Protein AF-A0A258TJ39-F1 (afdb_monomer_lite)

Foldseek 3Di:
DQFAQALLLQFDCVQLSLQLLLCLLPVLLQAEEEEEDPPLCSVSNQVNVQQLAFWAKAFPQQLQRDHVPDPDGQCCVRGDPDIDTGRQFEFEDDQPDDPCQAAWDFPVCCCVVPVDGDTGGHRLSRQAREEYEYEAVVSHDPVSVVQVLVCQNVQKRFDDPPPDTDIDGRHYHYYYYHYPVVDDDDPVNVQRHSYYDYRYDDPDPVRVVSNVVSVVVCVVPVPVSCVVCVVVSVLSNVLSVQLNVCLVVDDDDVVVLLVQVLVCVQVVPPDCSSSVSVVSSVSSVVSSDDDPDDPPPPPPQDALLVLLLLQLLLCLQPVLLQAEEEEDDPVSLVLSVQQNQLQLDPPQDEFEDDPDDDPCQAQWDWPPVVCVVVVHTDIDHHRQLSNQSEEYEYEQLLSDDPVNQQQSLVCSVPQWRWDDPPNDTDIGGRRYHYYYYHHDPDPNSDHDPSSVLSRQFYGHCNVPDRDPDRDDHDHHLDQQDAADDADPLLLVLLVLLLVQLVQPDPVLSVSLVSQQRSVCSVVNHSYRDLVSSLSSLLGGRLARGQEHGDDPDPPDDPDDDDDDDDDDDDDDDDDPDDDDDRSSVVSNVSSVSNHDPVSVLNNLQPDDDDDPDDDDAFFQPFDKDQADAAWPDKDQDDPPDRWDWDPVQLCVLQVVCQVVVVPDPPDGDGDSRSTITTIHTDGAAAEEEEEAEQADDPCPVVLVQQLLLVLVVLVVCLVVVHWYWYWYDFAQAIDGLGQTDSDSVSVNVSSVPRDHHHAGQLLRSLQVQQVSQVVCVVVRHQYEYEYEEQLQQQAANVRDRPRVNSLVSLLVSLLVLLVSVHHYAYENADLDRDPNSVSSCVSNVHHYHDDNDDGSVSSNSSVVSSSVVSD

Secondary structure (DSSP, 8-state):
-PPPPPGGG--S-HHHHHHHHHHHH-GGG--EEEEE-TTS-HHHHHHHHHHHSPPEEEETT-TT-PPTT-S--S-GGGPPSSEEEEPPPEEEE-TT--HHHHHEEE-HHHHHHT---PEEE-HHHHHTTSEEEESSGGGS-HHHHHHHHHHHHHSEEEEEETTEEEEEE---EEEEEE-GGG-PPPHHHHHH-SEEEEEPPP--HHHHHHHHHHHHHHHH-HHHHHHHHHHHHHHHHHHHHHHHHHHTT-PPPHHHHHHHHHHHHHHT--SSHHHHHHHHHHHHHHHTT--SS-S--PPPP--HHHHHHHHHHHHHH-GGG-EEEEEE-HHHHHHHHHHHHHHT-TT--EEE--TT--HHHHHEEE-HHHHHHHTS--EEE-TTGGGTTSEEEETTGGG--HHHHHHHHHHHHHSEEEEEETTEEEEEE---EEEEEE---STT----HHHHTS-SEEEEETTPPPPSSPPP----------PPPPPHHHHHHHHHHHHHTT---THHHHHHHHHHHHHHHHTT-SS--HHHHHHHIIIIIGGG--SPPPPPP-------PPPPPPPP---------PPPPPHHHHHHHHHHHT--HHHHHHHTT------S------STT-EEESSSSEEEEEEE----TTPPB-HHHHHHHHGGGTTTTTPPTT-----GGG-EEEEEEEPPEEEEEEEEE---SS-HHHHHHHHHHHHHHHHHHHHTT-EEEEEEEETTEEEEEEEEE--HHHHHHHHHTPPP-S---HHHHHHHHHHHHHHHHHTTEEEEEEEEE-S---S-TTS---HHHHHHHHHHHHHHHHHHT--EEEEE-SSS--HHHHHHHHHHTPEEEE-TT--HHHHHHHHHHHHHH--

Radius of gyration: 36.59 Å; chains: 1; bounding box: 95×97×98 Å

Structure (mmCIF, N/CA/C/O backbone):
data_AF-A0A258TJ39-F1
#
_entry.id   AF-A0A258TJ39-F1
#
loop_
_atom_site.group_PDB
_atom_site.id
_atom_site.type_symbol
_atom_site.label_atom_id
_atom_site.label_alt_id
_atom_site.label_comp_id
_atom_site.label_asym_id
_atom_site.label_entity_id
_atom_site.label_seq_id
_atom_site.pdbx_PDB_ins_code
_atom_site.Cartn_x
_atom_site.Cartn_y
_atom_site.Cartn_z
_atom_site.occupancy
_atom_site.B_iso_or_equiv
_atom_site.auth_seq_id
_atom_site.auth_comp_id
_atom_site.auth_asym_id
_atom_site.auth_atom_id
_atom_site.pdbx_PDB_model_num
ATOM 1 N N . MET A 1 1 ? 12.808 30.462 -37.686 1.00 42.81 1 MET A N 1
ATOM 2 C CA . MET A 1 1 ? 12.099 29.622 -36.691 1.00 42.81 1 MET A CA 1
ATOM 3 C C . MET A 1 1 ? 12.309 30.273 -35.338 1.00 42.81 1 MET A C 1
ATOM 5 O O . MET A 1 1 ? 13.436 30.666 -35.082 1.00 42.81 1 MET A O 1
ATOM 9 N N . ARG A 1 2 ? 11.274 30.446 -34.505 1.00 51.75 2 ARG A N 1
ATOM 10 C CA . ARG A 1 2 ? 11.499 30.875 -33.113 1.00 51.75 2 ARG A CA 1
ATOM 11 C C . ARG A 1 2 ? 12.354 29.800 -32.440 1.00 51.75 2 ARG A C 1
ATOM 13 O O . ARG A 1 2 ? 11.966 28.634 -32.494 1.00 51.75 2 ARG A O 1
ATOM 20 N N . ALA A 1 3 ? 13.510 30.172 -31.894 1.00 66.06 3 ALA A N 1
ATOM 21 C CA . ALA A 1 3 ? 14.326 29.251 -31.114 1.00 66.06 3 ALA A CA 1
ATOM 22 C C . ALA A 1 3 ? 13.461 28.683 -29.978 1.00 66.06 3 ALA A C 1
ATOM 24 O O . ALA A 1 3 ? 12.691 29.418 -29.361 1.00 66.06 3 ALA A O 1
ATOM 25 N N . SER A 1 4 ? 13.511 27.372 -29.763 1.00 81.38 4 SER A N 1
ATOM 26 C CA . SER A 1 4 ? 12.872 26.716 -28.622 1.00 81.38 4 SER A CA 1
ATOM 27 C C . SER A 1 4 ? 13.808 26.756 -27.422 1.00 81.38 4 SER A C 1
ATOM 29 O O . SER A 1 4 ? 15.025 26.712 -27.593 1.00 81.38 4 SER A O 1
ATOM 31 N N . PHE A 1 5 ? 13.253 26.780 -26.212 1.00 86.00 5 PHE A N 1
ATOM 32 C CA . PHE A 1 5 ? 14.063 26.684 -25.002 1.00 86.00 5 PHE A CA 1
ATOM 33 C C . PHE A 1 5 ? 14.830 25.341 -24.981 1.00 86.00 5 PHE A C 1
ATOM 35 O O . PHE A 1 5 ? 14.192 24.304 -25.177 1.00 86.00 5 PHE A O 1
ATOM 42 N N . PRO A 1 6 ? 16.160 25.319 -24.764 1.00 88.38 6 PRO A N 1
ATOM 43 C CA . PRO A 1 6 ? 16.947 24.085 -24.765 1.00 88.38 6 PRO A CA 1
ATOM 44 C C . PRO A 1 6 ? 16.497 23.083 -23.694 1.00 88.38 6 PRO A C 1
ATOM 46 O O . PRO A 1 6 ? 16.390 23.417 -22.511 1.00 88.38 6 PRO A O 1
ATOM 49 N N . PHE A 1 7 ? 16.312 21.812 -24.065 1.00 89.38 7 PHE A N 1
ATOM 50 C CA . PHE A 1 7 ? 15.799 20.780 -23.140 1.00 89.38 7 PHE A CA 1
ATOM 51 C C . PHE A 1 7 ? 16.751 20.534 -21.959 1.00 89.38 7 PHE A C 1
ATOM 53 O O . PHE A 1 7 ? 16.336 20.285 -20.824 1.00 89.38 7 PHE A O 1
ATOM 60 N N . SER A 1 8 ? 18.056 20.636 -22.222 1.00 87.25 8 SER A N 1
ATOM 61 C CA . SER A 1 8 ? 19.095 20.435 -21.205 1.00 87.25 8 SER A CA 1
ATOM 62 C C . SER A 1 8 ? 19.176 21.593 -20.199 1.00 87.25 8 SER A C 1
ATOM 64 O O . SER A 1 8 ? 19.685 21.384 -19.101 1.00 87.25 8 SER A O 1
ATOM 66 N N . ALA A 1 9 ? 18.651 22.775 -20.545 1.00 86.94 9 ALA A N 1
ATOM 67 C CA . ALA A 1 9 ? 18.717 23.982 -19.721 1.00 86.94 9 ALA A CA 1
ATOM 68 C C . ALA A 1 9 ? 17.596 24.079 -18.668 1.00 86.94 9 ALA A C 1
ATOM 70 O O . ALA A 1 9 ? 17.685 24.903 -17.759 1.00 86.94 9 ALA A O 1
ATOM 71 N N . ILE A 1 10 ? 16.555 23.244 -18.755 1.00 88.25 10 ILE A N 1
ATOM 72 C CA . ILE A 1 10 ? 15.444 23.202 -17.786 1.00 88.25 10 ILE A CA 1
ATOM 73 C C . ILE A 1 10 ? 15.988 22.813 -16.394 1.00 88.25 10 ILE A C 1
ATOM 75 O O . ILE A 1 10 ? 16.911 22.007 -16.306 1.00 88.25 10 ILE A O 1
ATOM 79 N N . VAL A 1 11 ? 15.445 23.346 -15.299 1.00 83.56 11 VAL A N 1
ATOM 80 C CA . VAL A 1 11 ? 15.936 23.101 -13.922 1.00 83.56 11 VAL A CA 1
ATOM 81 C C . VAL A 1 11 ? 14.839 22.459 -13.073 1.00 83.56 11 VAL A C 1
ATOM 83 O O . VAL A 1 11 ? 13.674 22.806 -13.233 1.00 83.56 11 VAL A O 1
ATOM 86 N N . GLY A 1 12 ? 15.209 21.536 -12.175 1.00 75.25 12 GLY A N 1
ATOM 87 C CA . GLY A 1 12 ? 14.318 21.018 -11.124 1.00 75.25 12 GLY A CA 1
ATOM 88 C C . GLY A 1 12 ? 13.202 20.078 -11.597 1.00 75.25 12 GLY A C 1
ATOM 89 O O . GLY A 1 12 ? 12.223 19.895 -10.888 1.00 75.25 12 GLY A O 1
ATOM 90 N N . GLN A 1 13 ? 13.318 19.504 -12.799 1.00 83.50 13 GLN A N 1
ATOM 91 C CA . GLN A 1 13 ? 12.288 18.652 -13.422 1.00 83.50 13 GLN A CA 1
ATOM 92 C C . GLN A 1 13 ? 12.869 17.313 -13.887 1.00 83.50 13 GLN A C 1
ATOM 94 O O . GLN A 1 13 ? 12.613 16.854 -15.003 1.00 83.50 13 GLN A O 1
ATOM 99 N N . ASP A 1 14 ? 13.725 16.712 -13.066 1.00 84.88 14 ASP A N 1
ATOM 100 C CA . ASP A 1 14 ? 14.540 15.572 -13.486 1.00 84.88 14 ASP A CA 1
ATOM 101 C C . ASP A 1 14 ? 13.713 14.304 -13.721 1.00 84.88 14 ASP A C 1
ATOM 103 O O . ASP A 1 14 ? 13.962 13.601 -14.702 1.00 84.88 14 ASP A O 1
ATOM 107 N N . GLU A 1 15 ? 12.664 14.073 -12.927 1.00 86.00 15 GLU A N 1
ATOM 108 C CA . GLU A 1 15 ? 11.719 12.968 -13.141 1.00 86.00 15 GLU A CA 1
ATOM 109 C C . GLU A 1 15 ? 10.946 13.112 -14.457 1.00 86.00 15 GLU A C 1
ATOM 111 O O . GLU A 1 15 ? 10.903 12.178 -15.261 1.00 86.00 15 GLU A O 1
ATOM 116 N N . MET A 1 16 ? 10.403 14.302 -14.746 1.00 88.38 16 MET A N 1
ATOM 117 C CA . MET A 1 16 ? 9.697 14.544 -16.009 1.00 88.38 16 MET A CA 1
ATOM 118 C C . MET A 1 16 ? 10.640 14.408 -17.207 1.00 88.38 16 MET A C 1
ATOM 120 O O . MET A 1 16 ? 10.298 13.760 -18.198 1.00 88.38 16 MET A O 1
ATOM 124 N N . LYS A 1 17 ? 11.856 14.962 -17.124 1.00 89.25 17 LYS A N 1
ATOM 125 C CA . LYS A 1 17 ? 12.864 14.781 -18.175 1.00 89.25 17 LYS A CA 1
ATOM 126 C C . LYS A 1 17 ? 13.205 13.311 -18.372 1.00 89.25 17 LYS A C 1
ATOM 128 O O . LYS A 1 17 ? 13.360 12.871 -19.509 1.00 89.25 17 LYS A O 1
ATOM 133 N N . LEU A 1 18 ? 13.352 12.552 -17.289 1.00 88.69 18 LEU A N 1
ATOM 134 C CA . LEU A 1 18 ? 13.645 11.127 -17.339 1.00 88.69 18 LEU A CA 1
ATOM 135 C C . LEU A 1 18 ? 12.530 10.364 -18.056 1.00 88.69 18 LEU A C 1
ATOM 137 O O . LEU A 1 18 ? 12.835 9.635 -19.001 1.00 88.69 18 LEU A O 1
ATOM 141 N N . ALA A 1 19 ? 11.272 10.591 -17.677 1.00 90.12 19 ALA A N 1
ATOM 142 C CA . ALA A 1 19 ? 10.116 9.951 -18.297 1.00 90.12 19 ALA A CA 1
ATOM 143 C C . ALA A 1 19 ? 10.001 10.282 -19.792 1.00 90.12 19 ALA A C 1
ATOM 145 O O . ALA A 1 19 ? 9.859 9.381 -20.621 1.00 90.12 19 ALA A O 1
ATOM 146 N N . LEU A 1 20 ? 10.163 11.556 -20.161 1.00 89.12 20 LEU A N 1
ATOM 147 C CA . LEU A 1 20 ? 10.140 11.988 -21.560 1.00 89.12 20 LEU A CA 1
ATOM 148 C C . LEU A 1 20 ? 11.291 11.377 -22.378 1.00 89.12 20 LEU A C 1
ATOM 150 O O . LEU A 1 20 ? 11.093 10.968 -23.521 1.00 89.12 20 LEU A O 1
ATOM 154 N N . LEU A 1 21 ? 12.489 11.258 -21.798 1.00 89.25 21 LEU A N 1
ATOM 155 C CA . LEU A 1 21 ? 13.632 10.617 -22.455 1.00 89.25 21 LEU A CA 1
ATOM 156 C C . LEU A 1 21 ? 13.444 9.103 -22.619 1.00 89.25 21 LEU A C 1
ATOM 158 O O . LEU A 1 21 ? 13.841 8.557 -23.646 1.00 89.25 21 LEU A O 1
ATOM 162 N N . ILE A 1 22 ? 12.847 8.428 -21.634 1.00 89.06 22 ILE A N 1
ATOM 163 C CA . ILE A 1 22 ? 12.492 7.005 -21.718 1.00 89.06 22 ILE A CA 1
ATOM 164 C C . ILE A 1 22 ? 11.470 6.790 -22.845 1.00 89.06 22 ILE A C 1
ATOM 166 O O . ILE A 1 22 ? 11.700 5.962 -23.729 1.00 89.06 22 ILE A O 1
ATOM 170 N N . ALA A 1 23 ? 10.407 7.599 -22.879 1.00 87.81 23 ALA A N 1
ATOM 171 C CA . ALA A 1 23 ? 9.385 7.550 -23.925 1.00 87.81 23 ALA A CA 1
ATOM 172 C C . ALA A 1 23 ? 9.942 7.895 -25.320 1.00 87.81 23 ALA A C 1
ATOM 174 O O . ALA A 1 23 ? 9.509 7.333 -26.325 1.00 87.81 23 ALA A O 1
ATOM 175 N N . ALA A 1 24 ? 10.948 8.773 -25.400 1.00 86.44 24 ALA A N 1
ATOM 176 C CA . ALA A 1 24 ? 11.635 9.079 -26.653 1.00 86.44 24 ALA A CA 1
ATOM 177 C C . ALA A 1 24 ? 12.475 7.907 -27.183 1.00 86.44 24 ALA A C 1
ATOM 179 O O . ALA A 1 24 ? 12.675 7.826 -28.398 1.00 86.44 24 ALA A O 1
ATOM 180 N N . VAL A 1 25 ? 12.981 7.025 -26.309 1.00 86.81 25 VAL A N 1
ATOM 181 C CA . VAL A 1 25 ? 13.734 5.815 -26.684 1.00 86.81 25 VAL A CA 1
ATOM 182 C C . VAL A 1 25 ? 12.789 4.679 -27.083 1.00 86.81 25 VAL A C 1
ATOM 184 O O . VAL A 1 25 ? 12.997 4.088 -28.142 1.00 86.81 25 VAL A O 1
ATOM 187 N N . ASP A 1 26 ? 11.742 4.407 -26.296 1.00 85.56 26 ASP A N 1
ATOM 188 C CA . ASP A 1 26 ? 10.720 3.400 -26.613 1.00 85.56 26 ASP A CA 1
ATOM 189 C C . ASP A 1 26 ? 9.299 3.980 -26.526 1.00 85.56 26 ASP A C 1
ATOM 191 O O . ASP A 1 26 ? 8.703 4.086 -25.455 1.00 85.56 26 ASP A O 1
ATOM 195 N N . ALA A 1 27 ? 8.715 4.295 -27.685 1.00 80.44 27 ALA A N 1
ATOM 196 C CA . ALA A 1 27 ? 7.358 4.835 -27.775 1.00 80.44 27 ALA A CA 1
ATOM 197 C C . ALA A 1 27 ? 6.265 3.827 -27.358 1.00 80.44 27 ALA A C 1
ATOM 199 O O . ALA A 1 27 ? 5.133 4.224 -27.099 1.00 80.44 27 ALA A O 1
ATOM 200 N N . ARG A 1 28 ? 6.581 2.525 -27.252 1.00 83.06 28 ARG A N 1
ATOM 201 C CA . ARG A 1 28 ? 5.613 1.475 -26.874 1.00 83.06 28 ARG A CA 1
ATOM 202 C C . ARG A 1 28 ? 5.283 1.466 -25.383 1.00 83.06 28 ARG A C 1
ATOM 204 O O . ARG A 1 28 ? 4.512 0.619 -24.945 1.00 83.06 28 ARG A O 1
ATOM 211 N N . ILE A 1 29 ? 5.900 2.336 -24.590 1.00 86.00 29 ILE A N 1
ATOM 212 C CA . ILE A 1 29 ? 5.663 2.416 -23.146 1.00 86.00 29 ILE A CA 1
ATOM 213 C C . ILE A 1 29 ? 4.237 2.901 -22.840 1.00 86.00 29 ILE A C 1
ATOM 215 O O . ILE A 1 29 ? 3.704 2.533 -21.806 1.00 86.00 29 ILE A O 1
ATOM 219 N N . GLY A 1 30 ? 3.576 3.612 -23.764 1.00 75.31 30 GLY A N 1
ATOM 220 C CA . GLY A 1 30 ? 2.168 4.007 -23.608 1.00 75.31 30 GLY A CA 1
ATOM 221 C C . GLY A 1 30 ? 1.965 5.456 -23.163 1.00 75.31 30 GLY A C 1
ATOM 222 O O . GLY A 1 30 ? 0.946 5.779 -22.571 1.00 75.31 30 GLY A O 1
ATOM 223 N N . GLY A 1 31 ? 2.926 6.341 -23.442 1.00 85.88 31 GLY A N 1
ATOM 224 C CA . GLY A 1 31 ? 2.806 7.777 -23.168 1.00 85.88 31 GLY A CA 1
ATOM 225 C C . GLY A 1 31 ? 3.204 8.201 -21.751 1.00 85.88 31 GLY A C 1
ATOM 226 O O . GLY A 1 31 ? 3.578 7.376 -20.917 1.00 85.88 31 GLY A O 1
ATOM 227 N N . VAL A 1 32 ? 3.172 9.514 -21.510 1.00 91.12 32 VAL A N 1
ATOM 228 C CA . VAL A 1 32 ? 3.594 10.154 -20.252 1.00 91.12 32 VAL A CA 1
ATOM 229 C C . VAL A 1 32 ? 2.485 11.069 -19.733 1.00 91.12 32 VAL A C 1
ATOM 231 O O . VAL A 1 32 ? 2.059 11.981 -20.437 1.00 91.12 32 VAL A O 1
ATOM 234 N N . MET A 1 33 ? 2.036 10.842 -18.504 1.00 90.06 33 MET A N 1
ATOM 235 C CA . MET A 1 33 ? 1.115 11.696 -17.760 1.00 90.06 33 MET A CA 1
ATOM 236 C C . MET A 1 33 ? 1.905 12.612 -16.823 1.00 90.06 33 MET A C 1
ATOM 238 O O . MET A 1 33 ? 2.737 12.139 -16.049 1.00 90.06 33 MET A O 1
ATOM 242 N N . VAL A 1 34 ? 1.652 13.917 -16.890 1.00 90.12 34 VAL A N 1
ATOM 243 C CA . VAL A 1 34 ? 2.377 14.946 -16.137 1.00 90.12 34 VAL A CA 1
ATOM 244 C C . VAL A 1 34 ? 1.418 15.723 -15.231 1.00 90.12 34 VAL A C 1
ATOM 246 O O . VAL A 1 34 ? 0.685 16.609 -15.680 1.00 90.12 34 VAL A O 1
ATOM 249 N N . PHE A 1 35 ? 1.477 15.446 -13.929 1.00 85.44 35 PHE A N 1
ATOM 250 C CA . PHE A 1 35 ? 0.704 16.145 -12.899 1.00 85.44 35 PHE A CA 1
ATOM 251 C C . PHE A 1 35 ? 1.409 17.382 -12.364 1.00 85.44 35 PHE A C 1
ATOM 253 O O . PHE A 1 35 ? 2.622 17.531 -12.496 1.00 85.44 35 PHE A O 1
ATOM 260 N N . GLY A 1 36 ? 0.643 18.308 -11.787 1.00 80.75 36 GLY A N 1
ATOM 261 C CA . GLY A 1 36 ? 1.170 19.414 -10.981 1.00 80.75 36 GLY A CA 1
ATOM 262 C C . GLY A 1 36 ? 0.765 20.811 -11.440 1.00 80.75 36 GLY A C 1
ATOM 263 O O . GLY A 1 36 ? -0.027 20.959 -12.371 1.00 80.75 36 GLY A O 1
ATOM 264 N N . ASP A 1 37 ? 1.342 21.820 -10.798 1.00 76.00 37 ASP A N 1
ATOM 265 C CA . ASP A 1 37 ? 0.823 23.188 -10.809 1.00 76.00 37 ASP A CA 1
ATOM 266 C C . ASP A 1 37 ? 0.878 23.863 -12.188 1.00 76.00 37 ASP A C 1
ATOM 268 O O . ASP A 1 37 ? 1.745 23.584 -13.033 1.00 76.00 37 ASP A O 1
ATOM 272 N N . ARG A 1 38 ? -0.021 24.832 -12.392 1.00 74.12 38 ARG A N 1
ATOM 273 C CA . ARG A 1 38 ? 0.039 25.762 -13.526 1.00 74.12 38 ARG A CA 1
ATOM 274 C C . ARG A 1 38 ? 1.335 26.581 -13.450 1.00 74.12 38 ARG A C 1
ATOM 276 O O . ARG A 1 38 ? 1.753 27.008 -12.381 1.00 74.12 38 ARG A O 1
ATOM 283 N N . GLY A 1 39 ? 1.977 26.812 -14.596 1.00 72.25 39 GLY A N 1
ATOM 284 C CA . GLY A 1 39 ? 3.217 27.603 -14.667 1.00 72.25 39 GLY A CA 1
ATOM 285 C C . GLY A 1 39 ? 4.513 26.824 -14.406 1.00 72.25 39 GLY A C 1
ATOM 286 O O . GLY A 1 39 ? 5.589 27.410 -14.443 1.00 72.25 39 GLY A O 1
ATOM 287 N N . THR A 1 40 ? 4.448 25.502 -14.232 1.00 77.38 40 THR A N 1
ATOM 288 C CA . THR A 1 40 ? 5.634 24.634 -14.081 1.00 77.38 40 THR A CA 1
ATOM 289 C C . THR A 1 40 ? 6.353 24.321 -15.402 1.00 77.38 40 THR A C 1
ATOM 291 O O . THR A 1 40 ? 7.367 23.639 -15.398 1.00 77.38 40 THR A O 1
ATOM 294 N N . GLY A 1 41 ? 5.890 24.811 -16.557 1.00 79.00 41 GLY A N 1
ATOM 295 C CA . GLY A 1 41 ? 6.615 24.658 -17.832 1.00 79.00 41 GLY A CA 1
ATOM 296 C C . GLY A 1 41 ? 6.534 23.268 -18.485 1.00 79.00 41 GLY A C 1
ATOM 297 O O . GLY A 1 41 ? 7.404 22.913 -19.279 1.00 79.00 41 GLY A O 1
ATOM 298 N N . LYS A 1 42 ? 5.482 22.489 -18.196 1.00 85.69 42 LYS A N 1
ATOM 299 C CA . LYS A 1 42 ? 5.255 21.137 -18.749 1.00 85.69 42 LYS A CA 1
ATOM 300 C C . LYS A 1 42 ? 5.283 21.117 -20.284 1.00 85.69 42 LYS A C 1
ATOM 302 O O . LYS A 1 42 ? 6.030 20.349 -20.883 1.00 85.69 42 LYS A O 1
ATOM 307 N N . SER A 1 43 ? 4.517 22.003 -20.929 1.00 85.12 43 SER A N 1
ATOM 308 C CA . SER A 1 43 ? 4.460 22.111 -22.395 1.00 85.12 43 SER A CA 1
ATOM 309 C C . SER A 1 43 ? 5.801 22.554 -22.993 1.00 85.12 43 SER A C 1
ATOM 311 O O . SER A 1 43 ? 6.213 22.049 -24.039 1.00 85.12 43 SER A O 1
ATOM 313 N N . THR A 1 44 ? 6.534 23.431 -22.299 1.00 87.31 44 THR A N 1
ATOM 314 C CA . THR A 1 44 ? 7.879 23.875 -22.691 1.00 87.31 44 THR A CA 1
ATOM 315 C C . THR A 1 44 ? 8.855 22.704 -22.759 1.00 87.31 44 THR A C 1
ATOM 317 O O . THR A 1 44 ? 9.596 22.595 -23.734 1.00 87.31 44 THR A O 1
ATOM 320 N N . ALA A 1 45 ? 8.828 21.791 -21.785 1.00 87.19 45 ALA A N 1
ATOM 321 C CA . ALA A 1 45 ? 9.724 20.636 -21.762 1.00 87.19 45 ALA A CA 1
ATOM 322 C C . ALA A 1 45 ? 9.472 19.650 -22.911 1.00 87.19 45 ALA A C 1
ATOM 324 O O . ALA A 1 45 ? 10.421 19.174 -23.538 1.00 87.19 45 ALA A O 1
ATOM 325 N N . VAL A 1 46 ? 8.205 19.373 -23.231 1.00 87.19 46 VAL A N 1
ATOM 326 C CA . VAL A 1 46 ? 7.856 18.471 -24.342 1.00 87.19 46 VAL A CA 1
ATOM 327 C C . VAL A 1 46 ? 8.223 19.104 -25.687 1.00 87.19 46 VAL A C 1
ATOM 329 O O . VAL A 1 46 ? 8.820 18.442 -26.537 1.00 87.19 46 VAL A O 1
ATOM 332 N N . ARG A 1 47 ? 7.952 20.405 -25.865 1.00 87.69 47 ARG A N 1
ATOM 333 C CA . ARG A 1 47 ? 8.354 21.156 -27.068 1.00 87.69 47 ARG A CA 1
ATOM 334 C C . ARG A 1 47 ? 9.870 21.195 -27.242 1.00 87.69 47 ARG A C 1
ATOM 336 O O . ARG A 1 47 ? 10.358 20.988 -28.351 1.00 87.69 47 ARG A O 1
ATOM 343 N N . ALA A 1 48 ? 10.608 21.413 -26.155 1.00 87.88 48 ALA A N 1
ATOM 344 C CA . ALA A 1 48 ? 12.066 21.396 -26.151 1.00 87.88 48 ALA A CA 1
ATOM 345 C C . ALA A 1 48 ? 12.620 20.029 -26.581 1.00 87.88 48 ALA A C 1
ATOM 347 O O . ALA A 1 48 ? 13.555 19.958 -27.376 1.00 87.88 48 ALA A O 1
ATOM 348 N N . LEU A 1 49 ? 12.012 18.930 -26.120 1.00 87.19 49 LEU A N 1
ATOM 349 C CA . LEU A 1 49 ? 12.401 17.585 -26.543 1.00 87.19 49 LEU A CA 1
ATOM 350 C C . LEU A 1 49 ? 12.097 17.325 -28.026 1.00 87.19 49 LEU A C 1
ATOM 352 O O . LEU A 1 49 ? 12.922 16.732 -28.719 1.00 87.19 49 LEU A O 1
ATOM 356 N N . ALA A 1 50 ? 10.941 17.766 -28.527 1.00 85.81 50 ALA A N 1
ATOM 357 C CA . ALA A 1 50 ? 10.593 17.616 -29.940 1.00 85.81 50 ALA A CA 1
ATOM 358 C C . ALA A 1 50 ? 11.569 18.379 -30.853 1.00 85.81 50 ALA A C 1
ATOM 360 O O . ALA A 1 50 ? 11.992 17.846 -31.878 1.00 85.81 50 ALA A O 1
ATOM 361 N N . ALA A 1 51 ? 11.978 19.584 -30.445 1.00 85.81 51 ALA A N 1
ATOM 362 C CA . ALA A 1 51 ? 12.970 20.386 -31.157 1.00 85.81 51 ALA A CA 1
ATOM 363 C C . ALA A 1 51 ? 14.393 19.802 -31.087 1.00 85.81 51 ALA A C 1
ATOM 365 O O . ALA A 1 51 ? 15.176 19.984 -32.017 1.00 85.81 51 ALA A O 1
ATOM 366 N N . LEU A 1 52 ? 14.718 19.073 -30.012 1.00 86.25 52 LEU A N 1
ATOM 367 C CA . LEU A 1 52 ? 16.009 18.406 -29.836 1.00 86.25 52 LEU A CA 1
ATOM 368 C C . LEU A 1 52 ? 16.206 17.220 -30.796 1.00 86.25 52 LEU A C 1
ATOM 370 O O . LEU A 1 52 ? 17.341 16.879 -31.131 1.00 86.25 52 LEU A O 1
ATOM 374 N N . LEU A 1 53 ? 15.137 16.532 -31.202 1.00 84.81 53 LEU A N 1
ATOM 375 C CA . LEU A 1 53 ? 15.254 15.332 -32.032 1.00 84.81 53 LEU A CA 1
ATOM 376 C C . LEU A 1 53 ? 15.693 15.662 -33.471 1.00 84.81 53 LEU A C 1
ATOM 378 O O . LEU A 1 53 ? 15.293 16.683 -34.030 1.00 84.81 53 LEU A O 1
ATOM 382 N N . PRO A 1 54 ? 16.491 14.782 -34.113 1.00 82.44 54 PRO A N 1
ATOM 383 C CA . PRO A 1 54 ? 16.964 15.025 -35.468 1.00 82.44 54 PRO A CA 1
ATOM 384 C C . PRO A 1 54 ? 15.791 15.087 -36.462 1.00 82.44 54 PRO A C 1
ATOM 386 O O . PRO A 1 54 ? 14.833 14.318 -36.323 1.00 82.44 54 PRO A O 1
ATOM 389 N N . PRO A 1 55 ? 15.869 15.952 -37.492 1.00 84.50 55 PRO A N 1
ATOM 390 C CA . PRO A 1 55 ? 14.840 16.036 -38.517 1.00 84.50 55 PRO A CA 1
ATOM 391 C C . PRO A 1 55 ? 14.681 14.689 -39.224 1.00 84.50 55 PRO A C 1
ATOM 393 O O . PRO A 1 55 ? 15.646 13.969 -39.493 1.00 84.50 55 PRO A O 1
ATOM 396 N N . MET A 1 56 ? 13.436 14.343 -39.524 1.00 85.38 56 MET A N 1
ATOM 397 C CA . MET A 1 56 ? 13.062 13.036 -40.044 1.00 85.38 56 MET A CA 1
ATOM 398 C C . MET A 1 56 ? 12.928 13.067 -41.571 1.00 85.38 56 MET A C 1
ATOM 400 O O . MET A 1 56 ? 12.332 13.999 -42.119 1.00 85.38 56 MET A O 1
ATOM 404 N N . PRO A 1 57 ? 13.433 12.038 -42.279 1.00 84.31 57 PRO A N 1
ATOM 405 C CA . PRO A 1 57 ? 13.205 11.902 -43.707 1.00 84.31 57 PRO A CA 1
ATOM 406 C C . PRO A 1 57 ? 11.745 11.510 -43.965 1.00 84.31 57 PRO A C 1
ATOM 408 O O . PRO A 1 57 ? 11.208 10.590 -43.327 1.00 84.31 57 PRO A O 1
ATOM 411 N N . VAL A 1 58 ? 11.119 12.203 -44.913 1.00 85.94 58 VAL A N 1
ATOM 412 C CA . VAL A 1 58 ? 9.734 12.008 -45.353 1.00 85.94 58 VAL A CA 1
ATOM 413 C C . VAL A 1 58 ? 9.640 12.016 -46.878 1.00 85.94 58 VAL A C 1
ATOM 415 O O . VAL A 1 58 ? 10.483 12.594 -47.572 1.00 85.94 58 VAL A O 1
ATOM 418 N N . VAL A 1 59 ? 8.615 11.352 -47.409 1.00 83.81 59 VAL A N 1
ATOM 419 C CA . VAL A 1 59 ? 8.274 11.432 -48.837 1.00 83.81 59 VAL A CA 1
ATOM 420 C C . VAL A 1 59 ? 7.832 12.861 -49.165 1.00 83.81 59 VAL A C 1
ATOM 422 O O . VAL A 1 59 ? 6.984 13.426 -48.471 1.00 83.81 59 VAL A O 1
ATOM 425 N N . ALA A 1 60 ? 8.410 13.463 -50.207 1.00 78.38 60 ALA A N 1
ATOM 426 C CA . ALA A 1 60 ? 8.068 14.827 -50.598 1.00 78.38 60 ALA A CA 1
ATOM 427 C C . ALA A 1 60 ? 6.572 14.929 -50.961 1.00 78.38 60 ALA A C 1
ATOM 429 O O . ALA A 1 60 ? 6.078 14.161 -51.780 1.00 78.38 60 ALA A O 1
ATOM 430 N N . GLY A 1 61 ? 5.845 15.869 -50.347 1.00 74.19 61 GLY A N 1
ATOM 431 C CA . 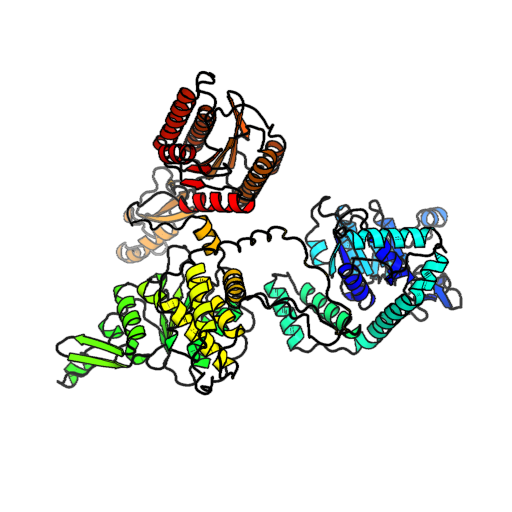GLY A 1 61 ? 4.408 16.078 -50.591 1.00 74.19 61 GLY A CA 1
ATOM 432 C C . GLY A 1 61 ? 3.451 15.170 -49.802 1.00 74.19 61 GLY A C 1
ATOM 433 O O . GLY A 1 61 ? 2.242 15.366 -49.880 1.00 74.19 61 GLY A O 1
ATOM 434 N N . CYS A 1 62 ? 3.956 14.223 -49.002 1.00 80.75 62 CYS A N 1
ATOM 435 C CA . CYS A 1 62 ? 3.113 13.333 -48.202 1.00 80.75 62 CYS A CA 1
ATOM 436 C C . CYS A 1 62 ? 2.441 14.067 -47.027 1.00 80.75 62 CYS A C 1
ATOM 438 O O . CYS A 1 62 ? 3.119 14.587 -46.142 1.00 80.75 62 CYS A O 1
ATOM 440 N N . ARG A 1 63 ? 1.105 14.003 -46.951 1.00 80.75 63 ARG A N 1
ATOM 441 C CA . ARG A 1 63 ? 0.300 14.610 -45.868 1.00 80.75 63 ARG A CA 1
ATOM 442 C C . ARG A 1 63 ? 0.425 13.904 -44.508 1.00 80.75 63 ARG A C 1
ATOM 444 O O . ARG A 1 63 ? 0.149 14.510 -43.481 1.00 80.75 63 ARG A O 1
ATOM 451 N N . TYR A 1 64 ? 0.878 12.648 -44.504 1.00 81.00 64 TYR A N 1
ATOM 452 C CA . TYR A 1 64 ? 0.975 11.776 -43.321 1.00 81.00 64 TYR A CA 1
ATOM 453 C C . TYR A 1 64 ? 2.410 11.576 -42.797 1.00 81.00 64 TYR A C 1
ATOM 455 O O . TYR A 1 64 ? 2.650 10.692 -41.981 1.00 81.00 64 TYR A O 1
ATOM 463 N N . ASN A 1 65 ? 3.399 12.334 -43.294 1.00 82.81 65 ASN A N 1
ATOM 464 C CA . ASN A 1 65 ? 4.815 12.197 -42.902 1.00 82.81 65 ASN A CA 1
ATOM 465 C C . ASN A 1 65 ? 5.408 10.769 -43.055 1.00 82.81 65 ASN A C 1
ATOM 467 O O . ASN A 1 65 ? 6.278 10.350 -42.276 1.00 82.81 65 ASN A O 1
ATOM 471 N N . CYS A 1 66 ? 4.962 10.017 -44.071 1.00 82.00 66 CYS A N 1
ATOM 472 C CA . CYS A 1 66 ? 5.414 8.648 -44.336 1.00 82.00 66 CYS A CA 1
ATOM 473 C C . CYS A 1 66 ? 6.926 8.580 -44.600 1.00 82.00 66 CYS A C 1
ATOM 475 O O . CYS A 1 66 ? 7.516 9.471 -45.224 1.00 82.00 66 CYS A O 1
ATOM 477 N N . ALA A 1 67 ? 7.561 7.505 -44.128 1.00 81.44 67 ALA A N 1
ATOM 478 C CA . ALA A 1 67 ? 8.985 7.277 -44.344 1.00 81.44 67 ALA A CA 1
ATOM 479 C C . ALA A 1 67 ? 9.271 6.881 -45.811 1.00 81.44 67 ALA A C 1
ATOM 481 O O . ALA A 1 67 ? 8.468 6.169 -46.420 1.00 81.44 67 ALA A O 1
ATOM 482 N N . PRO A 1 68 ? 10.418 7.284 -46.395 1.00 72.06 68 PRO A N 1
ATOM 483 C CA . PRO A 1 68 ? 10.807 6.834 -47.731 1.00 72.06 68 PRO A CA 1
ATOM 484 C C . PRO A 1 68 ? 10.927 5.301 -47.784 1.00 72.06 68 PRO A C 1
ATOM 486 O O . PRO A 1 68 ? 11.725 4.731 -47.044 1.00 72.06 68 PRO A O 1
ATOM 489 N N . GLY A 1 69 ? 10.148 4.643 -48.650 1.00 65.75 69 GLY A N 1
ATOM 490 C CA . GLY A 1 69 ? 10.106 3.175 -48.777 1.00 65.75 69 GLY A CA 1
ATOM 491 C C . GLY A 1 69 ? 9.002 2.472 -47.971 1.00 65.75 69 GLY A C 1
ATOM 492 O O . GLY A 1 69 ? 8.943 1.246 -47.967 1.00 65.75 69 GLY A O 1
ATOM 493 N N . GLN A 1 70 ? 8.120 3.216 -47.298 1.00 66.88 70 GLN A N 1
ATOM 494 C CA . GLN A 1 70 ? 6.940 2.661 -46.630 1.00 66.88 70 GLN A CA 1
ATOM 495 C C . GLN A 1 70 ? 5.874 2.250 -47.664 1.00 66.88 70 GLN A C 1
ATOM 497 O O . GLN A 1 70 ? 5.490 3.055 -48.508 1.00 66.88 70 GLN A O 1
ATOM 502 N N . ALA A 1 71 ? 5.405 0.998 -47.599 1.00 52.88 71 ALA A N 1
ATOM 503 C CA . ALA A 1 71 ? 4.574 0.381 -48.642 1.00 52.88 71 ALA A CA 1
ATOM 504 C C . ALA A 1 71 ? 3.104 0.847 -48.674 1.00 52.88 71 ALA A C 1
ATOM 506 O O . ALA A 1 71 ? 2.440 0.671 -49.690 1.00 52.88 71 ALA A O 1
ATOM 507 N N . VAL A 1 72 ? 2.588 1.429 -47.586 1.00 65.12 72 VAL A N 1
ATOM 508 C CA . VAL A 1 72 ? 1.164 1.776 -47.449 1.00 65.12 72 VAL A CA 1
ATOM 509 C C . VAL A 1 72 ? 1.041 3.245 -47.047 1.00 65.12 72 VAL A C 1
ATOM 511 O O . VAL A 1 72 ? 1.326 3.604 -45.904 1.00 65.12 72 VAL A O 1
ATOM 514 N N . CYS A 1 73 ? 0.649 4.093 -48.000 1.00 68.88 73 CYS A N 1
ATOM 515 C CA . CYS A 1 73 ? 0.233 5.476 -47.773 1.00 68.88 73 CYS A CA 1
ATOM 516 C C . CYS A 1 73 ? -1.202 5.628 -48.311 1.00 68.88 73 CYS A C 1
ATOM 518 O O . CYS A 1 73 ? -1.439 5.170 -49.428 1.00 68.88 73 CYS A O 1
ATOM 520 N N . PRO A 1 74 ? -2.139 6.254 -47.574 1.00 70.00 74 PRO A N 1
ATOM 521 C CA . PRO A 1 74 ? -3.524 6.426 -48.028 1.00 70.00 74 PRO A CA 1
ATOM 522 C C . PRO A 1 74 ? -3.674 7.342 -49.248 1.00 70.00 74 PRO A C 1
ATOM 524 O O . PRO A 1 74 ? -4.640 7.205 -49.985 1.00 70.00 74 PRO A O 1
ATOM 527 N N . THR A 1 75 ? -2.735 8.273 -49.455 1.00 70.50 75 THR A N 1
ATOM 528 C CA . THR A 1 75 ? -2.787 9.279 -50.537 1.00 70.50 75 THR A CA 1
ATOM 529 C C . THR A 1 75 ? -1.505 9.272 -51.379 1.00 70.50 75 THR A C 1
ATOM 531 O O . THR A 1 75 ? -0.742 10.252 -51.357 1.00 70.50 75 THR A O 1
ATOM 534 N N . PRO A 1 76 ? -1.195 8.173 -52.091 1.00 64.88 76 PRO A N 1
ATOM 535 C CA . PRO A 1 76 ? 0.018 8.073 -52.893 1.00 64.88 76 PRO A CA 1
ATOM 536 C C . PRO A 1 76 ? 0.038 9.085 -54.049 1.00 64.88 76 PRO A C 1
ATOM 538 O O . PRO A 1 76 ? 1.124 9.495 -54.455 1.00 64.88 76 PRO A O 1
ATOM 541 N N . GLU A 1 77 ? -1.119 9.572 -54.519 1.00 66.62 77 GLU A N 1
ATOM 542 C CA . GLU A 1 77 ? -1.203 10.619 -55.551 1.00 66.62 77 GLU A CA 1
ATOM 543 C C . GLU A 1 77 ? -0.577 11.964 -55.142 1.00 66.62 77 GLU A C 1
ATOM 545 O O . GLU A 1 77 ? -0.213 12.769 -55.997 1.00 66.62 77 GLU A O 1
ATOM 550 N N . THR A 1 78 ? -0.396 12.218 -53.841 1.00 69.38 78 THR A N 1
ATOM 551 C CA . THR A 1 78 ? 0.237 13.455 -53.342 1.00 69.38 78 THR A CA 1
ATOM 552 C C . THR A 1 78 ? 1.769 13.401 -53.335 1.00 69.38 78 THR A C 1
ATOM 554 O O . THR A 1 78 ? 2.428 14.410 -53.065 1.00 69.38 78 THR A O 1
ATOM 557 N N . HIS A 1 79 ? 2.358 12.237 -53.627 1.00 78.12 79 HIS A N 1
ATOM 558 C CA . HIS A 1 79 ? 3.800 12.032 -53.571 1.00 78.12 79 HIS A CA 1
ATOM 559 C C . HIS A 1 79 ? 4.518 12.679 -54.757 1.00 78.12 79 HIS A C 1
ATOM 561 O O . HIS A 1 79 ? 4.189 12.459 -55.920 1.00 78.12 79 HIS A O 1
ATOM 567 N N . ARG A 1 80 ? 5.571 13.438 -54.454 1.00 73.00 80 ARG A N 1
ATOM 568 C CA . ARG A 1 80 ? 6.517 13.966 -55.440 1.00 73.00 80 ARG A CA 1
ATOM 569 C C . ARG A 1 80 ? 7.807 13.139 -55.428 1.00 73.00 80 ARG A C 1
ATOM 571 O O . ARG A 1 80 ? 8.221 12.681 -54.360 1.00 73.00 80 ARG A O 1
ATOM 578 N N . PRO A 1 81 ? 8.477 12.963 -56.580 1.00 62.09 81 PRO A N 1
ATOM 579 C CA . PRO A 1 81 ? 9.773 12.297 -56.627 1.00 62.09 81 PRO A CA 1
ATOM 580 C C . PRO A 1 81 ? 10.812 13.100 -55.826 1.00 62.09 81 PRO A C 1
ATOM 582 O O . PRO A 1 81 ? 11.073 14.263 -56.123 1.00 62.09 81 PRO A O 1
ATOM 585 N N . GLY A 1 82 ? 11.387 12.482 -54.789 1.00 68.31 82 GLY A N 1
ATOM 586 C CA . GLY A 1 82 ? 12.400 13.091 -53.919 1.00 68.31 82 GLY A CA 1
ATOM 587 C C . GLY A 1 82 ? 12.200 12.792 -52.428 1.00 68.31 82 GLY A C 1
ATOM 588 O O . GLY A 1 82 ? 11.130 12.367 -51.991 1.00 68.31 82 GLY A O 1
ATOM 589 N N . LYS A 1 83 ? 13.252 13.011 -51.629 1.00 76.31 83 LYS A N 1
ATOM 590 C CA . LYS A 1 83 ? 13.207 12.947 -50.158 1.00 76.31 83 LYS A CA 1
ATOM 591 C C . LYS A 1 83 ? 13.182 14.369 -49.608 1.00 76.31 83 LYS A C 1
ATOM 593 O O . LYS A 1 83 ? 14.008 15.183 -50.009 1.00 76.31 83 LYS A O 1
ATOM 598 N N . ALA A 1 84 ? 12.274 14.649 -48.682 1.00 81.94 84 ALA A N 1
ATOM 599 C CA . ALA A 1 84 ? 12.271 15.884 -47.908 1.00 81.94 84 ALA A CA 1
ATOM 600 C C . ALA A 1 84 ? 12.646 15.581 -46.451 1.00 81.94 84 ALA A C 1
ATOM 602 O O . ALA A 1 84 ? 12.452 14.465 -45.966 1.00 81.94 84 ALA A O 1
ATOM 603 N N . THR A 1 85 ? 13.193 16.565 -45.746 1.00 83.38 85 THR A N 1
ATOM 604 C CA . THR A 1 85 ? 13.437 16.490 -44.301 1.00 83.38 85 THR A CA 1
ATOM 605 C C . THR A 1 85 ? 12.495 17.447 -43.596 1.00 83.38 85 THR A C 1
ATOM 607 O O . THR A 1 85 ? 12.460 18.628 -43.936 1.00 83.38 85 THR A O 1
ATOM 610 N N . THR A 1 86 ? 11.753 16.950 -42.612 1.00 84.44 86 THR A N 1
ATOM 611 C CA . THR A 1 86 ? 10.854 17.761 -41.782 1.00 84.44 86 THR A CA 1
ATOM 612 C C . THR A 1 86 ? 11.277 17.665 -40.316 1.00 84.44 86 THR A C 1
ATOM 614 O O . THR A 1 86 ? 11.771 16.607 -39.906 1.00 84.44 86 THR A O 1
ATOM 617 N N . PRO A 1 87 ? 11.120 18.725 -39.501 1.00 85.69 87 PRO A N 1
ATOM 618 C CA . PRO A 1 87 ? 11.247 18.596 -38.052 1.00 85.69 87 PRO A CA 1
ATOM 619 C C . PRO A 1 87 ? 10.248 17.567 -37.510 1.00 85.69 87 PRO A C 1
ATOM 621 O O . PRO A 1 87 ? 9.201 17.323 -38.119 1.00 85.69 87 PRO A O 1
ATOM 624 N N . VAL A 1 88 ? 10.578 16.967 -36.365 1.00 87.75 88 VAL A N 1
ATOM 625 C CA . VAL A 1 88 ? 9.669 16.051 -35.668 1.00 87.75 88 VAL A CA 1
ATOM 626 C C . VAL A 1 88 ? 8.385 16.808 -35.311 1.00 87.75 88 VAL A C 1
ATOM 628 O O . VAL A 1 88 ? 8.471 17.877 -34.701 1.00 87.75 88 VAL A O 1
ATOM 631 N N . PRO A 1 89 ? 7.198 16.309 -35.698 1.00 88.38 89 PRO A N 1
ATOM 632 C CA . PRO A 1 89 ? 5.965 17.038 -35.468 1.00 88.38 89 PRO A CA 1
ATOM 633 C C . PRO A 1 89 ? 5.629 17.076 -33.975 1.00 88.38 89 PRO A C 1
ATOM 635 O O . PRO A 1 89 ? 5.681 16.064 -33.278 1.00 88.38 89 PRO A O 1
ATOM 638 N N . PHE A 1 90 ? 5.254 18.256 -33.498 1.00 89.69 90 PHE A N 1
ATOM 639 C CA . PHE A 1 90 ? 4.674 18.470 -32.180 1.00 89.69 90 PHE A CA 1
ATOM 640 C C . PHE A 1 90 ? 3.271 19.044 -32.391 1.00 89.69 90 PHE A C 1
ATOM 642 O O . PHE A 1 90 ? 3.124 20.106 -33.003 1.00 89.69 90 PHE A O 1
ATOM 649 N N . VAL A 1 91 ? 2.248 18.306 -31.963 1.00 91.25 91 VAL A N 1
ATOM 650 C CA . VAL A 1 91 ? 0.840 18.655 -32.172 1.00 91.25 91 VAL A CA 1
ATOM 651 C C . VAL A 1 91 ? 0.164 18.827 -30.819 1.00 91.25 91 VAL A C 1
ATOM 653 O O . VAL A 1 91 ? 0.132 17.889 -30.028 1.00 91.25 91 VAL A O 1
ATOM 656 N N . ASP A 1 92 ? -0.391 20.013 -30.580 1.00 90.19 92 ASP A N 1
ATOM 657 C CA . ASP A 1 92 ? -1.240 20.287 -29.420 1.00 90.19 92 ASP A CA 1
ATOM 658 C C . ASP A 1 92 ? -2.700 19.950 -29.743 1.00 90.19 92 ASP A C 1
ATOM 660 O O . ASP A 1 92 ? -3.234 20.388 -30.770 1.00 90.19 92 ASP A O 1
ATOM 664 N N . LEU A 1 93 ? -3.348 19.200 -28.853 1.00 90.31 93 LEU A N 1
ATOM 665 C CA . LEU A 1 93 ? -4.777 18.923 -28.890 1.00 90.31 93 LEU A CA 1
ATOM 666 C C . LEU A 1 93 ? -5.524 19.942 -28.011 1.00 90.31 93 LEU A C 1
ATOM 668 O O . LEU A 1 93 ? -5.342 19.933 -26.794 1.00 90.31 93 LEU A O 1
ATOM 672 N N . PRO A 1 94 ? -6.364 20.819 -28.589 1.00 85.38 94 PRO A N 1
ATOM 673 C CA . PRO A 1 94 ? -7.176 21.736 -27.799 1.00 85.38 94 PRO A CA 1
ATOM 674 C C . PRO A 1 94 ? -8.345 21.001 -27.126 1.00 85.38 94 PRO A C 1
ATOM 676 O O . PRO A 1 94 ? -8.916 20.085 -27.712 1.00 85.38 94 PRO A O 1
ATOM 679 N N . LEU A 1 95 ? -8.752 21.467 -25.940 1.00 80.38 95 LEU A N 1
ATOM 680 C CA . LEU A 1 95 ? -9.835 20.879 -25.134 1.00 80.38 95 LEU A CA 1
ATOM 681 C C . LEU A 1 95 ? -11.172 20.733 -25.876 1.00 80.38 95 LEU A C 1
ATOM 683 O O . LEU A 1 95 ? -11.886 19.762 -25.671 1.00 80.38 95 LEU A O 1
ATOM 687 N N . GLY A 1 96 ? -11.500 21.682 -26.757 1.00 77.75 96 GLY A N 1
ATOM 688 C CA . GLY A 1 96 ? -12.723 21.669 -27.571 1.00 77.75 96 GLY A CA 1
ATOM 689 C C . GLY A 1 96 ? -12.540 21.081 -28.973 1.00 77.75 96 GLY A C 1
ATOM 690 O O . GLY A 1 96 ? -13.230 21.505 -29.900 1.00 77.75 96 GLY A O 1
ATOM 691 N N . ALA A 1 97 ? -11.550 20.210 -29.190 1.00 85.00 97 ALA A N 1
ATOM 692 C CA . ALA A 1 97 ? -11.386 19.544 -30.479 1.00 85.00 97 ALA A CA 1
ATOM 693 C C . ALA A 1 97 ? -12.551 18.576 -30.730 1.00 85.00 97 ALA A C 1
ATOM 695 O O . ALA A 1 97 ? -12.754 17.638 -29.968 1.00 85.00 97 ALA A O 1
ATOM 696 N N . THR A 1 98 ? -13.277 18.775 -31.830 1.00 86.19 98 THR A N 1
ATOM 697 C CA . THR A 1 98 ? -14.260 17.797 -32.305 1.00 86.19 98 THR A CA 1
ATOM 698 C C . THR A 1 98 ? -13.561 16.515 -32.750 1.00 86.19 98 THR A C 1
ATOM 700 O O . THR A 1 98 ? -12.428 16.563 -33.240 1.00 86.19 98 THR A O 1
ATOM 703 N N . GLU A 1 99 ? -14.243 15.374 -32.630 1.00 87.50 99 GLU A N 1
ATOM 704 C CA . GLU A 1 99 ? -13.719 14.068 -33.050 1.00 87.50 99 GLU A CA 1
ATOM 705 C C . GLU A 1 99 ? -13.195 14.100 -34.494 1.00 87.50 99 GLU A C 1
ATOM 707 O O . GLU A 1 99 ? -12.052 13.723 -34.747 1.00 87.50 99 GLU A O 1
ATOM 712 N N . ASP A 1 100 ? -13.965 14.692 -35.406 1.00 86.88 100 ASP A N 1
ATOM 713 C CA . ASP A 1 100 ? -13.626 14.902 -36.818 1.00 86.88 100 ASP A CA 1
ATOM 714 C C . ASP A 1 100 ? -12.277 15.601 -37.027 1.00 86.88 100 ASP A C 1
ATOM 716 O O . ASP A 1 100 ? -11.500 15.240 -37.909 1.00 86.88 100 ASP A O 1
ATOM 720 N N . ARG A 1 101 ? -11.939 16.576 -36.176 1.00 86.38 101 ARG A N 1
ATOM 721 C CA . ARG A 1 101 ? -10.652 17.277 -36.242 1.00 86.38 101 ARG A CA 1
ATOM 722 C C . ARG A 1 101 ? -9.503 16.409 -35.726 1.00 86.38 101 ARG A C 1
ATOM 724 O O . ARG A 1 101 ? -8.359 16.592 -36.148 1.00 86.38 101 ARG A O 1
ATOM 731 N N . VAL A 1 102 ? -9.780 15.479 -34.814 1.00 89.88 102 VAL A N 1
ATOM 732 C CA . VAL A 1 102 ? -8.792 14.561 -34.231 1.00 89.88 102 VAL A CA 1
ATOM 733 C C . VAL A 1 102 ? -8.462 13.431 -35.203 1.00 89.88 102 VAL A C 1
ATOM 735 O O . VAL A 1 102 ? -7.290 13.270 -35.562 1.00 89.88 102 VAL A O 1
ATOM 738 N N . VAL A 1 103 ? -9.476 12.692 -35.662 1.00 88.44 103 VAL A N 1
ATOM 739 C CA . VAL A 1 103 ? -9.301 11.544 -36.568 1.00 88.44 103 VAL A CA 1
ATOM 740 C C . VAL A 1 103 ? -9.156 11.926 -38.034 1.00 88.44 103 VAL A C 1
ATOM 742 O O . VAL A 1 103 ? -8.433 11.248 -38.764 1.00 88.44 103 VAL A O 1
ATOM 745 N N . GLY A 1 104 ? -9.775 13.025 -38.453 1.00 86.25 104 GLY A N 1
ATOM 746 C CA . GLY A 1 104 ? -9.975 13.375 -39.854 1.00 86.25 104 GLY A CA 1
ATOM 747 C C . GLY A 1 104 ? -11.393 13.046 -40.314 1.00 86.25 104 GLY A C 1
ATOM 748 O O . GLY A 1 104 ? -12.012 12.099 -39.829 1.00 86.25 104 GLY A O 1
ATOM 749 N N . ALA A 1 105 ? -11.894 13.833 -41.258 1.00 84.81 105 ALA A N 1
ATOM 750 C CA . ALA A 1 105 ? -13.276 13.780 -41.725 1.00 84.81 105 ALA A CA 1
ATOM 751 C C . ALA A 1 105 ? -13.357 13.797 -43.253 1.00 84.81 105 ALA A C 1
ATOM 753 O O . ALA A 1 105 ? -12.352 13.976 -43.946 1.00 84.81 105 ALA A O 1
ATOM 754 N N . LEU A 1 106 ? -14.558 13.588 -43.788 1.00 82.00 106 LEU A N 1
ATOM 755 C CA . LEU A 1 106 ? -14.834 13.806 -45.201 1.00 82.00 106 LEU A CA 1
ATOM 756 C C . LEU A 1 106 ? -14.797 15.310 -45.507 1.00 82.00 106 LEU A C 1
ATOM 758 O O . LEU A 1 106 ? -15.446 16.112 -44.838 1.00 82.00 106 LEU A O 1
ATOM 762 N N . ASP A 1 107 ? -14.078 15.686 -46.561 1.00 77.75 107 ASP A N 1
ATOM 763 C CA . ASP A 1 107 ? -14.112 17.036 -47.118 1.00 77.75 107 ASP A CA 1
ATOM 764 C C . ASP A 1 107 ? -15.479 17.259 -47.792 1.00 77.75 107 ASP A C 1
ATOM 766 O O . ASP A 1 107 ? -15.698 16.903 -48.956 1.00 77.75 107 ASP A O 1
ATOM 770 N N . LEU A 1 108 ? -16.424 17.801 -47.019 1.00 71.00 108 LEU A N 1
ATOM 771 C CA . LEU A 1 108 ? -17.795 18.087 -47.449 1.00 71.00 108 LEU A CA 1
ATOM 772 C C . LEU A 1 108 ? -17.843 19.013 -48.670 1.00 71.00 108 LEU A C 1
ATOM 774 O O . LEU A 1 108 ? -18.730 18.862 -49.507 1.00 71.00 108 LEU A O 1
ATOM 778 N N . GLU A 1 109 ? -16.899 19.945 -48.800 1.00 73.69 109 GLU A N 1
ATOM 779 C CA . GLU A 1 109 ? -16.867 20.901 -49.906 1.00 73.69 109 GLU A CA 1
ATOM 780 C C . GLU A 1 109 ? -16.560 20.184 -51.226 1.00 73.69 109 GLU A C 1
ATOM 782 O O . GLU A 1 109 ? -17.291 20.351 -52.203 1.00 73.69 109 GLU A O 1
ATOM 787 N N . LYS A 1 110 ? -15.564 19.286 -51.245 1.00 71.38 110 LYS A N 1
ATOM 788 C CA . LYS A 1 110 ? -15.279 18.454 -52.431 1.00 71.38 110 LYS A CA 1
ATOM 789 C C . LYS A 1 110 ? -16.344 17.396 -52.700 1.00 71.38 110 LYS A C 1
ATOM 791 O O . LYS A 1 110 ? -16.683 17.164 -53.864 1.00 71.38 110 LYS A O 1
ATOM 796 N N . ALA A 1 111 ? -16.905 16.799 -51.650 1.00 73.56 111 ALA A N 1
ATOM 797 C CA . ALA A 1 111 ? -17.964 15.806 -51.783 1.00 73.56 111 ALA A CA 1
ATOM 798 C C . ALA A 1 111 ? -19.243 16.406 -52.392 1.00 73.56 111 ALA A C 1
ATOM 800 O O . ALA A 1 111 ? -19.881 15.763 -53.225 1.00 73.56 111 ALA A O 1
ATOM 801 N N . LEU A 1 112 ? -19.596 17.645 -52.027 1.00 72.19 112 LEU A N 1
ATOM 802 C CA . LEU A 1 112 ? -20.778 18.346 -52.538 1.00 72.19 112 LEU A CA 1
ATOM 803 C C . LEU A 1 112 ? -20.533 19.044 -53.885 1.00 72.19 112 LEU A C 1
ATOM 805 O O . LEU A 1 112 ? -21.419 19.020 -54.737 1.00 72.19 112 LEU A O 1
ATOM 809 N N . ALA A 1 113 ? -19.360 19.652 -54.100 1.00 73.50 113 ALA A N 1
ATOM 810 C CA . ALA A 1 113 ? -19.067 20.413 -55.320 1.00 73.50 113 ALA A CA 1
ATOM 811 C C . ALA A 1 113 ? -18.637 19.537 -56.509 1.00 73.50 113 ALA A C 1
ATOM 813 O O . ALA A 1 113 ? -18.967 19.850 -57.653 1.00 73.50 113 ALA A O 1
ATOM 814 N N . HIS A 1 114 ? -17.904 18.447 -56.255 1.00 68.06 114 HIS A N 1
ATOM 815 C CA . HIS A 1 114 ? -17.308 17.605 -57.299 1.00 68.06 114 HIS A CA 1
ATOM 816 C C . HIS A 1 114 ? -17.784 16.145 -57.260 1.00 68.06 114 HIS A C 1
ATOM 818 O O . HIS A 1 114 ? -17.444 15.374 -58.153 1.00 68.06 114 HIS A O 1
ATOM 824 N N . GLY A 1 115 ? -18.575 15.747 -56.253 1.00 66.25 115 GLY A N 1
ATOM 825 C CA . GLY A 1 115 ? -19.006 14.354 -56.072 1.00 66.25 115 GLY A CA 1
ATOM 826 C C . GLY A 1 115 ? -17.869 13.405 -55.674 1.00 66.25 115 GLY A C 1
ATOM 827 O O . GLY A 1 115 ? -18.055 12.188 -55.644 1.00 66.25 115 GLY A O 1
ATOM 828 N N . GLU A 1 116 ? -16.687 13.946 -55.371 1.00 70.75 116 GLU A N 1
ATOM 829 C CA . GLU A 1 116 ? -15.490 13.191 -55.020 1.00 70.75 116 GLU A CA 1
ATOM 830 C C . GLU A 1 116 ? -15.401 13.026 -53.501 1.00 70.75 116 GLU A C 1
ATOM 832 O O . GLU A 1 116 ? -15.354 14.001 -52.750 1.00 70.75 116 GLU A O 1
ATOM 837 N N . LYS A 1 117 ? -15.351 11.777 -53.024 1.00 68.81 117 LYS A N 1
ATOM 838 C CA . LYS A 1 117 ? -15.182 11.479 -51.597 1.00 68.81 117 LYS A CA 1
ATOM 839 C C . LYS A 1 117 ? -13.714 11.642 -51.186 1.00 68.81 117 LYS A C 1
ATOM 841 O O . LYS A 1 117 ? -12.957 10.674 -51.211 1.00 68.81 117 LYS A O 1
ATOM 846 N N . ALA A 1 118 ? -13.305 12.857 -50.829 1.00 75.25 118 ALA A N 1
ATOM 847 C CA . ALA A 1 118 ? -11.946 13.153 -50.372 1.00 75.25 118 ALA A CA 1
ATOM 848 C C . ALA A 1 118 ? -11.855 13.164 -48.836 1.00 75.25 118 ALA A C 1
ATOM 850 O O . ALA A 1 118 ? -12.677 13.781 -48.168 1.00 75.25 118 ALA A O 1
ATOM 851 N N . PHE A 1 119 ? -10.842 12.504 -48.272 1.00 81.75 119 PHE A N 1
ATOM 852 C CA . PHE A 1 119 ? -10.590 12.483 -46.826 1.00 81.75 119 PHE A CA 1
ATOM 853 C C . PHE A 1 119 ? -9.627 13.608 -46.416 1.00 81.75 119 PHE A C 1
ATOM 855 O O . PHE A 1 119 ? -8.542 13.750 -46.993 1.00 81.75 119 PHE A O 1
ATOM 862 N N . GLU A 1 120 ? -9.998 14.388 -45.402 1.00 84.06 120 GLU A N 1
ATOM 863 C CA . GLU A 1 120 ? -9.150 15.410 -44.797 1.00 84.06 120 GLU A CA 1
ATOM 864 C C . GLU A 1 120 ? -8.435 14.852 -43.550 1.00 84.06 120 GLU A C 1
ATOM 866 O O . GLU A 1 120 ? -9.085 14.397 -42.607 1.00 84.06 120 GLU A O 1
ATOM 871 N N . PRO A 1 121 ? -7.089 14.859 -43.510 1.00 85.50 121 PRO A N 1
ATOM 872 C CA . PRO A 1 121 ? -6.337 14.289 -42.397 1.00 85.50 121 PRO A CA 1
ATOM 873 C C . PRO A 1 121 ? -6.469 15.119 -41.111 1.00 85.50 121 PRO A C 1
ATOM 875 O O . PRO A 1 121 ? -6.193 16.318 -41.101 1.00 85.50 121 PRO A O 1
ATOM 878 N N . GLY A 1 122 ? -6.797 14.449 -40.003 1.00 89.81 122 GLY A N 1
ATOM 879 C CA . GLY A 1 122 ? -6.905 15.067 -38.680 1.00 89.81 122 GLY A CA 1
ATOM 880 C C . GLY A 1 122 ? -5.569 15.310 -37.965 1.00 89.81 122 GLY A C 1
ATOM 881 O O . GLY A 1 122 ? -4.470 15.126 -38.504 1.00 89.81 122 GLY A O 1
ATOM 882 N N . LEU A 1 123 ? -5.653 15.704 -36.693 1.00 90.69 123 LEU A N 1
ATOM 883 C CA . LEU A 1 123 ? -4.493 15.937 -35.824 1.00 90.69 123 LEU A CA 1
ATOM 884 C C . LEU A 1 123 ? -3.627 14.678 -35.642 1.00 90.69 123 LEU A C 1
ATOM 886 O O . LEU A 1 123 ? -2.400 14.791 -35.602 1.00 90.69 123 LEU A O 1
ATOM 890 N N . LEU A 1 124 ? -4.231 13.486 -35.621 1.00 90.88 124 LEU A N 1
ATOM 891 C CA . LEU A 1 124 ? -3.512 12.211 -35.498 1.00 90.88 124 LEU A CA 1
ATOM 892 C C . LEU A 1 124 ? -2.584 11.925 -36.685 1.00 90.88 124 LEU A C 1
ATOM 894 O O . LEU A 1 124 ? -1.474 11.419 -36.506 1.00 90.88 124 LEU A O 1
ATOM 898 N N . ALA A 1 125 ? -2.997 12.295 -37.899 1.00 88.38 125 ALA A N 1
ATOM 899 C CA . ALA A 1 125 ? -2.163 12.176 -39.094 1.00 88.38 125 ALA A CA 1
ATOM 900 C C . ALA A 1 125 ? -0.940 13.100 -39.023 1.00 88.38 125 ALA A C 1
ATOM 902 O O . ALA A 1 125 ? 0.171 12.706 -39.383 1.00 88.38 125 ALA A O 1
ATOM 903 N N . ARG A 1 126 ? -1.125 14.316 -38.498 1.00 88.38 126 ARG A N 1
ATOM 904 C CA . ARG A 1 126 ? -0.045 15.297 -38.317 1.00 88.38 126 ARG A CA 1
ATOM 905 C C . ARG A 1 126 ? 0.930 14.895 -37.214 1.00 88.38 126 ARG A C 1
ATOM 907 O O . ARG A 1 126 ? 2.117 15.181 -37.339 1.00 88.38 126 ARG A O 1
ATOM 914 N N . ALA A 1 127 ? 0.445 14.227 -36.167 1.00 90.19 127 ALA A N 1
ATOM 915 C CA . ALA A 1 127 ? 1.259 13.752 -35.050 1.00 90.19 127 ALA A CA 1
ATOM 916 C C . ALA A 1 127 ? 2.121 12.525 -35.404 1.00 90.19 127 ALA A C 1
ATOM 918 O O . ALA A 1 127 ? 3.026 12.178 -34.645 1.00 90.19 127 ALA A O 1
ATOM 919 N N . HIS A 1 128 ? 1.880 11.870 -36.548 1.00 89.69 128 HIS A N 1
ATOM 920 C CA . HIS A 1 128 ? 2.608 10.669 -36.955 1.00 89.69 128 HIS A CA 1
ATOM 921 C C . HIS A 1 128 ? 4.137 10.866 -36.922 1.00 89.69 128 HIS A C 1
ATOM 923 O O . HIS A 1 128 ? 4.678 11.778 -37.550 1.00 89.69 128 HIS A O 1
ATOM 929 N N . ARG A 1 129 ? 4.833 9.964 -36.214 1.00 86.12 129 ARG A N 1
ATOM 930 C CA . ARG A 1 129 ? 6.282 9.959 -35.925 1.00 86.12 129 ARG A CA 1
ATOM 931 C C . ARG A 1 129 ? 6.771 11.127 -35.057 1.00 86.12 129 ARG A C 1
ATOM 933 O O . ARG A 1 129 ? 7.968 11.407 -35.053 1.00 86.12 129 ARG A O 1
ATOM 940 N N . GLY A 1 130 ? 5.881 11.760 -34.297 1.00 88.12 130 GLY A N 1
ATOM 941 C CA . GLY A 1 130 ? 6.221 12.825 -33.355 1.00 88.12 130 GLY A CA 1
ATOM 942 C C . GLY A 1 130 ? 5.487 12.725 -32.021 1.00 88.12 130 GLY A C 1
ATOM 943 O O . GLY A 1 130 ? 5.370 11.635 -31.457 1.00 88.12 130 GLY A O 1
ATOM 944 N N . PHE A 1 131 ? 5.042 13.869 -31.505 1.00 89.25 131 PHE A N 1
ATOM 945 C CA . PHE A 1 131 ? 4.406 14.009 -30.194 1.00 89.25 131 PHE A CA 1
ATOM 946 C C . PHE A 1 131 ? 2.989 14.564 -30.324 1.00 89.25 131 PHE A C 1
ATOM 948 O O . PHE A 1 131 ? 2.763 15.523 -31.068 1.00 89.25 131 PHE A O 1
ATOM 955 N N . LEU A 1 132 ? 2.067 13.988 -29.553 1.00 91.88 132 LEU A N 1
ATOM 956 C CA . LEU A 1 132 ? 0.726 14.522 -29.340 1.00 91.88 132 LEU A CA 1
ATOM 957 C C . LEU A 1 132 ? 0.618 14.975 -27.883 1.00 91.88 132 LEU A C 1
ATOM 959 O O . LEU A 1 132 ? 0.696 14.145 -26.976 1.00 91.88 132 LEU A O 1
ATOM 963 N N . TYR A 1 133 ? 0.474 16.280 -27.671 1.00 91.75 133 TYR A N 1
ATOM 964 C CA . TYR A 1 133 ? 0.327 16.883 -26.350 1.00 91.75 133 TYR A CA 1
ATOM 965 C C . TYR A 1 133 ? -1.134 17.237 -26.085 1.00 91.75 133 TYR A C 1
ATOM 967 O O . TYR A 1 133 ? -1.790 17.842 -26.932 1.00 91.75 133 TYR A O 1
ATOM 975 N N . ILE A 1 134 ? -1.628 16.867 -24.909 1.00 89.94 134 ILE A N 1
ATOM 976 C CA . ILE A 1 134 ? -2.975 17.189 -24.440 1.00 89.94 134 ILE A CA 1
ATOM 977 C C . ILE A 1 134 ? -2.828 18.018 -23.175 1.00 89.94 134 ILE A C 1
ATOM 979 O O . ILE A 1 134 ? -2.285 17.531 -22.177 1.00 89.94 134 ILE A O 1
ATOM 983 N N . ASP A 1 135 ? -3.304 19.258 -23.226 1.00 84.69 135 ASP A N 1
ATOM 984 C CA . ASP A 1 135 ? -3.405 20.085 -22.030 1.00 84.69 135 ASP A CA 1
ATOM 985 C C . ASP A 1 135 ? -4.716 19.793 -21.301 1.00 84.69 135 ASP A C 1
ATOM 987 O O .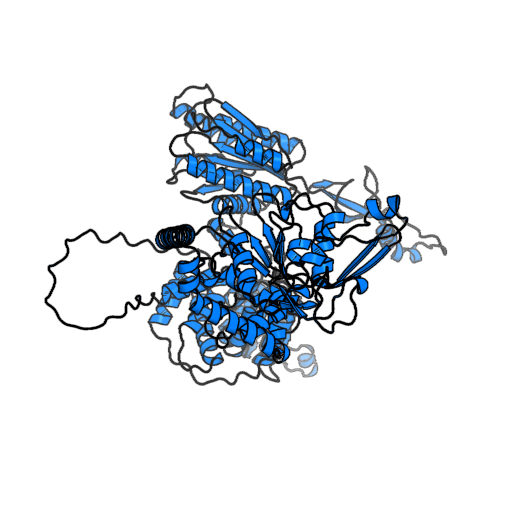 ASP A 1 135 ? -5.728 19.529 -21.947 1.00 84.69 135 ASP A O 1
ATOM 991 N N . GLU A 1 136 ? -4.677 19.811 -19.970 1.00 83.38 136 GLU A N 1
ATOM 992 C CA . GLU A 1 136 ? -5.828 19.542 -19.095 1.00 83.38 136 GLU A CA 1
ATOM 993 C C . GLU A 1 136 ? -6.648 18.294 -19.513 1.00 83.38 136 GLU A C 1
ATOM 995 O O . GLU A 1 136 ? -7.865 18.344 -19.671 1.00 83.38 136 GLU A O 1
ATOM 1000 N N . ILE A 1 137 ? -5.993 17.132 -19.654 1.00 86.19 137 ILE A N 1
ATOM 1001 C CA . ILE A 1 137 ? -6.627 15.871 -20.106 1.00 86.19 137 ILE A CA 1
ATOM 1002 C C . ILE A 1 137 ? -7.842 15.446 -19.259 1.00 86.19 137 ILE A C 1
ATOM 1004 O O . ILE A 1 137 ? -8.710 14.718 -19.734 1.00 86.19 137 ILE A O 1
ATOM 1008 N N . ASN A 1 138 ? -7.928 15.939 -18.022 1.00 82.31 138 ASN A N 1
ATOM 1009 C CA . ASN A 1 138 ? -9.051 15.745 -17.104 1.00 82.31 138 ASN A CA 1
ATOM 1010 C C . ASN A 1 138 ? -10.377 16.306 -17.654 1.00 82.31 138 ASN A C 1
ATOM 1012 O O . ASN A 1 138 ? -11.442 15.854 -17.242 1.00 82.31 138 ASN A O 1
ATOM 1016 N N . LEU A 1 139 ? -10.312 17.297 -18.549 1.00 83.12 139 LEU A N 1
ATOM 1017 C CA . LEU A 1 139 ? -11.463 18.007 -19.113 1.00 83.12 139 LEU A CA 1
ATOM 1018 C C . LEU A 1 139 ? -11.855 17.508 -20.512 1.00 83.12 139 LEU A C 1
ATOM 1020 O O . LEU A 1 139 ? -12.827 18.003 -21.082 1.00 83.12 139 LEU A O 1
ATOM 1024 N N . LEU A 1 140 ? -11.105 16.559 -21.080 1.00 85.19 140 LEU A N 1
ATOM 1025 C CA . LEU A 1 140 ? -11.362 16.035 -22.418 1.00 85.19 140 LEU A CA 1
ATOM 1026 C C . LEU A 1 140 ? -12.550 15.061 -22.414 1.00 85.19 140 LEU A C 1
ATOM 1028 O O . LEU A 1 140 ? -12.753 14.308 -21.461 1.00 85.19 140 LEU A O 1
ATOM 1032 N N . GLU A 1 141 ? -13.324 15.053 -23.500 1.00 84.31 141 GLU A N 1
ATOM 1033 C CA . GLU A 1 141 ? -14.469 14.153 -23.643 1.00 84.31 141 GLU A CA 1
ATOM 1034 C C . GLU A 1 141 ? -14.046 12.675 -23.710 1.00 84.31 141 GLU A C 1
ATOM 1036 O O . GLU A 1 141 ? -13.087 12.308 -24.393 1.00 84.31 141 GLU A O 1
ATOM 1041 N N . ASP A 1 142 ? -14.813 11.812 -23.039 1.00 80.75 142 ASP A N 1
ATOM 1042 C CA . ASP A 1 142 ? -14.507 10.386 -22.838 1.00 80.75 142 ASP A CA 1
ATOM 1043 C C . ASP A 1 142 ? -14.183 9.637 -24.129 1.00 80.75 142 ASP A C 1
ATOM 1045 O O . ASP A 1 142 ? -13.205 8.897 -24.209 1.00 80.75 142 ASP A O 1
ATOM 1049 N N . HIS A 1 143 ? -15.003 9.851 -25.156 1.00 84.69 143 HIS A N 1
ATOM 1050 C CA . HIS A 1 143 ? -14.878 9.141 -26.421 1.00 84.69 143 HIS A CA 1
ATOM 1051 C C . HIS A 1 143 ? -13.612 9.552 -27.191 1.00 84.69 143 HIS A C 1
ATOM 1053 O O . HIS A 1 143 ? -13.017 8.723 -27.876 1.00 84.69 143 HIS A O 1
ATOM 1059 N N . ILE A 1 144 ? -13.157 10.803 -27.037 1.00 87.81 144 ILE A N 1
ATOM 1060 C CA . ILE A 1 144 ? -11.897 11.280 -27.617 1.00 87.81 144 ILE A CA 1
ATOM 1061 C C . ILE A 1 144 ? -10.720 10.640 -26.883 1.00 87.81 144 ILE A C 1
ATOM 1063 O O . ILE A 1 144 ? -9.779 10.174 -27.520 1.00 87.81 144 ILE A O 1
ATOM 1067 N N . VAL A 1 145 ? -10.773 10.583 -25.551 1.00 85.38 145 VAL A N 1
ATOM 1068 C CA . VAL A 1 145 ? -9.741 9.930 -24.735 1.00 85.38 145 VAL A CA 1
ATOM 1069 C C . VAL A 1 145 ? -9.559 8.467 -25.137 1.00 85.38 145 VAL A C 1
ATOM 1071 O O . VAL A 1 145 ? -8.433 8.048 -25.413 1.00 85.38 145 VAL A O 1
ATOM 1074 N N . ASP A 1 146 ? -10.649 7.701 -25.201 1.00 84.06 146 ASP A N 1
ATOM 1075 C CA . ASP A 1 146 ? -10.602 6.278 -25.548 1.00 84.06 146 ASP A CA 1
ATOM 1076 C C . ASP A 1 146 ? -9.997 6.067 -26.942 1.00 84.06 146 ASP A C 1
ATOM 1078 O O . ASP A 1 146 ? -9.090 5.247 -27.112 1.00 84.06 146 ASP A O 1
ATOM 1082 N N . LEU A 1 147 ? -10.407 6.894 -27.910 1.00 87.50 147 LEU A N 1
ATOM 1083 C CA . LEU A 1 147 ? -9.874 6.879 -29.268 1.00 87.50 147 LEU A CA 1
ATOM 1084 C C . LEU A 1 147 ? -8.365 7.140 -29.296 1.00 87.50 147 LEU A C 1
ATOM 1086 O O . LEU A 1 147 ? -7.612 6.411 -29.942 1.00 87.50 147 LEU A O 1
ATOM 1090 N N . LEU A 1 148 ? -7.898 8.172 -28.591 1.00 88.19 148 LEU A N 1
ATOM 1091 C CA . LEU A 1 148 ? -6.480 8.532 -28.560 1.00 88.19 148 LEU A CA 1
ATOM 1092 C C . LEU A 1 148 ? -5.624 7.424 -27.949 1.00 88.19 148 LEU A C 1
ATOM 1094 O O . LEU A 1 148 ? -4.528 7.154 -28.446 1.00 88.19 148 LEU A O 1
ATOM 1098 N N . LEU A 1 149 ? -6.119 6.768 -26.898 1.00 84.06 149 LEU A N 1
ATOM 1099 C CA . LEU A 1 149 ? -5.424 5.659 -26.250 1.00 84.06 149 LEU A CA 1
ATOM 1100 C C . LEU A 1 149 ? -5.383 4.416 -27.146 1.00 84.06 149 LEU A C 1
ATOM 1102 O O . LEU A 1 149 ? -4.346 3.753 -27.216 1.00 84.06 149 LEU A O 1
ATOM 1106 N N . ASP A 1 150 ? -6.467 4.117 -27.862 1.00 85.31 150 ASP A N 1
ATOM 1107 C CA . ASP A 1 150 ? -6.523 2.999 -28.808 1.00 85.31 150 ASP A CA 1
ATOM 1108 C C . ASP A 1 150 ? -5.585 3.220 -30.006 1.00 85.31 150 ASP A C 1
ATOM 1110 O O . ASP A 1 150 ? -4.840 2.313 -30.395 1.00 85.31 150 ASP A O 1
ATOM 1114 N N . VAL A 1 151 ? -5.539 4.439 -30.554 1.00 88.25 151 VAL A N 1
ATOM 1115 C CA . VAL A 1 151 ? -4.618 4.799 -31.645 1.00 88.25 151 VAL A CA 1
ATOM 1116 C C . VAL A 1 151 ? -3.165 4.819 -31.164 1.00 88.25 151 VAL A C 1
ATOM 1118 O O . VAL A 1 151 ? -2.285 4.329 -31.870 1.00 88.25 151 VAL A O 1
ATOM 1121 N N . ALA A 1 152 ? -2.885 5.313 -29.955 1.00 84.62 152 ALA A N 1
ATOM 1122 C CA . ALA A 1 152 ? -1.535 5.291 -29.388 1.00 84.62 152 ALA A CA 1
ATOM 1123 C C . ALA A 1 152 ? -1.027 3.856 -29.144 1.00 84.62 152 ALA A C 1
ATOM 1125 O O . ALA A 1 152 ? 0.157 3.578 -29.348 1.00 84.62 152 ALA A O 1
ATOM 1126 N N . ALA A 1 153 ? -1.913 2.936 -28.746 1.00 81.06 153 ALA A N 1
ATOM 1127 C CA . ALA A 1 153 ? -1.574 1.533 -28.515 1.00 81.06 153 ALA A CA 1
ATOM 1128 C C . ALA A 1 153 ? -1.414 0.728 -29.818 1.00 81.06 153 ALA A C 1
ATOM 1130 O O . ALA A 1 153 ? -0.458 -0.038 -29.954 1.00 81.06 153 ALA A O 1
ATOM 1131 N N . SER A 1 154 ? -2.331 0.895 -30.775 1.00 84.81 154 SER A N 1
ATOM 1132 C CA . SER A 1 154 ? -2.301 0.198 -32.073 1.00 84.81 154 SER A CA 1
ATOM 1133 C C . SER A 1 154 ? -1.270 0.791 -33.041 1.00 84.81 154 SER A C 1
ATOM 1135 O O . SER A 1 154 ? -0.679 0.080 -33.857 1.00 84.81 154 SER A O 1
ATOM 1137 N N . GLY A 1 155 ? -1.015 2.097 -32.936 1.00 85.75 155 GLY A N 1
ATOM 1138 C CA . GLY A 1 155 ? -0.170 2.860 -33.847 1.00 85.75 155 GLY A CA 1
ATOM 1139 C C . GLY A 1 155 ? -0.798 3.098 -35.223 1.00 85.75 155 GLY A C 1
ATOM 1140 O O . GLY A 1 155 ? -0.076 3.486 -36.151 1.00 85.75 155 GLY A O 1
ATOM 1141 N N . GLU A 1 156 ? -2.100 2.859 -35.374 1.00 88.94 156 GLU A N 1
ATOM 1142 C CA . GLU A 1 156 ? -2.865 3.029 -36.608 1.00 88.94 156 GLU A CA 1
ATOM 1143 C C . GLU A 1 156 ? -4.193 3.728 -36.298 1.00 88.94 156 GLU A C 1
ATOM 1145 O O . GLU A 1 156 ? -4.882 3.385 -35.343 1.00 88.94 156 GLU A O 1
ATOM 1150 N N . ASN A 1 157 ? -4.539 4.737 -37.093 1.00 90.12 157 ASN A N 1
ATOM 1151 C CA . ASN A 1 157 ? -5.832 5.399 -37.023 1.00 90.12 157 ASN A CA 1
ATOM 1152 C C . ASN A 1 157 ? -6.759 4.774 -38.068 1.00 90.12 157 ASN A C 1
ATOM 1154 O O . ASN A 1 157 ? -6.429 4.762 -39.259 1.00 90.12 157 ASN A O 1
ATOM 1158 N N . VAL A 1 158 ? -7.898 4.254 -37.614 1.00 88.56 158 VAL A N 1
ATOM 1159 C CA . VAL A 1 158 ? -8.900 3.582 -38.445 1.00 88.56 158 VAL A CA 1
ATOM 1160 C C . VAL A 1 158 ? -10.171 4.418 -38.430 1.00 88.56 158 VAL A C 1
ATOM 1162 O O . VAL A 1 158 ? -10.817 4.553 -37.395 1.00 88.56 158 VAL A O 1
ATOM 1165 N N . VAL A 1 159 ? -10.533 4.968 -39.587 1.00 87.56 159 VAL A N 1
ATOM 1166 C CA . VAL A 1 159 ? -11.741 5.774 -39.767 1.00 87.56 159 VAL A CA 1
ATOM 1167 C C . VAL A 1 159 ? -12.696 5.025 -40.688 1.00 87.56 159 VAL A C 1
ATOM 1169 O O . VAL A 1 159 ? -12.476 4.937 -41.895 1.00 87.56 159 VAL A O 1
ATOM 1172 N N . GLU A 1 160 ? -13.753 4.464 -40.102 1.00 86.50 160 GLU A N 1
ATOM 1173 C CA . GLU A 1 160 ? -14.819 3.734 -40.799 1.00 86.50 160 GLU A CA 1
ATOM 1174 C C . GLU A 1 160 ? -16.147 4.489 -40.640 1.00 86.50 160 GLU A C 1
ATOM 1176 O O . GLU A 1 160 ? -17.012 4.112 -39.850 1.00 86.50 160 GLU A O 1
ATOM 1181 N N . ARG A 1 161 ? -16.283 5.622 -41.341 1.00 79.62 161 ARG A N 1
ATOM 1182 C CA . ARG A 1 161 ? -17.427 6.544 -41.220 1.00 79.62 161 ARG A CA 1
ATOM 1183 C C . ARG A 1 161 ? -17.835 7.107 -42.577 1.00 79.62 161 ARG A C 1
ATOM 1185 O O . ARG A 1 161 ? -17.026 7.173 -43.493 1.00 79.62 161 ARG A O 1
ATOM 1192 N N . GLU A 1 162 ? -19.111 7.471 -42.718 1.00 73.56 162 GLU A N 1
ATOM 1193 C CA . GLU A 1 162 ? -19.652 8.153 -43.914 1.00 73.56 162 GLU A CA 1
ATOM 1194 C C . GLU A 1 162 ? -19.416 7.396 -45.243 1.00 73.56 162 GLU A C 1
ATOM 1196 O O . GLU A 1 162 ? -19.323 7.967 -46.331 1.00 73.56 162 GLU A O 1
ATOM 1201 N N . GLY A 1 163 ? -19.327 6.063 -45.165 1.00 70.38 163 GLY A N 1
ATOM 1202 C CA . GLY A 1 163 ? -19.037 5.204 -46.315 1.00 70.38 163 GLY A CA 1
ATOM 1203 C C . GLY A 1 163 ? -17.587 5.281 -46.809 1.00 70.38 163 GLY A C 1
ATOM 1204 O O . GLY A 1 163 ? -17.322 4.864 -47.938 1.00 70.38 163 GLY A O 1
ATOM 1205 N N . LEU A 1 164 ? -16.674 5.811 -45.991 1.00 72.38 164 LEU A N 1
ATOM 1206 C CA . LEU A 1 164 ? -15.226 5.742 -46.148 1.00 72.38 164 LEU A CA 1
ATOM 1207 C C . LEU A 1 164 ? -14.638 4.739 -45.148 1.00 72.38 164 LEU A C 1
ATOM 1209 O O . LEU A 1 164 ? -15.037 4.695 -43.988 1.00 72.38 164 LEU A O 1
ATOM 1213 N N . SER A 1 165 ? -13.667 3.947 -45.604 1.00 81.94 165 SER A N 1
ATOM 1214 C CA . SER A 1 165 ? -12.811 3.116 -44.753 1.00 81.94 165 SER A CA 1
ATOM 1215 C C . SER A 1 165 ? -11.367 3.516 -45.039 1.00 81.94 165 SER A C 1
ATOM 1217 O O . SER A 1 165 ? -10.774 3.083 -46.027 1.00 81.94 165 SER A O 1
ATOM 1219 N N . VAL A 1 166 ? -10.835 4.426 -44.223 1.00 84.19 166 VAL A N 1
ATOM 1220 C CA . VAL A 1 166 ? -9.468 4.945 -44.348 1.00 84.19 166 VAL A CA 1
ATOM 1221 C C . VAL A 1 166 ? -8.662 4.469 -43.152 1.00 84.19 166 VAL A C 1
ATOM 1223 O O . VAL A 1 166 ? -9.069 4.630 -42.004 1.00 84.19 166 VAL A O 1
ATOM 1226 N N . ARG A 1 167 ? -7.495 3.888 -43.421 1.00 87.44 167 ARG A N 1
ATOM 1227 C CA . ARG A 1 167 ? -6.550 3.448 -42.393 1.00 87.44 167 ARG A CA 1
ATOM 1228 C C . ARG A 1 167 ? -5.204 4.083 -42.660 1.00 87.44 167 ARG A C 1
ATOM 1230 O O . ARG A 1 167 ? -4.714 4.031 -43.788 1.00 87.44 167 ARG A O 1
ATOM 1237 N N . HIS A 1 168 ? -4.620 4.713 -41.649 1.00 87.19 168 HIS A N 1
ATOM 1238 C CA . HIS A 1 168 ? -3.309 5.331 -41.783 1.00 87.19 168 HIS A CA 1
ATOM 1239 C C . HIS A 1 168 ? -2.470 5.162 -40.525 1.00 87.19 168 HIS A C 1
ATOM 1241 O O . HIS A 1 168 ? -2.970 5.150 -39.403 1.00 87.19 168 HIS A O 1
ATOM 1247 N N . ALA A 1 169 ? -1.154 5.085 -40.701 1.00 86.62 169 ALA A N 1
ATOM 1248 C CA . ALA A 1 169 ? -0.250 4.958 -39.573 1.00 86.62 169 ALA A CA 1
ATOM 1249 C C . ALA A 1 169 ? -0.296 6.224 -38.693 1.00 86.62 169 ALA A C 1
ATOM 1251 O O . ALA A 1 169 ? -0.300 7.350 -39.191 1.00 86.62 169 ALA A O 1
ATOM 1252 N N . ALA A 1 170 ? -0.281 6.041 -37.374 1.00 88.81 170 ALA A N 1
ATOM 1253 C CA . ALA A 1 170 ? -0.399 7.097 -36.369 1.00 88.81 170 ALA A CA 1
ATOM 1254 C C . ALA A 1 170 ? 0.423 6.729 -35.117 1.00 88.81 170 ALA A C 1
ATOM 1256 O O . ALA A 1 170 ? -0.089 6.600 -34.015 1.00 88.81 170 ALA A O 1
ATOM 1257 N N . ARG A 1 171 ? 1.735 6.517 -35.292 1.00 87.88 171 ARG A N 1
ATOM 1258 C CA . ARG A 1 171 ? 2.666 6.222 -34.194 1.00 87.88 171 ARG A CA 1
ATOM 1259 C C . ARG A 1 171 ? 3.226 7.520 -33.632 1.00 87.88 171 ARG A C 1
ATOM 1261 O O . ARG A 1 171 ? 4.042 8.150 -34.299 1.00 87.88 171 ARG A O 1
ATOM 1268 N N . PHE A 1 172 ? 2.816 7.904 -32.434 1.00 88.38 172 PHE A N 1
ATOM 1269 C CA . PHE A 1 172 ? 3.282 9.109 -31.749 1.00 88.38 172 PHE A CA 1
ATOM 1270 C C . PHE A 1 172 ? 3.476 8.838 -30.259 1.00 88.38 172 PHE A C 1
ATOM 1272 O O . PHE A 1 172 ? 2.950 7.866 -29.721 1.00 88.38 172 PHE A O 1
ATOM 1279 N N . VAL A 1 173 ? 4.245 9.694 -29.591 1.00 87.88 173 VAL A N 1
ATOM 1280 C CA . VAL A 1 173 ? 4.346 9.687 -28.129 1.00 87.88 173 VAL A CA 1
ATOM 1281 C C . VAL A 1 173 ? 3.235 10.573 -27.575 1.00 87.88 173 VAL A C 1
ATOM 1283 O O . VAL A 1 173 ? 3.207 11.775 -27.845 1.00 87.88 173 VAL A O 1
ATOM 1286 N N . LEU A 1 174 ? 2.315 9.967 -26.828 1.00 90.19 174 LEU A N 1
ATOM 1287 C CA . LEU A 1 174 ? 1.219 10.662 -26.161 1.00 90.19 174 LEU A CA 1
ATOM 1288 C C . LEU A 1 174 ? 1.721 11.304 -24.862 1.00 90.19 174 LEU A C 1
ATOM 1290 O O . LEU A 1 174 ? 2.309 10.616 -24.028 1.00 90.19 174 LEU A O 1
ATOM 1294 N N . VAL A 1 175 ? 1.488 12.603 -24.681 1.00 90.88 175 VAL A N 1
ATOM 1295 C CA . VAL A 1 175 ? 1.809 13.311 -23.437 1.00 90.88 175 VAL A CA 1
ATOM 1296 C C . VAL A 1 175 ? 0.572 14.042 -22.930 1.00 90.88 175 VAL A C 1
ATOM 1298 O O . VAL A 1 175 ? 0.081 14.955 -23.587 1.00 90.88 175 VAL A O 1
ATOM 1301 N N . GLY A 1 176 ? 0.073 13.631 -21.766 1.00 90.50 176 GLY A N 1
ATOM 1302 C CA . GLY A 1 176 ? -1.060 14.259 -21.091 1.00 90.50 176 GLY A CA 1
ATOM 1303 C C . GLY A 1 176 ? -0.585 15.141 -19.944 1.00 90.50 176 GLY A C 1
ATOM 1304 O O . GLY A 1 176 ? 0.280 14.741 -19.169 1.00 90.50 176 GLY A O 1
ATOM 1305 N N . SER A 1 177 ? -1.140 16.340 -19.832 1.00 88.31 177 SER A N 1
ATOM 1306 C CA . SER A 1 177 ? -0.961 17.237 -18.692 1.00 88.31 177 SER A CA 1
ATOM 1307 C C . SER A 1 177 ? -2.275 17.334 -17.926 1.00 88.31 177 SER A C 1
ATOM 1309 O O . SER A 1 177 ? -3.337 17.429 -18.538 1.00 88.31 177 SER A O 1
ATOM 1311 N N . GLY A 1 178 ? -2.220 17.311 -16.595 1.00 84.12 178 GLY A N 1
ATOM 1312 C CA . GLY A 1 178 ? -3.409 17.431 -15.752 1.00 84.12 178 GLY A CA 1
ATOM 1313 C C . GLY A 1 178 ? -3.127 18.133 -14.428 1.00 84.12 178 GLY A C 1
ATOM 1314 O O . GLY A 1 178 ? -2.027 18.029 -13.874 1.00 84.12 178 GLY A O 1
ATOM 1315 N N . ASN A 1 179 ? -4.137 18.836 -13.915 1.00 76.19 179 ASN A N 1
ATOM 1316 C CA . ASN A 1 179 ? -4.128 19.420 -12.577 1.00 76.19 179 ASN A CA 1
ATOM 1317 C C . ASN A 1 179 ? -4.987 18.552 -11.634 1.00 76.19 179 ASN A C 1
ATOM 1319 O O . ASN A 1 179 ? -6.189 18.429 -11.881 1.00 76.19 179 ASN A O 1
ATOM 1323 N N . PRO A 1 180 ? -4.419 17.963 -10.561 1.00 67.06 180 PRO A N 1
ATOM 1324 C CA . PRO A 1 180 ? -5.178 17.167 -9.592 1.00 67.06 180 PRO A CA 1
ATOM 1325 C C . PRO A 1 180 ? -6.357 17.914 -8.948 1.00 67.06 180 PRO A C 1
ATOM 1327 O O . PRO A 1 180 ? -7.314 17.280 -8.513 1.00 67.06 180 PRO A O 1
ATOM 1330 N N . GLU A 1 181 ? -6.310 19.250 -8.889 1.00 67.50 181 GLU A N 1
ATOM 1331 C CA . GLU A 1 181 ? -7.369 20.072 -8.285 1.00 67.50 181 GLU A CA 1
ATOM 1332 C C . GLU A 1 181 ? -8.604 20.259 -9.185 1.00 67.50 181 GLU A C 1
ATOM 1334 O O . GLU A 1 181 ? -9.683 20.588 -8.692 1.00 67.50 181 GLU A O 1
ATOM 1339 N N . GLU A 1 182 ? -8.476 20.040 -10.496 1.00 63.81 182 GLU A N 1
ATOM 1340 C CA . GLU A 1 182 ? -9.522 20.347 -11.488 1.00 63.81 182 GLU A CA 1
ATOM 1341 C C . GLU A 1 182 ? -10.444 19.157 -11.802 1.00 63.81 182 GLU A C 1
ATOM 1343 O O . GLU A 1 182 ? -11.367 19.276 -12.606 1.00 63.81 182 GLU A O 1
ATOM 1348 N N . GLY A 1 183 ? -10.235 18.017 -11.139 1.00 61.44 183 GLY A N 1
ATOM 1349 C CA . GLY A 1 183 ? -11.056 16.814 -11.273 1.00 61.44 183 GLY A CA 1
ATOM 1350 C C . GLY A 1 183 ? -10.237 15.535 -11.109 1.00 61.44 183 GLY A C 1
ATOM 1351 O O . GLY A 1 183 ? -9.048 15.501 -11.424 1.00 61.44 183 GLY A O 1
ATOM 1352 N N . GLU A 1 184 ? -10.872 14.469 -10.617 1.00 64.06 184 GLU A N 1
ATOM 1353 C CA . GLU A 1 184 ? -10.240 13.149 -10.558 1.00 64.06 184 GLU A CA 1
ATOM 1354 C C . GLU A 1 184 ? -10.145 12.542 -11.961 1.00 64.06 184 GLU A C 1
ATOM 1356 O O . GLU A 1 184 ? -11.105 12.551 -12.735 1.00 64.06 184 GLU A O 1
ATOM 1361 N N . LEU A 1 185 ? -8.978 11.985 -12.279 1.00 72.56 185 LEU A N 1
ATOM 1362 C CA . LEU A 1 185 ? -8.781 11.245 -13.515 1.00 72.56 185 LEU A CA 1
ATOM 1363 C C . LEU A 1 185 ? -9.570 9.946 -13.522 1.00 72.56 185 LEU A C 1
ATOM 1365 O O . LEU A 1 185 ? -9.688 9.239 -12.520 1.00 72.56 185 LEU A O 1
ATOM 1369 N N . ARG A 1 186 ? -10.026 9.579 -14.716 1.00 75.69 186 ARG A N 1
ATOM 1370 C CA . ARG A 1 186 ? -10.660 8.285 -14.936 1.00 75.69 186 ARG A CA 1
ATOM 1371 C C . ARG A 1 186 ? -9.658 7.147 -14.713 1.00 75.69 186 ARG A C 1
ATOM 1373 O O . ARG A 1 186 ? -8.532 7.238 -15.207 1.00 75.69 186 ARG A O 1
ATOM 1380 N N . PRO A 1 187 ? -10.062 6.037 -14.073 1.00 73.25 187 PRO A N 1
ATOM 1381 C CA . PRO A 1 187 ? -9.195 4.871 -13.895 1.00 73.25 187 PRO A CA 1
ATOM 1382 C C . PRO A 1 187 ? -8.596 4.341 -15.207 1.00 73.25 187 PRO A C 1
ATOM 1384 O O . PRO A 1 187 ? -7.453 3.903 -15.225 1.00 73.25 187 PRO A O 1
ATOM 1387 N N . GLN A 1 188 ? -9.322 4.446 -16.326 1.00 71.12 188 GLN A N 1
ATOM 1388 C CA . GLN A 1 188 ? -8.853 4.021 -17.651 1.00 71.12 188 GLN A CA 1
ATOM 1389 C C . GLN A 1 188 ? -7.665 4.850 -18.161 1.00 71.12 188 GLN A C 1
ATOM 1391 O O . GLN A 1 188 ? -6.795 4.308 -18.839 1.00 71.12 188 GLN A O 1
ATOM 1396 N N . LEU A 1 189 ? -7.620 6.148 -17.836 1.00 75.81 189 LEU A N 1
ATOM 1397 C CA . LEU A 1 189 ? -6.492 7.027 -18.158 1.00 75.81 189 LEU A CA 1
ATOM 1398 C C . LEU A 1 189 ? -5.270 6.644 -17.321 1.00 75.81 189 LEU A C 1
ATOM 1400 O O . LEU A 1 189 ? -4.176 6.506 -17.857 1.00 75.81 189 LEU A O 1
ATOM 1404 N N . LEU A 1 190 ? -5.467 6.414 -16.024 1.00 73.25 190 LEU A N 1
ATOM 1405 C CA . LEU A 1 190 ? -4.392 6.012 -15.115 1.00 73.25 190 LEU A CA 1
ATOM 1406 C C . LEU A 1 190 ? -3.798 4.646 -15.480 1.00 73.25 190 LEU A C 1
ATOM 1408 O O . LEU A 1 190 ? -2.592 4.465 -15.378 1.00 73.25 190 LEU A O 1
ATOM 1412 N N . ASP A 1 191 ? -4.629 3.713 -15.947 1.00 75.44 191 ASP A N 1
ATOM 1413 C CA . ASP A 1 191 ? -4.192 2.380 -16.365 1.00 75.44 191 ASP A CA 1
ATOM 1414 C C . ASP A 1 191 ? -3.495 2.377 -17.739 1.00 75.44 191 ASP A C 1
ATOM 1416 O O . ASP A 1 191 ? -2.550 1.626 -17.967 1.00 75.44 191 ASP A O 1
ATOM 1420 N N . ARG A 1 192 ? -3.949 3.196 -18.698 1.00 79.19 192 ARG A N 1
ATOM 1421 C CA . ARG A 1 192 ? -3.447 3.151 -20.086 1.00 79.19 192 ARG A CA 1
ATOM 1422 C C . ARG A 1 192 ? -2.208 4.012 -20.332 1.00 79.19 192 ARG A C 1
ATOM 1424 O O . ARG A 1 192 ? -1.481 3.722 -21.284 1.00 79.19 192 ARG A O 1
ATOM 1431 N N . PHE A 1 193 ? -1.958 5.031 -19.511 1.00 86.00 193 PHE A N 1
ATOM 1432 C CA . PHE A 1 193 ? -0.719 5.803 -19.580 1.00 86.00 193 PHE A CA 1
ATOM 1433 C C . PHE A 1 193 ? 0.448 5.022 -18.970 1.00 86.00 193 PHE A C 1
ATOM 1435 O O . PHE A 1 193 ? 0.366 4.516 -17.858 1.00 86.00 193 PHE A O 1
ATOM 1442 N N . GLY A 1 194 ? 1.557 4.941 -19.704 1.00 84.69 194 GLY A N 1
ATOM 1443 C CA . GLY A 1 194 ? 2.719 4.161 -19.281 1.00 84.69 194 GLY A CA 1
ATOM 1444 C C . GLY A 1 194 ? 3.484 4.767 -18.108 1.00 84.69 194 GLY A C 1
ATOM 1445 O O . GLY A 1 194 ? 3.835 4.081 -17.154 1.00 84.69 194 GLY A O 1
ATOM 1446 N N . LEU A 1 195 ? 3.785 6.060 -18.182 1.00 90.62 195 LEU A N 1
ATOM 1447 C CA . LEU A 1 195 ? 4.559 6.753 -17.153 1.00 90.62 195 LEU A CA 1
ATOM 1448 C C . LEU A 1 195 ? 3.726 7.867 -16.541 1.00 90.62 195 LEU A C 1
ATOM 1450 O O . LEU A 1 195 ? 3.075 8.613 -17.264 1.00 90.62 195 LEU A O 1
ATOM 1454 N N . SER A 1 196 ? 3.804 8.010 -15.224 1.00 89.69 196 SER A N 1
ATOM 1455 C CA . SER A 1 196 ? 3.176 9.093 -14.473 1.00 89.69 196 SER A CA 1
ATOM 1456 C C . SER A 1 196 ? 4.243 9.829 -13.677 1.00 89.69 196 SER A C 1
ATOM 1458 O O . SER A 1 196 ? 5.017 9.194 -12.964 1.00 89.69 196 SER A O 1
ATOM 1460 N N . VAL A 1 197 ? 4.294 11.153 -13.807 1.00 90.25 197 VAL A N 1
ATOM 1461 C CA . VAL A 1 197 ? 5.241 12.016 -13.091 1.00 90.25 197 VAL A CA 1
ATOM 1462 C C . 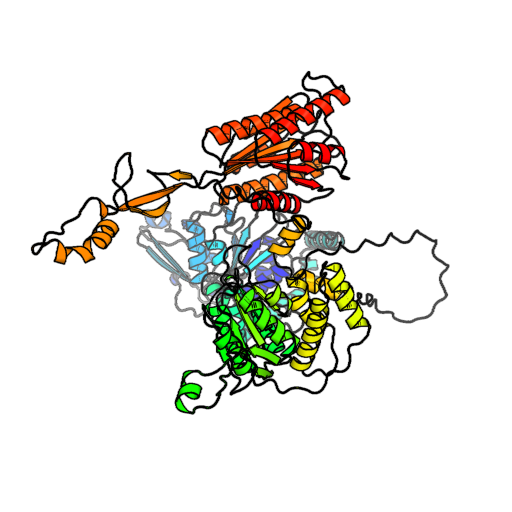VAL A 1 197 ? 4.518 13.201 -12.468 1.00 90.25 197 VAL A C 1
ATOM 1464 O O . VAL A 1 197 ? 3.596 13.762 -13.063 1.00 90.25 197 VAL A O 1
ATOM 1467 N N . GLU A 1 198 ? 4.957 13.605 -11.281 1.00 85.88 198 GLU A N 1
ATOM 1468 C CA . GLU A 1 198 ? 4.452 14.793 -10.600 1.00 85.88 198 GLU A CA 1
ATOM 1469 C C . GLU A 1 198 ? 5.486 15.919 -10.698 1.00 85.88 198 GLU A C 1
ATOM 1471 O O . GLU A 1 198 ? 6.657 15.745 -10.373 1.00 85.88 198 GLU A O 1
ATOM 1476 N N . VAL A 1 199 ? 5.064 17.090 -11.172 1.00 84.38 199 VAL A N 1
ATOM 1477 C CA . VAL A 1 199 ? 5.929 18.262 -11.330 1.00 84.38 199 VAL A CA 1
ATOM 1478 C C . VAL A 1 199 ? 5.443 19.357 -10.401 1.00 84.38 199 VAL A C 1
ATOM 1480 O O . VAL A 1 199 ? 4.435 20.009 -10.664 1.00 84.38 199 VAL A O 1
ATOM 1483 N N . ARG A 1 200 ? 6.184 19.577 -9.318 1.00 80.81 200 ARG A N 1
ATOM 1484 C CA . ARG A 1 200 ? 5.905 20.644 -8.355 1.00 80.81 200 ARG A CA 1
ATOM 1485 C C . ARG A 1 200 ? 6.761 21.866 -8.626 1.00 80.81 200 ARG A C 1
ATOM 1487 O O . ARG A 1 200 ? 7.863 21.773 -9.168 1.00 80.81 200 ARG A O 1
ATOM 1494 N N . THR A 1 201 ? 6.265 23.019 -8.200 1.00 77.50 201 THR A N 1
ATOM 1495 C CA . THR A 1 201 ? 7.066 24.241 -8.189 1.00 77.50 201 THR A CA 1
ATOM 1496 C C . THR A 1 201 ? 8.246 24.082 -7.211 1.00 77.50 201 THR A C 1
ATOM 1498 O O . THR A 1 201 ? 8.008 23.749 -6.046 1.00 77.50 201 THR A O 1
ATOM 1501 N N . PRO A 1 202 ? 9.508 24.320 -7.629 1.00 77.75 202 PRO A N 1
ATOM 1502 C CA . PRO A 1 202 ? 10.661 24.230 -6.735 1.00 77.75 202 PRO A CA 1
ATOM 1503 C C . PRO A 1 202 ? 10.508 25.142 -5.513 1.00 77.75 202 PRO A C 1
ATOM 1505 O O . PRO A 1 202 ? 10.205 26.327 -5.656 1.00 77.75 202 PRO A O 1
ATOM 1508 N N . GLN A 1 203 ? 10.729 24.590 -4.318 1.00 76.06 203 GLN A N 1
ATOM 1509 C CA . GLN A 1 203 ? 10.645 25.315 -3.040 1.00 76.06 203 GLN A CA 1
ATOM 1510 C C . GLN A 1 203 ? 11.974 26.011 -2.682 1.00 76.06 203 GLN A C 1
ATOM 1512 O O . GLN A 1 203 ? 11.979 26.971 -1.917 1.00 76.06 203 GLN A O 1
ATOM 1517 N N . ASP A 1 204 ? 13.094 25.572 -3.268 1.00 83.62 204 ASP A N 1
ATOM 1518 C CA . ASP A 1 204 ? 14.417 26.164 -3.050 1.00 83.62 204 ASP A CA 1
ATOM 1519 C C . ASP A 1 204 ? 14.573 27.499 -3.798 1.00 83.62 204 ASP A C 1
ATOM 1521 O O . ASP A 1 204 ? 14.469 27.578 -5.028 1.00 83.62 204 ASP A O 1
ATOM 1525 N N . LEU A 1 205 ? 14.883 28.558 -3.046 1.00 77.81 205 LEU A N 1
ATOM 1526 C CA . LEU A 1 205 ? 15.125 29.895 -3.576 1.00 77.81 205 LEU A CA 1
ATOM 1527 C C . LEU A 1 205 ? 16.255 29.906 -4.615 1.00 77.81 205 LEU A C 1
ATOM 1529 O O . LEU A 1 205 ? 16.127 30.595 -5.629 1.00 77.81 205 LEU A O 1
ATOM 1533 N N . LYS A 1 206 ? 17.333 29.134 -4.410 1.00 80.75 206 LYS A N 1
ATOM 1534 C CA . LYS A 1 206 ? 18.466 29.097 -5.351 1.00 80.75 206 LYS A CA 1
ATOM 1535 C C . LYS A 1 206 ? 18.023 28.562 -6.713 1.00 80.75 206 LYS A C 1
ATOM 1537 O O . LYS A 1 206 ? 18.302 29.189 -7.735 1.00 80.75 206 LYS A O 1
ATOM 1542 N N . GLN A 1 207 ? 17.266 27.464 -6.732 1.00 80.75 207 GLN A N 1
ATOM 1543 C CA . GLN A 1 207 ? 16.700 26.902 -7.961 1.00 80.75 207 GLN A CA 1
ATOM 1544 C C . GLN A 1 207 ? 15.705 27.850 -8.643 1.00 80.75 207 GLN A C 1
ATOM 1546 O O . GLN A 1 207 ? 15.743 27.993 -9.864 1.00 80.75 207 GLN A O 1
ATOM 1551 N N . ARG A 1 208 ? 14.841 28.541 -7.885 1.00 81.56 208 ARG A N 1
ATOM 1552 C CA . ARG A 1 208 ? 13.889 29.512 -8.460 1.00 81.56 208 ARG A CA 1
ATOM 1553 C C . ARG A 1 208 ? 14.597 30.697 -9.113 1.00 81.56 208 ARG A C 1
ATOM 1555 O O . ARG A 1 208 ? 14.231 31.092 -10.218 1.00 81.56 208 ARG A O 1
ATOM 1562 N N . VAL A 1 209 ? 15.625 31.239 -8.460 1.00 80.25 209 VAL A N 1
ATOM 1563 C CA . VAL A 1 209 ? 16.453 32.319 -9.018 1.00 80.25 209 VAL A CA 1
ATOM 1564 C C . VAL A 1 209 ? 17.186 31.848 -10.274 1.00 80.25 209 VAL A C 1
ATOM 1566 O O . VAL A 1 209 ? 17.255 32.587 -11.252 1.00 80.25 209 VAL A O 1
ATOM 1569 N N . GLU A 1 210 ? 17.690 30.616 -10.286 1.00 85.06 210 GLU A N 1
ATOM 1570 C CA . GLU A 1 210 ? 18.343 30.040 -11.462 1.00 85.06 210 GLU A CA 1
ATOM 1571 C C . GLU A 1 210 ? 17.378 29.878 -12.649 1.00 85.06 210 GLU A C 1
ATOM 1573 O O . GLU A 1 210 ? 17.730 30.214 -13.779 1.00 85.06 210 GLU A O 1
ATOM 1578 N N . ILE A 1 211 ? 16.138 29.438 -12.404 1.00 84.94 211 ILE A N 1
ATOM 1579 C CA . ILE A 1 211 ? 15.091 29.377 -13.437 1.00 84.94 211 ILE A CA 1
ATOM 1580 C C . ILE A 1 211 ? 14.835 30.769 -14.019 1.00 84.94 211 ILE A C 1
ATOM 1582 O O . ILE A 1 211 ? 14.814 30.918 -15.241 1.00 84.94 211 ILE A O 1
ATOM 1586 N N . LEU A 1 212 ? 14.690 31.789 -13.166 1.00 80.56 212 LEU A N 1
ATOM 1587 C CA . LEU A 1 212 ? 14.472 33.172 -13.601 1.00 80.56 212 LEU A CA 1
ATOM 1588 C C . LEU A 1 212 ? 15.636 33.689 -14.455 1.00 80.56 212 LEU A C 1
ATOM 1590 O O . LEU A 1 212 ? 15.398 34.239 -15.527 1.00 80.56 212 LEU A O 1
ATOM 1594 N N . LYS A 1 213 ? 16.884 33.451 -14.032 1.00 83.19 213 LYS A N 1
ATOM 1595 C CA . LYS A 1 213 ? 18.086 33.833 -14.792 1.00 83.19 213 LYS A CA 1
ATOM 1596 C C . LYS A 1 213 ? 18.126 33.185 -16.174 1.00 83.19 213 LYS A C 1
ATOM 1598 O O . LYS A 1 213 ? 18.420 33.861 -17.155 1.00 83.19 213 LYS A O 1
ATOM 1603 N N . ARG A 1 214 ? 17.819 31.886 -16.267 1.00 87.88 214 ARG A N 1
ATOM 1604 C CA . ARG A 1 214 ? 17.816 31.155 -17.546 1.00 87.88 214 ARG A CA 1
ATOM 1605 C C . ARG A 1 214 ? 16.680 31.590 -18.467 1.00 87.88 214 ARG A C 1
ATOM 1607 O O . ARG A 1 214 ? 16.887 31.654 -19.675 1.00 87.88 214 ARG A O 1
ATOM 1614 N N . CYS A 1 215 ? 15.505 31.901 -17.917 1.00 83.19 215 CYS A N 1
ATOM 1615 C CA . CYS A 1 215 ? 14.389 32.431 -18.702 1.00 83.19 215 CYS A CA 1
ATOM 1616 C C . CYS A 1 215 ? 14.714 33.828 -19.255 1.00 83.19 215 CYS A C 1
ATOM 1618 O O . CYS A 1 215 ? 14.578 34.035 -20.455 1.00 83.19 215 CYS A O 1
ATOM 1620 N N . ASP A 1 216 ? 15.234 34.740 -18.425 1.00 82.88 216 ASP A N 1
ATOM 1621 C CA . ASP A 1 216 ? 15.646 36.090 -18.847 1.00 82.88 216 ASP A CA 1
ATOM 1622 C C . ASP A 1 216 ? 16.782 36.050 -19.889 1.00 82.88 216 ASP A C 1
ATOM 1624 O O . ASP A 1 216 ? 16.718 36.739 -20.907 1.00 82.88 216 ASP A O 1
ATOM 1628 N N . ALA A 1 217 ? 17.786 35.183 -19.706 1.00 85.50 217 ALA A N 1
ATOM 1629 C CA . ALA A 1 217 ? 18.865 35.001 -20.681 1.00 85.50 217 ALA A CA 1
ATOM 1630 C C . ALA A 1 217 ? 18.351 34.510 -22.048 1.00 85.50 217 ALA A C 1
ATOM 1632 O O . ALA A 1 217 ? 18.792 34.994 -23.096 1.00 85.50 217 ALA A O 1
ATOM 1633 N N . PHE A 1 218 ? 17.392 33.579 -22.046 1.00 86.31 218 PHE A N 1
ATOM 1634 C CA . PHE A 1 218 ? 16.760 33.090 -23.266 1.00 86.31 218 PHE A CA 1
ATOM 1635 C C . PHE A 1 218 ? 15.875 34.150 -23.934 1.00 86.31 218 PHE A C 1
ATOM 1637 O O . PHE A 1 218 ? 15.906 34.268 -25.154 1.00 86.31 218 PHE A O 1
ATOM 1644 N N . GLU A 1 219 ? 15.114 34.937 -23.171 1.00 84.69 219 GLU A N 1
ATOM 1645 C CA . GLU A 1 219 ? 14.268 36.008 -23.716 1.00 84.69 219 GLU A CA 1
ATOM 1646 C C . GLU A 1 219 ? 15.087 37.133 -24.361 1.00 84.69 219 GLU A C 1
ATOM 1648 O O . GLU A 1 219 ? 14.704 37.642 -25.416 1.00 84.69 219 GLU A O 1
ATOM 1653 N N . ARG A 1 220 ? 16.233 37.495 -23.768 1.00 82.94 220 ARG A N 1
ATOM 1654 C CA . ARG A 1 220 ? 17.131 38.532 -24.303 1.00 82.94 220 ARG A CA 1
ATOM 1655 C C . ARG A 1 220 ? 17.845 38.091 -25.573 1.00 82.94 220 ARG A C 1
ATOM 1657 O O . ARG A 1 220 ? 17.904 38.848 -26.539 1.00 82.94 220 ARG A O 1
ATOM 1664 N N . THR A 1 221 ? 18.420 36.890 -25.562 1.00 87.00 221 THR A N 1
ATOM 1665 C CA . THR A 1 221 ? 19.246 36.375 -26.663 1.00 87.00 221 THR A CA 1
ATOM 1666 C C . THR A 1 221 ? 18.999 34.878 -26.890 1.00 87.00 221 THR A C 1
ATOM 1668 O O . THR A 1 221 ? 19.825 34.052 -26.487 1.00 87.00 221 THR A O 1
ATOM 1671 N N . PRO A 1 222 ? 17.897 34.500 -27.570 1.00 83.94 222 PRO A N 1
ATOM 1672 C CA . PRO A 1 222 ? 17.525 33.094 -27.747 1.00 83.94 222 PRO A CA 1
ATOM 1673 C C . PRO A 1 222 ? 18.574 32.262 -28.498 1.00 83.94 222 PRO A C 1
ATOM 1675 O O . PRO A 1 222 ? 18.801 31.098 -28.171 1.00 83.94 222 PRO A O 1
ATOM 1678 N N . GLU A 1 223 ? 19.221 32.851 -29.509 1.00 86.06 223 GLU A N 1
ATOM 1679 C CA . GLU A 1 223 ? 20.199 32.163 -30.365 1.00 86.06 223 GLU A CA 1
ATOM 1680 C C . GLU A 1 223 ? 21.511 31.879 -29.620 1.00 86.06 223 GLU A C 1
ATOM 1682 O O . GLU A 1 223 ? 21.982 30.742 -29.623 1.00 86.06 223 GLU A O 1
ATOM 1687 N N . ALA A 1 224 ? 22.049 32.875 -28.905 1.00 85.88 224 ALA A N 1
ATOM 1688 C CA . ALA A 1 224 ? 23.267 32.722 -28.107 1.00 85.88 224 ALA A CA 1
ATOM 1689 C C . ALA A 1 224 ? 23.074 31.723 -26.953 1.00 85.88 224 ALA A C 1
ATOM 1691 O O . ALA A 1 224 ? 23.944 30.892 -26.691 1.00 85.88 224 ALA A O 1
ATOM 1692 N N . PHE A 1 225 ? 21.901 31.746 -26.309 1.00 85.94 225 PHE A N 1
ATOM 1693 C CA . PHE A 1 225 ? 21.561 30.789 -25.257 1.00 85.94 225 PHE A CA 1
ATOM 1694 C C . PHE A 1 225 ? 21.465 29.353 -25.799 1.00 85.94 225 PHE A C 1
ATOM 1696 O O . PHE A 1 225 ? 21.968 28.412 -25.188 1.00 85.94 225 PHE A O 1
ATOM 1703 N N . ALA A 1 226 ? 20.863 29.154 -26.976 1.00 84.12 226 ALA A N 1
ATOM 1704 C CA . ALA A 1 226 ? 20.828 27.836 -27.609 1.00 84.12 226 ALA A CA 1
ATOM 1705 C C . ALA A 1 226 ? 22.238 27.326 -27.970 1.00 84.12 226 ALA A C 1
ATOM 1707 O O . ALA A 1 226 ? 22.528 26.134 -27.825 1.00 84.12 226 ALA A O 1
ATOM 1708 N N . GLU A 1 227 ? 23.137 28.218 -28.394 1.00 86.75 227 GLU A N 1
ATOM 1709 C CA . GLU A 1 227 ? 24.518 27.864 -28.721 1.00 86.75 227 GLU A CA 1
ATOM 1710 C C . GLU A 1 227 ? 25.317 27.409 -27.489 1.00 86.75 227 GLU A C 1
ATOM 1712 O O . GLU A 1 227 ? 25.997 26.376 -27.554 1.00 86.75 227 GLU A O 1
ATOM 1717 N N . GLU A 1 228 ? 25.159 28.090 -26.349 1.00 88.00 228 GLU A N 1
ATOM 1718 C CA . GLU A 1 228 ? 25.770 27.723 -25.062 1.00 88.00 228 GLU A CA 1
ATOM 1719 C C . GLU A 1 228 ? 25.411 26.281 -24.653 1.00 88.00 228 GLU A C 1
ATOM 1721 O O . GLU A 1 228 ? 26.276 25.462 -24.320 1.00 88.00 228 GLU A O 1
ATOM 1726 N N . TRP A 1 229 ? 24.129 25.922 -24.764 1.00 86.88 229 TRP A N 1
ATOM 1727 C CA . TRP A 1 229 ? 23.615 24.615 -24.343 1.00 86.88 229 TRP A CA 1
ATOM 1728 C C . TRP A 1 229 ? 23.735 23.515 -25.409 1.00 86.88 229 TRP A C 1
ATOM 1730 O O . TRP A 1 229 ? 23.541 22.329 -25.111 1.00 86.88 229 TRP A O 1
ATOM 1740 N N . SER A 1 230 ? 24.163 23.858 -26.626 1.00 85.75 230 SER A N 1
ATOM 1741 C CA . SER A 1 230 ? 24.282 22.936 -27.765 1.00 85.75 230 SER A CA 1
ATOM 1742 C C . SER A 1 230 ? 25.158 21.707 -27.478 1.00 85.75 230 SER A C 1
ATOM 1744 O O . SER A 1 230 ? 24.950 20.619 -28.026 1.00 85.75 230 SER A O 1
ATOM 1746 N N . LYS A 1 231 ? 26.191 21.839 -26.632 1.00 86.19 231 LYS A N 1
ATOM 1747 C CA . LYS A 1 231 ? 27.077 20.721 -26.261 1.00 86.19 231 LYS A CA 1
ATOM 1748 C C . LYS A 1 231 ? 26.351 19.705 -25.372 1.00 86.19 231 LYS A C 1
ATOM 1750 O O . LYS A 1 231 ? 26.499 18.497 -25.582 1.00 86.19 231 LYS A O 1
ATOM 1755 N N . ALA A 1 232 ? 25.550 20.183 -24.420 1.00 84.19 232 ALA A N 1
ATOM 1756 C CA . ALA A 1 232 ? 24.735 19.345 -23.545 1.00 84.19 232 ALA A CA 1
ATOM 1757 C C . ALA A 1 232 ? 23.608 18.654 -24.329 1.00 84.19 232 ALA A C 1
ATOM 1759 O O . ALA A 1 232 ? 23.420 17.443 -24.207 1.00 84.19 232 ALA A O 1
ATOM 1760 N N . GLU A 1 233 ? 22.945 19.382 -25.227 1.00 85.94 233 GLU A N 1
ATOM 1761 C CA . GLU A 1 233 ? 21.914 18.836 -26.112 1.00 85.94 233 GLU A CA 1
ATOM 1762 C C . GLU A 1 233 ? 22.449 17.735 -27.031 1.00 85.94 233 GLU A C 1
ATOM 1764 O O . GLU A 1 233 ? 21.880 16.642 -27.087 1.00 85.94 233 GLU A O 1
ATOM 1769 N N . ARG A 1 234 ? 23.619 17.942 -27.651 1.00 86.81 234 ARG A N 1
ATOM 1770 C CA . ARG A 1 234 ? 24.295 16.903 -28.449 1.00 86.81 234 ARG A CA 1
ATOM 1771 C C . ARG A 1 234 ? 24.613 15.648 -27.632 1.00 86.81 234 ARG A C 1
ATOM 1773 O O . ARG A 1 234 ? 24.516 14.540 -28.161 1.00 86.81 234 ARG A O 1
ATOM 1780 N N . LYS A 1 235 ? 24.975 15.784 -26.350 1.00 85.75 235 LYS A N 1
ATOM 1781 C CA . LYS A 1 235 ? 25.203 14.636 -25.451 1.00 85.75 235 LYS A CA 1
ATOM 1782 C C . LYS A 1 235 ? 23.905 13.862 -25.214 1.00 85.75 235 LYS A C 1
ATOM 1784 O O . LYS A 1 235 ? 23.913 12.635 -25.305 1.00 85.75 235 LYS A O 1
ATOM 1789 N N . THR A 1 236 ? 22.805 14.561 -24.952 1.00 84.00 236 THR A N 1
ATOM 1790 C CA . THR A 1 236 ? 21.478 13.956 -24.766 1.00 84.00 236 THR A CA 1
ATOM 1791 C C . THR A 1 236 ? 21.001 13.258 -26.041 1.00 84.00 236 THR A C 1
ATOM 1793 O O . THR A 1 236 ? 20.602 12.097 -25.986 1.00 84.00 236 THR A O 1
ATOM 1796 N N . LEU A 1 237 ? 21.155 13.893 -27.205 1.00 85.88 237 LEU A N 1
ATOM 1797 C CA . LEU A 1 237 ? 20.790 13.326 -28.506 1.00 85.88 237 LEU A CA 1
ATOM 1798 C C . LEU A 1 237 ? 21.580 12.046 -28.813 1.00 85.88 237 LEU A C 1
ATOM 1800 O O . LEU A 1 237 ? 20.990 11.030 -29.180 1.00 85.88 237 LEU A O 1
ATOM 1804 N N . ARG A 1 238 ? 22.900 12.043 -28.574 1.00 84.94 238 ARG A N 1
ATOM 1805 C CA . ARG A 1 238 ? 23.736 10.835 -28.716 1.00 84.94 238 ARG A CA 1
ATOM 1806 C C . ARG A 1 238 ? 23.262 9.692 -27.818 1.00 84.94 238 ARG A C 1
ATOM 1808 O O . ARG A 1 238 ? 23.275 8.546 -28.256 1.00 84.94 238 ARG A O 1
ATOM 1815 N N . LYS A 1 239 ? 22.827 9.987 -26.585 1.00 84.25 239 LYS A N 1
ATOM 1816 C CA . LYS A 1 239 ? 22.262 8.977 -25.675 1.00 84.25 239 LYS A CA 1
ATOM 1817 C C . LYS A 1 239 ? 20.940 8.410 -26.197 1.00 84.25 239 LYS A C 1
ATOM 1819 O O . LYS A 1 239 ? 20.764 7.200 -26.138 1.00 84.25 239 LYS A O 1
ATOM 1824 N N . ILE A 1 240 ? 20.048 9.246 -26.736 1.00 85.81 240 ILE A N 1
ATOM 1825 C CA . ILE A 1 240 ? 18.777 8.788 -27.327 1.00 85.81 240 ILE A CA 1
ATOM 1826 C C . ILE A 1 240 ? 19.041 7.915 -28.561 1.00 85.81 240 ILE A C 1
ATOM 1828 O O . ILE A 1 240 ? 18.462 6.838 -28.675 1.00 85.81 240 ILE A O 1
ATOM 1832 N N . ALA A 1 241 ? 19.931 8.345 -29.462 1.00 85.31 241 ALA A N 1
ATOM 1833 C CA . ALA A 1 241 ? 20.277 7.597 -30.672 1.00 85.31 241 ALA A CA 1
ATOM 1834 C C . ALA A 1 241 ? 20.889 6.225 -30.337 1.00 85.31 241 ALA A C 1
ATOM 1836 O O . ALA A 1 241 ? 20.366 5.198 -30.762 1.00 85.31 241 ALA A O 1
ATOM 1837 N N . LYS A 1 242 ? 21.911 6.200 -29.469 1.00 82.38 242 LYS A N 1
ATOM 1838 C CA . LYS A 1 242 ? 22.519 4.956 -28.970 1.00 82.38 242 LYS A CA 1
ATOM 1839 C C . LYS A 1 242 ? 21.492 4.068 -28.252 1.00 82.38 242 LYS A C 1
ATOM 1841 O O . LYS A 1 242 ? 21.508 2.853 -28.423 1.00 82.38 242 LYS A O 1
ATOM 1846 N N . GLY A 1 243 ? 20.591 4.695 -27.491 1.00 83.50 243 GLY A N 1
ATOM 1847 C CA . GLY A 1 243 ? 19.416 4.093 -26.863 1.00 83.50 243 GLY A CA 1
ATOM 1848 C C . GLY A 1 243 ? 18.569 3.288 -27.845 1.00 83.50 243 GLY A C 1
ATOM 1849 O O . GLY A 1 243 ? 18.337 2.099 -27.646 1.00 83.50 243 GLY A O 1
ATOM 1850 N N . LYS A 1 244 ? 18.137 3.930 -28.933 1.00 83.69 244 LYS A N 1
ATOM 1851 C CA . LYS A 1 244 ? 17.284 3.313 -29.959 1.00 83.69 244 LYS A CA 1
ATOM 1852 C C . LYS A 1 244 ? 17.968 2.150 -30.675 1.00 83.69 244 LYS A C 1
ATOM 1854 O O . LYS A 1 244 ? 17.339 1.109 -30.855 1.00 83.69 244 LYS A O 1
ATOM 1859 N N . ASP A 1 245 ? 19.245 2.299 -31.026 1.00 84.38 245 ASP A N 1
ATOM 1860 C CA . ASP A 1 245 ? 19.992 1.279 -31.776 1.00 84.38 245 ASP A CA 1
ATOM 1861 C C . ASP A 1 245 ? 20.214 -0.007 -30.965 1.00 84.38 245 ASP A C 1
ATOM 1863 O O . ASP A 1 245 ? 20.147 -1.122 -31.490 1.00 84.38 245 ASP A O 1
ATOM 1867 N N . LEU A 1 246 ? 20.475 0.136 -29.665 1.00 83.44 246 LEU A N 1
ATOM 1868 C CA . LEU A 1 246 ? 20.770 -0.983 -28.773 1.00 83.44 246 LEU A CA 1
ATOM 1869 C C . LEU A 1 246 ? 19.509 -1.603 -28.146 1.00 83.44 246 LEU A C 1
ATOM 1871 O O . LEU A 1 246 ? 19.563 -2.759 -27.729 1.00 83.44 246 LEU A O 1
ATOM 1875 N N . LEU A 1 247 ? 18.369 -0.898 -28.111 1.00 83.62 247 LEU A N 1
ATOM 1876 C CA . LEU A 1 247 ? 17.130 -1.371 -27.475 1.00 83.62 247 LEU A CA 1
ATOM 1877 C C . LEU A 1 247 ? 16.687 -2.750 -27.988 1.00 83.62 247 LEU A C 1
ATOM 1879 O O . LEU A 1 247 ? 16.275 -3.601 -27.195 1.00 83.62 247 LEU A O 1
ATOM 1883 N N . ALA A 1 248 ? 16.805 -2.991 -29.298 1.00 79.94 248 ALA A N 1
ATOM 1884 C CA . ALA A 1 248 ? 16.443 -4.263 -29.928 1.00 79.94 248 ALA A CA 1
ATOM 1885 C C . ALA A 1 248 ? 17.350 -5.434 -29.507 1.00 79.94 248 ALA A C 1
ATOM 1887 O O . ALA A 1 248 ? 16.929 -6.584 -29.583 1.00 79.94 248 ALA A O 1
ATOM 1888 N N . ARG A 1 249 ? 18.574 -5.146 -29.048 1.00 80.81 249 ARG A N 1
ATOM 1889 C CA . ARG A 1 249 ? 19.582 -6.144 -28.661 1.00 80.81 249 ARG A CA 1
ATOM 1890 C C . ARG A 1 249 ? 19.556 -6.485 -27.170 1.00 80.81 249 ARG A C 1
ATOM 1892 O O . ARG A 1 249 ? 20.191 -7.451 -26.768 1.00 80.81 249 ARG A O 1
ATOM 1899 N N . VAL A 1 250 ? 18.853 -5.701 -26.350 1.00 82.38 250 VAL A N 1
ATOM 1900 C CA . VAL A 1 250 ? 18.785 -5.924 -24.900 1.00 82.38 250 VAL A CA 1
ATOM 1901 C C . VAL A 1 250 ? 17.745 -6.984 -24.564 1.00 82.38 250 VAL A C 1
ATOM 1903 O O . VAL A 1 250 ? 16.543 -6.771 -24.742 1.00 82.38 250 VAL A O 1
ATOM 1906 N N . THR A 1 251 ? 18.228 -8.102 -24.031 1.00 80.31 251 THR A N 1
ATOM 1907 C CA . THR A 1 251 ? 17.436 -9.161 -23.403 1.00 80.31 251 THR A CA 1
ATOM 1908 C C . THR A 1 251 ? 17.313 -8.900 -21.907 1.00 80.31 251 THR A C 1
ATOM 1910 O O . THR A 1 251 ? 18.303 -8.584 -21.249 1.00 80.31 251 THR A O 1
ATOM 1913 N N . VAL A 1 252 ? 16.102 -9.030 -21.368 1.00 79.94 252 VAL A N 1
ATOM 1914 C CA . VAL A 1 252 ? 15.849 -8.907 -19.927 1.00 79.94 252 VAL A CA 1
ATOM 1915 C C . VAL A 1 252 ? 15.912 -10.309 -19.326 1.00 79.94 252 VAL A C 1
ATOM 1917 O O . VAL A 1 252 ? 15.168 -11.163 -19.800 1.00 79.94 252 VAL A O 1
ATOM 1920 N N . PRO A 1 253 ? 16.786 -10.573 -18.339 1.00 82.19 253 PRO A N 1
ATOM 1921 C CA . PRO A 1 253 ? 16.849 -11.877 -17.687 1.00 82.19 253 PRO A CA 1
ATOM 1922 C C . PRO A 1 253 ? 15.532 -12.237 -16.994 1.00 82.19 253 PRO A C 1
ATOM 1924 O O . PRO A 1 253 ? 14.874 -11.361 -16.428 1.00 82.19 253 PRO A O 1
ATOM 1927 N N . ASP A 1 254 ? 15.206 -13.528 -16.942 1.00 79.19 254 ASP A N 1
ATOM 1928 C CA . ASP A 1 254 ? 13.974 -14.025 -16.313 1.00 79.19 254 ASP A CA 1
ATOM 1929 C C . ASP A 1 254 ? 13.862 -13.626 -14.837 1.00 79.19 254 ASP A C 1
ATOM 1931 O O . ASP A 1 254 ? 12.770 -13.331 -14.361 1.00 79.19 254 ASP A O 1
ATOM 1935 N N . ALA A 1 255 ? 14.985 -13.508 -14.121 1.00 76.62 255 ALA A N 1
ATOM 1936 C CA . ALA A 1 255 ? 15.006 -13.000 -12.747 1.00 76.62 255 ALA A CA 1
ATOM 1937 C C . ALA A 1 255 ? 14.465 -11.560 -12.640 1.00 76.62 255 ALA A C 1
ATOM 1939 O O . ALA A 1 255 ? 13.722 -11.238 -11.716 1.00 76.62 255 ALA A O 1
ATOM 1940 N N . VAL A 1 256 ? 14.782 -10.696 -13.612 1.00 78.25 256 VAL A N 1
ATOM 1941 C CA . VAL A 1 256 ? 14.299 -9.306 -13.650 1.00 78.25 256 VAL A CA 1
ATOM 1942 C C . VAL A 1 256 ? 12.823 -9.257 -14.047 1.00 78.25 256 VAL A C 1
ATOM 1944 O O . VAL A 1 256 ? 12.075 -8.458 -13.493 1.00 78.25 256 VAL A O 1
ATOM 1947 N N . LEU A 1 257 ? 12.380 -10.129 -14.960 1.00 81.19 257 LEU A N 1
ATOM 1948 C CA . LEU A 1 257 ? 10.961 -10.259 -15.321 1.00 81.19 257 LEU A CA 1
ATOM 1949 C C . LEU A 1 257 ? 10.121 -10.779 -14.150 1.00 81.19 257 LEU A C 1
ATOM 1951 O O . LEU A 1 257 ? 9.033 -10.264 -13.893 1.00 81.19 257 LEU A O 1
ATOM 1955 N N . THR A 1 258 ? 10.656 -11.753 -13.413 1.00 81.62 258 THR A N 1
ATOM 1956 C CA . THR A 1 258 ? 10.048 -12.290 -12.190 1.00 81.62 258 THR A CA 1
ATOM 1957 C C . THR A 1 258 ? 9.909 -11.174 -11.165 1.00 81.62 258 THR A C 1
ATOM 1959 O O . THR A 1 258 ? 8.810 -10.921 -10.684 1.00 81.62 258 THR A O 1
ATOM 1962 N N . ARG A 1 259 ? 10.980 -10.404 -10.935 1.00 79.44 259 ARG A N 1
ATOM 1963 C CA . ARG A 1 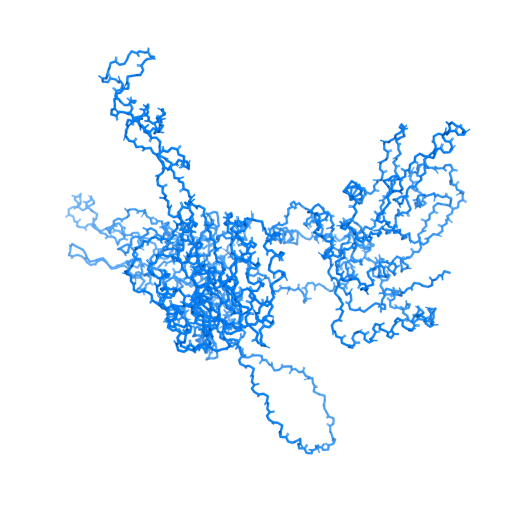259 ? 10.957 -9.289 -9.987 1.00 79.44 259 ARG A CA 1
ATOM 1964 C C . ARG A 1 259 ? 10.007 -8.163 -10.385 1.00 79.44 259 ARG A C 1
ATOM 1966 O O . ARG A 1 259 ? 9.318 -7.611 -9.534 1.00 79.44 259 ARG A O 1
ATOM 1973 N N . ALA A 1 260 ? 9.951 -7.827 -11.672 1.00 79.06 260 ALA A N 1
ATOM 1974 C CA . ALA A 1 260 ? 9.009 -6.847 -12.202 1.00 79.06 260 ALA A CA 1
ATOM 1975 C C . ALA A 1 260 ? 7.551 -7.294 -11.994 1.00 79.06 260 ALA A C 1
ATOM 1977 O O . ALA A 1 260 ? 6.707 -6.475 -11.631 1.00 79.06 260 ALA A O 1
ATOM 1978 N N . SER A 1 261 ? 7.275 -8.588 -12.174 1.00 85.44 261 SER A N 1
ATOM 1979 C CA . SER A 1 261 ? 5.945 -9.174 -11.966 1.00 85.44 261 SER A CA 1
ATOM 1980 C C . SER A 1 261 ? 5.566 -9.220 -10.485 1.00 85.44 261 SER A C 1
ATOM 1982 O O . SER A 1 261 ? 4.460 -8.830 -10.124 1.00 85.44 261 SER A O 1
ATOM 1984 N N . GLU A 1 262 ? 6.495 -9.616 -9.611 1.00 82.69 262 GLU A N 1
ATOM 1985 C CA . GLU A 1 262 ? 6.318 -9.562 -8.153 1.00 82.69 262 GLU A CA 1
ATOM 1986 C C . GLU A 1 262 ? 5.991 -8.143 -7.679 1.00 82.69 262 GLU A C 1
ATOM 1988 O O . GLU A 1 262 ? 5.058 -7.958 -6.901 1.00 82.69 262 GLU A O 1
ATOM 1993 N N . LEU A 1 263 ? 6.711 -7.137 -8.186 1.00 82.75 263 LEU A N 1
ATOM 1994 C CA . LEU A 1 263 ? 6.477 -5.734 -7.846 1.00 82.75 263 LEU A CA 1
ATOM 1995 C C . LEU A 1 263 ? 5.075 -5.273 -8.274 1.00 82.75 263 LEU A C 1
ATOM 1997 O O . LEU A 1 263 ? 4.359 -4.669 -7.478 1.00 82.75 263 LEU A O 1
ATOM 2001 N N . CYS A 1 264 ? 4.667 -5.567 -9.514 1.00 83.06 264 CYS A N 1
ATOM 2002 C CA . CYS A 1 264 ? 3.347 -5.171 -10.016 1.00 83.06 264 CYS A CA 1
ATOM 2003 C C . CYS A 1 264 ? 2.220 -5.849 -9.226 1.00 83.06 264 CYS A C 1
ATOM 2005 O O . CYS A 1 264 ? 1.231 -5.201 -8.884 1.00 83.06 264 CYS A O 1
ATOM 2007 N N . MET A 1 265 ? 2.406 -7.117 -8.853 1.00 80.12 265 MET A N 1
ATOM 2008 C CA . MET A 1 265 ? 1.466 -7.833 -7.997 1.00 80.12 265 MET A CA 1
ATOM 2009 C C . MET A 1 265 ? 1.395 -7.253 -6.580 1.00 80.12 265 MET A C 1
ATOM 2011 O O . MET A 1 265 ? 0.298 -7.080 -6.058 1.00 80.12 265 MET A O 1
ATOM 2015 N N . ALA A 1 266 ? 2.535 -6.917 -5.969 1.00 77.44 266 ALA A N 1
ATOM 2016 C CA . ALA A 1 266 ? 2.586 -6.357 -4.618 1.00 77.44 266 ALA A CA 1
ATOM 2017 C C . ALA A 1 266 ? 1.897 -4.986 -4.518 1.00 77.44 266 ALA A C 1
ATOM 2019 O O . ALA A 1 266 ? 1.248 -4.684 -3.519 1.00 77.44 266 ALA A O 1
ATOM 2020 N N . VAL A 1 267 ? 2.001 -4.166 -5.568 1.00 78.31 267 VAL A N 1
ATOM 2021 C CA . VAL A 1 267 ? 1.344 -2.849 -5.647 1.00 78.31 267 VAL A CA 1
ATOM 2022 C C . VAL A 1 267 ? -0.152 -2.970 -5.986 1.00 78.31 267 VAL A C 1
ATOM 2024 O O . VAL A 1 267 ? -0.893 -1.996 -5.864 1.00 78.31 267 VAL A O 1
ATOM 2027 N N . GLY A 1 268 ? -0.627 -4.163 -6.363 1.00 79.44 268 GLY A N 1
ATOM 2028 C CA . GLY A 1 268 ? -2.014 -4.386 -6.770 1.00 79.44 268 GLY A CA 1
ATOM 2029 C C . GLY A 1 268 ? -2.339 -3.762 -8.128 1.00 79.44 268 GLY A C 1
ATOM 2030 O O . GLY A 1 268 ? -3.458 -3.298 -8.330 1.00 79.44 268 GLY A O 1
ATOM 2031 N N . ALA A 1 269 ? -1.361 -3.708 -9.039 1.00 76.38 269 ALA A N 1
ATOM 2032 C CA . ALA A 1 269 ? -1.599 -3.269 -10.407 1.00 76.38 269 ALA A CA 1
ATOM 2033 C C . ALA A 1 269 ? -2.476 -4.300 -11.138 1.00 76.38 269 ALA A C 1
ATOM 2035 O O . ALA A 1 269 ? -2.189 -5.499 -11.127 1.00 76.38 269 ALA A O 1
ATOM 2036 N N . ASP A 1 270 ? -3.553 -3.833 -11.767 1.00 71.19 270 ASP A N 1
ATOM 2037 C CA . ASP A 1 270 ? -4.482 -4.693 -12.494 1.00 71.19 270 ASP A CA 1
ATOM 2038 C C . ASP A 1 270 ? -3.935 -5.056 -13.890 1.00 71.19 270 ASP A C 1
ATOM 2040 O O . ASP A 1 270 ? -3.585 -4.198 -14.700 1.00 71.19 270 ASP A O 1
ATOM 2044 N N . GLY A 1 271 ? -3.917 -6.353 -14.211 1.00 79.62 271 GLY A N 1
ATOM 2045 C CA . GLY A 1 271 ? -3.511 -6.862 -15.529 1.00 79.62 271 GLY A CA 1
ATOM 2046 C C . GLY A 1 271 ? -1.997 -6.836 -15.794 1.00 79.62 271 GLY A C 1
ATOM 2047 O O . GLY A 1 271 ? -1.212 -6.518 -14.919 1.00 79.62 271 GLY A O 1
ATOM 2048 N N . LEU A 1 272 ? -1.591 -7.196 -17.025 1.00 84.38 272 LEU A N 1
ATOM 2049 C CA . LEU A 1 272 ? -0.173 -7.345 -17.423 1.00 84.38 272 LEU A CA 1
ATOM 2050 C C . LEU A 1 272 ? 0.493 -6.049 -17.928 1.00 84.38 272 LEU A C 1
ATOM 2052 O O . LEU A 1 272 ? 1.613 -6.054 -18.456 1.00 84.38 272 LEU A O 1
ATOM 2056 N N . ARG A 1 273 ? -0.243 -4.932 -17.905 1.00 83.81 273 ARG A N 1
ATOM 2057 C CA . ARG A 1 273 ? 0.225 -3.677 -18.501 1.00 83.81 273 ARG A CA 1
ATOM 2058 C C . ARG A 1 273 ? 1.332 -3.060 -17.655 1.00 83.81 273 ARG A C 1
ATOM 2060 O O . ARG A 1 273 ? 2.322 -2.611 -18.230 1.00 83.81 273 ARG A O 1
ATOM 2067 N N . GLY A 1 274 ? 1.203 -3.104 -16.328 1.00 86.06 274 GLY A N 1
ATOM 2068 C CA . GLY A 1 274 ? 2.228 -2.633 -15.397 1.00 86.06 274 GLY A CA 1
ATOM 2069 C C . GLY A 1 274 ? 3.573 -3.322 -15.629 1.00 86.06 274 GLY A C 1
ATOM 2070 O O . GLY A 1 274 ? 4.587 -2.647 -15.807 1.00 86.06 274 GLY A O 1
ATOM 2071 N N . GLU A 1 275 ? 3.580 -4.651 -15.755 1.00 89.62 275 GLU A N 1
ATOM 2072 C CA . GLU A 1 275 ? 4.793 -5.447 -15.966 1.00 89.62 275 GLU A CA 1
ATOM 2073 C C . GLU A 1 275 ? 5.460 -5.114 -17.302 1.00 89.62 275 GLU A C 1
ATOM 2075 O O . GLU A 1 275 ? 6.677 -4.916 -17.373 1.00 89.62 275 GLU A O 1
ATOM 2080 N N . LEU A 1 276 ? 4.671 -5.023 -18.378 1.00 87.88 276 LEU A N 1
ATOM 2081 C CA . LEU A 1 276 ? 5.186 -4.694 -19.708 1.00 87.88 276 LEU A CA 1
ATOM 2082 C C . LEU A 1 276 ? 5.775 -3.284 -19.753 1.00 87.88 276 LEU A C 1
ATOM 2084 O O . LEU A 1 276 ? 6.838 -3.079 -20.348 1.00 87.88 276 LEU A O 1
ATOM 2088 N N . THR A 1 277 ? 5.101 -2.324 -19.129 1.00 89.50 277 THR A N 1
ATOM 2089 C CA . THR A 1 277 ? 5.543 -0.933 -19.031 1.00 89.50 277 THR A CA 1
ATOM 2090 C C . THR A 1 277 ? 6.817 -0.823 -18.200 1.00 89.50 277 THR A C 1
ATOM 2092 O O . THR A 1 277 ? 7.774 -0.179 -18.641 1.00 89.50 277 THR A O 1
ATOM 2095 N N . LEU A 1 278 ? 6.888 -1.510 -17.059 1.00 90.00 278 LEU A N 1
ATOM 2096 C CA . LEU A 1 278 ? 8.062 -1.546 -16.189 1.00 90.00 278 LEU A CA 1
ATOM 2097 C C . LEU A 1 278 ? 9.266 -2.170 -16.902 1.00 90.00 278 LEU A C 1
ATOM 2099 O O . LEU A 1 278 ? 10.342 -1.572 -16.946 1.00 90.00 278 LEU A O 1
ATOM 2103 N N . MET A 1 279 ? 9.076 -3.321 -17.554 1.00 89.00 279 MET A N 1
ATOM 2104 C CA . MET A 1 279 ? 10.115 -3.985 -18.344 1.00 89.00 279 MET A CA 1
ATOM 2105 C C . MET A 1 279 ? 10.627 -3.083 -19.478 1.00 89.00 279 MET A C 1
ATOM 2107 O O . MET A 1 279 ? 11.837 -2.948 -19.672 1.00 89.00 279 MET A O 1
ATOM 2111 N N . ARG A 1 280 ? 9.728 -2.465 -20.257 1.00 88.75 280 ARG A N 1
ATOM 2112 C CA . ARG A 1 280 ? 10.109 -1.577 -21.372 1.00 88.75 280 ARG A CA 1
ATOM 2113 C C . ARG A 1 280 ? 10.856 -0.344 -20.870 1.00 88.75 280 ARG A C 1
ATOM 2115 O O . ARG A 1 280 ? 11.881 0.016 -21.448 1.00 88.75 280 ARG A O 1
ATOM 2122 N N . SER A 1 281 ? 10.396 0.244 -19.770 1.00 90.12 281 SER A N 1
ATOM 2123 C CA . SER A 1 281 ? 11.032 1.402 -19.138 1.00 90.12 281 SER A CA 1
ATOM 2124 C C . SER A 1 281 ? 12.424 1.063 -18.612 1.00 90.12 281 SER A C 1
ATOM 2126 O O . SER A 1 281 ? 13.376 1.786 -18.901 1.00 90.12 281 SER A O 1
ATOM 2128 N N . ALA A 1 282 ? 12.581 -0.081 -17.939 1.00 88.06 282 ALA A N 1
ATOM 2129 C CA . ALA A 1 282 ? 13.871 -0.566 -17.454 1.00 88.06 282 ALA A CA 1
ATOM 2130 C C . ALA A 1 282 ? 14.863 -0.815 -18.602 1.00 88.06 282 ALA A C 1
ATOM 2132 O O . ALA A 1 282 ? 16.019 -0.397 -18.527 1.00 88.06 282 ALA A O 1
ATOM 2133 N N . ARG A 1 283 ? 14.412 -1.422 -19.710 1.00 87.19 283 ARG A N 1
ATOM 2134 C CA . ARG A 1 283 ? 15.239 -1.599 -20.917 1.00 87.19 283 ARG A CA 1
ATOM 2135 C C . ARG A 1 283 ? 15.677 -0.262 -21.500 1.00 87.19 283 ARG A C 1
ATOM 2137 O O . ARG A 1 283 ? 16.861 -0.075 -21.767 1.00 87.19 283 ARG A O 1
ATOM 2144 N N . ALA A 1 284 ? 14.741 0.663 -21.698 1.00 86.44 284 ALA A N 1
ATOM 2145 C CA . ALA A 1 284 ? 15.033 1.983 -22.249 1.00 86.44 284 ALA A CA 1
ATOM 2146 C C . ALA A 1 284 ? 16.014 2.769 -21.360 1.00 86.44 284 ALA A C 1
ATOM 2148 O O . ALA A 1 284 ? 16.927 3.423 -21.870 1.00 86.44 284 ALA A O 1
ATOM 2149 N N . LEU A 1 285 ? 15.872 2.651 -20.037 1.00 85.19 285 LEU A N 1
ATOM 2150 C CA . LEU A 1 285 ? 16.767 3.257 -19.058 1.00 85.19 285 LEU A CA 1
ATOM 2151 C C . LEU A 1 285 ? 18.178 2.654 -19.104 1.00 85.19 285 LEU A C 1
ATOM 2153 O O . LEU A 1 285 ? 19.157 3.395 -19.186 1.00 85.19 285 LEU A O 1
ATOM 2157 N N . PHE A 1 286 ? 18.283 1.323 -19.114 1.00 81.94 286 PHE A N 1
ATOM 2158 C CA . PHE A 1 286 ? 19.557 0.603 -19.171 1.00 81.94 286 PHE A CA 1
ATOM 2159 C C . PHE A 1 286 ? 20.374 1.001 -20.405 1.00 81.94 286 PHE A C 1
ATOM 2161 O O . PHE A 1 286 ? 21.543 1.378 -20.312 1.00 81.94 286 PHE A O 1
ATOM 2168 N N . VAL A 1 287 ? 19.735 1.007 -21.577 1.00 80.25 287 VAL A N 1
ATOM 2169 C CA . VAL A 1 287 ? 20.418 1.286 -22.846 1.00 80.25 287 VAL A CA 1
ATOM 2170 C C . VAL A 1 287 ? 20.926 2.736 -22.929 1.00 80.25 287 VAL A C 1
ATOM 2172 O O . VAL A 1 287 ? 21.919 3.028 -23.601 1.00 80.25 287 VAL A O 1
ATOM 2175 N N . ARG A 1 288 ? 20.289 3.663 -22.206 1.00 71.31 288 ARG A N 1
ATOM 2176 C CA . ARG A 1 288 ? 20.695 5.074 -22.128 1.00 71.31 288 ARG A CA 1
ATOM 2177 C C . ARG A 1 288 ? 22.032 5.277 -21.388 1.00 71.31 288 ARG A C 1
ATOM 2179 O O . ARG A 1 288 ? 22.634 6.349 -21.522 1.00 71.31 288 ARG A O 1
ATOM 2186 N N . GLY A 1 289 ? 22.532 4.268 -20.669 1.00 60.44 289 GLY A N 1
ATOM 2187 C CA . GLY A 1 289 ? 23.850 4.287 -20.031 1.00 60.44 289 GLY A CA 1
ATOM 2188 C C . GLY A 1 289 ? 23.854 4.889 -18.628 1.00 60.44 289 GLY A C 1
ATOM 2189 O O . GLY A 1 289 ? 24.699 5.734 -18.333 1.00 60.44 289 GLY A O 1
ATOM 2190 N N . MET A 1 290 ? 22.913 4.472 -17.781 1.00 47.56 290 MET A N 1
ATOM 2191 C CA . MET A 1 290 ? 23.146 4.468 -16.334 1.00 47.56 290 MET A CA 1
ATOM 2192 C C . MET A 1 290 ? 23.840 3.153 -15.977 1.00 47.56 290 MET A C 1
ATOM 2194 O O . MET A 1 290 ? 23.456 2.096 -16.481 1.00 47.56 290 MET A O 1
ATOM 2198 N N . SER A 1 291 ? 24.911 3.251 -15.187 1.00 33.72 291 SER A N 1
ATOM 2199 C CA . SER A 1 291 ? 25.653 2.113 -14.651 1.00 33.72 291 SER A CA 1
ATOM 2200 C C . SER A 1 291 ? 24.704 1.129 -13.972 1.00 33.72 291 SER A C 1
ATOM 2202 O O . SER A 1 291 ? 23.667 1.518 -13.438 1.00 33.72 291 SER A O 1
ATOM 2204 N N . ALA A 1 292 ? 25.061 -0.150 -14.063 1.00 31.08 292 ALA A N 1
ATOM 2205 C CA . ALA A 1 292 ? 24.380 -1.268 -13.436 1.00 31.08 292 ALA A CA 1
ATOM 2206 C C . ALA A 1 292 ? 23.883 -0.934 -12.023 1.00 31.08 292 ALA A C 1
ATOM 2208 O O . ALA A 1 292 ? 24.651 -0.374 -11.255 1.00 31.08 292 ALA A O 1
ATOM 2209 N N . ALA A 1 293 ? 22.631 -1.309 -11.737 1.00 34.25 293 ALA A N 1
ATOM 2210 C CA . ALA A 1 293 ? 22.088 -1.740 -10.444 1.00 34.25 293 ALA A CA 1
ATOM 2211 C C . ALA A 1 293 ? 22.998 -1.560 -9.204 1.00 34.25 293 ALA A C 1
ATOM 2213 O O . ALA A 1 293 ? 23.358 -2.527 -8.540 1.00 34.25 293 ALA A O 1
ATOM 2214 N N . GLY A 1 294 ? 23.337 -0.314 -8.901 1.00 29.72 294 GLY A N 1
ATOM 2215 C CA . GLY A 1 294 ? 24.116 0.138 -7.760 1.00 29.72 294 GLY A CA 1
ATOM 2216 C C . GLY A 1 294 ? 23.688 1.580 -7.525 1.00 29.72 294 GLY A C 1
ATOM 2217 O O . GLY A 1 294 ? 23.682 2.372 -8.464 1.00 29.72 294 GLY A O 1
ATOM 2218 N N . ASP A 1 295 ? 23.217 1.865 -6.318 1.00 28.94 295 ASP A N 1
ATOM 2219 C CA . ASP A 1 295 ? 22.679 3.153 -5.844 1.00 28.94 295 ASP A CA 1
ATOM 2220 C C . ASP A 1 295 ? 21.245 3.527 -6.244 1.00 28.94 295 ASP A C 1
ATOM 2222 O O . ASP A 1 295 ? 20.823 4.667 -6.094 1.00 28.94 295 ASP A O 1
ATOM 2226 N N . LEU A 1 296 ? 20.444 2.540 -6.642 1.00 31.67 296 LEU A N 1
ATOM 2227 C CA . LEU A 1 296 ? 18.991 2.542 -6.429 1.00 31.67 296 LEU A CA 1
ATOM 2228 C C . LEU A 1 296 ? 18.540 1.098 -6.183 1.00 31.67 296 LEU A C 1
ATOM 2230 O O . LEU A 1 296 ? 17.733 0.530 -6.917 1.00 31.67 296 LEU A O 1
ATOM 2234 N N . ALA A 1 297 ? 19.085 0.484 -5.134 1.00 27.28 297 ALA A N 1
ATOM 2235 C CA . ALA A 1 297 ? 18.221 -0.335 -4.303 1.00 27.28 297 ALA A CA 1
ATOM 2236 C C . ALA A 1 297 ? 17.436 0.675 -3.455 1.00 27.28 297 ALA A C 1
ATOM 2238 O O . ALA A 1 297 ? 17.992 1.185 -2.482 1.00 27.28 297 ALA A O 1
ATOM 2239 N N . PRO A 1 298 ? 16.186 1.044 -3.805 1.00 27.66 298 PRO A N 1
ATOM 2240 C CA . PRO A 1 298 ? 15.311 1.526 -2.749 1.00 27.66 298 PRO A CA 1
ATOM 2241 C C . PRO A 1 298 ? 15.351 0.455 -1.647 1.00 27.66 298 PRO A C 1
ATOM 2243 O O . PRO A 1 298 ? 15.416 -0.734 -1.997 1.00 27.66 298 PRO A O 1
ATOM 2246 N N . PRO A 1 299 ? 15.354 0.818 -0.350 1.00 29.34 299 PRO A N 1
ATOM 2247 C CA . PRO A 1 299 ? 15.134 -0.175 0.689 1.00 29.34 299 PRO A CA 1
ATOM 2248 C C . PRO A 1 299 ? 13.895 -0.946 0.253 1.00 29.34 299 PRO A C 1
ATOM 2250 O O . PRO A 1 299 ? 12.847 -0.343 0.010 1.00 29.34 299 PRO A O 1
ATOM 2253 N N . MET A 1 300 ? 14.058 -2.247 -0.000 1.00 30.91 300 MET A N 1
ATOM 2254 C CA . MET A 1 300 ? 12.927 -3.108 -0.308 1.00 30.91 300 MET A CA 1
ATOM 2255 C C . MET A 1 300 ? 11.899 -2.817 0.780 1.00 30.91 300 MET A C 1
ATOM 2257 O O . MET A 1 300 ? 12.246 -3.005 1.949 1.00 30.91 300 MET A O 1
ATOM 2261 N N . PRO A 1 301 ? 10.696 -2.302 0.460 1.00 36.47 301 PRO A N 1
ATOM 2262 C CA . PRO A 1 301 ? 9.681 -2.187 1.483 1.00 36.47 301 PRO A CA 1
ATOM 2263 C C . PRO A 1 301 ? 9.503 -3.600 2.023 1.00 36.47 301 PRO A C 1
ATOM 2265 O O . PRO A 1 301 ? 9.253 -4.533 1.259 1.00 36.47 301 PRO A O 1
ATOM 2268 N N . ALA A 1 302 ? 9.784 -3.744 3.315 1.00 52.19 302 ALA A N 1
ATOM 2269 C CA . ALA A 1 302 ? 9.661 -4.966 4.078 1.00 52.19 302 ALA A CA 1
ATOM 2270 C C . ALA A 1 302 ? 8.306 -5.614 3.783 1.00 52.19 302 ALA A C 1
ATOM 2272 O O . ALA A 1 302 ? 7.278 -5.188 4.308 1.00 52.19 302 ALA A O 1
ATOM 2273 N N . ASP A 1 303 ? 8.292 -6.604 2.895 1.00 65.31 303 ASP A N 1
ATOM 2274 C CA . ASP A 1 303 ? 7.095 -7.385 2.649 1.00 65.31 303 ASP A CA 1
ATOM 2275 C C . ASP A 1 303 ? 6.975 -8.385 3.800 1.00 65.31 303 ASP A C 1
ATOM 2277 O O . ASP A 1 303 ? 7.928 -9.116 4.094 1.00 65.31 303 ASP A O 1
ATOM 2281 N N . VAL A 1 304 ? 5.806 -8.425 4.443 1.00 71.25 304 VAL A N 1
ATOM 2282 C CA . VAL A 1 304 ? 5.467 -9.323 5.564 1.00 71.25 304 VAL A CA 1
ATOM 2283 C C . VAL A 1 304 ? 5.840 -10.774 5.239 1.00 71.25 304 VAL A C 1
ATOM 2285 O O . VAL A 1 304 ? 6.217 -11.553 6.113 1.00 71.25 304 VAL A O 1
ATOM 2288 N N . TRP A 1 305 ? 5.797 -11.128 3.957 1.00 74.88 305 TRP A N 1
ATOM 2289 C CA . TRP A 1 305 ? 6.239 -12.410 3.430 1.00 74.88 305 TRP A CA 1
ATOM 2290 C C . TRP A 1 305 ? 7.734 -12.684 3.523 1.00 74.88 305 TRP A C 1
ATOM 2292 O O . TRP A 1 305 ? 8.139 -13.767 3.956 1.00 74.88 305 TRP A O 1
ATOM 2302 N N . SER A 1 306 ? 8.554 -11.717 3.118 1.00 75.25 306 SER A N 1
ATOM 2303 C CA . SER A 1 306 ? 10.009 -11.821 3.234 1.00 75.25 306 SER A CA 1
ATOM 2304 C C . SER A 1 306 ? 10.432 -11.961 4.697 1.00 75.25 306 SER A C 1
ATOM 2306 O O . SER A 1 306 ? 11.309 -12.764 5.014 1.00 75.25 306 SER A O 1
ATOM 2308 N N . ASP A 1 307 ? 9.708 -11.290 5.590 1.00 82.19 307 ASP A N 1
ATOM 2309 C CA . ASP A 1 307 ? 9.912 -11.345 7.034 1.00 82.19 307 ASP A CA 1
ATOM 2310 C C . ASP A 1 307 ? 9.508 -12.683 7.632 1.00 82.19 307 ASP A C 1
ATOM 2312 O O . ASP A 1 307 ? 10.230 -13.225 8.466 1.00 82.19 307 ASP A O 1
ATOM 2316 N N . ALA A 1 308 ? 8.401 -13.261 7.168 1.00 85.00 308 ALA A N 1
ATOM 2317 C CA . ALA A 1 308 ? 7.956 -14.576 7.606 1.00 85.00 308 ALA A CA 1
ATOM 2318 C C . ALA A 1 308 ? 8.937 -15.688 7.213 1.00 85.00 308 ALA A C 1
ATOM 2320 O O . ALA A 1 308 ? 9.247 -16.565 8.022 1.00 85.00 308 ALA A O 1
ATOM 2321 N N . LEU A 1 309 ? 9.449 -15.647 5.979 1.00 83.94 309 LEU A N 1
ATOM 2322 C CA . LEU A 1 309 ? 10.438 -16.612 5.493 1.00 83.94 309 LEU A CA 1
ATOM 2323 C C . LEU A 1 309 ? 11.791 -16.426 6.181 1.00 83.94 309 LEU A C 1
ATOM 2325 O O . LEU A 1 309 ? 12.444 -17.412 6.522 1.00 83.94 309 LEU A O 1
ATOM 2329 N N . LEU A 1 310 ? 12.201 -15.179 6.422 1.00 85.19 310 LEU A N 1
ATOM 2330 C CA . LEU A 1 310 ? 13.407 -14.883 7.184 1.00 85.19 310 LEU A CA 1
ATOM 2331 C C . LEU A 1 310 ? 13.274 -15.381 8.627 1.00 85.19 310 LEU A C 1
ATOM 2333 O O . LEU A 1 310 ? 14.138 -16.116 9.089 1.00 85.19 310 LEU A O 1
ATOM 2337 N N . ALA A 1 311 ? 12.164 -15.093 9.306 1.00 89.69 311 ALA A N 1
ATOM 2338 C CA . ALA A 1 311 ? 11.880 -15.593 10.649 1.00 89.69 311 ALA A CA 1
ATOM 2339 C C . ALA A 1 311 ? 11.916 -17.132 10.722 1.00 89.69 311 ALA A C 1
ATOM 2341 O O . ALA A 1 311 ? 12.506 -17.693 11.646 1.00 89.69 311 ALA A O 1
ATOM 2342 N N . ALA A 1 312 ? 11.358 -17.825 9.722 1.00 88.00 312 ALA A N 1
ATOM 2343 C CA . ALA A 1 312 ? 11.444 -19.282 9.624 1.00 88.00 312 ALA A CA 1
ATOM 2344 C C . ALA A 1 312 ? 12.897 -19.775 9.484 1.00 88.00 312 ALA A C 1
ATOM 2346 O O . ALA A 1 312 ? 13.287 -20.722 10.165 1.00 88.00 312 ALA A O 1
ATOM 2347 N N . ARG A 1 313 ? 13.726 -19.110 8.666 1.00 84.44 313 ARG A N 1
ATOM 2348 C CA . ARG A 1 313 ? 15.165 -19.425 8.538 1.00 84.44 313 ARG A CA 1
ATOM 2349 C C . ARG A 1 313 ? 15.906 -19.234 9.856 1.00 84.44 313 ARG A C 1
ATOM 2351 O O . ARG A 1 313 ? 16.685 -20.098 10.243 1.00 84.44 313 ARG A O 1
ATOM 2358 N N . LEU A 1 314 ? 15.636 -18.137 10.563 1.00 88.06 314 LEU A N 1
ATOM 2359 C CA . LEU A 1 314 ? 16.261 -17.858 11.856 1.00 88.06 314 LEU A CA 1
ATOM 2360 C C . LEU A 1 314 ? 15.885 -18.927 12.894 1.00 88.06 314 LEU A C 1
ATOM 2362 O O . LEU A 1 314 ? 16.768 -19.422 13.589 1.00 88.06 314 LEU A O 1
ATOM 2366 N N . CYS A 1 315 ? 14.617 -19.352 12.949 1.00 88.44 315 CYS A N 1
ATOM 2367 C CA . CYS A 1 315 ? 14.179 -20.453 13.817 1.00 88.44 315 CYS A CA 1
ATOM 2368 C C . CYS A 1 315 ? 14.816 -21.806 13.475 1.00 88.44 315 CYS A C 1
ATOM 2370 O O . CYS A 1 315 ? 15.040 -22.604 14.381 1.00 88.44 315 CYS A O 1
ATOM 2372 N N . ALA A 1 316 ? 15.091 -22.080 12.196 1.00 85.19 316 ALA A N 1
ATOM 2373 C CA . ALA A 1 316 ? 15.799 -23.295 11.797 1.00 85.19 316 ALA A CA 1
ATOM 2374 C C . ALA A 1 316 ? 17.268 -23.288 12.265 1.00 85.19 316 ALA A C 1
ATOM 2376 O O . ALA A 1 316 ? 17.802 -24.337 12.612 1.00 85.19 316 ALA A O 1
ATOM 2377 N N . ILE A 1 317 ? 17.904 -22.111 12.304 1.00 83.94 317 ILE A N 1
ATOM 2378 C CA . ILE A 1 317 ? 19.291 -21.928 12.764 1.00 83.94 317 ILE A CA 1
ATOM 2379 C C . ILE A 1 317 ? 19.396 -21.999 14.290 1.00 83.94 317 ILE A C 1
ATOM 2381 O O . ILE A 1 317 ? 20.291 -22.657 14.817 1.00 83.94 317 ILE A O 1
ATOM 2385 N N . ASP A 1 318 ? 18.498 -21.314 15.001 1.00 85.94 318 ASP A N 1
ATOM 2386 C CA . ASP A 1 318 ? 18.452 -21.296 16.463 1.00 85.94 318 ASP A CA 1
ATOM 2387 C C . ASP A 1 318 ? 17.062 -21.733 16.962 1.00 85.94 318 ASP A C 1
ATOM 2389 O O . ASP A 1 318 ? 16.160 -20.899 17.117 1.00 85.94 318 ASP A O 1
ATOM 2393 N N . PRO A 1 319 ? 16.879 -23.031 17.286 1.00 82.31 319 PRO A N 1
ATOM 2394 C CA . PRO A 1 319 ? 15.648 -23.537 17.895 1.00 82.31 319 PRO A CA 1
ATOM 2395 C C . PRO A 1 319 ? 15.294 -22.840 19.217 1.00 82.31 319 PRO A C 1
ATOM 2397 O O . PRO A 1 319 ? 14.135 -22.815 19.627 1.00 82.31 319 PRO A O 1
ATOM 2400 N N . GLY A 1 320 ? 16.275 -22.212 19.871 1.00 84.50 320 GLY A N 1
ATOM 2401 C CA . GLY A 1 320 ? 16.088 -21.395 21.060 1.00 84.50 320 GLY A CA 1
ATOM 2402 C C . GLY A 1 320 ? 15.265 -20.119 20.834 1.00 84.50 320 GLY A C 1
ATOM 2403 O O . GLY A 1 320 ? 14.905 -19.452 21.807 1.00 84.50 320 GLY A O 1
ATOM 2404 N N . LEU A 1 321 ? 14.933 -19.768 19.591 1.00 89.81 321 LEU A N 1
ATOM 2405 C CA . LEU A 1 321 ? 13.943 -18.734 19.270 1.00 89.81 321 LEU A CA 1
ATOM 2406 C C . LEU A 1 321 ? 12.497 -19.189 19.550 1.00 89.81 321 LEU A C 1
ATOM 2408 O O . LEU A 1 321 ? 11.572 -18.380 19.489 1.00 89.81 321 LEU A O 1
ATOM 2412 N N . GLY A 1 322 ? 12.281 -20.471 19.861 1.00 88.12 322 GLY A N 1
ATOM 2413 C CA . GLY A 1 322 ? 11.002 -21.042 20.293 1.00 88.12 322 GLY A CA 1
ATOM 2414 C C . GLY A 1 322 ? 9.974 -21.215 19.173 1.00 88.12 322 GLY A C 1
ATOM 2415 O O . GLY A 1 322 ? 9.301 -22.242 19.120 1.00 88.12 322 GLY A O 1
ATOM 2416 N N . GLY A 1 323 ? 9.875 -20.260 18.242 1.00 93.06 323 GLY A N 1
ATOM 2417 C CA . GLY A 1 323 ? 9.087 -20.392 17.019 1.00 93.06 323 GLY A CA 1
ATOM 2418 C C . GLY A 1 323 ? 8.283 -19.159 16.619 1.00 93.06 323 GLY A C 1
ATOM 2419 O O . GLY A 1 323 ? 8.666 -18.022 16.911 1.00 93.06 323 GLY A O 1
ATOM 2420 N N . LEU A 1 324 ? 7.173 -19.394 15.912 1.00 94.31 324 LEU A N 1
ATOM 2421 C CA . LEU A 1 324 ? 6.396 -18.359 15.226 1.00 94.31 324 LEU A CA 1
ATOM 2422 C C . LEU A 1 324 ? 4.901 -18.442 15.549 1.00 94.31 324 LEU A C 1
ATOM 2424 O O . LEU A 1 324 ? 4.316 -19.525 15.585 1.00 94.31 324 LEU A O 1
ATOM 2428 N N . VAL A 1 325 ? 4.270 -17.279 15.696 1.00 93.06 325 VAL A N 1
ATOM 2429 C CA . VAL A 1 325 ? 2.813 -17.119 15.607 1.00 93.06 325 VAL A CA 1
ATOM 2430 C C . VAL A 1 325 ? 2.478 -16.592 14.218 1.00 93.06 325 VAL A C 1
ATOM 2432 O O . VAL A 1 325 ? 2.959 -15.522 13.843 1.00 93.06 325 VAL A O 1
ATOM 2435 N N . LEU A 1 326 ? 1.660 -17.332 13.469 1.00 90.81 326 LEU A N 1
ATOM 2436 C CA . LEU A 1 326 ? 1.228 -16.979 12.118 1.00 90.81 326 LEU A CA 1
ATOM 2437 C C . LEU A 1 326 ? -0.284 -16.746 12.107 1.00 90.81 326 LEU A C 1
ATOM 2439 O O . LEU A 1 326 ? -1.051 -17.697 12.271 1.00 90.81 326 LEU A O 1
ATOM 2443 N N . ARG A 1 327 ? -0.705 -15.501 11.881 1.00 86.75 327 ARG A N 1
ATOM 2444 C CA . ARG A 1 327 ? -2.115 -15.103 11.765 1.00 86.75 327 ARG A CA 1
ATOM 2445 C C . ARG A 1 327 ? -2.478 -14.809 10.307 1.00 86.75 327 ARG A C 1
ATOM 2447 O O . ARG A 1 327 ? -1.661 -14.249 9.592 1.00 86.75 327 ARG A O 1
ATOM 2454 N N . GLY A 1 328 ? -3.675 -15.162 9.830 1.00 79.31 328 GLY A N 1
ATOM 2455 C CA . GLY A 1 328 ? -4.136 -14.814 8.460 1.00 79.31 328 GLY A CA 1
ATOM 2456 C C . GLY A 1 328 ? -3.936 -15.894 7.369 1.00 79.31 328 GLY A C 1
ATOM 2457 O O . GLY A 1 328 ? -3.924 -17.070 7.685 1.00 79.31 328 GLY A O 1
ATOM 2458 N N . GLY A 1 329 ? -3.869 -15.550 6.076 1.00 64.88 329 GLY A N 1
ATOM 2459 C CA . GLY A 1 329 ? -4.077 -16.469 4.927 1.00 64.88 329 GLY A CA 1
ATOM 2460 C C . GLY A 1 329 ? -3.489 -17.900 5.008 1.00 64.88 329 GLY A C 1
ATOM 2461 O O . GLY A 1 329 ? -2.301 -18.080 5.237 1.00 64.88 329 GLY A O 1
ATOM 2462 N N . GLY A 1 330 ? -4.311 -18.936 4.775 1.00 69.88 330 GLY A N 1
ATOM 2463 C CA . GLY A 1 330 ? -3.934 -20.355 4.951 1.00 69.88 330 GLY A CA 1
ATOM 2464 C C . GLY A 1 330 ? -2.778 -20.842 4.066 1.00 69.88 330 GLY A C 1
ATOM 2465 O O . GLY A 1 330 ? -1.808 -21.384 4.587 1.00 69.88 330 GLY A O 1
ATOM 2466 N N . GLU A 1 331 ? -2.822 -20.555 2.758 1.00 72.94 331 GLU A N 1
ATOM 2467 C CA . GLU A 1 331 ? -1.718 -20.865 1.827 1.00 72.94 331 GLU A CA 1
ATOM 2468 C C . GLU A 1 331 ? -0.412 -20.187 2.254 1.00 72.94 331 GLU A C 1
ATOM 2470 O O . GLU A 1 331 ? 0.677 -20.720 2.035 1.00 72.94 331 GLU A O 1
ATOM 2475 N N . ALA A 1 332 ? -0.528 -19.027 2.916 1.00 71.62 332 ALA A N 1
ATOM 2476 C CA . ALA A 1 332 ? 0.626 -18.290 3.380 1.00 71.62 332 ALA A CA 1
ATOM 2477 C C . ALA A 1 332 ? 1.382 -19.038 4.479 1.00 71.62 332 ALA A C 1
ATOM 2479 O O . ALA A 1 332 ? 2.601 -19.218 4.441 1.00 71.62 332 ALA A O 1
ATOM 2480 N N . ARG A 1 333 ? 0.616 -19.521 5.458 1.00 82.50 333 ARG A N 1
ATOM 2481 C CA . ARG A 1 333 ? 1.152 -20.255 6.600 1.00 82.50 333 ARG A CA 1
ATOM 2482 C C . ARG A 1 333 ? 1.764 -21.577 6.175 1.00 82.50 333 ARG A C 1
ATOM 2484 O O . ARG A 1 333 ? 2.837 -21.920 6.661 1.00 82.50 333 ARG A O 1
ATOM 2491 N N . ASP A 1 334 ? 1.106 -22.288 5.264 1.00 81.75 334 ASP A N 1
ATOM 2492 C CA . ASP A 1 334 ? 1.572 -23.592 4.794 1.00 81.75 334 ASP A CA 1
ATOM 2493 C C . ASP A 1 334 ? 2.941 -23.483 4.109 1.00 81.75 334 ASP A C 1
ATOM 2495 O O . ASP A 1 334 ? 3.807 -24.329 4.330 1.00 81.75 334 ASP A O 1
ATOM 2499 N N . ALA A 1 335 ? 3.192 -22.404 3.365 1.00 77.94 335 ALA A N 1
ATOM 2500 C CA . ALA A 1 335 ? 4.493 -22.156 2.756 1.00 77.94 335 ALA A CA 1
ATOM 2501 C C . ALA A 1 335 ? 5.592 -21.810 3.767 1.00 77.94 335 ALA A C 1
ATOM 2503 O O . ALA A 1 335 ? 6.715 -22.294 3.642 1.00 77.94 335 ALA A O 1
ATOM 2504 N N . VAL A 1 336 ? 5.284 -21.011 4.793 1.00 84.75 336 VAL A N 1
ATOM 2505 C CA . VAL A 1 336 ? 6.241 -20.702 5.871 1.00 84.75 336 VAL A CA 1
ATOM 2506 C C . VAL A 1 336 ? 6.568 -21.955 6.682 1.00 84.75 336 VAL A C 1
ATOM 2508 O O . VAL A 1 336 ? 7.729 -22.198 7.005 1.00 84.75 336 VAL A O 1
ATOM 2511 N N . VAL A 1 337 ? 5.563 -22.790 6.959 1.00 87.19 337 VAL A N 1
ATOM 2512 C CA . VAL A 1 337 ? 5.751 -24.103 7.587 1.00 87.19 337 VAL A CA 1
ATOM 2513 C C . VAL A 1 337 ? 6.626 -24.992 6.705 1.00 87.19 337 VAL A C 1
ATOM 2515 O O . VAL A 1 337 ? 7.585 -25.571 7.205 1.00 87.19 337 VAL A O 1
ATOM 2518 N N . ALA A 1 338 ? 6.351 -25.072 5.401 1.00 82.81 338 ALA A N 1
ATOM 2519 C CA . ALA A 1 338 ? 7.153 -25.859 4.465 1.00 82.81 338 ALA A CA 1
ATOM 2520 C C . ALA A 1 338 ? 8.611 -25.375 4.399 1.00 82.81 338 ALA A C 1
ATOM 2522 O O . ALA A 1 338 ? 9.530 -26.194 4.393 1.00 82.81 338 ALA A O 1
ATOM 2523 N N . ALA A 1 339 ? 8.832 -24.058 4.413 1.00 79.44 339 ALA A N 1
ATOM 2524 C CA . ALA A 1 339 ? 10.159 -23.458 4.458 1.00 79.44 339 ALA A CA 1
ATOM 2525 C C . ALA A 1 339 ? 10.903 -23.838 5.752 1.00 79.44 339 ALA A C 1
ATOM 2527 O O . ALA A 1 339 ? 12.039 -24.308 5.697 1.00 79.44 339 ALA A O 1
ATOM 2528 N N . LEU A 1 340 ? 10.250 -23.715 6.911 1.00 84.62 340 LEU A N 1
ATOM 2529 C CA . LEU A 1 340 ? 10.834 -24.106 8.196 1.00 84.62 340 LEU A CA 1
ATOM 2530 C C . LEU A 1 340 ? 11.194 -25.600 8.228 1.00 84.62 340 LEU A C 1
ATOM 2532 O O . LEU A 1 340 ? 12.288 -25.957 8.656 1.00 84.62 340 LEU A O 1
ATOM 2536 N N . VAL A 1 341 ? 10.307 -26.467 7.730 1.00 84.00 341 VAL A N 1
ATOM 2537 C CA . VAL A 1 341 ? 10.561 -27.915 7.639 1.00 84.00 341 VAL A CA 1
ATOM 2538 C C . VAL A 1 341 ? 11.758 -28.214 6.735 1.00 84.00 341 VAL A C 1
ATOM 2540 O O . VAL A 1 341 ? 12.586 -29.045 7.098 1.00 84.00 341 VAL A O 1
ATOM 2543 N N . ALA A 1 342 ? 11.893 -27.525 5.597 1.00 78.69 342 ALA A N 1
ATOM 2544 C CA . ALA A 1 342 ? 13.056 -27.676 4.721 1.00 78.69 342 ALA A CA 1
ATOM 2545 C C . ALA A 1 342 ? 14.366 -27.262 5.420 1.00 78.69 342 ALA A C 1
ATOM 2547 O O . ALA A 1 342 ? 15.376 -27.951 5.287 1.00 78.69 342 ALA A O 1
ATOM 2548 N N . GLY A 1 343 ? 14.330 -26.185 6.214 1.00 75.69 343 GLY A N 1
ATOM 2549 C CA . GLY A 1 343 ? 15.488 -25.684 6.958 1.00 75.69 343 GLY A CA 1
ATOM 2550 C C . GLY A 1 343 ? 15.947 -26.579 8.117 1.00 75.69 343 GLY A C 1
ATOM 2551 O O . GLY A 1 343 ? 17.135 -26.590 8.420 1.00 75.69 343 GLY A O 1
ATOM 2552 N N . LEU A 1 344 ? 15.042 -27.350 8.738 1.00 76.19 344 LEU A N 1
ATOM 2553 C CA . LEU A 1 344 ? 15.354 -28.265 9.853 1.00 76.19 344 LEU A CA 1
ATOM 2554 C C . LEU A 1 344 ? 16.053 -29.573 9.413 1.00 76.19 344 LEU A C 1
ATOM 2556 O O . LEU A 1 344 ? 16.512 -30.335 10.262 1.00 76.19 344 LEU A O 1
ATOM 2560 N N . GLY A 1 345 ? 16.161 -29.831 8.104 1.00 69.44 345 GLY A N 1
ATOM 2561 C CA . GLY A 1 345 ? 16.857 -30.991 7.536 1.00 69.44 345 GLY A CA 1
ATOM 2562 C C . GLY A 1 345 ? 15.961 -32.206 7.242 1.00 69.44 345 GLY A C 1
ATOM 2563 O O . GLY A 1 345 ? 14.857 -32.359 7.768 1.00 69.44 345 GLY A O 1
ATOM 2564 N N . GLN A 1 346 ? 16.434 -33.100 6.360 1.00 65.38 346 GLN A N 1
ATOM 2565 C CA . GLN A 1 346 ? 15.692 -34.309 5.977 1.00 65.38 346 GLN A CA 1
ATOM 2566 C C . GLN A 1 346 ? 15.598 -35.289 7.159 1.00 65.38 346 GLN A C 1
ATOM 2568 O O . GLN A 1 346 ? 16.604 -35.846 7.587 1.00 65.38 346 GLN A O 1
ATOM 2573 N N . GLY A 1 347 ? 14.379 -35.520 7.661 1.00 70.00 347 GLY A N 1
ATOM 2574 C CA . GLY A 1 347 ? 14.097 -36.478 8.740 1.00 70.00 347 GLY A CA 1
ATOM 2575 C C . GLY A 1 347 ? 13.696 -35.862 10.086 1.00 70.00 347 GLY A C 1
ATOM 2576 O O . GLY A 1 347 ? 13.378 -36.617 11.003 1.00 70.00 347 GLY A O 1
ATOM 2577 N N . ALA A 1 348 ? 13.657 -34.529 10.210 1.00 83.12 348 ALA A N 1
ATOM 2578 C CA . ALA A 1 348 ? 13.168 -33.863 11.418 1.00 83.12 348 ALA A CA 1
ATOM 2579 C C . ALA A 1 348 ? 11.682 -34.210 11.689 1.00 83.12 348 ALA A C 1
ATOM 2581 O O . ALA A 1 348 ? 10.854 -34.135 10.771 1.00 83.12 348 ALA A O 1
ATOM 2582 N N . PRO A 1 349 ? 11.301 -34.596 12.923 1.00 88.56 349 PRO A N 1
ATOM 2583 C CA . PRO A 1 349 ? 9.931 -34.996 13.222 1.00 88.56 349 PRO A CA 1
ATOM 2584 C C . PRO A 1 349 ? 8.977 -33.797 13.181 1.00 88.56 349 PRO A C 1
ATOM 2586 O O . PRO A 1 349 ? 9.110 -32.845 13.945 1.00 88.56 349 PRO A O 1
ATOM 2589 N N . VAL A 1 350 ? 7.963 -33.859 12.315 1.00 91.38 350 VAL A N 1
ATOM 2590 C CA . VAL A 1 350 ? 6.887 -32.857 12.254 1.00 91.38 350 VAL A CA 1
ATOM 2591 C C . VAL A 1 350 ? 5.634 -33.433 12.906 1.00 91.38 350 VAL A C 1
ATOM 2593 O O . VAL A 1 350 ? 5.047 -34.398 12.411 1.00 91.38 350 VAL A O 1
ATOM 2596 N N . LYS A 1 351 ? 5.208 -32.850 14.029 1.00 93.31 351 LYS A N 1
ATOM 2597 C CA . LYS A 1 351 ? 4.031 -33.283 14.792 1.00 93.31 351 LYS A CA 1
ATOM 2598 C C . LYS A 1 351 ? 2.977 -32.189 14.792 1.00 93.31 351 LYS A C 1
ATOM 2600 O O . LYS A 1 351 ? 3.261 -31.036 15.092 1.00 93.31 351 LYS A O 1
ATOM 2605 N N . ARG A 1 352 ? 1.735 -32.548 14.465 1.00 92.31 352 ARG A N 1
ATOM 2606 C CA . ARG A 1 352 ? 0.590 -31.629 14.497 1.00 92.31 352 ARG A CA 1
ATOM 2607 C C . ARG A 1 352 ? -0.290 -31.956 15.694 1.00 92.31 352 ARG A C 1
ATOM 2609 O O . ARG A 1 352 ? -0.677 -33.111 15.869 1.00 92.31 352 ARG A O 1
ATOM 2616 N N . LEU A 1 353 ? -0.592 -30.950 16.507 1.00 91.94 353 LEU A N 1
ATOM 2617 C CA . LEU A 1 353 ? -1.378 -31.115 17.722 1.00 91.94 353 LEU A CA 1
ATOM 2618 C C . LEU A 1 353 ? -2.853 -31.415 17.374 1.00 91.94 353 LEU A C 1
ATOM 2620 O O . LEU A 1 353 ? -3.469 -30.641 16.636 1.00 91.94 353 LEU A O 1
ATOM 2624 N N . PRO A 1 354 ? -3.444 -32.513 17.878 1.00 84.94 354 PRO A N 1
ATOM 2625 C CA . PRO A 1 354 ? -4.876 -32.777 17.754 1.00 84.94 354 PRO A CA 1
ATOM 2626 C C . PRO A 1 354 ? -5.716 -31.745 18.522 1.00 84.94 354 PRO A C 1
ATOM 2628 O O . PRO A 1 354 ? -5.354 -31.347 19.624 1.00 84.94 354 PRO A O 1
ATOM 2631 N N . ALA A 1 355 ? -6.882 -31.372 17.983 1.00 76.25 355 ALA A N 1
ATOM 2632 C CA . ALA A 1 355 ? -7.764 -30.357 18.580 1.00 76.25 355 ALA A CA 1
ATOM 2633 C C . ALA A 1 355 ? -8.315 -30.726 19.976 1.00 76.25 355 ALA A C 1
ATOM 2635 O O . ALA A 1 355 ? -8.658 -29.844 20.760 1.00 76.25 355 ALA A O 1
ATOM 2636 N N . HIS A 1 356 ? -8.403 -32.022 20.289 1.00 79.25 356 HIS A N 1
ATOM 2637 C CA . HIS A 1 356 ? -8.886 -32.552 21.569 1.00 79.25 356 HIS A CA 1
ATOM 2638 C C . HIS A 1 356 ? -7.889 -33.565 22.139 1.00 79.25 356 HIS A C 1
ATOM 2640 O O . HIS A 1 356 ? -8.229 -34.726 22.353 1.00 79.25 356 HIS A O 1
ATOM 2646 N N . ILE A 1 357 ? -6.632 -33.147 22.296 1.00 83.81 357 ILE A N 1
ATOM 2647 C CA . ILE A 1 357 ? -5.605 -33.983 22.918 1.00 83.81 357 ILE A CA 1
ATOM 2648 C C . ILE A 1 357 ? -5.814 -34.028 24.437 1.00 83.81 357 ILE A C 1
ATOM 2650 O O . ILE A 1 357 ? -6.005 -32.992 25.072 1.00 83.81 357 ILE A O 1
ATOM 2654 N N . ASP A 1 358 ? -5.798 -35.229 25.006 1.00 81.31 358 ASP A N 1
ATOM 2655 C CA . ASP A 1 358 ? -5.713 -35.419 26.450 1.00 81.31 358 ASP A CA 1
ATOM 2656 C C . ASP A 1 358 ? -4.254 -35.341 26.925 1.00 81.31 358 ASP A C 1
ATOM 2658 O O . ASP A 1 358 ? -3.297 -35.446 26.152 1.00 81.31 358 ASP A O 1
ATOM 2662 N N . ASP A 1 359 ? -4.071 -35.149 28.225 1.00 81.31 359 ASP A N 1
ATOM 2663 C CA . ASP A 1 359 ? -2.739 -35.005 28.798 1.00 81.31 359 ASP A CA 1
ATOM 2664 C C . ASP A 1 359 ? -1.868 -36.264 28.639 1.00 81.31 359 ASP A C 1
ATOM 2666 O O . ASP A 1 359 ? -0.646 -36.154 28.558 1.00 81.31 359 ASP A O 1
ATOM 2670 N N . GLU A 1 360 ? -2.474 -37.456 28.603 1.00 77.19 360 GLU A N 1
ATOM 2671 C CA . GLU A 1 360 ? -1.754 -38.728 28.466 1.00 77.19 360 GLU A CA 1
ATOM 2672 C C . GLU A 1 360 ? -1.111 -38.836 27.080 1.00 77.19 360 GLU A C 1
ATOM 2674 O O . GLU A 1 360 ? 0.052 -39.219 26.941 1.00 77.19 360 GLU A O 1
ATOM 2679 N N . ARG A 1 361 ? -1.824 -38.407 26.036 1.00 84.19 361 ARG A N 1
ATOM 2680 C CA . ARG A 1 361 ? -1.286 -38.338 24.682 1.00 84.19 361 ARG A CA 1
ATOM 2681 C C . ARG A 1 361 ? -0.328 -37.162 24.501 1.00 84.19 361 ARG A C 1
ATOM 2683 O O . ARG A 1 361 ? 0.603 -37.279 23.704 1.00 84.19 361 ARG A O 1
ATOM 2690 N N . LEU A 1 362 ? -0.533 -36.048 25.203 1.00 85.75 362 LEU A N 1
ATOM 2691 C CA . LEU A 1 362 ? 0.323 -34.860 25.118 1.00 85.75 362 LEU A CA 1
ATOM 2692 C C . LEU A 1 362 ? 1.699 -35.099 25.754 1.00 85.75 362 LEU A C 1
ATOM 2694 O O . LEU A 1 362 ? 2.723 -34.917 25.093 1.00 85.75 362 LEU A O 1
ATOM 2698 N N . LEU A 1 363 ? 1.705 -35.521 27.018 1.00 83.94 363 LEU A N 1
ATOM 2699 C CA . LEU A 1 363 ? 2.901 -35.673 27.851 1.00 83.94 363 LEU A CA 1
ATOM 2700 C C . LEU A 1 363 ? 3.526 -37.065 27.733 1.00 83.94 363 LEU A C 1
ATOM 2702 O O . LEU A 1 363 ? 4.737 -37.213 27.877 1.00 83.94 363 LEU A O 1
ATOM 2706 N N . GLY A 1 364 ? 2.709 -38.071 27.428 1.00 78.44 364 GLY A N 1
ATOM 2707 C CA . GLY A 1 364 ? 3.067 -39.476 27.559 1.00 78.44 364 GLY A CA 1
ATOM 2708 C C . GLY A 1 364 ? 2.454 -40.076 28.821 1.00 78.44 364 GLY A C 1
ATOM 2709 O O . GLY A 1 364 ? 2.056 -39.368 29.749 1.00 78.44 364 GLY A O 1
ATOM 2710 N N . GLY A 1 365 ? 2.357 -41.398 28.839 1.00 77.25 365 GLY A N 1
ATOM 2711 C CA . GLY A 1 365 ? 1.648 -42.129 29.884 1.00 77.25 365 GLY A CA 1
ATOM 2712 C C . GLY A 1 365 ? 1.880 -43.628 29.795 1.00 77.25 365 GLY A C 1
ATOM 2713 O O . GLY A 1 365 ? 2.844 -44.076 29.174 1.00 77.25 365 GLY A O 1
ATOM 2714 N N . LEU A 1 366 ? 1.010 -44.406 30.429 1.00 71.69 366 LEU A N 1
ATOM 2715 C CA . LEU A 1 366 ? 1.097 -45.859 30.463 1.00 71.69 366 LEU A CA 1
ATOM 2716 C C . LEU A 1 366 ? 0.242 -46.452 29.337 1.00 71.69 366 LEU A C 1
ATOM 2718 O O . LEU A 1 366 ? -0.962 -46.243 29.274 1.00 71.69 366 LEU A O 1
ATOM 2722 N N . ASP A 1 367 ? 0.852 -47.216 28.433 1.00 74.94 367 ASP A N 1
ATOM 2723 C CA . ASP A 1 367 ? 0.112 -47.931 27.397 1.00 74.94 367 ASP A CA 1
ATOM 2724 C C . ASP A 1 367 ? -0.662 -49.080 28.046 1.00 74.94 367 ASP A C 1
ATOM 2726 O O . ASP A 1 367 ? -0.122 -50.163 28.282 1.00 74.94 367 ASP A O 1
ATOM 2730 N N . LEU A 1 368 ? -1.933 -48.841 28.370 1.00 70.25 368 LEU A N 1
ATOM 2731 C CA . LEU A 1 368 ? -2.797 -49.824 29.023 1.00 70.25 368 LEU A CA 1
ATOM 2732 C C . LEU A 1 368 ? -2.927 -51.115 28.202 1.00 70.25 368 LEU A C 1
ATOM 2734 O O . LEU A 1 368 ? -2.957 -52.199 28.777 1.00 70.25 368 LEU A O 1
ATOM 2738 N N . GLY A 1 369 ? -2.954 -51.037 26.868 1.00 75.38 369 GLY A N 1
ATOM 2739 C CA . GLY A 1 369 ? -3.078 -52.215 26.005 1.00 75.38 369 GLY A CA 1
ATOM 2740 C C . GLY A 1 369 ? -1.820 -53.083 26.029 1.00 75.38 369 GLY A C 1
ATOM 2741 O O . GLY A 1 369 ? -1.891 -54.302 26.225 1.00 75.38 369 GLY A O 1
ATOM 2742 N N . ALA A 1 370 ? -0.653 -52.457 25.887 1.00 73.00 370 ALA A N 1
ATOM 2743 C CA . ALA A 1 370 ? 0.631 -53.145 25.984 1.00 73.00 370 ALA A CA 1
ATOM 2744 C C . ALA A 1 370 ? 0.913 -53.629 27.418 1.00 73.00 370 ALA A C 1
ATOM 2746 O O . ALA A 1 370 ? 1.443 -54.721 27.619 1.00 73.00 370 ALA A O 1
ATOM 2747 N N . THR A 1 371 ? 0.493 -52.870 28.428 1.00 76.75 371 THR A N 1
ATOM 2748 C CA . THR A 1 371 ? 0.673 -53.230 29.839 1.00 76.75 371 THR A CA 1
ATOM 2749 C C . THR A 1 371 ? -0.184 -54.428 30.236 1.00 76.75 371 THR A C 1
ATOM 2751 O O . THR A 1 371 ? 0.321 -55.374 30.838 1.00 76.75 371 THR A O 1
ATOM 2754 N N . LEU A 1 372 ? -1.465 -54.439 29.852 1.00 75.50 372 LEU A N 1
ATOM 2755 C CA . LEU A 1 372 ? -2.379 -55.549 30.145 1.00 75.50 372 LEU A CA 1
ATOM 2756 C C . LEU A 1 372 ? -1.995 -56.837 29.404 1.00 75.50 372 LEU A C 1
ATOM 2758 O O . LEU A 1 372 ? -2.185 -57.925 29.941 1.00 75.50 372 LEU A O 1
ATOM 2762 N N . SER A 1 373 ? -1.436 -56.729 28.195 1.00 77.38 373 SER A N 1
ATOM 2763 C CA . SER A 1 373 ? -1.004 -57.894 27.408 1.00 77.38 373 SER A CA 1
ATOM 2764 C C . SER A 1 373 ? 0.339 -58.477 27.857 1.00 77.38 373 SER A C 1
ATOM 2766 O O . SER A 1 373 ? 0.541 -59.685 27.750 1.00 77.38 373 SER A O 1
ATOM 2768 N N . THR A 1 374 ? 1.249 -57.652 28.382 1.00 77.75 374 THR A N 1
ATOM 2769 C CA . THR A 1 374 ? 2.587 -58.093 28.824 1.00 77.75 374 THR A CA 1
ATOM 2770 C C . THR A 1 374 ? 2.693 -58.338 30.332 1.00 77.75 374 THR A C 1
ATOM 2772 O O . THR A 1 374 ? 3.663 -58.947 30.786 1.00 77.75 374 THR A O 1
ATOM 2775 N N . GLY A 1 375 ? 1.721 -57.864 31.120 1.00 72.81 375 GLY A N 1
ATOM 2776 C CA . GLY A 1 375 ? 1.730 -57.930 32.584 1.00 72.81 375 GLY A CA 1
ATOM 2777 C C . GLY A 1 375 ? 2.783 -57.032 33.245 1.00 72.81 375 GLY A C 1
ATOM 2778 O O . GLY A 1 375 ? 3.072 -57.194 34.430 1.00 72.81 375 GLY A O 1
ATOM 2779 N N . ARG A 1 376 ? 3.392 -56.108 32.491 1.00 71.44 376 ARG A N 1
ATOM 2780 C CA . ARG A 1 376 ? 4.412 -55.156 32.956 1.00 71.44 376 ARG A CA 1
ATOM 2781 C C . ARG A 1 376 ? 4.045 -53.761 32.478 1.00 71.44 376 ARG A C 1
ATOM 2783 O O . ARG A 1 376 ? 3.555 -53.625 31.369 1.00 71.44 376 ARG A O 1
ATOM 2790 N N . ALA A 1 377 ? 4.305 -52.734 33.283 1.00 72.50 377 ALA A N 1
ATOM 2791 C CA . ALA A 1 377 ? 4.053 -51.354 32.879 1.00 72.50 377 ALA A CA 1
ATOM 2792 C C . ALA A 1 377 ? 4.879 -50.984 31.634 1.00 72.50 377 ALA A C 1
ATOM 2794 O O . ALA A 1 377 ? 6.110 -50.969 31.684 1.00 72.50 377 ALA A O 1
ATOM 2795 N N . VAL A 1 378 ? 4.195 -50.701 30.526 1.00 74.06 378 VAL A N 1
ATOM 2796 C CA . VAL A 1 378 ? 4.782 -50.236 29.264 1.00 74.06 378 VAL A CA 1
ATOM 2797 C C . VAL A 1 378 ? 4.429 -48.765 29.102 1.00 74.06 378 VAL A C 1
ATOM 2799 O O . VAL A 1 378 ? 3.254 -48.411 29.120 1.00 74.06 378 VAL A O 1
ATOM 2802 N N . SER A 1 379 ? 5.427 -47.897 28.951 1.00 73.44 379 SER A N 1
ATOM 2803 C CA . SER A 1 379 ? 5.205 -46.466 28.742 1.00 73.44 379 SER A CA 1
ATOM 2804 C C . SER A 1 379 ? 5.029 -46.124 27.261 1.00 73.44 379 SER A C 1
ATOM 2806 O O . SER A 1 379 ? 5.643 -46.723 26.376 1.00 73.44 379 SER A O 1
ATOM 2808 N N . ARG A 1 380 ? 4.194 -45.119 26.996 1.00 81.62 380 ARG A N 1
ATOM 2809 C CA . ARG A 1 380 ? 3.970 -44.511 25.687 1.00 81.62 380 ARG A CA 1
ATOM 2810 C C . ARG A 1 380 ? 4.532 -43.096 25.675 1.00 81.62 380 ARG A C 1
ATOM 2812 O O . ARG A 1 380 ? 4.243 -42.294 26.561 1.00 81.62 380 ARG A O 1
ATOM 2819 N N . THR A 1 381 ? 5.280 -42.768 24.628 1.00 83.88 381 THR A N 1
ATOM 2820 C CA . THR A 1 381 ? 5.795 -41.415 24.401 1.00 83.88 381 THR A CA 1
ATOM 2821 C C . THR A 1 381 ? 4.671 -40.446 24.032 1.00 83.88 381 THR A C 1
ATOM 2823 O O . THR A 1 381 ? 3.819 -40.748 23.189 1.00 83.88 381 THR A O 1
ATOM 2826 N N . GLY A 1 382 ? 4.676 -39.271 24.662 1.00 86.88 382 GLY A N 1
ATOM 2827 C CA . GLY A 1 382 ? 3.759 -38.179 24.345 1.00 86.88 382 GLY A CA 1
ATOM 2828 C C . GLY A 1 382 ? 4.131 -37.443 23.063 1.00 86.88 382 GLY A C 1
ATOM 2829 O O . GLY A 1 382 ? 5.272 -37.500 22.606 1.00 86.88 382 GLY A O 1
ATOM 2830 N N . VAL A 1 383 ? 3.176 -36.701 22.503 1.00 90.50 383 VAL A N 1
ATOM 2831 C CA . VAL A 1 383 ? 3.365 -35.908 21.274 1.00 90.50 383 VAL A CA 1
ATOM 2832 C C . VAL A 1 383 ? 4.501 -34.887 21.408 1.00 90.50 383 VAL A C 1
ATOM 2834 O O . VAL A 1 383 ? 5.203 -34.652 20.428 1.00 90.50 383 VAL A O 1
ATOM 2837 N N . LEU A 1 384 ? 4.712 -34.313 22.598 1.00 91.12 384 LEU A N 1
ATOM 2838 C CA . LEU A 1 384 ? 5.793 -33.347 22.830 1.00 91.12 384 LEU A CA 1
ATOM 2839 C C . LEU A 1 384 ? 7.186 -33.993 22.755 1.00 91.12 384 LEU A C 1
ATOM 2841 O O . LEU A 1 384 ? 8.086 -33.429 22.142 1.00 91.12 384 LEU A O 1
ATOM 2845 N N . ALA A 1 385 ? 7.349 -35.193 23.316 1.00 89.44 385 ALA A N 1
ATOM 2846 C CA . ALA A 1 385 ? 8.596 -35.955 23.224 1.00 89.44 385 ALA A CA 1
ATOM 2847 C C . ALA A 1 385 ? 8.819 -36.512 21.807 1.00 89.44 385 ALA A C 1
ATOM 2849 O O . ALA A 1 385 ? 9.935 -36.523 21.301 1.00 89.44 385 ALA A O 1
ATOM 2850 N N . GLU A 1 386 ? 7.744 -36.923 21.123 1.00 89.88 386 GLU A N 1
ATOM 2851 C CA . GLU A 1 386 ? 7.801 -37.349 19.718 1.00 89.88 386 GLU A CA 1
ATOM 2852 C C . GLU A 1 386 ? 8.215 -36.219 18.750 1.00 89.88 386 GLU A C 1
ATOM 2854 O O . GLU A 1 386 ? 8.524 -36.509 17.593 1.00 89.88 386 GLU A O 1
ATOM 2859 N N . ALA A 1 387 ? 8.163 -34.955 19.182 1.00 90.75 387 ALA A N 1
ATOM 2860 C CA . ALA A 1 387 ? 8.554 -33.788 18.394 1.00 90.75 387 ALA A CA 1
ATOM 2861 C C . ALA A 1 387 ? 10.016 -33.351 18.623 1.00 90.75 387 ALA A C 1
ATOM 2863 O O . ALA A 1 387 ? 10.451 -32.411 17.961 1.00 90.75 387 ALA A O 1
ATOM 2864 N N . ASP A 1 388 ? 10.772 -33.994 19.528 1.00 90.44 388 ASP A N 1
ATOM 2865 C CA . ASP A 1 388 ? 12.169 -33.628 19.822 1.00 90.44 388 ASP A CA 1
ATOM 2866 C C . ASP A 1 388 ? 13.037 -33.588 18.555 1.00 90.44 388 ASP A C 1
ATOM 2868 O O . ASP A 1 388 ? 13.014 -34.499 17.729 1.00 90.44 388 ASP A O 1
ATOM 2872 N N . GLY A 1 389 ? 13.803 -32.510 18.399 1.00 84.44 389 GLY A N 1
ATOM 2873 C CA . GLY A 1 389 ? 14.632 -32.240 17.227 1.00 84.44 389 GLY A CA 1
ATOM 2874 C C . GLY A 1 389 ? 13.862 -31.764 15.992 1.00 84.44 389 GLY A C 1
ATOM 2875 O O . GLY A 1 389 ? 14.440 -31.734 14.909 1.00 84.44 389 GLY A O 1
ATOM 2876 N N . GLY A 1 390 ? 12.576 -31.416 16.116 1.00 89.25 390 GLY A N 1
ATOM 2877 C CA . GLY A 1 390 ? 11.737 -31.055 14.975 1.00 89.25 390 GLY A CA 1
ATOM 2878 C C . GLY A 1 390 ? 10.740 -29.925 15.232 1.00 89.25 390 GLY A C 1
ATOM 2879 O O . GLY A 1 390 ? 11.054 -28.912 15.860 1.00 89.25 390 GLY A O 1
ATOM 2880 N N . LEU A 1 391 ? 9.537 -30.075 14.674 1.00 92.25 391 LEU A N 1
ATOM 2881 C CA . LEU A 1 391 ? 8.515 -29.032 14.588 1.00 92.25 391 LEU A CA 1
ATOM 2882 C C . LEU A 1 391 ? 7.192 -29.494 15.205 1.00 92.25 391 LEU A C 1
ATOM 2884 O O . LEU A 1 391 ? 6.619 -30.501 14.783 1.00 92.25 391 LEU A O 1
ATOM 2888 N N . LEU A 1 392 ? 6.653 -28.699 16.131 1.00 94.75 392 LEU A N 1
ATOM 2889 C CA . LEU A 1 392 ? 5.303 -28.845 16.668 1.00 94.75 392 LEU A CA 1
ATOM 2890 C C . LEU A 1 392 ? 4.363 -27.793 16.054 1.00 94.75 392 LEU A C 1
ATOM 2892 O O . LEU A 1 392 ? 4.495 -26.594 16.294 1.00 94.75 392 LEU A O 1
ATOM 2896 N N . ILE A 1 393 ? 3.374 -28.239 15.284 1.00 94.38 393 ILE A N 1
ATOM 2897 C CA . ILE A 1 393 ? 2.350 -27.379 14.678 1.00 94.38 393 ILE A CA 1
ATOM 2898 C C . ILE A 1 393 ? 1.114 -27.366 15.576 1.00 94.38 393 ILE A C 1
ATOM 2900 O O . ILE A 1 393 ? 0.492 -28.408 15.797 1.00 94.38 393 ILE A O 1
ATOM 2904 N N . VAL A 1 394 ? 0.718 -26.180 16.033 1.00 93.88 394 VAL A N 1
ATOM 2905 C CA . VAL A 1 394 ? -0.487 -25.957 16.839 1.00 93.88 394 VAL A CA 1
ATOM 2906 C C . VAL A 1 394 ? -1.553 -25.296 15.953 1.00 93.88 394 VAL A C 1
ATOM 2908 O O . VAL A 1 394 ? -1.486 -24.086 15.727 1.00 93.88 394 VAL A O 1
ATOM 2911 N N . PRO A 1 395 ? -2.510 -26.061 15.391 1.00 90.88 395 PRO A N 1
ATOM 2912 C CA . PRO A 1 395 ? -3.602 -25.500 14.601 1.00 90.88 395 PRO A CA 1
ATOM 2913 C C . PRO A 1 395 ? -4.620 -24.785 15.497 1.00 90.88 395 PRO A C 1
ATOM 2915 O O . PRO A 1 395 ? -4.849 -25.229 16.620 1.00 90.88 395 PRO A O 1
ATOM 2918 N N . MET A 1 396 ? -5.273 -23.739 14.977 1.00 87.75 396 MET A N 1
ATOM 2919 C CA . MET A 1 396 ? -6.301 -22.970 15.697 1.00 87.75 396 MET A CA 1
ATOM 2920 C C . MET A 1 396 ? -5.836 -22.555 17.100 1.00 87.75 396 MET A C 1
ATOM 2922 O O . MET A 1 396 ? -6.504 -22.806 18.109 1.00 87.75 396 MET A O 1
ATOM 2926 N N . ALA A 1 397 ? -4.625 -22.003 17.176 1.00 89.19 397 ALA A N 1
ATOM 2927 C CA . ALA A 1 397 ? -3.942 -21.714 18.426 1.00 89.19 397 ALA A CA 1
ATOM 2928 C C . ALA A 1 397 ? -4.723 -20.720 19.305 1.00 89.19 397 ALA A C 1
ATOM 2930 O O . ALA A 1 397 ? -4.595 -20.770 20.526 1.00 89.19 397 ALA A O 1
ATOM 2931 N N . GLU A 1 398 ? -5.586 -19.882 18.720 1.00 88.25 398 GLU A N 1
ATOM 2932 C CA . GLU A 1 398 ? -6.519 -18.990 19.421 1.00 88.25 398 GLU A CA 1
ATOM 2933 C C . GLU A 1 398 ? -7.591 -19.720 20.242 1.00 88.25 398 GLU A C 1
ATOM 2935 O O . GLU A 1 398 ? -8.194 -19.138 21.140 1.00 88.25 398 GLU A O 1
ATOM 2940 N N . ARG A 1 399 ? -7.816 -21.010 19.966 1.00 86.31 399 ARG A N 1
ATOM 2941 C CA . ARG A 1 399 ? -8.751 -21.875 20.704 1.00 86.31 399 ARG A CA 1
ATOM 2942 C C . ARG A 1 399 ? -8.054 -22.842 21.654 1.00 86.31 399 ARG A C 1
ATOM 2944 O O . ARG A 1 399 ? -8.723 -23.679 22.261 1.00 86.31 399 ARG A O 1
ATOM 2951 N N . LEU A 1 400 ? -6.729 -22.767 21.768 1.00 88.12 400 LEU A N 1
ATOM 2952 C CA . LEU A 1 400 ? -5.962 -23.661 22.623 1.00 88.12 400 LEU A CA 1
ATOM 2953 C C . LEU A 1 400 ? -6.287 -23.393 24.099 1.00 88.12 400 LEU A C 1
ATOM 2955 O O . LEU A 1 400 ? -6.173 -22.266 24.576 1.00 88.12 400 LEU A O 1
ATOM 2959 N N . ALA A 1 401 ? -6.662 -24.438 24.836 1.00 86.06 401 ALA A N 1
ATOM 2960 C CA . ALA A 1 401 ? -6.900 -24.330 26.271 1.00 86.06 401 ALA A CA 1
ATOM 2961 C C . ALA A 1 401 ? -5.592 -24.048 27.032 1.00 86.06 401 ALA A C 1
ATOM 2963 O O . ALA A 1 401 ? -4.544 -24.611 26.707 1.00 86.06 401 ALA A O 1
ATOM 2964 N N . GLU A 1 402 ? -5.656 -23.238 28.095 1.00 84.00 402 GLU A N 1
ATOM 2965 C CA . GLU A 1 402 ? -4.482 -22.927 28.929 1.00 84.00 402 GLU A CA 1
ATOM 2966 C C . GLU A 1 402 ? -3.828 -24.183 29.527 1.00 84.00 402 GLU A C 1
ATOM 2968 O O . GLU A 1 402 ? -2.604 -24.250 29.620 1.00 84.00 402 GLU A O 1
ATOM 2973 N N . SER A 1 403 ? -4.625 -25.209 29.848 1.00 83.25 403 SER A N 1
ATOM 2974 C CA . SER A 1 403 ? -4.141 -26.496 30.364 1.00 83.25 403 SER A CA 1
ATOM 2975 C C . SER A 1 403 ? -3.242 -27.252 29.381 1.00 83.25 403 SER A C 1
ATOM 2977 O O . SER A 1 403 ? -2.363 -27.987 29.814 1.00 83.25 403 SER A O 1
ATOM 2979 N N . VAL A 1 404 ? -3.424 -27.050 28.071 1.00 89.19 404 VAL A N 1
ATOM 2980 C CA . VAL A 1 404 ? -2.592 -27.649 27.010 1.00 89.19 404 VAL A CA 1
ATOM 2981 C C . VAL A 1 404 ? -1.429 -26.724 26.642 1.00 89.19 404 VAL A C 1
ATOM 2983 O O . VAL A 1 404 ? -0.324 -27.187 26.361 1.00 89.19 404 VAL A O 1
ATOM 2986 N N . ALA A 1 405 ? -1.647 -25.407 26.679 1.00 89.81 405 ALA A N 1
ATOM 2987 C CA . ALA A 1 405 ? -0.614 -24.415 26.395 1.00 89.81 405 ALA A CA 1
ATOM 2988 C C . ALA A 1 405 ? 0.514 -24.416 27.441 1.00 89.81 405 ALA A C 1
ATOM 2990 O O . ALA A 1 405 ? 1.679 -24.251 27.079 1.00 89.81 405 ALA A O 1
ATOM 2991 N N . ALA A 1 406 ? 0.187 -24.612 28.723 1.00 87.88 406 ALA A N 1
ATOM 2992 C CA . ALA A 1 406 ? 1.157 -24.566 29.816 1.00 87.88 406 ALA A CA 1
ATOM 2993 C C . ALA A 1 406 ? 2.253 -25.652 29.715 1.00 87.88 406 ALA A C 1
ATOM 2995 O O . ALA A 1 406 ? 3.427 -25.295 29.816 1.00 87.88 406 ALA A O 1
ATOM 2996 N N . PRO A 1 407 ? 1.947 -26.934 29.434 1.00 88.50 407 PRO A N 1
ATOM 2997 C CA . PRO A 1 407 ? 2.976 -27.941 29.179 1.00 88.50 407 PRO A CA 1
ATOM 2998 C C . PRO A 1 407 ? 3.870 -27.669 27.969 1.00 88.50 407 PRO A C 1
ATOM 3000 O O . PRO A 1 407 ? 5.072 -27.909 28.035 1.00 88.50 407 PRO A O 1
ATOM 3003 N N . ILE A 1 408 ? 3.308 -27.145 26.873 1.00 92.44 408 ILE A N 1
ATOM 3004 C CA . ILE A 1 408 ? 4.087 -26.768 25.681 1.00 92.44 408 ILE A CA 1
ATOM 3005 C C . ILE A 1 408 ? 5.062 -25.642 26.042 1.00 92.44 408 ILE A C 1
ATOM 3007 O O . ILE A 1 408 ? 6.243 -25.698 25.711 1.00 92.44 408 ILE A O 1
ATOM 3011 N N . ALA A 1 409 ? 4.569 -24.637 26.764 1.00 90.31 409 ALA A N 1
ATOM 3012 C CA . ALA A 1 409 ? 5.363 -23.525 27.263 1.00 90.31 409 ALA A CA 1
ATOM 3013 C C . ALA A 1 409 ? 6.484 -23.984 28.215 1.00 90.31 409 ALA A C 1
ATOM 3015 O O . ALA A 1 409 ? 7.605 -23.492 28.116 1.00 90.31 409 ALA A O 1
ATOM 3016 N N . ALA A 1 410 ? 6.203 -24.941 29.103 1.00 89.06 410 ALA A N 1
ATOM 3017 C CA . ALA A 1 410 ? 7.205 -25.522 29.991 1.00 89.06 410 ALA A CA 1
ATOM 3018 C C . ALA A 1 410 ? 8.289 -26.274 29.206 1.00 89.06 410 ALA A C 1
ATOM 3020 O O . ALA A 1 410 ? 9.468 -26.025 29.432 1.00 89.06 410 ALA A O 1
ATOM 3021 N N . ALA A 1 411 ? 7.900 -27.110 28.236 1.00 90.50 411 ALA A N 1
ATOM 3022 C CA . ALA A 1 411 ? 8.839 -27.839 27.383 1.00 90.50 411 ALA A CA 1
ATOM 3023 C C . ALA A 1 411 ? 9.751 -26.901 26.569 1.00 90.50 411 ALA A C 1
ATOM 3025 O O . ALA A 1 411 ? 10.935 -27.184 26.423 1.00 90.50 411 ALA A O 1
ATOM 3026 N N . LEU A 1 412 ? 9.240 -25.754 26.100 1.00 90.00 412 LEU A N 1
ATOM 3027 C CA . LEU A 1 412 ? 10.050 -24.728 25.428 1.00 90.00 412 LEU A CA 1
ATOM 3028 C C . LEU A 1 412 ? 11.093 -24.071 26.349 1.00 90.00 412 LEU A C 1
ATOM 3030 O O . LEU A 1 412 ? 12.143 -23.646 25.872 1.00 90.00 412 LEU A O 1
ATOM 3034 N N . ASP A 1 413 ? 10.812 -23.968 27.650 1.00 87.44 413 ASP A N 1
ATOM 3035 C CA . ASP A 1 413 ? 11.736 -23.375 28.622 1.00 87.44 413 ASP A CA 1
ATOM 3036 C C . ASP A 1 413 ? 12.808 -24.371 29.086 1.00 87.44 413 ASP A C 1
ATOM 3038 O O . ASP A 1 413 ? 13.966 -23.995 29.267 1.00 87.44 413 ASP A O 1
ATOM 3042 N N . THR A 1 414 ? 12.424 -25.631 29.305 1.00 87.44 414 THR A N 1
ATOM 3043 C CA . THR A 1 414 ? 13.295 -26.667 29.882 1.00 87.44 414 THR A CA 1
ATOM 3044 C C . THR A 1 414 ? 13.995 -27.523 28.830 1.00 87.44 414 THR A C 1
ATOM 3046 O O . THR A 1 414 ? 15.035 -28.108 29.121 1.00 87.44 414 THR A O 1
ATOM 3049 N N . GLY A 1 415 ? 13.432 -27.628 27.622 1.00 87.12 415 GLY A N 1
ATOM 3050 C CA . GLY A 1 415 ? 13.852 -28.582 26.593 1.00 87.12 415 GLY A CA 1
ATOM 3051 C C . GLY A 1 415 ? 13.494 -30.038 26.911 1.00 87.12 415 GLY A C 1
ATOM 3052 O O . GLY A 1 415 ? 13.950 -30.941 26.210 1.00 87.12 415 GLY A O 1
ATOM 3053 N N . GLU A 1 416 ? 12.698 -30.282 27.954 1.00 88.94 416 GLU A N 1
ATOM 3054 C CA . GLU A 1 416 ? 12.315 -31.615 28.425 1.00 88.94 416 GLU A CA 1
ATOM 3055 C C . GLU A 1 416 ? 10.861 -31.630 28.901 1.00 88.94 416 GLU A C 1
ATOM 3057 O O . GLU A 1 416 ? 10.366 -30.677 29.506 1.00 88.94 416 GLU A O 1
ATOM 3062 N N . VAL A 1 417 ? 10.183 -32.753 28.685 1.00 87.25 417 VAL A N 1
ATOM 3063 C CA . VAL A 1 417 ? 8.855 -33.024 29.233 1.00 87.25 417 VAL A CA 1
ATOM 3064 C C . VAL A 1 417 ? 9.008 -33.954 30.423 1.00 87.25 417 VAL A C 1
ATOM 3066 O O . VAL A 1 417 ? 9.601 -35.030 30.315 1.00 87.25 417 VAL A O 1
ATOM 3069 N N . ILE A 1 418 ? 8.455 -33.528 31.556 1.00 81.50 418 ILE A N 1
ATOM 3070 C CA . ILE A 1 418 ? 8.404 -34.311 32.787 1.00 81.50 418 ILE A CA 1
ATOM 3071 C C . ILE A 1 418 ? 6.950 -34.720 33.014 1.00 81.50 418 ILE A C 1
ATOM 3073 O O . ILE A 1 418 ? 6.088 -33.870 33.237 1.00 81.50 418 ILE A O 1
ATOM 3077 N N . ALA A 1 419 ? 6.675 -36.020 32.947 1.00 74.75 419 ALA A N 1
ATOM 3078 C CA . ALA A 1 419 ? 5.377 -36.594 33.272 1.00 74.75 419 ALA A CA 1
ATOM 3079 C C . ALA A 1 419 ? 5.484 -37.367 34.593 1.00 74.75 419 ALA A C 1
ATOM 3081 O O . ALA A 1 419 ? 6.141 -38.404 34.659 1.00 74.75 419 ALA A O 1
ATOM 3082 N N . GLU A 1 420 ? 4.845 -36.856 35.646 1.00 72.12 420 GLU A N 1
ATOM 3083 C CA . GLU A 1 420 ? 4.752 -37.512 36.957 1.00 72.12 420 GLU A CA 1
ATOM 3084 C C . GLU A 1 420 ? 3.336 -38.050 37.152 1.00 72.12 420 GLU A C 1
ATOM 3086 O O . GLU A 1 420 ? 2.423 -37.312 37.529 1.00 72.12 420 GLU A O 1
ATOM 3091 N N . ARG A 1 421 ? 3.120 -39.327 36.816 1.00 63.31 421 ARG A N 1
ATOM 3092 C CA . ARG A 1 421 ? 1.794 -39.966 36.852 1.00 63.31 421 ARG A CA 1
ATOM 3093 C C . ARG A 1 421 ? 1.902 -41.432 37.251 1.00 63.31 421 ARG A C 1
ATOM 3095 O O . ARG A 1 421 ? 2.876 -42.097 36.919 1.00 63.31 421 ARG A O 1
ATOM 3102 N N . GLU A 1 422 ? 0.901 -41.919 37.986 1.00 59.44 422 GLU A N 1
ATOM 3103 C CA . GLU A 1 422 ? 0.759 -43.340 38.358 1.00 59.44 422 GLU A CA 1
ATOM 3104 C C . GLU A 1 422 ? 1.993 -43.945 39.066 1.00 59.44 422 GLU A C 1
ATOM 3106 O O . GLU A 1 422 ? 2.298 -45.126 38.929 1.00 59.44 422 GLU A O 1
ATOM 3111 N N . GLY A 1 423 ? 2.719 -43.128 39.842 1.00 61.34 423 GLY A N 1
ATOM 3112 C CA . GLY A 1 423 ? 3.931 -43.548 40.560 1.00 61.34 423 GLY A CA 1
ATOM 3113 C C . GLY A 1 423 ? 5.201 -43.609 39.701 1.00 61.34 423 GLY A C 1
ATOM 3114 O O . GLY A 1 423 ? 6.222 -44.101 40.177 1.00 61.34 423 GLY A O 1
ATOM 3115 N N . MET A 1 424 ? 5.160 -43.106 38.463 1.00 62.34 424 MET A N 1
ATOM 3116 C CA . MET A 1 424 ? 6.297 -43.039 37.543 1.00 62.34 424 MET A CA 1
ATOM 3117 C C . MET A 1 424 ? 6.643 -41.588 37.203 1.00 62.34 424 MET A C 1
ATOM 3119 O O . MET A 1 424 ? 5.758 -40.769 36.957 1.00 62.34 424 MET A O 1
ATOM 3123 N N . THR A 1 425 ? 7.941 -41.288 37.143 1.00 74.00 425 THR A N 1
ATOM 3124 C CA . THR A 1 425 ? 8.469 -40.019 36.626 1.00 74.00 425 THR A CA 1
ATOM 3125 C C . THR A 1 425 ? 9.155 -40.295 35.296 1.00 74.00 425 THR A C 1
ATOM 3127 O O . THR A 1 425 ? 10.263 -40.831 35.261 1.00 74.00 425 THR A O 1
ATOM 3130 N N . LEU A 1 426 ? 8.497 -39.942 34.194 1.00 74.19 426 LEU A N 1
ATOM 3131 C CA . LEU A 1 426 ? 9.073 -40.024 32.857 1.00 74.19 426 LEU A CA 1
ATOM 3132 C C . LEU A 1 426 ? 9.689 -38.669 32.506 1.00 74.19 426 LEU A C 1
ATOM 3134 O O . LEU A 1 426 ? 8.995 -37.654 32.507 1.00 74.19 426 LEU A O 1
ATOM 3138 N N . ARG A 1 427 ? 10.987 -38.654 32.199 1.00 84.75 427 ARG A N 1
ATOM 3139 C CA . ARG A 1 427 ? 11.666 -37.489 31.623 1.00 84.75 427 ARG A CA 1
ATOM 3140 C C . ARG A 1 427 ? 12.033 -37.809 30.190 1.00 84.75 427 ARG A C 1
ATOM 3142 O O . ARG A 1 427 ? 12.639 -38.847 29.925 1.00 84.75 427 ARG A O 1
ATOM 3149 N N . SER A 1 428 ? 11.628 -36.959 29.263 1.00 86.88 428 SER A N 1
ATOM 3150 C CA . SER A 1 428 ? 11.928 -37.133 27.845 1.00 86.88 428 SER A CA 1
ATOM 3151 C C . SER A 1 428 ? 12.394 -35.812 27.244 1.00 86.88 428 SER A C 1
ATOM 3153 O O . SER A 1 428 ? 11.809 -34.777 27.570 1.00 86.88 428 SER A O 1
ATOM 3155 N N . PRO A 1 429 ? 13.421 -35.822 26.377 1.00 88.25 429 PRO A N 1
ATOM 3156 C CA . PRO A 1 429 ? 13.829 -34.622 25.660 1.00 88.25 429 PRO A CA 1
ATOM 3157 C C . PRO A 1 429 ? 12.686 -34.151 24.756 1.00 88.25 429 PRO A C 1
ATOM 3159 O O . PRO A 1 429 ? 11.918 -34.959 24.233 1.00 88.25 429 PRO A O 1
ATOM 3162 N N . ALA A 1 430 ? 12.538 -32.837 24.643 1.00 88.62 430 ALA A N 1
ATOM 3163 C CA . ALA A 1 430 ? 11.419 -32.186 23.976 1.00 88.62 430 ALA A CA 1
ATOM 3164 C C . ALA A 1 430 ? 11.844 -30.820 23.409 1.00 88.62 430 ALA A C 1
ATOM 3166 O O . ALA A 1 430 ? 11.240 -29.786 23.690 1.00 88.62 430 ALA A O 1
ATOM 3167 N N . ARG A 1 431 ? 12.929 -30.806 22.631 1.00 89.38 431 ARG A N 1
ATOM 3168 C CA . ARG A 1 431 ? 13.485 -29.610 21.987 1.00 89.38 431 ARG A CA 1
ATOM 3169 C C . ARG A 1 431 ? 12.891 -29.474 20.596 1.00 89.38 431 ARG A C 1
ATOM 3171 O O . ARG A 1 431 ? 13.348 -30.118 19.658 1.00 89.38 431 ARG A O 1
ATOM 3178 N N . PHE A 1 432 ? 11.875 -28.644 20.455 1.00 91.56 432 PHE A N 1
ATOM 3179 C CA . PHE A 1 432 ? 11.204 -28.426 19.179 1.00 91.56 432 PHE A CA 1
ATOM 3180 C C . PHE A 1 432 ? 10.924 -26.948 18.956 1.00 91.56 432 PHE A C 1
ATOM 3182 O O . PHE A 1 432 ? 10.826 -26.164 19.900 1.00 91.56 432 PHE A O 1
ATOM 3189 N N . VAL A 1 433 ? 10.747 -26.580 17.693 1.00 92.12 433 VAL A N 1
ATOM 3190 C CA . VAL A 1 433 ? 10.208 -25.273 17.311 1.00 92.12 433 VAL A CA 1
ATOM 3191 C C . VAL A 1 433 ? 8.686 -25.374 17.260 1.00 92.12 433 VAL A C 1
ATOM 3193 O O . VAL A 1 433 ? 8.147 -26.392 16.828 1.00 92.12 433 VAL A O 1
ATOM 3196 N N . VAL A 1 434 ? 7.971 -24.335 17.687 1.00 95.12 434 VAL A N 1
ATOM 3197 C CA . VAL A 1 434 ? 6.505 -24.280 17.615 1.00 95.12 434 VAL A CA 1
ATOM 3198 C C . VAL A 1 434 ? 6.049 -23.339 16.506 1.00 95.12 434 VAL A C 1
ATOM 3200 O O . VAL A 1 434 ? 6.470 -22.187 16.436 1.00 95.12 434 VAL A O 1
ATOM 3203 N N . VAL A 1 435 ? 5.111 -23.792 15.678 1.00 94.94 435 VAL A N 1
ATOM 3204 C CA . VAL A 1 435 ? 4.337 -22.905 14.800 1.00 94.94 435 VAL A CA 1
ATOM 3205 C C . VAL A 1 435 ? 2.891 -22.880 15.276 1.00 94.94 435 VAL A C 1
ATOM 3207 O O . VAL A 1 435 ? 2.156 -23.859 15.138 1.00 94.94 435 VAL A O 1
ATOM 3210 N N . ALA A 1 436 ? 2.494 -21.746 15.850 1.00 93.75 436 ALA A N 1
ATOM 3211 C CA . ALA A 1 436 ? 1.133 -21.478 16.289 1.00 93.75 436 ALA A CA 1
ATOM 3212 C C . ALA A 1 436 ? 0.346 -20.817 15.150 1.00 93.75 436 ALA A C 1
ATOM 3214 O O . ALA A 1 436 ? 0.641 -19.690 14.753 1.00 93.75 436 ALA A O 1
ATOM 3215 N N . LEU A 1 437 ? -0.643 -21.530 14.616 1.00 92.06 437 LEU A N 1
ATOM 3216 C CA . LEU A 1 437 ? -1.507 -21.057 13.538 1.00 92.06 437 LEU A CA 1
ATOM 3217 C C . LEU A 1 437 ? -2.735 -20.378 14.156 1.00 92.06 437 LEU A C 1
ATOM 3219 O O . LEU A 1 437 ? -3.574 -21.065 14.730 1.00 92.06 437 LEU A O 1
ATOM 3223 N N . ASP A 1 438 ? -2.821 -19.056 14.048 1.00 88.44 438 ASP A N 1
ATOM 3224 C CA . ASP A 1 438 ? -3.884 -18.221 14.619 1.00 88.44 438 ASP A CA 1
ATOM 3225 C C . ASP A 1 438 ? -4.937 -17.870 13.555 1.00 88.44 438 ASP A C 1
ATOM 3227 O O . ASP A 1 438 ? -4.709 -17.024 12.690 1.00 88.44 438 ASP A O 1
ATOM 3231 N N . ASP A 1 439 ? -6.098 -18.525 13.614 1.00 81.00 439 ASP A N 1
ATOM 3232 C CA . ASP A 1 439 ? -7.241 -18.269 12.726 1.00 81.00 439 ASP A CA 1
ATOM 3233 C C . ASP A 1 439 ? -8.205 -17.198 13.264 1.00 81.00 439 ASP A C 1
ATOM 3235 O O . ASP A 1 439 ? -9.277 -16.985 12.687 1.00 81.00 439 ASP A O 1
ATOM 3239 N N . GLY A 1 440 ? -7.834 -16.507 14.347 1.00 73.12 440 GLY A N 1
ATOM 3240 C CA . GLY A 1 440 ? -8.646 -15.483 14.988 1.00 73.12 440 GLY A CA 1
ATOM 3241 C C . GLY A 1 440 ? -8.956 -14.325 14.045 1.00 73.12 440 GLY A C 1
ATOM 3242 O O . GLY A 1 440 ? -8.057 -13.653 13.527 1.00 73.12 440 GLY A O 1
ATOM 3243 N N . VAL A 1 441 ? -10.245 -14.042 13.853 1.00 61.31 441 VAL A N 1
ATOM 3244 C CA . VAL A 1 441 ? -10.717 -12.936 12.999 1.00 61.31 441 VAL A CA 1
ATOM 3245 C C . VAL A 1 441 ? -10.940 -11.677 13.834 1.00 61.31 441 VAL A C 1
ATOM 3247 O O . VAL A 1 441 ? -10.764 -10.564 13.335 1.00 61.31 441 VAL A O 1
ATOM 3250 N N . GLU A 1 442 ? -11.306 -11.831 15.110 1.00 59.25 442 GLU A N 1
ATOM 3251 C CA . GLU A 1 442 ? -11.472 -10.702 16.030 1.00 59.25 442 GLU A CA 1
ATOM 3252 C C . GLU A 1 442 ? -10.164 -10.388 16.798 1.00 59.25 442 GLU A C 1
ATOM 3254 O O . GLU A 1 442 ? -9.346 -11.277 17.035 1.00 59.25 442 GLU A O 1
ATOM 3259 N N . PRO A 1 443 ? -9.888 -9.122 17.175 1.00 55.78 443 PRO A N 1
ATOM 3260 C CA . PRO A 1 443 ? -8.629 -8.743 17.831 1.00 55.78 443 PRO A CA 1
ATOM 3261 C C . PRO A 1 443 ? -8.373 -9.413 19.190 1.00 55.78 443 PRO A C 1
ATOM 3263 O O . PRO A 1 443 ? -7.225 -9.426 19.636 1.00 55.78 443 PRO A O 1
ATOM 3266 N N . ASP A 1 444 ? -9.430 -9.901 19.836 1.00 58.91 444 ASP A N 1
ATOM 3267 C CA . ASP A 1 444 ? -9.484 -10.596 21.124 1.00 58.91 444 ASP A CA 1
ATOM 3268 C C . ASP A 1 444 ? -9.380 -12.125 21.005 1.00 58.91 444 ASP A C 1
ATOM 3270 O O . ASP A 1 444 ? -9.007 -12.782 21.975 1.00 58.91 444 ASP A O 1
ATOM 3274 N N . GLU A 1 445 ? -9.619 -12.689 19.819 1.00 72.50 445 GLU A N 1
ATOM 3275 C CA . GLU A 1 445 ? -9.283 -14.078 19.504 1.00 72.50 445 GLU A CA 1
ATOM 3276 C C . GLU A 1 445 ? -7.772 -14.155 19.256 1.00 72.50 445 GLU A C 1
ATOM 3278 O O . GLU A 1 445 ? -7.294 -13.842 18.166 1.00 72.50 445 GLU A O 1
ATOM 3283 N N . ARG A 1 446 ? -7.005 -14.490 20.300 1.00 80.19 446 ARG A N 1
ATOM 3284 C CA . ARG A 1 446 ? -5.547 -14.654 20.229 1.00 80.19 446 ARG A CA 1
ATOM 3285 C C . ARG A 1 446 ? -5.110 -15.933 20.937 1.00 80.19 446 ARG A C 1
ATOM 3287 O O . ARG A 1 446 ? -5.754 -16.334 21.907 1.00 80.19 446 ARG A O 1
ATOM 3294 N N . PRO A 1 447 ? -3.987 -16.543 20.524 1.00 87.44 447 PRO A N 1
ATOM 3295 C CA . PRO A 1 447 ? -3.428 -17.680 21.236 1.00 87.44 447 PRO A CA 1
ATOM 3296 C C . PRO A 1 447 ? -3.041 -17.324 22.680 1.00 87.44 447 PRO A C 1
ATOM 3298 O O . PRO A 1 447 ? -2.694 -16.167 22.952 1.00 87.44 447 PRO A O 1
ATOM 3301 N N . PRO A 1 448 ? -3.039 -18.303 23.605 1.00 89.19 448 PRO A N 1
ATOM 3302 C CA . PRO A 1 448 ? -2.695 -18.075 25.004 1.00 89.19 448 PRO A CA 1
ATOM 3303 C C . PRO A 1 448 ? -1.372 -17.323 25.184 1.00 89.19 448 PRO A C 1
ATOM 3305 O O . PRO A 1 448 ? -0.347 -17.668 24.585 1.00 89.19 448 PRO A O 1
ATOM 3308 N N . VAL A 1 449 ? -1.371 -16.315 26.061 1.00 85.44 449 VAL A N 1
ATOM 3309 C CA . VAL A 1 449 ? -0.191 -15.472 26.338 1.00 85.44 449 VAL A CA 1
ATOM 3310 C C . VAL A 1 449 ? 0.998 -16.317 26.805 1.00 85.44 449 VAL A C 1
ATOM 3312 O O . VAL A 1 449 ? 2.120 -16.100 26.354 1.00 85.44 449 VAL A O 1
ATOM 3315 N N . ALA A 1 450 ? 0.737 -17.353 27.611 1.00 84.88 450 ALA A N 1
ATOM 3316 C CA . ALA A 1 450 ? 1.752 -18.293 28.085 1.00 84.88 450 ALA A CA 1
ATOM 3317 C C . ALA A 1 450 ? 2.561 -18.939 26.945 1.00 84.88 450 ALA A C 1
ATOM 3319 O O . ALA A 1 450 ? 3.765 -19.152 27.094 1.00 84.88 450 ALA A O 1
ATOM 3320 N N . LEU A 1 451 ? 1.928 -19.212 25.799 1.00 89.62 451 LEU A N 1
ATOM 3321 C CA . LEU A 1 451 ? 2.607 -19.736 24.618 1.00 89.62 451 LEU A CA 1
ATOM 3322 C C . LEU A 1 451 ? 3.265 -18.606 23.813 1.00 89.62 451 LEU A C 1
ATOM 3324 O O . LEU A 1 451 ? 4.445 -18.686 23.490 1.00 89.62 451 LEU A O 1
ATOM 3328 N N . THR A 1 452 ? 2.535 -17.525 23.523 1.00 88.44 452 THR A N 1
ATOM 3329 C CA . THR A 1 452 ? 3.013 -16.448 22.627 1.00 88.44 452 THR A CA 1
ATOM 3330 C C . THR A 1 452 ? 4.154 -15.593 23.189 1.00 88.44 452 THR A C 1
ATOM 3332 O O . THR A 1 452 ? 4.811 -14.883 22.423 1.00 88.44 452 THR A O 1
ATOM 3335 N N . GLU A 1 453 ? 4.415 -15.627 24.497 1.00 86.69 453 GLU A N 1
ATOM 3336 C CA . GLU A 1 453 ? 5.612 -15.019 25.102 1.00 86.69 453 GLU A CA 1
ATOM 3337 C C . GLU A 1 453 ? 6.893 -15.833 24.886 1.00 86.69 453 GLU A C 1
ATOM 3339 O O . GLU A 1 453 ? 7.986 -15.295 25.054 1.00 86.69 453 GLU A O 1
ATOM 3344 N N . ARG A 1 454 ? 6.777 -17.112 24.512 1.00 90.31 454 ARG A N 1
ATOM 3345 C CA . ARG A 1 454 ? 7.907 -18.034 24.301 1.00 90.31 454 ARG A CA 1
ATOM 3346 C C . ARG A 1 454 ? 8.272 -18.228 22.832 1.00 90.31 454 ARG A C 1
ATOM 3348 O O . ARG A 1 454 ? 9.227 -18.932 22.535 1.00 90.31 454 ARG A O 1
ATOM 3355 N N . LEU A 1 455 ? 7.530 -17.599 21.927 1.00 93.38 455 LEU A N 1
ATOM 3356 C CA . LEU A 1 455 ? 7.771 -17.630 20.486 1.00 93.38 455 LEU A CA 1
ATOM 3357 C C . LEU A 1 455 ? 8.377 -16.297 20.072 1.00 93.38 455 LEU A C 1
ATOM 3359 O O . LEU A 1 455 ? 7.777 -15.267 20.373 1.00 93.38 455 LEU A O 1
ATOM 3363 N N . ALA A 1 456 ? 9.536 -16.292 19.410 1.00 91.50 456 ALA A N 1
ATOM 3364 C CA . ALA A 1 456 ? 10.253 -15.074 19.035 1.00 91.50 456 ALA A CA 1
ATOM 3365 C C . ALA A 1 456 ? 9.534 -14.248 17.963 1.00 91.50 456 ALA A C 1
ATOM 3367 O O . ALA A 1 456 ? 9.574 -13.020 18.027 1.00 91.50 456 ALA A O 1
ATOM 3368 N N . PHE A 1 457 ? 8.803 -14.864 17.036 1.00 93.94 457 PHE A N 1
ATOM 3369 C CA . PHE A 1 457 ? 8.249 -14.144 15.885 1.00 93.94 457 PHE A CA 1
ATOM 3370 C C . PHE A 1 457 ? 6.720 -14.093 15.889 1.00 93.94 457 PHE A C 1
ATOM 3372 O O . PHE A 1 457 ? 6.046 -15.055 16.262 1.00 93.94 457 PHE A O 1
ATOM 3379 N N . ARG A 1 458 ? 6.171 -12.949 15.466 1.00 90.12 458 ARG A N 1
ATOM 3380 C CA . ARG A 1 458 ? 4.730 -12.719 15.301 1.00 90.12 458 ARG A CA 1
ATOM 3381 C C . ARG A 1 458 ? 4.494 -12.121 13.925 1.00 90.12 458 ARG A C 1
ATOM 3383 O O . ARG A 1 458 ? 4.937 -11.006 13.668 1.00 90.12 458 ARG A O 1
ATOM 3390 N N . VAL A 1 459 ? 3.813 -12.867 13.066 1.00 87.56 459 VAL A N 1
ATOM 3391 C CA . VAL A 1 459 ? 3.555 -12.480 11.679 1.00 87.56 459 VAL A CA 1
ATOM 3392 C C . VAL A 1 459 ? 2.052 -12.462 11.442 1.00 87.56 459 VAL A C 1
ATOM 3394 O O . VAL A 1 459 ? 1.357 -13.434 11.743 1.00 87.56 459 VAL A O 1
ATOM 3397 N N . ASP A 1 460 ? 1.558 -11.351 10.902 1.00 83.06 460 ASP A N 1
ATOM 3398 C CA . ASP A 1 460 ? 0.147 -11.157 10.581 1.00 83.06 460 ASP A CA 1
ATOM 3399 C C . ASP A 1 460 ? -0.037 -10.951 9.072 1.00 83.06 460 ASP A C 1
ATOM 3401 O O . ASP A 1 460 ? 0.338 -9.919 8.520 1.00 83.06 460 ASP A O 1
ATOM 3405 N N . PHE A 1 461 ? -0.621 -11.949 8.410 1.00 77.25 461 PHE A N 1
ATOM 3406 C CA . PHE A 1 461 ? -0.912 -11.963 6.979 1.00 77.25 461 PHE A CA 1
ATOM 3407 C C . PHE A 1 461 ? -2.289 -11.373 6.627 1.00 77.25 461 PHE A C 1
ATOM 3409 O O . PHE A 1 461 ? -2.728 -11.547 5.493 1.00 77.25 461 PHE A O 1
ATOM 3416 N N . ALA A 1 462 ? -3.016 -10.730 7.554 1.00 64.62 462 ALA A N 1
ATOM 3417 C CA . ALA A 1 462 ? -4.393 -10.269 7.314 1.00 64.62 462 ALA A CA 1
ATOM 3418 C C . ALA A 1 462 ? -4.561 -9.382 6.060 1.00 64.62 462 ALA A C 1
ATOM 3420 O O . ALA A 1 462 ? -5.580 -9.489 5.379 1.00 64.62 462 ALA A O 1
ATOM 3421 N N . ASP A 1 463 ? -3.550 -8.572 5.734 1.00 54.72 463 ASP A N 1
ATOM 3422 C CA . ASP A 1 463 ? -3.528 -7.689 4.558 1.00 54.72 463 ASP A CA 1
ATOM 3423 C C . ASP A 1 463 ? -2.552 -8.171 3.457 1.00 54.72 463 ASP A C 1
ATOM 3425 O O . ASP A 1 463 ? -2.374 -7.485 2.450 1.00 54.72 463 ASP A O 1
ATOM 3429 N N . ALA A 1 464 ? -1.894 -9.325 3.633 1.00 59.62 464 ALA A N 1
ATOM 3430 C CA . ALA A 1 464 ? -0.826 -9.793 2.748 1.00 59.62 464 ALA A CA 1
ATOM 3431 C C . ALA A 1 464 ? -1.352 -10.780 1.694 1.00 59.62 464 ALA A C 1
ATOM 3433 O O . ALA A 1 464 ? -1.942 -11.811 2.025 1.00 59.62 464 ALA A O 1
ATOM 3434 N N . GLN A 1 465 ? -1.103 -10.503 0.410 1.00 56.50 465 GLN A N 1
ATOM 3435 C CA . GLN A 1 465 ? -1.377 -11.474 -0.652 1.00 56.50 465 GLN A CA 1
ATOM 3436 C C . GLN A 1 465 ? -0.274 -12.543 -0.675 1.00 56.50 465 GLN A C 1
ATOM 3438 O O . GLN A 1 465 ? 0.903 -12.186 -0.648 1.00 56.50 465 GLN A O 1
ATOM 3443 N N . PRO A 1 466 ? -0.604 -13.848 -0.712 1.00 54.56 466 PRO A N 1
ATOM 3444 C CA . PRO A 1 466 ? 0.402 -14.892 -0.879 1.00 54.56 466 PRO A CA 1
ATOM 3445 C C . PRO A 1 466 ? 1.129 -14.735 -2.228 1.00 54.56 466 PRO A C 1
ATOM 3447 O O . PRO A 1 466 ? 0.461 -14.539 -3.250 1.00 54.56 466 PRO A O 1
ATOM 3450 N N . PRO A 1 467 ? 2.474 -14.811 -2.281 1.00 54.34 467 PRO A N 1
ATOM 3451 C CA . PRO A 1 467 ? 3.203 -14.763 -3.537 1.00 54.34 467 PRO A CA 1
ATOM 3452 C C . PRO A 1 467 ? 2.847 -16.000 -4.370 1.00 54.34 467 PRO A C 1
ATOM 3454 O O . PRO A 1 467 ? 2.763 -17.112 -3.854 1.00 54.34 467 PRO A O 1
ATOM 3457 N N . LYS A 1 468 ? 2.661 -15.819 -5.684 1.00 46.16 468 LYS A N 1
ATOM 3458 C CA . LYS A 1 468 ? 2.332 -16.921 -6.615 1.00 46.16 468 LYS A CA 1
ATOM 3459 C C . LYS A 1 468 ? 3.449 -17.965 -6.739 1.00 46.16 468 LYS A C 1
ATOM 3461 O O . LYS A 1 468 ? 3.197 -19.065 -7.222 1.00 46.16 468 LYS A O 1
ATOM 3466 N N . MET A 1 469 ? 4.668 -17.623 -6.332 1.00 40.91 469 MET A N 1
ATOM 3467 C CA . MET A 1 469 ? 5.810 -18.525 -6.288 1.00 40.91 469 MET A CA 1
ATOM 3468 C C . MET A 1 469 ? 6.535 -18.304 -4.964 1.00 40.91 469 MET A C 1
ATOM 3470 O O . MET A 1 469 ? 6.936 -17.184 -4.651 1.00 40.91 469 MET A O 1
ATOM 3474 N N . PHE A 1 470 ? 6.678 -19.362 -4.170 1.00 49.78 470 PHE A N 1
ATOM 3475 C CA . PHE A 1 470 ? 7.448 -19.281 -2.937 1.00 49.78 470 PHE A CA 1
ATOM 3476 C C . PHE A 1 470 ? 8.937 -19.246 -3.298 1.00 49.78 470 PHE A C 1
ATOM 3478 O O . PHE A 1 470 ? 9.379 -20.109 -4.065 1.00 49.78 470 PHE A O 1
ATOM 3485 N N . PRO A 1 471 ? 9.713 -18.266 -2.794 1.00 44.00 471 PRO A N 1
ATOM 3486 C CA . PRO A 1 471 ? 11.163 -18.269 -2.934 1.00 44.00 471 PRO A CA 1
ATOM 3487 C C . PRO A 1 471 ? 11.691 -19.637 -2.506 1.00 44.00 471 PRO A C 1
ATOM 3489 O O . PRO A 1 471 ? 11.227 -20.175 -1.502 1.00 44.00 471 PRO A O 1
ATOM 3492 N N . GLY A 1 472 ? 12.590 -20.197 -3.317 1.00 43.22 472 GLY A N 1
ATOM 3493 C CA . GLY A 1 472 ? 12.975 -21.607 -3.301 1.00 43.22 472 GLY A CA 1
ATOM 3494 C C . GLY A 1 472 ? 13.271 -22.207 -1.925 1.00 43.22 472 GLY A C 1
ATOM 3495 O O . GLY A 1 472 ? 13.566 -21.509 -0.951 1.00 43.22 472 GLY A O 1
ATOM 3496 N N . THR A 1 473 ? 13.194 -23.539 -1.884 1.00 44.22 473 THR A N 1
ATOM 3497 C CA . THR A 1 473 ? 13.582 -24.379 -0.746 1.00 44.22 473 THR A CA 1
ATOM 3498 C C . THR A 1 473 ? 14.838 -23.841 -0.076 1.00 44.22 473 THR A C 1
ATOM 3500 O O . THR A 1 473 ? 15.842 -23.588 -0.735 1.00 44.22 473 THR A O 1
ATOM 3503 N N . ILE A 1 474 ? 14.754 -23.649 1.239 1.00 48.72 474 ILE A N 1
ATOM 3504 C CA . ILE A 1 474 ? 15.914 -23.334 2.065 1.00 48.72 474 ILE A CA 1
ATOM 3505 C C . ILE A 1 474 ? 16.840 -24.545 1.973 1.00 48.72 474 ILE A C 1
ATOM 3507 O O . ILE A 1 474 ? 16.463 -25.632 2.412 1.00 48.72 474 ILE A O 1
ATOM 3511 N N . ASP A 1 475 ? 18.011 -24.372 1.360 1.00 47.88 475 ASP A N 1
ATOM 3512 C CA . ASP A 1 475 ? 19.074 -25.368 1.446 1.00 47.88 475 ASP A CA 1
ATOM 3513 C C . ASP A 1 475 ? 19.422 -25.581 2.922 1.00 47.88 475 ASP A C 1
ATOM 3515 O O . ASP A 1 475 ? 19.352 -24.644 3.720 1.00 47.88 475 ASP A O 1
ATOM 3519 N N . HIS A 1 476 ? 19.770 -26.818 3.288 1.00 51.50 476 HIS A N 1
ATOM 3520 C CA . HIS A 1 476 ? 20.135 -27.178 4.657 1.00 51.50 476 HIS A CA 1
ATOM 3521 C C . HIS A 1 476 ? 21.117 -26.146 5.222 1.00 51.50 476 HIS A C 1
ATOM 3523 O O . HIS A 1 476 ? 22.257 -26.051 4.757 1.00 51.50 476 HIS A O 1
ATOM 3529 N N . VAL A 1 477 ? 20.692 -25.384 6.233 1.00 53.56 477 VAL A N 1
ATOM 3530 C CA . VAL A 1 477 ? 21.562 -24.375 6.828 1.00 53.56 477 VAL A CA 1
ATOM 3531 C C . VAL A 1 477 ? 22.623 -25.113 7.630 1.00 53.56 477 VAL A C 1
ATOM 3533 O O . VAL A 1 477 ? 22.354 -25.695 8.678 1.00 53.56 477 VAL A O 1
ATOM 3536 N N . VAL A 1 478 ? 23.836 -25.177 7.087 1.00 50.31 478 VAL A N 1
ATOM 3537 C CA . VAL A 1 478 ? 24.976 -25.740 7.806 1.00 50.31 478 VAL A CA 1
ATOM 3538 C C . VAL A 1 478 ? 25.273 -24.785 8.962 1.00 50.31 478 VAL A C 1
ATOM 3540 O O . VAL A 1 478 ? 25.418 -23.590 8.703 1.00 50.31 478 VAL A O 1
ATOM 3543 N N . PRO A 1 479 ? 25.361 -25.253 10.219 1.00 51.97 479 PRO A N 1
ATOM 3544 C CA . PRO A 1 479 ? 25.742 -24.387 11.325 1.00 51.97 479 PRO A CA 1
ATOM 3545 C C . PRO A 1 479 ? 27.131 -23.806 11.035 1.00 51.97 479 PRO A C 1
ATOM 3547 O O . PRO A 1 479 ? 28.143 -24.503 11.110 1.00 51.97 479 PRO A O 1
ATOM 3550 N N . HIS A 1 480 ? 27.181 -22.535 10.635 1.00 49.09 480 HIS A N 1
ATOM 3551 C CA . HIS A 1 480 ? 28.433 -21.799 10.540 1.00 49.09 480 HIS A CA 1
ATOM 3552 C C . HIS A 1 480 ? 28.934 -21.497 11.957 1.00 49.09 480 HIS A C 1
ATOM 3554 O O . HIS A 1 480 ? 28.146 -21.447 12.902 1.00 49.09 480 HIS A O 1
ATOM 3560 N N . GLY A 1 481 ? 30.262 -21.424 12.109 1.00 54.44 481 GLY A N 1
ATOM 3561 C CA . GLY A 1 481 ? 30.962 -21.458 13.396 1.00 54.44 481 GLY A CA 1
ATOM 3562 C C . GLY A 1 481 ? 30.445 -20.470 14.448 1.00 54.44 481 GLY A C 1
ATOM 3563 O O . GLY A 1 481 ? 29.701 -19.538 14.158 1.00 54.44 481 GLY A O 1
ATOM 3564 N N . ALA A 1 482 ? 30.853 -20.682 15.701 1.00 61.03 482 ALA A N 1
ATOM 3565 C CA . ALA A 1 482 ? 30.395 -19.879 16.830 1.00 61.03 482 ALA A CA 1
ATOM 3566 C C . ALA A 1 482 ? 30.583 -18.370 16.573 1.00 61.03 482 ALA A C 1
ATOM 3568 O O . ALA A 1 482 ? 31.710 -17.890 16.476 1.00 61.03 482 ALA A O 1
ATOM 3569 N N . VAL A 1 483 ? 29.473 -17.626 16.494 1.00 73.56 483 VAL A N 1
ATOM 3570 C CA . VAL A 1 483 ? 29.497 -16.154 16.478 1.00 73.56 483 VAL A CA 1
ATOM 3571 C C . VAL A 1 483 ? 30.082 -15.670 17.802 1.00 73.56 483 VAL A C 1
ATOM 3573 O O . VAL A 1 483 ? 29.689 -16.190 18.859 1.00 73.56 483 VAL A O 1
ATOM 3576 N N . ALA A 1 484 ? 30.999 -14.704 17.720 1.00 76.38 484 ALA A N 1
ATOM 3577 C CA . ALA A 1 484 ? 31.625 -14.038 18.856 1.00 76.38 484 ALA A CA 1
ATOM 3578 C C . ALA A 1 484 ? 30.573 -13.460 19.829 1.00 76.38 484 ALA A C 1
ATOM 3580 O O . ALA A 1 484 ? 29.442 -13.182 19.414 1.00 76.38 484 ALA A O 1
ATOM 3581 N N . PRO A 1 485 ? 30.907 -13.293 21.123 1.00 75.62 485 PRO A N 1
ATOM 3582 C CA . PRO A 1 485 ? 30.024 -12.593 22.050 1.00 75.62 485 PRO A CA 1
ATOM 3583 C C . PRO A 1 485 ? 29.686 -11.188 21.514 1.00 75.62 485 PRO A C 1
ATOM 3585 O O . PRO A 1 485 ? 30.550 -10.559 20.898 1.00 75.62 485 PRO A O 1
ATOM 3588 N N . PRO A 1 486 ? 28.441 -10.713 21.704 1.00 82.25 486 PRO A N 1
ATOM 3589 C CA . PRO A 1 486 ? 28.031 -9.386 21.255 1.00 82.25 486 PRO A CA 1
ATOM 3590 C C . PRO A 1 486 ? 28.872 -8.310 21.943 1.00 82.25 486 PRO A C 1
ATOM 3592 O O . PRO A 1 486 ? 29.216 -8.454 23.116 1.00 82.25 486 PRO A O 1
ATOM 3595 N N . ALA A 1 487 ? 29.180 -7.244 21.213 1.00 81.62 487 ALA A N 1
ATOM 3596 C CA . ALA A 1 487 ? 29.802 -6.060 21.783 1.00 81.62 487 ALA A CA 1
ATOM 3597 C C . ALA A 1 487 ? 28.795 -5.277 22.655 1.00 81.62 487 ALA A C 1
ATOM 3599 O O . ALA A 1 487 ? 27.575 -5.425 22.512 1.00 81.62 487 ALA A O 1
ATOM 3600 N N . ASP A 1 488 ? 29.312 -4.493 23.607 1.00 81.62 488 ASP A N 1
ATOM 3601 C CA . ASP A 1 488 ? 28.496 -3.802 24.617 1.00 81.62 488 ASP A CA 1
ATOM 3602 C C . ASP A 1 488 ? 27.557 -2.750 24.002 1.00 81.62 488 ASP A C 1
ATOM 3604 O O . ASP A 1 488 ? 26.456 -2.533 24.505 1.00 81.62 488 ASP A O 1
ATOM 3608 N N . ASP A 1 489 ? 27.950 -2.152 22.878 1.00 79.75 489 ASP A N 1
ATOM 3609 C CA . ASP A 1 489 ? 27.155 -1.223 22.068 1.00 79.75 489 ASP A CA 1
ATOM 3610 C C . ASP A 1 489 ? 25.906 -1.887 21.461 1.00 79.75 489 ASP A C 1
ATOM 3612 O O . ASP A 1 489 ? 24.811 -1.333 21.525 1.00 79.75 489 ASP A O 1
ATOM 3616 N N . ILE A 1 490 ? 26.029 -3.116 20.954 1.00 80.94 490 ILE A N 1
ATOM 3617 C CA . ILE A 1 490 ? 24.908 -3.904 20.424 1.00 80.94 490 ILE A CA 1
ATOM 3618 C C . ILE A 1 490 ? 23.929 -4.266 21.544 1.00 80.94 490 ILE A C 1
ATOM 3620 O O . ILE A 1 490 ? 22.708 -4.193 21.368 1.00 80.94 490 ILE A O 1
ATOM 3624 N N . LEU A 1 491 ? 24.453 -4.662 22.709 1.00 83.38 491 LEU A N 1
ATOM 3625 C CA . LEU A 1 491 ? 23.632 -4.954 23.884 1.00 83.38 491 LEU A CA 1
ATOM 3626 C C . LEU A 1 491 ? 22.887 -3.703 24.363 1.00 83.38 491 LEU A C 1
ATOM 3628 O O . LEU A 1 491 ? 21.688 -3.786 24.650 1.00 83.38 491 LEU A O 1
ATOM 3632 N N . ALA A 1 492 ? 23.574 -2.559 24.402 1.00 80.50 492 ALA A N 1
ATOM 3633 C CA . ALA A 1 492 ? 22.987 -1.272 24.746 1.00 80.50 492 ALA A CA 1
ATOM 3634 C C . ALA A 1 492 ? 21.883 -0.885 23.754 1.00 80.50 492 ALA A C 1
ATOM 3636 O O . ALA A 1 492 ? 20.760 -0.633 24.182 1.00 80.50 492 ALA A O 1
ATOM 3637 N N . ALA A 1 493 ? 22.136 -0.958 22.447 1.00 77.06 493 ALA A N 1
ATOM 3638 C CA . ALA A 1 493 ? 21.158 -0.596 21.425 1.00 77.06 493 ALA A CA 1
ATOM 3639 C C . ALA A 1 493 ? 19.883 -1.452 21.479 1.00 77.06 493 ALA A C 1
ATOM 3641 O O . ALA A 1 493 ? 18.771 -0.921 21.407 1.00 77.06 493 ALA A O 1
ATOM 3642 N N . ILE A 1 494 ? 20.007 -2.772 21.670 1.00 82.44 494 ILE A N 1
ATOM 3643 C CA . ILE A 1 494 ? 18.843 -3.658 21.841 1.00 82.44 494 ILE A CA 1
ATOM 3644 C C . ILE A 1 494 ? 18.074 -3.295 23.118 1.00 82.44 494 ILE A C 1
ATOM 3646 O O . ILE A 1 494 ? 16.840 -3.252 23.099 1.00 82.44 494 ILE A O 1
ATOM 3650 N N . ALA A 1 495 ? 18.773 -3.033 24.226 1.00 83.00 495 ALA A N 1
ATOM 3651 C CA . ALA A 1 495 ? 18.149 -2.676 25.496 1.00 83.00 495 ALA A CA 1
ATOM 3652 C C . ALA A 1 495 ? 17.422 -1.323 25.422 1.00 83.00 495 ALA A C 1
ATOM 3654 O O . ALA A 1 495 ? 16.252 -1.242 25.802 1.00 83.00 495 ALA A O 1
ATOM 3655 N N . VAL A 1 496 ? 18.073 -0.294 24.874 1.00 80.25 496 VAL A N 1
ATOM 3656 C CA . VAL A 1 496 ? 17.514 1.051 24.672 1.00 80.25 496 VAL A CA 1
ATOM 3657 C C . VAL A 1 496 ? 16.294 0.984 23.760 1.00 80.25 496 VAL A C 1
ATOM 3659 O O . VAL A 1 496 ? 15.224 1.452 24.145 1.00 80.25 496 VAL A O 1
ATOM 3662 N N . THR A 1 497 ? 16.390 0.293 22.621 1.00 75.31 497 THR A N 1
ATOM 3663 C CA . THR A 1 497 ? 15.257 0.112 21.697 1.00 75.31 497 THR A CA 1
ATOM 3664 C C . THR A 1 497 ? 14.087 -0.616 22.368 1.00 75.31 497 THR A C 1
ATOM 3666 O O . THR A 1 497 ? 12.928 -0.229 22.219 1.00 75.31 497 THR A O 1
ATOM 3669 N N . THR A 1 498 ? 14.365 -1.656 23.161 1.00 79.94 498 THR A N 1
ATOM 3670 C CA . THR A 1 498 ? 13.339 -2.408 23.908 1.00 79.94 498 THR A CA 1
ATOM 3671 C C . THR A 1 498 ? 12.599 -1.510 24.907 1.00 79.94 498 THR A C 1
ATOM 3673 O O . THR A 1 498 ? 11.366 -1.549 24.982 1.00 79.94 498 THR A O 1
ATOM 3676 N N . LEU A 1 499 ? 13.339 -0.679 25.649 1.00 77.75 499 LEU A N 1
ATOM 3677 C CA . LEU A 1 499 ? 12.784 0.277 26.610 1.00 77.75 499 LEU A CA 1
ATOM 3678 C C . LEU A 1 499 ? 11.978 1.379 25.913 1.00 77.75 499 LEU A C 1
ATOM 3680 O O . LEU A 1 499 ? 10.861 1.682 26.336 1.00 77.75 499 LEU A O 1
ATOM 3684 N N . ALA A 1 500 ? 12.508 1.926 24.819 1.00 70.50 500 ALA A N 1
ATOM 3685 C CA . ALA A 1 500 ? 11.878 2.973 24.022 1.00 70.50 500 ALA A CA 1
ATOM 3686 C C . ALA A 1 500 ? 10.522 2.524 23.443 1.00 70.50 500 ALA A C 1
ATOM 3688 O O . ALA A 1 500 ? 9.554 3.286 23.435 1.00 70.50 500 ALA A O 1
ATOM 3689 N N . LEU A 1 501 ? 10.414 1.252 23.048 1.00 72.50 501 LEU A N 1
ATOM 3690 C CA . LEU A 1 501 ? 9.175 0.635 22.564 1.00 72.50 501 LEU A CA 1
ATOM 3691 C C . LEU A 1 501 ? 8.221 0.184 23.689 1.00 72.50 501 LEU A C 1
ATOM 3693 O O . LEU A 1 501 ? 7.138 -0.335 23.406 1.00 72.50 501 LEU A O 1
ATOM 3697 N N . GLY A 1 502 ? 8.585 0.365 24.964 1.00 74.25 502 GLY A N 1
ATOM 3698 C CA . GLY A 1 502 ? 7.757 0.010 26.121 1.00 74.25 502 GLY A CA 1
ATOM 3699 C C . GLY A 1 502 ? 7.577 -1.497 26.330 1.00 74.25 502 GLY A C 1
ATOM 3700 O O . GLY A 1 502 ? 6.504 -1.941 26.739 1.00 74.25 502 GLY A O 1
ATOM 3701 N N . ILE A 1 503 ? 8.573 -2.312 25.989 1.00 79.88 503 ILE A N 1
ATOM 3702 C CA . ILE A 1 503 ? 8.473 -3.769 26.106 1.00 79.88 503 ILE A CA 1
ATOM 3703 C C . ILE A 1 503 ? 8.935 -4.202 27.504 1.00 79.88 503 ILE A C 1
ATOM 3705 O O . ILE A 1 503 ? 10.126 -4.247 27.789 1.00 79.88 503 ILE A O 1
ATOM 3709 N N . ASP A 1 504 ? 7.987 -4.581 28.364 1.00 72.19 504 ASP A N 1
ATOM 3710 C CA . ASP A 1 504 ? 8.271 -4.947 29.764 1.00 72.19 504 ASP A CA 1
ATOM 3711 C C . ASP A 1 504 ? 8.846 -6.377 29.937 1.00 72.19 504 ASP A C 1
ATOM 3713 O O . ASP A 1 504 ? 9.258 -6.767 31.030 1.00 72.19 504 ASP A O 1
ATOM 3717 N N . SER A 1 505 ? 8.853 -7.201 28.880 1.00 78.19 505 SER A N 1
ATOM 3718 C CA . SER A 1 505 ? 9.296 -8.603 28.949 1.00 78.19 505 SER A CA 1
ATOM 3719 C C . SER A 1 505 ? 10.798 -8.747 28.711 1.00 78.19 505 SER A C 1
ATOM 3721 O O . SER A 1 505 ? 11.282 -8.491 27.609 1.00 78.19 505 SER A O 1
ATOM 3723 N N . GLY A 1 506 ? 11.523 -9.298 29.691 1.00 78.06 506 GLY A N 1
ATOM 3724 C CA . GLY A 1 506 ? 12.954 -9.611 29.562 1.00 78.06 506 GLY A CA 1
ATOM 3725 C C . GLY A 1 506 ? 13.289 -10.682 28.510 1.00 78.06 506 GLY A C 1
ATOM 3726 O O . GLY A 1 506 ? 14.445 -10.819 28.124 1.00 78.06 506 GLY A O 1
ATOM 3727 N N . ARG A 1 507 ? 12.296 -11.422 27.995 1.00 84.19 507 ARG A N 1
ATOM 3728 C CA . ARG A 1 507 ? 12.501 -12.404 26.912 1.00 84.19 507 ARG A CA 1
ATOM 3729 C C . ARG A 1 507 ? 12.674 -11.746 25.545 1.00 84.19 507 ARG A C 1
ATOM 3731 O O . ARG A 1 507 ? 13.395 -12.277 24.708 1.00 84.19 507 ARG A O 1
ATOM 3738 N N . ALA A 1 508 ? 12.031 -10.602 25.313 1.00 86.38 508 ALA A N 1
ATOM 3739 C CA . ALA A 1 508 ? 12.091 -9.899 24.034 1.00 86.38 508 ALA A CA 1
ATOM 3740 C C . ALA A 1 508 ? 13.521 -9.486 23.618 1.00 86.38 508 ALA A C 1
ATOM 3742 O O . ALA A 1 508 ? 13.902 -9.829 22.498 1.00 86.38 508 ALA A O 1
ATOM 3743 N N . PRO A 1 509 ? 14.348 -8.854 24.478 1.00 87.75 509 PRO A N 1
ATOM 3744 C CA . PRO A 1 509 ? 15.731 -8.528 24.121 1.00 87.75 509 PRO A CA 1
ATOM 3745 C C . PRO A 1 509 ? 16.605 -9.781 23.942 1.00 87.75 509 PRO A C 1
ATOM 3747 O O . PRO A 1 509 ? 17.473 -9.801 23.073 1.00 87.75 509 PRO A O 1
ATOM 3750 N N . ILE A 1 510 ? 16.338 -10.867 24.681 1.00 87.88 510 ILE A N 1
ATOM 3751 C CA . ILE A 1 510 ? 17.034 -12.155 24.500 1.00 87.88 510 ILE A CA 1
ATOM 3752 C C . ILE A 1 510 ? 16.712 -12.755 23.124 1.00 87.88 510 ILE A C 1
ATOM 3754 O O . ILE A 1 510 ? 17.613 -13.224 22.429 1.00 87.88 510 ILE A O 1
ATOM 3758 N N . PHE A 1 511 ? 15.444 -12.723 22.704 1.00 92.56 511 PHE A N 1
ATOM 3759 C CA . PHE A 1 511 ? 15.049 -13.165 21.367 1.00 92.56 511 PHE A CA 1
ATOM 3760 C C . PHE A 1 511 ? 15.619 -12.274 20.268 1.00 92.56 511 PHE A C 1
ATOM 3762 O O . PHE A 1 511 ? 16.036 -12.803 19.243 1.00 92.56 511 PHE A O 1
ATOM 3769 N N . ALA A 1 512 ? 15.684 -10.957 20.476 1.00 89.88 512 ALA A N 1
ATOM 3770 C CA . ALA A 1 512 ? 16.309 -10.044 19.525 1.00 89.88 512 ALA A CA 1
ATOM 3771 C C . ALA A 1 512 ? 17.800 -10.375 19.355 1.00 89.88 512 ALA A C 1
ATOM 3773 O O . ALA A 1 512 ? 18.267 -10.553 18.235 1.00 89.88 512 ALA A O 1
ATOM 3774 N N . LEU A 1 513 ? 18.531 -10.589 20.453 1.00 89.19 513 LEU A N 1
ATOM 3775 C CA . LEU A 1 513 ? 19.938 -10.981 20.392 1.00 89.19 513 LEU A CA 1
ATOM 3776 C C . LEU A 1 513 ? 20.141 -12.340 19.699 1.00 89.19 513 LEU A C 1
ATOM 3778 O O . LEU A 1 513 ? 21.032 -12.485 18.862 1.00 89.19 513 LEU A O 1
ATOM 3782 N N . ARG A 1 514 ? 19.301 -13.337 20.010 1.00 90.19 514 ARG A N 1
ATOM 3783 C CA . ARG A 1 514 ? 19.322 -14.645 19.330 1.00 90.19 514 ARG A CA 1
ATOM 3784 C C . ARG A 1 514 ? 19.025 -14.522 17.837 1.00 90.19 514 ARG A C 1
ATOM 3786 O O . ARG A 1 514 ? 19.716 -15.138 17.032 1.00 90.19 514 ARG A O 1
ATOM 3793 N N . ALA A 1 515 ? 18.055 -13.691 17.460 1.00 91.00 515 ALA A N 1
ATOM 3794 C CA . ALA A 1 515 ? 17.702 -13.442 16.066 1.00 91.00 515 ALA A CA 1
ATOM 3795 C C . ALA A 1 515 ? 18.834 -12.727 15.314 1.00 91.00 515 ALA A C 1
ATOM 3797 O O . ALA A 1 515 ? 19.154 -13.127 14.198 1.00 91.00 515 ALA A O 1
ATOM 3798 N N . ALA A 1 516 ? 19.490 -11.742 15.937 1.00 88.75 516 ALA A N 1
ATOM 3799 C CA . ALA A 1 516 ? 20.654 -11.060 15.370 1.00 88.75 516 ALA A CA 1
ATOM 3800 C C . ALA A 1 516 ? 21.822 -12.038 15.170 1.00 88.75 516 ALA A C 1
ATOM 3802 O O . ALA A 1 516 ? 22.435 -12.083 14.106 1.00 88.75 516 ALA A O 1
ATOM 3803 N N . ARG A 1 517 ? 22.076 -12.912 16.152 1.00 86.38 517 ARG A N 1
ATOM 3804 C CA . ARG A 1 517 ? 23.089 -13.969 16.041 1.00 86.38 517 ARG A CA 1
ATOM 3805 C C . ARG A 1 517 ? 22.770 -14.958 14.919 1.00 86.38 517 ARG A C 1
ATOM 3807 O O . ARG A 1 517 ? 23.649 -15.282 14.127 1.00 86.38 517 ARG A O 1
ATOM 3814 N N . ALA A 1 518 ? 21.527 -15.429 14.839 1.00 86.38 518 ALA A N 1
ATOM 3815 C CA . ALA A 1 518 ? 21.081 -16.326 13.777 1.00 86.38 518 ALA A CA 1
ATOM 3816 C C . ALA A 1 518 ? 21.148 -15.649 12.396 1.00 86.38 518 ALA A C 1
ATOM 3818 O O . ALA A 1 518 ? 21.492 -16.304 11.415 1.00 86.38 518 ALA A O 1
ATOM 3819 N N . SER A 1 519 ? 20.892 -14.339 12.320 1.00 87.81 519 SER A N 1
ATOM 3820 C CA . SER A 1 519 ? 21.047 -13.543 11.098 1.00 87.81 519 SER A CA 1
ATOM 3821 C C . SER A 1 519 ? 22.515 -13.442 10.682 1.00 87.81 519 SER A C 1
ATOM 3823 O O . SER A 1 519 ? 22.828 -13.666 9.514 1.00 87.81 519 SER A O 1
ATOM 3825 N N . ALA A 1 520 ? 23.432 -13.216 11.626 1.00 83.25 520 ALA A N 1
ATOM 3826 C CA . ALA A 1 520 ? 24.864 -13.214 11.341 1.00 83.25 520 ALA A CA 1
ATOM 3827 C C . ALA A 1 520 ? 25.318 -14.570 10.769 1.00 83.25 520 ALA A C 1
ATOM 3829 O O . ALA A 1 520 ? 25.974 -14.607 9.728 1.00 83.25 520 ALA A O 1
ATOM 3830 N N . VAL A 1 521 ? 24.880 -15.682 11.379 1.00 82.56 521 VAL A N 1
ATOM 3831 C CA . VAL A 1 521 ? 25.137 -17.051 10.885 1.00 82.56 521 VAL A CA 1
ATOM 3832 C C . VAL A 1 521 ? 24.568 -17.257 9.481 1.00 82.56 521 VAL A C 1
ATOM 3834 O O . VAL A 1 521 ? 25.273 -17.773 8.616 1.00 82.56 521 VAL A O 1
ATOM 3837 N N . LEU A 1 522 ? 23.325 -16.828 9.235 1.00 81.25 522 LEU A N 1
ATOM 3838 C CA . LEU A 1 522 ? 22.663 -16.946 7.931 1.00 81.25 522 LEU A CA 1
ATOM 3839 C C . LEU A 1 522 ? 23.447 -16.237 6.816 1.00 81.25 522 LEU A C 1
ATOM 3841 O O . LEU A 1 522 ? 23.486 -16.725 5.690 1.00 81.25 522 LEU A O 1
ATOM 3845 N N . HIS A 1 523 ? 24.089 -15.111 7.133 1.00 78.12 523 HIS A N 1
ATOM 3846 C CA . HIS A 1 523 ? 24.915 -14.342 6.200 1.00 78.12 523 HIS A CA 1
ATOM 3847 C C . HIS A 1 523 ? 26.400 -14.753 6.213 1.00 78.12 523 HIS A C 1
ATOM 3849 O O . HIS A 1 523 ? 27.228 -14.077 5.604 1.00 78.12 523 HIS A O 1
ATOM 3855 N N . GLY A 1 524 ? 26.761 -15.842 6.903 1.00 75.69 524 GLY A N 1
ATOM 3856 C CA . GLY A 1 524 ? 28.137 -16.345 6.971 1.00 75.69 524 GLY A CA 1
ATOM 3857 C C . GLY A 1 524 ? 29.103 -15.457 7.765 1.00 75.69 524 GLY A C 1
ATOM 3858 O O . GLY A 1 524 ? 30.314 -15.546 7.570 1.00 75.69 524 GLY A O 1
ATOM 3859 N N . ARG A 1 525 ? 28.591 -14.592 8.649 1.00 77.25 525 ARG A N 1
ATOM 3860 C CA . ARG A 1 525 ? 29.381 -13.688 9.498 1.00 77.25 525 ARG A CA 1
ATOM 3861 C C . ARG A 1 525 ? 29.697 -14.324 10.854 1.00 77.25 525 ARG A C 1
ATOM 3863 O O . ARG A 1 525 ? 28.879 -15.035 11.432 1.00 77.25 525 ARG A O 1
ATOM 3870 N N . SER A 1 526 ? 30.879 -14.022 11.396 1.00 77.69 526 SER A N 1
ATOM 3871 C CA . SER A 1 526 ? 31.330 -14.472 12.727 1.00 77.69 526 SER A CA 1
ATOM 3872 C C . SER A 1 526 ? 31.126 -13.434 13.840 1.00 77.69 526 SER A C 1
ATOM 3874 O O . SER A 1 526 ? 31.432 -13.716 14.999 1.00 77.69 526 SER A O 1
ATOM 3876 N N . VAL A 1 527 ? 30.621 -12.243 13.502 1.00 79.94 527 VAL A N 1
ATOM 3877 C CA . VAL A 1 527 ? 30.329 -11.121 14.411 1.00 79.94 527 VAL A CA 1
ATOM 3878 C C . VAL A 1 527 ? 28.969 -10.534 14.026 1.00 79.94 527 VAL A C 1
ATOM 3880 O O . VAL A 1 527 ? 28.619 -10.540 12.845 1.00 79.94 527 VAL A O 1
ATOM 3883 N N . ILE A 1 528 ? 28.204 -10.063 15.013 1.00 82.12 528 ILE A N 1
ATOM 3884 C CA . ILE A 1 528 ? 26.906 -9.405 14.802 1.00 82.12 528 ILE A CA 1
ATOM 3885 C C . ILE A 1 528 ? 27.162 -7.994 14.260 1.00 82.12 528 ILE A C 1
ATOM 3887 O O . ILE A 1 528 ? 27.880 -7.228 14.896 1.00 82.12 528 ILE A O 1
ATOM 3891 N N . GLY A 1 529 ? 26.607 -7.671 13.090 1.00 81.31 529 GLY A N 1
ATOM 3892 C CA . GLY A 1 529 ? 26.679 -6.327 12.507 1.00 81.31 529 GLY A CA 1
ATOM 3893 C C . GLY A 1 529 ? 25.403 -5.514 12.729 1.00 81.31 529 GLY A C 1
ATOM 3894 O O . GLY A 1 529 ? 24.388 -6.050 13.173 1.00 81.31 529 GLY A O 1
ATOM 3895 N N . GLU A 1 530 ? 25.429 -4.236 12.351 1.00 76.94 530 GLU A N 1
ATOM 3896 C CA . GLU A 1 530 ? 24.287 -3.317 12.492 1.00 76.94 530 GLU A CA 1
ATOM 3897 C C . GLU A 1 530 ? 23.034 -3.851 11.780 1.00 76.94 530 GLU A C 1
ATOM 3899 O O . GLU A 1 530 ? 21.968 -3.940 12.385 1.00 76.94 530 GLU A O 1
ATOM 3904 N N . ASP A 1 531 ? 23.176 -4.346 10.545 1.00 77.56 531 ASP A N 1
ATOM 3905 C CA . ASP A 1 531 ? 22.074 -4.942 9.773 1.00 77.56 531 ASP A CA 1
ATOM 3906 C C . ASP A 1 531 ? 21.380 -6.108 10.501 1.00 77.56 531 ASP A C 1
ATOM 3908 O O . ASP A 1 531 ? 20.168 -6.295 10.380 1.00 77.56 531 ASP A O 1
ATOM 3912 N N . ASP A 1 532 ? 22.131 -6.909 11.267 1.00 84.06 532 ASP A N 1
ATOM 3913 C CA . ASP A 1 532 ? 21.567 -8.037 12.016 1.00 84.06 532 ASP A CA 1
ATOM 3914 C C . ASP A 1 532 ? 20.717 -7.546 13.193 1.00 84.06 532 ASP A C 1
ATOM 3916 O O . ASP A 1 532 ? 19.662 -8.118 13.486 1.00 84.06 532 ASP A O 1
ATOM 3920 N N . VAL A 1 533 ? 21.158 -6.467 13.847 1.00 82.31 533 VAL A N 1
ATOM 3921 C CA . VAL A 1 533 ? 20.422 -5.804 14.930 1.00 82.31 533 VAL A CA 1
ATOM 3922 C C . VAL A 1 533 ? 19.158 -5.148 14.380 1.00 82.31 533 VAL A C 1
ATOM 3924 O O . VAL A 1 533 ? 18.089 -5.298 14.972 1.00 82.31 533 VAL A O 1
ATOM 3927 N N . MET A 1 534 ? 19.242 -4.520 13.205 1.00 78.62 534 MET A N 1
ATOM 3928 C CA . MET A 1 534 ? 18.099 -3.950 12.489 1.00 78.62 534 MET A CA 1
ATOM 3929 C C . MET A 1 534 ? 17.051 -5.018 12.168 1.00 78.62 534 MET A C 1
ATOM 3931 O O . MET A 1 534 ? 15.871 -4.851 12.478 1.00 78.62 534 MET A O 1
ATOM 3935 N N . ILE A 1 535 ? 17.468 -6.157 11.602 1.00 83.12 535 ILE A N 1
ATOM 3936 C CA . ILE A 1 535 ? 16.581 -7.297 11.321 1.00 83.12 535 ILE A CA 1
ATOM 3937 C C . ILE A 1 535 ? 15.935 -7.814 12.612 1.00 83.12 535 ILE A C 1
ATOM 3939 O O . ILE A 1 535 ? 14.724 -8.047 12.649 1.00 83.12 535 ILE A O 1
ATOM 3943 N N . ALA A 1 536 ? 16.714 -7.971 13.682 1.00 86.81 536 ALA A N 1
ATOM 3944 C CA . ALA A 1 536 ? 16.212 -8.444 14.965 1.00 86.81 536 ALA A CA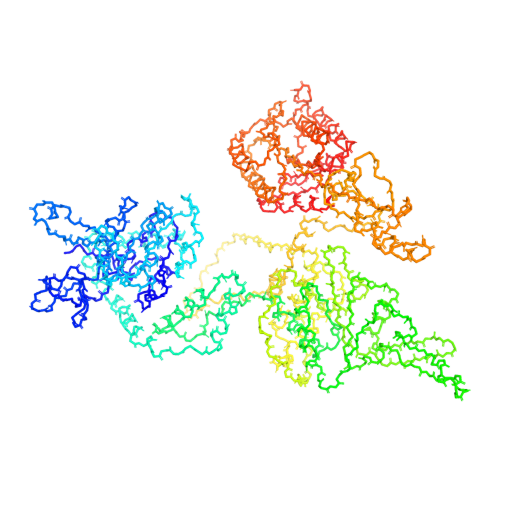 1
ATOM 3945 C C . ALA A 1 536 ? 15.200 -7.481 15.601 1.00 86.81 536 ALA A C 1
ATOM 3947 O O . ALA A 1 536 ? 14.133 -7.913 16.045 1.00 86.81 536 ALA A O 1
ATOM 3948 N N . ALA A 1 537 ? 15.491 -6.180 15.610 1.00 83.25 537 ALA A N 1
ATOM 3949 C CA . ALA A 1 537 ? 14.587 -5.157 16.119 1.00 83.25 537 ALA A CA 1
ATOM 3950 C C . ALA A 1 537 ? 13.276 -5.141 15.321 1.00 83.25 537 ALA A C 1
ATOM 3952 O O . ALA A 1 537 ? 12.187 -5.138 15.898 1.00 83.25 537 ALA A O 1
ATOM 3953 N N . ARG A 1 538 ? 13.376 -5.258 13.996 1.00 82.56 538 ARG A N 1
ATOM 3954 C CA . ARG A 1 538 ? 12.248 -5.276 13.063 1.00 82.56 538 ARG A CA 1
ATOM 3955 C C . ARG A 1 538 ? 11.327 -6.488 13.223 1.00 82.56 538 ARG A C 1
ATOM 3957 O O . ARG A 1 538 ? 10.109 -6.324 13.191 1.00 82.56 538 ARG A O 1
ATOM 3964 N N . LEU A 1 539 ? 11.891 -7.688 13.399 1.00 88.00 539 LEU A N 1
ATOM 3965 C CA . LEU A 1 539 ? 11.140 -8.953 13.468 1.00 88.00 539 LEU A CA 1
ATOM 3966 C C . LEU A 1 539 ? 10.693 -9.335 14.887 1.00 8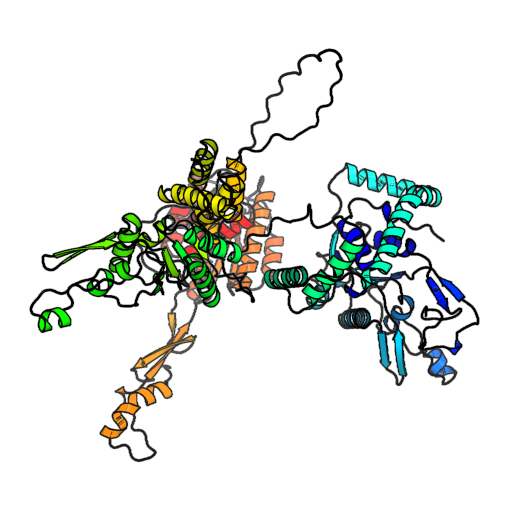8.00 539 LEU A C 1
ATOM 3968 O O . LEU A 1 539 ? 9.689 -10.032 15.056 1.00 88.00 539 LEU A O 1
ATOM 3972 N N . VAL A 1 540 ? 11.441 -8.918 15.914 1.00 89.56 540 VAL A N 1
ATOM 3973 C CA . VAL A 1 540 ? 11.197 -9.313 17.310 1.00 89.56 540 VAL A CA 1
ATOM 3974 C C . VAL A 1 540 ? 10.620 -8.162 18.131 1.00 89.56 540 VAL A C 1
ATOM 3976 O O . VAL A 1 540 ? 9.610 -8.359 18.814 1.00 89.56 540 VAL A O 1
ATOM 3979 N N . LEU A 1 541 ? 11.227 -6.974 18.093 1.00 86.12 541 LEU A N 1
ATOM 3980 C CA . LEU A 1 541 ? 10.832 -5.863 18.967 1.00 86.12 541 LEU A CA 1
ATOM 3981 C C . LEU A 1 541 ? 9.629 -5.091 18.407 1.00 86.12 541 LEU A C 1
ATOM 3983 O O . LEU A 1 541 ? 8.661 -4.878 19.135 1.00 86.12 541 LEU A O 1
ATOM 3987 N N . GLY A 1 542 ? 9.626 -4.765 17.112 1.00 82.00 542 GLY A N 1
ATOM 3988 C CA . GLY A 1 542 ? 8.540 -4.034 16.442 1.00 82.00 542 GLY A CA 1
ATOM 3989 C C . GLY A 1 542 ? 7.142 -4.631 16.689 1.00 82.00 542 GLY A C 1
ATOM 3990 O O . GLY A 1 542 ? 6.271 -3.937 17.216 1.00 82.00 542 GLY A O 1
ATOM 3991 N N . PRO A 1 543 ? 6.913 -5.939 16.446 1.00 81.62 543 PRO A N 1
ATOM 3992 C CA . PRO A 1 543 ? 5.619 -6.584 16.709 1.00 81.62 543 PRO A CA 1
ATOM 3993 C C . PRO A 1 543 ? 5.213 -6.660 18.193 1.00 81.62 543 PRO A C 1
ATOM 3995 O O . PRO A 1 543 ? 4.094 -7.076 18.509 1.00 81.62 543 PRO A O 1
ATOM 3998 N N . ARG A 1 544 ? 6.122 -6.330 19.120 1.00 82.38 544 ARG A N 1
ATOM 3999 C CA . ARG A 1 544 ? 5.904 -6.336 20.578 1.00 82.38 544 ARG A CA 1
ATOM 4000 C C . ARG A 1 544 ? 5.806 -4.943 21.185 1.00 82.38 544 ARG A C 1
ATOM 4002 O O . ARG A 1 544 ? 5.505 -4.853 22.373 1.00 82.38 544 ARG A O 1
ATOM 4009 N N . ALA A 1 545 ? 6.050 -3.896 20.404 1.00 77.38 545 ALA A N 1
ATOM 4010 C CA . ALA A 1 545 ? 6.020 -2.529 20.885 1.00 77.38 545 ALA A CA 1
ATOM 4011 C C . ALA A 1 545 ? 4.665 -2.191 21.521 1.00 77.38 545 ALA A C 1
ATOM 4013 O O . ALA A 1 545 ? 3.601 -2.505 20.984 1.00 77.38 545 ALA A O 1
ATOM 4014 N N . THR A 1 546 ? 4.709 -1.543 22.681 1.00 70.69 546 THR A N 1
ATOM 4015 C CA . THR A 1 546 ? 3.525 -1.063 23.407 1.00 70.69 546 THR A CA 1
ATOM 4016 C C . THR A 1 546 ? 3.490 0.461 23.517 1.00 70.69 546 THR A C 1
ATOM 4018 O O . THR A 1 546 ? 2.491 1.013 23.981 1.00 70.69 546 THR A O 1
ATOM 4021 N N . ARG A 1 547 ? 4.569 1.141 23.102 1.00 64.06 547 ARG A N 1
ATOM 4022 C CA . ARG A 1 547 ? 4.741 2.598 23.096 1.00 64.06 547 ARG A CA 1
ATOM 4023 C C . ARG A 1 547 ? 5.501 3.032 21.846 1.00 64.06 547 ARG A C 1
ATOM 4025 O O . ARG A 1 547 ? 6.276 2.263 21.285 1.00 64.06 547 ARG A O 1
ATOM 4032 N N . LEU A 1 548 ? 5.243 4.263 21.418 1.00 52.72 548 LEU A N 1
ATOM 4033 C CA . LEU A 1 548 ? 6.071 4.953 20.441 1.00 52.72 548 LEU A CA 1
ATOM 4034 C C . LEU A 1 548 ? 7.124 5.737 21.228 1.00 52.72 548 LEU A C 1
ATOM 4036 O O . LEU A 1 548 ? 6.747 6.388 22.210 1.00 52.72 548 LEU A O 1
ATOM 4040 N N . PRO A 1 549 ? 8.398 5.700 20.820 1.00 50.31 549 PRO A N 1
ATOM 4041 C CA . PRO A 1 549 ? 9.401 6.588 21.368 1.00 50.31 549 PRO A CA 1
ATOM 4042 C C . PRO A 1 549 ? 8.988 8.042 21.101 1.00 50.31 549 PRO A C 1
ATOM 4044 O O . PRO A 1 549 ? 8.379 8.333 20.062 1.00 50.31 549 PRO A O 1
ATOM 4047 N N . PRO A 1 550 ? 9.272 8.962 22.034 1.00 43.97 550 PRO A N 1
ATOM 4048 C CA . PRO A 1 550 ? 9.140 10.382 21.751 1.00 43.97 550 PRO A CA 1
ATOM 4049 C C . PRO A 1 550 ? 10.048 10.739 20.560 1.00 43.97 550 PRO A C 1
ATOM 4051 O O . PRO A 1 550 ? 11.133 10.168 20.446 1.00 43.97 550 PRO A O 1
ATOM 4054 N N . PRO A 1 551 ? 9.627 11.644 19.654 1.00 39.31 551 PRO A N 1
ATOM 4055 C CA . PRO A 1 551 ? 10.541 12.165 18.643 1.00 39.31 551 PRO A CA 1
ATOM 4056 C C . PRO A 1 551 ? 11.756 12.781 19.351 1.00 39.31 551 PRO A C 1
ATOM 4058 O O . PRO A 1 551 ? 11.558 13.365 20.424 1.00 39.31 551 PRO A O 1
ATOM 4061 N N . PRO A 1 552 ? 12.974 12.650 18.792 1.00 37.09 552 PRO A N 1
ATOM 4062 C CA . PRO A 1 552 ? 14.175 13.184 19.420 1.00 37.09 552 PRO A CA 1
ATOM 4063 C C . PRO A 1 552 ? 13.944 14.656 19.770 1.00 37.09 552 PRO A C 1
ATOM 4065 O O . PRO A 1 552 ? 13.466 15.441 18.943 1.00 37.09 552 PRO A O 1
ATOM 4068 N N . GLU A 1 553 ? 14.185 15.001 21.037 1.00 33.53 553 GLU A N 1
ATOM 4069 C CA . GLU A 1 553 ? 14.127 16.384 21.491 1.00 33.53 553 GLU A CA 1
ATOM 4070 C C . GLU A 1 553 ? 15.143 17.160 20.656 1.00 33.53 553 GLU A C 1
ATOM 4072 O O . GLU A 1 553 ? 16.324 16.827 20.648 1.00 33.53 553 GLU A O 1
ATOM 4077 N N . ALA A 1 554 ? 14.677 18.161 19.903 1.00 32.81 554 ALA A N 1
ATOM 4078 C CA . ALA A 1 554 ? 15.580 19.103 19.264 1.00 32.81 554 ALA A CA 1
ATOM 4079 C C . ALA A 1 554 ? 16.453 19.692 20.372 1.00 32.81 554 ALA A C 1
ATOM 4081 O O . ALA A 1 554 ? 15.924 20.369 21.261 1.00 32.81 554 ALA A O 1
ATOM 4082 N N . GLU A 1 555 ? 17.748 19.381 20.344 1.00 29.09 555 GLU A N 1
ATOM 4083 C CA . GLU A 1 555 ? 18.705 19.942 21.284 1.00 29.09 555 GLU A CA 1
ATOM 4084 C C . GLU A 1 555 ? 18.493 21.461 21.343 1.00 29.09 555 GLU A C 1
ATOM 4086 O O . GLU A 1 555 ? 18.315 22.104 20.296 1.00 29.09 555 GLU A O 1
ATOM 4091 N N . PRO A 1 556 ? 18.429 22.061 22.545 1.00 31.17 556 PRO A N 1
ATOM 4092 C CA . PRO A 1 556 ? 18.369 23.505 22.648 1.00 31.17 556 PRO A CA 1
ATOM 4093 C C . PRO A 1 556 ? 19.591 24.062 21.920 1.00 31.17 556 PRO A C 1
ATOM 4095 O O . PRO A 1 556 ? 20.721 23.686 22.223 1.00 31.17 556 PRO A O 1
ATOM 4098 N N . ALA A 1 557 ? 19.338 24.921 20.928 1.00 30.81 557 ALA A N 1
ATOM 4099 C CA . ALA A 1 557 ? 20.381 25.598 20.170 1.00 30.81 557 ALA A CA 1
ATOM 4100 C C . ALA A 1 557 ? 21.456 26.116 21.142 1.00 30.81 557 ALA A C 1
ATOM 4102 O O . ALA A 1 557 ? 21.077 26.765 22.125 1.00 30.81 557 ALA A O 1
ATOM 4103 N N . PRO A 1 558 ? 22.755 25.845 20.903 1.00 34.12 558 PRO A N 1
ATOM 4104 C CA . PRO A 1 558 ? 23.806 26.360 21.763 1.00 34.12 558 PRO A CA 1
ATOM 4105 C C . PRO A 1 558 ? 23.645 27.873 21.875 1.00 34.12 558 PRO A C 1
ATOM 4107 O O . PRO A 1 558 ? 23.523 28.573 20.863 1.00 34.12 558 PRO A O 1
ATOM 4110 N N . GLU A 1 559 ? 23.581 28.371 23.108 1.00 37.06 559 GLU A N 1
ATOM 4111 C CA . GLU A 1 559 ? 23.600 29.801 23.369 1.00 37.06 559 GLU A CA 1
ATOM 4112 C C . GLU A 1 559 ? 24.847 30.390 22.701 1.00 37.06 559 GLU A C 1
ATOM 4114 O O . GLU A 1 559 ? 25.954 29.879 22.850 1.00 37.06 559 GLU A O 1
ATOM 4119 N N . THR A 1 560 ? 24.643 31.441 21.911 1.00 40.12 560 THR A N 1
ATOM 4120 C CA . THR A 1 560 ? 25.683 32.221 21.235 1.00 40.12 560 THR A CA 1
ATOM 4121 C C . THR A 1 560 ? 26.745 32.704 22.228 1.00 40.12 560 THR A C 1
ATOM 4123 O O . THR A 1 560 ? 26.630 33.798 22.780 1.00 40.12 560 THR A O 1
ATOM 4126 N N . GLU A 1 561 ? 27.805 31.922 22.418 1.00 38.19 561 GLU A N 1
ATOM 4127 C CA . GLU A 1 561 ? 29.106 32.438 22.828 1.00 38.19 561 GLU A CA 1
ATOM 4128 C C . GLU A 1 561 ? 29.843 32.976 21.599 1.00 38.19 561 GLU A C 1
ATOM 4130 O O . GLU A 1 561 ? 29.801 32.415 20.502 1.00 38.19 561 GLU A O 1
ATOM 4135 N N . ALA A 1 562 ? 30.461 34.142 21.779 1.00 39.44 562 ALA A N 1
ATOM 4136 C CA . ALA A 1 562 ? 31.166 34.865 20.734 1.00 39.44 562 ALA A CA 1
ATOM 4137 C C . ALA A 1 562 ? 32.289 34.008 20.115 1.00 39.44 562 ALA A C 1
ATOM 4139 O O . ALA A 1 562 ? 32.982 33.295 20.843 1.00 39.44 562 ALA A O 1
ATOM 4140 N N . PRO A 1 563 ? 32.517 34.098 18.792 1.00 39.09 563 PRO A N 1
ATOM 4141 C CA . PRO A 1 563 ? 33.545 33.302 18.137 1.00 39.09 563 PRO A CA 1
ATOM 4142 C C . PRO A 1 563 ? 34.946 33.682 18.657 1.00 39.09 563 PRO A C 1
ATOM 4144 O O . PRO A 1 563 ? 35.243 34.878 18.780 1.00 39.09 563 PRO A O 1
ATOM 4147 N N . PRO A 1 564 ? 35.828 32.704 18.940 1.00 50.06 564 PRO A N 1
ATOM 4148 C CA . PRO A 1 564 ? 37.233 32.979 19.218 1.00 50.06 564 PRO A CA 1
ATOM 4149 C C . PRO A 1 564 ? 37.939 33.510 17.953 1.00 50.06 564 PRO A C 1
ATOM 4151 O O . PRO A 1 564 ? 37.462 33.295 16.835 1.00 50.06 564 PRO A O 1
ATOM 4154 N N . PRO A 1 565 ? 39.065 34.234 18.099 1.00 46.41 565 PRO A N 1
ATOM 4155 C CA . PRO A 1 565 ? 39.782 34.802 16.962 1.00 46.41 565 PRO A CA 1
ATOM 4156 C C . PRO A 1 565 ? 40.394 33.700 16.076 1.00 46.41 565 PRO A C 1
ATOM 4158 O O . PRO A 1 565 ? 40.720 32.622 16.577 1.00 46.41 565 PRO A O 1
ATOM 4161 N N . PRO A 1 566 ? 40.572 33.961 14.767 1.00 44.44 566 PRO A N 1
ATOM 4162 C CA . PRO A 1 566 ? 41.048 32.954 13.827 1.00 44.44 566 PRO A CA 1
ATOM 4163 C C . PRO A 1 566 ? 42.524 32.592 14.086 1.00 44.44 566 PRO A C 1
ATOM 4165 O O . PRO A 1 566 ? 43.326 33.489 14.370 1.00 44.44 566 PRO A O 1
ATOM 4168 N N . PRO A 1 567 ? 42.914 31.308 13.966 1.00 46.69 567 PRO A N 1
ATOM 4169 C CA . PRO A 1 567 ? 44.317 30.920 13.876 1.00 46.69 567 PRO A CA 1
ATOM 4170 C C . PRO A 1 567 ? 44.889 31.260 12.483 1.00 46.69 567 PRO A C 1
ATOM 4172 O O . PRO A 1 567 ? 44.125 31.406 11.526 1.00 46.69 567 PRO A O 1
ATOM 4175 N N . PRO A 1 568 ? 46.220 31.423 12.355 1.00 46.06 568 PRO A N 1
ATOM 4176 C CA . PRO A 1 568 ? 46.851 31.807 11.100 1.00 46.06 568 PRO A CA 1
ATOM 4177 C C . PRO A 1 568 ? 47.006 30.619 10.140 1.00 46.06 568 PRO A C 1
ATOM 4179 O O . PRO A 1 568 ? 47.042 29.462 10.555 1.00 46.06 568 PRO A O 1
ATOM 4182 N N . ASP A 1 569 ? 47.116 30.973 8.861 1.00 44.44 569 ASP A N 1
ATOM 4183 C CA . ASP A 1 569 ? 47.121 30.133 7.662 1.00 44.44 569 ASP A CA 1
ATOM 4184 C C . ASP A 1 569 ? 47.894 28.806 7.755 1.00 44.44 569 ASP A C 1
ATOM 4186 O O . ASP A 1 569 ? 49.080 28.761 8.094 1.00 44.44 569 ASP A O 1
ATOM 4190 N N . GLY A 1 570 ? 47.232 27.735 7.311 1.00 32.66 570 GLY A N 1
ATOM 4191 C CA . GLY A 1 570 ? 47.839 26.449 6.988 1.00 32.66 570 GLY A CA 1
ATOM 4192 C C . GLY A 1 570 ? 46.864 25.566 6.212 1.00 32.66 570 GLY A C 1
ATOM 4193 O O . GLY A 1 570 ? 45.823 25.186 6.736 1.00 32.66 570 GLY A O 1
ATOM 4194 N N . ASP A 1 571 ? 47.206 25.260 4.958 1.00 38.62 571 ASP A N 1
ATOM 4195 C CA . ASP A 1 571 ? 46.524 24.296 4.089 1.00 38.62 571 ASP A CA 1
ATOM 4196 C C . ASP A 1 571 ? 46.240 22.969 4.811 1.00 38.62 571 ASP A C 1
ATOM 4198 O O . ASP A 1 571 ? 47.167 22.306 5.276 1.00 38.62 571 ASP A O 1
ATOM 4202 N N . THR A 1 572 ? 44.983 22.523 4.820 1.00 30.83 572 THR A N 1
ATOM 4203 C CA . THR A 1 572 ? 44.618 21.111 4.608 1.00 30.83 572 THR A CA 1
ATOM 4204 C C . THR A 1 572 ? 43.121 20.973 4.335 1.00 30.83 572 THR A C 1
ATOM 4206 O O . THR A 1 572 ? 42.275 21.630 4.928 1.00 30.83 572 THR A O 1
ATOM 4209 N N . SER A 1 573 ? 42.812 20.129 3.359 1.00 38.50 573 SER A N 1
ATOM 4210 C CA . SER A 1 573 ? 41.476 19.748 2.917 1.00 38.50 573 SER A CA 1
ATOM 4211 C C . SER A 1 573 ? 40.728 18.942 3.982 1.00 38.50 573 SER A C 1
ATOM 4213 O O . SER A 1 573 ? 41.158 17.830 4.291 1.00 38.50 573 SER A O 1
ATOM 4215 N N . GLU A 1 574 ? 39.573 19.426 4.435 1.00 28.67 574 GLU A N 1
ATOM 4216 C CA . GLU A 1 574 ? 38.610 18.626 5.197 1.00 28.67 574 GLU A CA 1
ATOM 4217 C C . GLU A 1 574 ? 37.315 18.458 4.396 1.00 28.67 574 GLU A C 1
ATOM 4219 O O . GLU A 1 574 ? 36.659 19.412 3.977 1.00 28.67 574 GLU A O 1
ATOM 4224 N N . GLN A 1 575 ? 37.008 17.193 4.116 1.00 30.95 575 GLN A N 1
ATOM 4225 C CA . GLN A 1 575 ? 35.716 16.729 3.639 1.00 30.95 575 GLN A CA 1
ATOM 4226 C C . GLN A 1 575 ? 34.733 16.834 4.808 1.00 30.95 575 GLN A C 1
ATOM 4228 O O . GLN A 1 575 ? 34.973 16.239 5.853 1.00 30.95 575 GLN A O 1
ATOM 4233 N N . GLU A 1 576 ? 33.618 17.541 4.625 1.00 28.06 576 GLU A N 1
ATOM 4234 C CA . GLU A 1 576 ? 32.465 17.454 5.526 1.00 28.06 576 GLU A CA 1
ATOM 4235 C C . GLU A 1 576 ? 31.855 16.044 5.422 1.00 28.06 576 GLU A C 1
ATOM 4237 O O . GLU A 1 576 ? 30.960 15.778 4.617 1.00 28.06 576 GLU A O 1
ATOM 4242 N N . SER A 1 577 ? 32.377 15.105 6.207 1.00 28.05 577 SER A N 1
ATOM 4243 C CA . SER A 1 577 ? 31.671 13.886 6.588 1.00 28.05 577 SER A CA 1
ATOM 4244 C C . SER A 1 577 ? 30.744 14.235 7.748 1.00 28.05 577 SER A C 1
ATOM 4246 O O . SER A 1 577 ? 31.226 14.561 8.831 1.00 28.05 577 SER A O 1
ATOM 4248 N N . GLY A 1 578 ? 29.430 14.189 7.520 1.00 32.00 578 GLY A N 1
ATOM 4249 C CA . GLY A 1 578 ? 28.452 14.259 8.606 1.00 32.00 578 GLY A CA 1
ATOM 4250 C C . GLY A 1 578 ? 28.741 13.172 9.641 1.00 32.00 578 GLY A C 1
ATOM 4251 O O . GLY A 1 578 ? 29.080 12.045 9.270 1.00 32.00 578 GLY A O 1
ATOM 4252 N N . GLU A 1 579 ? 28.663 13.525 10.921 1.00 30.33 579 GLU A N 1
ATOM 4253 C CA . GLU A 1 579 ? 28.877 12.586 12.021 1.00 30.33 579 GLU A CA 1
ATOM 4254 C C . GLU A 1 579 ? 27.939 11.366 11.883 1.00 30.33 579 GLU A C 1
ATOM 4256 O O . GLU A 1 579 ? 26.761 11.537 11.544 1.00 30.33 579 GLU A O 1
ATOM 4261 N N . PRO A 1 580 ? 28.428 10.129 12.106 1.00 41.03 580 PRO A N 1
ATOM 4262 C CA . PRO A 1 580 ? 27.582 8.941 12.100 1.00 41.03 580 PRO A CA 1
ATOM 4263 C C . PRO A 1 580 ? 26.523 9.046 13.203 1.00 41.03 580 PRO A C 1
ATOM 4265 O O . PRO A 1 580 ? 26.855 9.322 14.355 1.00 41.03 580 PRO A O 1
ATOM 4268 N N . GLN A 1 581 ? 25.255 8.805 12.862 1.00 51.28 581 GLN A N 1
ATOM 4269 C CA . GLN A 1 581 ? 24.176 8.729 13.850 1.00 51.28 581 GLN A CA 1
ATOM 4270 C C . GLN A 1 581 ? 24.442 7.594 14.862 1.00 51.28 581 GLN A C 1
ATOM 4272 O O . GLN A 1 581 ? 24.974 6.550 14.466 1.00 51.28 581 GLN A O 1
ATOM 4277 N N . PRO A 1 582 ? 24.059 7.747 16.145 1.00 68.31 582 PRO A N 1
ATOM 4278 C CA . PRO A 1 582 ? 24.147 6.675 17.132 1.00 68.31 582 PRO A CA 1
ATOM 4279 C C . PRO A 1 582 ? 23.390 5.423 16.671 1.00 68.31 582 PRO A C 1
ATOM 4281 O O . PRO A 1 582 ? 22.253 5.499 16.205 1.00 68.31 582 PRO A O 1
ATOM 4284 N N . LEU A 1 583 ? 23.999 4.246 16.842 1.00 61.31 583 LEU A N 1
ATOM 4285 C CA . LEU A 1 583 ? 23.431 2.962 16.408 1.00 61.31 583 LEU A CA 1
ATOM 4286 C C . LEU A 1 583 ? 22.041 2.691 17.015 1.00 61.31 583 LEU A C 1
ATOM 4288 O O . LEU A 1 583 ? 21.196 2.061 16.383 1.00 61.31 583 LEU A O 1
ATOM 4292 N N . GLU A 1 584 ? 21.773 3.196 18.219 1.00 60.22 584 GLU A N 1
ATOM 4293 C CA . GLU A 1 584 ? 20.465 3.096 18.873 1.00 60.22 584 GLU A CA 1
ATOM 4294 C C . GLU A 1 584 ? 19.341 3.835 18.131 1.00 60.22 584 GLU A C 1
ATOM 4296 O O . GLU A 1 584 ? 18.238 3.295 18.041 1.00 60.22 584 GLU A O 1
ATOM 4301 N N . ASP A 1 585 ? 19.619 4.992 17.525 1.00 57.25 585 ASP A N 1
ATOM 4302 C CA . ASP A 1 585 ? 18.628 5.767 16.768 1.00 57.25 585 ASP A CA 1
ATOM 4303 C C . ASP A 1 585 ? 18.267 5.065 15.457 1.00 57.25 585 ASP A C 1
ATOM 4305 O O . ASP A 1 585 ? 17.092 4.923 15.114 1.00 57.25 585 ASP A O 1
ATOM 4309 N N . VAL A 1 586 ? 19.273 4.522 14.768 1.00 63.56 586 VAL A N 1
ATOM 4310 C CA . VAL A 1 586 ? 19.099 3.765 13.520 1.00 63.56 586 VAL A CA 1
ATOM 4311 C C . VAL A 1 586 ? 18.281 2.487 13.770 1.00 63.56 586 VAL A C 1
ATOM 4313 O O . VAL A 1 586 ? 17.337 2.179 13.035 1.00 63.56 586 VAL A O 1
ATOM 4316 N N . VAL A 1 587 ? 18.580 1.767 14.858 1.00 47.97 587 VAL A N 1
ATOM 4317 C CA . VAL A 1 587 ? 17.846 0.557 15.278 1.00 47.97 587 VAL A CA 1
ATOM 4318 C C . VAL A 1 587 ? 16.411 0.872 15.685 1.00 47.97 587 VAL A C 1
ATOM 4320 O O . VAL A 1 587 ? 15.485 0.123 15.338 1.00 47.97 587 VAL A O 1
ATOM 4323 N N . LEU A 1 588 ? 16.204 1.993 16.372 1.00 48.75 588 LEU A N 1
ATOM 4324 C CA . LEU A 1 588 ? 14.880 2.470 16.724 1.00 48.75 588 LEU A CA 1
ATOM 4325 C C . LEU A 1 588 ? 14.065 2.794 15.467 1.00 48.75 588 LEU A C 1
ATOM 4327 O O . LEU A 1 588 ? 12.940 2.311 15.344 1.00 48.75 588 LEU A O 1
ATOM 4331 N N . GLU A 1 589 ? 14.632 3.510 14.494 1.00 54.56 589 GLU A N 1
ATOM 4332 C CA . GLU A 1 589 ? 13.973 3.825 13.220 1.00 54.56 589 GLU A CA 1
ATOM 4333 C C . GLU A 1 589 ? 13.535 2.571 12.444 1.00 54.56 589 GLU A C 1
ATOM 4335 O O . GLU A 1 589 ? 12.393 2.501 11.973 1.00 54.56 589 GLU A O 1
ATOM 4340 N N . ALA A 1 590 ? 14.372 1.529 12.372 1.00 47.97 590 ALA A N 1
ATOM 4341 C CA . ALA A 1 590 ? 13.975 0.252 11.766 1.00 47.97 590 ALA A CA 1
ATOM 4342 C C . ALA A 1 590 ? 12.821 -0.434 12.497 1.00 47.97 590 ALA A C 1
ATOM 4344 O O . ALA A 1 590 ? 11.933 -1.012 11.857 1.00 47.97 590 ALA A O 1
ATOM 4345 N N . ALA A 1 591 ? 12.826 -0.401 13.830 1.00 48.19 591 ALA A N 1
ATOM 4346 C CA . ALA A 1 591 ? 11.741 -0.973 14.613 1.00 48.19 591 ALA A CA 1
ATOM 4347 C C . ALA A 1 591 ? 10.429 -0.205 14.386 1.00 48.19 591 ALA A C 1
ATOM 4349 O O . ALA A 1 591 ? 9.370 -0.827 14.256 1.00 48.19 591 ALA A O 1
ATOM 4350 N N . LEU A 1 592 ? 10.504 1.126 14.269 1.00 51.94 592 LEU A N 1
ATOM 4351 C CA . LEU A 1 592 ? 9.365 1.994 13.961 1.00 51.94 592 LEU A CA 1
ATOM 4352 C C . LEU A 1 592 ? 8.785 1.739 12.571 1.00 51.94 592 LEU A C 1
ATOM 4354 O O . LEU A 1 592 ? 7.561 1.713 12.420 1.00 51.94 592 LEU A O 1
ATOM 4358 N N . ALA A 1 593 ? 9.637 1.487 11.576 1.00 54.25 593 ALA A N 1
ATOM 4359 C CA . ALA A 1 593 ? 9.216 1.197 10.207 1.00 54.25 593 ALA A CA 1
ATOM 4360 C C . ALA A 1 593 ? 8.383 -0.098 10.077 1.00 54.25 593 ALA A C 1
ATOM 4362 O O . ALA A 1 593 ? 7.615 -0.239 9.127 1.00 54.25 593 ALA A O 1
ATOM 4363 N N . SER A 1 594 ? 8.500 -1.024 11.036 1.00 53.72 594 SER A N 1
ATOM 4364 C CA . SER A 1 594 ? 7.816 -2.331 11.052 1.00 53.72 594 SER A CA 1
ATOM 4365 C C . SER A 1 594 ? 6.658 -2.411 12.052 1.00 53.72 594 SER A C 1
ATOM 4367 O O . SER A 1 594 ? 6.070 -3.473 12.271 1.00 53.72 594 SER A O 1
ATOM 4369 N N . LEU A 1 595 ? 6.290 -1.289 12.679 1.00 48.06 595 LEU A N 1
ATOM 4370 C CA . LEU A 1 595 ? 5.177 -1.275 13.619 1.00 48.06 595 LEU A CA 1
ATOM 4371 C C . LEU A 1 595 ? 3.868 -1.674 12.922 1.00 48.06 595 LEU A C 1
ATOM 4373 O O . LEU A 1 595 ? 3.446 -1.027 11.957 1.00 48.06 595 LEU A O 1
ATOM 4377 N N . PRO A 1 596 ? 3.149 -2.687 13.435 1.00 44.78 596 PRO A N 1
ATOM 4378 C CA . PRO A 1 596 ? 1.844 -3.018 12.899 1.00 44.78 596 PRO A CA 1
ATOM 4379 C C . PRO A 1 596 ? 0.874 -1.836 13.043 1.00 44.78 596 PRO A C 1
ATOM 4381 O O . PRO A 1 596 ? 0.802 -1.200 14.099 1.00 44.78 596 PRO A O 1
ATOM 4384 N N . LYS A 1 597 ? 0.036 -1.583 12.025 1.00 44.44 597 LYS A N 1
ATOM 4385 C CA . LYS A 1 597 ? -0.966 -0.487 12.018 1.00 44.44 597 LYS A CA 1
ATOM 4386 C C . LYS A 1 597 ? -1.866 -0.470 13.266 1.00 44.44 597 LYS A C 1
ATOM 4388 O O . LYS A 1 597 ? -2.366 0.578 13.669 1.00 44.44 597 LYS A O 1
ATOM 4393 N N . HIS A 1 598 ? -2.073 -1.630 13.889 1.00 40.19 598 HIS A N 1
ATOM 4394 C CA . HIS A 1 598 ? -2.873 -1.792 15.100 1.00 40.19 598 HIS A CA 1
ATOM 4395 C C . HIS A 1 598 ? -2.154 -1.359 16.390 1.00 40.19 598 HIS A C 1
ATOM 4397 O O . HIS A 1 598 ? -2.835 -0.990 17.341 1.00 40.19 598 HIS A O 1
ATOM 4403 N N . VAL A 1 599 ? -0.817 -1.356 16.435 1.00 37.16 599 VAL A N 1
ATOM 4404 C CA . VAL A 1 599 ? -0.018 -0.893 17.586 1.00 37.16 599 VAL A CA 1
ATOM 4405 C C . VAL A 1 599 ? -0.011 0.633 17.643 1.00 37.16 599 VAL A C 1
ATOM 4407 O O . VAL A 1 599 ? -0.305 1.200 18.691 1.00 37.16 599 VAL A O 1
ATOM 4410 N N . LEU A 1 600 ? 0.156 1.305 16.497 1.00 33.47 600 LEU A N 1
ATOM 4411 C CA . LEU A 1 600 ? -0.067 2.755 16.375 1.00 33.47 600 LEU A CA 1
ATOM 4412 C C . LEU A 1 600 ? -1.480 3.146 16.847 1.00 33.47 600 LEU A C 1
ATOM 4414 O O . LEU A 1 600 ? -1.651 4.132 17.561 1.00 33.47 600 LEU A O 1
ATOM 4418 N N . ALA A 1 601 ? -2.488 2.326 16.527 1.00 40.06 601 ALA A N 1
ATOM 4419 C CA . ALA A 1 601 ? -3.862 2.516 16.992 1.00 40.06 601 ALA A CA 1
ATOM 4420 C C . ALA A 1 601 ? -4.061 2.214 18.496 1.00 40.06 601 ALA A C 1
ATOM 4422 O O . ALA A 1 601 ? -4.876 2.873 19.139 1.00 40.06 601 ALA A O 1
ATOM 4423 N N . GLN A 1 602 ? -3.330 1.250 19.074 1.00 37.97 602 GLN A N 1
ATOM 4424 C CA . GLN A 1 602 ? -3.367 0.904 20.506 1.00 37.97 602 GLN A CA 1
ATOM 4425 C C . GLN A 1 602 ? -2.610 1.913 21.385 1.00 37.97 602 GLN A C 1
ATOM 4427 O O . GLN A 1 602 ? -3.033 2.192 22.506 1.00 37.97 602 GLN A O 1
ATOM 4432 N N . ILE A 1 603 ? -1.541 2.514 20.862 1.00 33.66 603 ILE A N 1
ATOM 4433 C CA . ILE A 1 603 ? -0.762 3.572 21.518 1.00 33.66 603 ILE A CA 1
ATOM 4434 C C . ILE A 1 603 ? -1.526 4.896 21.461 1.00 33.66 603 ILE A C 1
ATOM 4436 O O . ILE A 1 603 ? -1.679 5.556 22.488 1.00 33.66 603 ILE A O 1
ATOM 4440 N N . ALA A 1 604 ? -2.134 5.219 20.312 1.00 35.62 604 ALA A N 1
ATOM 4441 C CA . ALA A 1 604 ? -3.092 6.322 20.195 1.00 35.62 604 ALA A CA 1
ATOM 4442 C C . ALA A 1 604 ? -4.339 6.125 21.085 1.00 35.62 604 ALA A C 1
ATOM 4444 O O . ALA A 1 604 ? -5.028 7.087 21.421 1.00 35.62 604 ALA A O 1
ATOM 4445 N N . ALA A 1 605 ? -4.623 4.884 21.497 1.00 39.16 605 ALA A N 1
ATOM 4446 C CA . ALA A 1 605 ? -5.687 4.537 22.431 1.00 39.16 605 ALA A CA 1
ATOM 4447 C C . ALA A 1 605 ? -5.286 4.658 23.922 1.00 39.16 605 ALA A C 1
ATOM 4449 O O . ALA A 1 605 ? -6.161 4.540 24.780 1.00 39.16 605 ALA A O 1
ATOM 4450 N N . GLY A 1 606 ? -4.032 4.959 24.266 1.00 35.94 606 GLY A N 1
ATOM 4451 C CA . GLY A 1 606 ? -3.606 5.130 25.658 1.00 35.94 606 GLY A CA 1
ATOM 4452 C C . GLY A 1 606 ? -3.518 3.800 26.413 1.00 35.94 606 GLY A C 1
ATOM 4453 O O . GLY A 1 606 ? -4.513 3.250 26.889 1.00 35.94 606 GLY A O 1
ATOM 4454 N N . GLY A 1 607 ? -2.294 3.292 26.546 1.00 33.00 607 GLY A N 1
ATOM 4455 C CA . GLY A 1 607 ? -1.978 2.094 27.316 1.00 33.00 607 GLY A CA 1
ATOM 4456 C C . GLY A 1 607 ? -2.182 2.306 28.816 1.00 33.00 607 GLY A C 1
ATOM 4457 O O . GLY A 1 607 ? -1.306 2.810 29.510 1.00 33.00 607 GLY A O 1
ATOM 4458 N N . GLY A 1 608 ? -3.332 1.868 29.322 1.00 30.31 608 GLY A N 1
ATOM 4459 C CA . GLY A 1 608 ? -3.574 1.630 30.740 1.00 30.31 608 GLY A CA 1
ATOM 4460 C C . GLY A 1 608 ? -4.238 0.268 30.917 1.00 30.31 608 GLY A C 1
ATOM 4461 O O . GLY A 1 608 ? -5.326 0.036 30.388 1.00 30.31 608 GLY A O 1
ATOM 4462 N N . ARG A 1 609 ? -3.580 -0.639 31.652 1.00 29.34 609 ARG A N 1
ATOM 4463 C CA . ARG A 1 609 ? -4.133 -1.927 32.107 1.00 29.34 609 ARG A CA 1
ATOM 4464 C C . ARG A 1 609 ? -5.565 -1.735 32.631 1.00 29.34 609 ARG A C 1
ATOM 4466 O O . ARG A 1 609 ? -5.769 -1.010 33.602 1.00 29.34 609 ARG A O 1
ATOM 4473 N N . ARG A 1 610 ? -6.548 -2.421 32.036 1.00 32.69 610 ARG A N 1
ATOM 4474 C CA . ARG A 1 610 ? -7.884 -2.597 32.626 1.00 32.69 610 ARG A CA 1
ATOM 4475 C C . ARG A 1 610 ? -7.971 -3.953 33.318 1.00 32.69 610 ARG A C 1
ATOM 4477 O O . ARG A 1 610 ? -7.699 -4.982 32.707 1.00 32.69 610 ARG A O 1
ATOM 4484 N N . SER A 1 611 ? -8.394 -3.927 34.580 1.00 26.77 611 SER A N 1
ATOM 4485 C CA . SER A 1 611 ? -8.877 -5.092 35.319 1.00 26.77 611 SER A CA 1
ATOM 4486 C C . SER A 1 611 ? -10.090 -5.724 34.616 1.00 26.77 611 SER A C 1
ATOM 4488 O O . SER A 1 611 ? -10.920 -4.998 34.056 1.00 26.77 611 SER A O 1
ATOM 4490 N N . PRO A 1 612 ? -10.239 -7.057 34.652 1.00 32.62 612 PRO A N 1
ATOM 4491 C CA . PRO A 1 612 ? -11.288 -7.763 33.932 1.00 32.62 612 PRO A CA 1
ATOM 4492 C C . PRO A 1 612 ? -12.587 -7.742 34.742 1.00 32.62 612 PRO A C 1
ATOM 4494 O O . PRO A 1 612 ? -12.862 -8.673 35.488 1.00 32.62 612 PRO A O 1
ATOM 4497 N N . GLN A 1 613 ? -13.387 -6.678 34.634 1.00 31.23 613 GLN A N 1
ATOM 4498 C CA . GLN A 1 613 ? -14.764 -6.672 35.149 1.00 31.23 613 GLN A CA 1
ATOM 4499 C C . GLN A 1 613 ? -15.583 -5.511 34.561 1.00 31.23 613 GLN A C 1
ATOM 4501 O O . GLN A 1 613 ? -15.813 -4.497 35.206 1.00 31.23 613 GLN A O 1
ATOM 4506 N N . ALA A 1 614 ? -16.027 -5.654 33.311 1.00 30.11 614 ALA A N 1
ATOM 4507 C CA . ALA A 1 614 ? -17.249 -5.018 32.805 1.00 30.11 614 ALA A CA 1
ATOM 4508 C C . ALA A 1 614 ? -17.586 -5.624 31.438 1.00 30.11 614 ALA A C 1
ATOM 4510 O O . ALA A 1 614 ? -17.111 -5.182 30.396 1.00 30.11 614 ALA A O 1
ATOM 4511 N N . ALA A 1 615 ? -18.384 -6.685 31.454 1.00 32.59 615 ALA A N 1
ATOM 4512 C CA . ALA A 1 615 ? -18.964 -7.250 30.252 1.00 32.59 615 ALA A CA 1
ATOM 4513 C C . ALA A 1 615 ? -20.075 -6.335 29.706 1.00 32.59 615 ALA A C 1
ATOM 4515 O O . ALA A 1 615 ? -20.990 -5.968 30.441 1.00 32.59 615 ALA A O 1
ATOM 4516 N N . GLY A 1 616 ? -20.057 -6.095 28.393 1.00 36.72 616 GLY A N 1
ATOM 4517 C CA . GLY A 1 616 ? -21.276 -5.940 27.602 1.00 36.72 616 GLY A CA 1
ATOM 4518 C C . GLY A 1 616 ? -21.558 -4.561 27.002 1.00 36.72 616 GLY A C 1
ATOM 4519 O O . GLY A 1 616 ? -21.539 -3.547 27.682 1.00 36.72 616 GLY A O 1
ATOM 4520 N N . GLN A 1 617 ? -21.993 -4.614 25.737 1.00 38.34 617 GLN A N 1
ATOM 4521 C CA . GLN A 1 617 ? -22.632 -3.561 24.931 1.00 38.34 617 GLN A CA 1
ATOM 4522 C C . GLN A 1 617 ? -21.702 -2.569 24.228 1.00 38.34 617 GLN A C 1
ATOM 4524 O O . GLN A 1 617 ? -21.681 -1.394 24.565 1.00 38.34 617 GLN A O 1
ATOM 4529 N N . GLY A 1 618 ? -21.050 -3.038 23.157 1.00 36.16 618 GLY A N 1
ATOM 4530 C CA . GLY A 1 618 ? -20.397 -2.149 22.199 1.00 36.16 618 GLY A CA 1
ATOM 4531 C C . GLY A 1 618 ? -20.888 -2.275 20.753 1.00 36.16 618 GLY A C 1
ATOM 4532 O O . GLY A 1 618 ? -21.433 -1.326 20.195 1.00 36.16 618 GLY A O 1
ATOM 4533 N N . LYS A 1 619 ? -20.811 -3.454 20.117 1.00 34.03 619 LYS A N 1
ATOM 4534 C CA . LYS A 1 619 ? -21.144 -3.599 18.684 1.00 34.03 619 LYS A CA 1
ATOM 4535 C C . LYS A 1 619 ? -22.632 -3.399 18.446 1.00 34.03 619 LYS A C 1
ATOM 4537 O O . LYS A 1 619 ? -23.408 -4.320 18.693 1.00 34.03 619 LYS A O 1
ATOM 4542 N N . GLY A 1 620 ? -23.005 -2.225 17.916 1.00 42.12 620 GLY A N 1
ATOM 4543 C CA . GLY A 1 620 ? -24.297 -1.890 17.304 1.00 42.12 620 GLY A CA 1
ATOM 4544 C C . GLY A 1 620 ? -25.410 -2.869 17.655 1.00 42.12 620 GLY A C 1
ATOM 4545 O O . GLY A 1 620 ? -25.596 -3.839 16.919 1.00 42.12 620 GLY A O 1
ATOM 4546 N N . ALA A 1 621 ? -26.073 -2.632 18.793 1.00 40.16 621 ALA A N 1
ATOM 4547 C CA . ALA A 1 621 ? -26.922 -3.602 19.476 1.00 40.16 621 ALA A CA 1
ATOM 4548 C C . ALA A 1 621 ? -27.706 -4.477 18.487 1.00 40.16 621 ALA A C 1
ATOM 4550 O O . ALA A 1 621 ? -28.639 -4.029 17.815 1.00 40.16 621 ALA A O 1
ATOM 4551 N N . LYS A 1 622 ? -27.276 -5.736 18.373 1.00 45.41 622 LYS A N 1
ATOM 4552 C CA . LYS A 1 622 ? -27.895 -6.749 17.521 1.00 45.41 622 LYS A CA 1
ATOM 4553 C C . LYS A 1 622 ? -29.264 -7.080 18.093 1.00 45.41 622 LYS A C 1
ATOM 4555 O O . LYS A 1 622 ? -29.412 -7.963 18.938 1.00 45.41 622 LYS A O 1
ATOM 4560 N N . GLN A 1 623 ? -30.283 -6.351 17.655 1.00 48.78 623 GLN A N 1
ATOM 4561 C CA . GLN A 1 623 ? -31.641 -6.636 18.078 1.00 48.78 623 GLN A CA 1
ATOM 4562 C C . GLN A 1 623 ? -32.199 -7.766 17.212 1.00 48.78 623 GLN A C 1
ATOM 4564 O O . GLN A 1 623 ? -32.249 -7.700 15.980 1.00 48.78 623 GLN A O 1
ATOM 4569 N N . ARG A 1 624 ? -32.602 -8.847 17.879 1.00 50.69 624 ARG A N 1
ATOM 4570 C CA . ARG A 1 624 ? -33.248 -10.001 17.251 1.00 50.69 624 ARG A CA 1
ATOM 4571 C C . ARG A 1 624 ? -34.595 -9.543 16.697 1.00 50.69 624 ARG A C 1
ATOM 4573 O O . ARG A 1 624 ? -35.469 -9.159 17.468 1.00 50.69 624 ARG A O 1
ATOM 4580 N N . SER A 1 625 ? -34.761 -9.586 15.377 1.00 52.41 625 SER A N 1
ATOM 4581 C CA . SER A 1 625 ? -36.027 -9.249 14.729 1.00 52.41 625 SER A CA 1
ATOM 4582 C C . SER A 1 625 ? -36.747 -10.531 14.299 1.00 52.41 625 SER A C 1
ATOM 4584 O O . SER A 1 625 ? -36.132 -11.414 13.695 1.00 52.41 625 SER A O 1
ATOM 4586 N N . PRO A 1 626 ? -38.054 -10.664 14.576 1.00 49.22 626 PRO A N 1
ATOM 4587 C CA . PRO A 1 626 ? -38.834 -11.805 14.107 1.00 49.22 626 PRO A CA 1
ATOM 4588 C C . PRO A 1 626 ? -39.120 -11.759 12.594 1.00 49.22 626 PRO A C 1
ATOM 4590 O O . PRO A 1 626 ? -39.420 -12.795 12.007 1.00 49.22 626 PRO A O 1
ATOM 4593 N N . THR A 1 627 ? -39.018 -10.593 11.943 1.00 53.41 627 THR A N 1
ATOM 4594 C CA . THR A 1 627 ? -39.612 -10.373 10.610 1.00 53.41 627 THR A CA 1
ATOM 4595 C C . THR A 1 627 ? -38.652 -9.868 9.526 1.00 53.41 627 THR A C 1
ATOM 4597 O O . THR A 1 627 ? -38.959 -10.056 8.347 1.00 53.41 627 THR A O 1
ATOM 4600 N N . ARG A 1 628 ? -37.504 -9.243 9.854 1.00 51.41 628 ARG A N 1
ATOM 4601 C CA . ARG A 1 628 ? -36.552 -8.686 8.858 1.00 51.41 628 ARG A CA 1
ATOM 4602 C C . ARG A 1 628 ? -35.090 -8.720 9.327 1.00 51.41 628 ARG A C 1
ATOM 4604 O O . ARG A 1 628 ? -34.818 -8.397 10.477 1.00 51.41 628 ARG A O 1
ATOM 4611 N N . GLY A 1 629 ? -34.144 -9.022 8.426 1.00 60.66 629 GLY A N 1
ATOM 4612 C CA . GLY A 1 629 ? -32.697 -9.001 8.712 1.00 60.66 629 GLY A CA 1
ATOM 4613 C C . GLY A 1 629 ? -31.889 -10.105 8.012 1.00 60.66 629 GLY A C 1
ATOM 4614 O O . GLY A 1 629 ? -32.421 -10.797 7.146 1.00 60.66 629 GLY A O 1
ATOM 4615 N N . ARG A 1 630 ? -30.614 -10.287 8.386 1.00 49.59 630 ARG A N 1
ATOM 4616 C CA . ARG A 1 630 ? -29.769 -11.413 7.928 1.00 49.59 630 ARG A CA 1
ATOM 4617 C C . ARG A 1 630 ? -30.215 -12.702 8.636 1.00 49.59 630 ARG A C 1
ATOM 4619 O O . ARG A 1 630 ? -30.432 -12.643 9.845 1.00 49.59 630 ARG A O 1
ATOM 4626 N N . PRO A 1 631 ? -30.377 -13.850 7.952 1.00 55.31 631 PRO A N 1
ATOM 4627 C CA . PRO A 1 631 ? -30.743 -15.102 8.613 1.00 55.31 631 PRO A CA 1
ATOM 4628 C C . PRO A 1 631 ? -29.625 -15.547 9.568 1.00 55.31 631 PRO A C 1
ATOM 4630 O O . PRO A 1 631 ? -28.493 -15.717 9.129 1.00 55.31 631 PRO A O 1
ATOM 4633 N N . VAL A 1 632 ? -29.931 -15.720 10.858 1.00 56.38 632 VAL A N 1
ATOM 4634 C CA . VAL A 1 632 ? -28.943 -16.104 11.904 1.00 56.38 632 VAL A CA 1
ATOM 4635 C C . VAL A 1 632 ? -29.024 -17.588 12.247 1.00 56.38 632 VAL A C 1
ATOM 4637 O O . VAL A 1 632 ? -28.122 -18.154 12.850 1.00 56.38 632 VAL A O 1
ATOM 4640 N N . GLY A 1 633 ? -30.128 -18.233 11.883 1.00 62.00 633 GLY A N 1
ATOM 4641 C CA . GLY A 1 633 ? -30.352 -19.639 12.166 1.00 62.00 633 GLY A CA 1
ATOM 4642 C C . GLY A 1 633 ? -31.828 -19.969 12.289 1.00 62.00 633 GLY A C 1
ATOM 4643 O O . GLY A 1 633 ? -32.714 -19.140 12.040 1.00 62.00 633 GLY A O 1
ATOM 4644 N N . VAL A 1 634 ? -32.079 -21.211 12.682 1.00 69.44 634 VAL A N 1
ATOM 4645 C CA . VAL A 1 634 ? -33.401 -21.823 12.664 1.00 69.44 634 VAL A CA 1
ATOM 4646 C C . VAL A 1 634 ? -33.685 -22.447 14.029 1.00 69.44 634 VAL A C 1
ATOM 4648 O O . VAL A 1 634 ? -32.806 -23.062 14.624 1.00 69.44 634 VAL A O 1
ATOM 4651 N N . ARG A 1 635 ? -34.897 -22.258 14.563 1.00 78.69 635 ARG A N 1
ATOM 4652 C CA . ARG A 1 635 ? -35.312 -22.788 15.877 1.00 78.69 635 ARG A CA 1
ATOM 4653 C C . ARG A 1 635 ? -36.612 -23.579 15.746 1.00 78.69 635 ARG A C 1
ATOM 4655 O O . ARG A 1 635 ? -37.438 -23.239 14.904 1.00 78.69 635 ARG A O 1
ATOM 4662 N N . ALA A 1 636 ? -36.815 -24.589 16.592 1.00 77.88 636 ALA A N 1
ATOM 4663 C CA . ALA A 1 636 ? -38.124 -25.217 16.769 1.00 77.88 636 ALA A CA 1
ATOM 4664 C C . ALA A 1 636 ? -39.176 -24.177 17.197 1.00 77.88 636 ALA A C 1
ATOM 4666 O O . ALA A 1 636 ? -38.943 -23.411 18.138 1.00 77.88 636 ALA A O 1
ATOM 4667 N N . GLY A 1 637 ? -40.303 -24.111 16.491 1.00 81.31 637 GLY A N 1
ATOM 4668 C CA . GLY A 1 637 ? -41.356 -23.150 16.807 1.00 81.31 637 GLY A CA 1
ATOM 4669 C C . GLY A 1 637 ? -42.464 -23.076 15.763 1.00 81.31 637 GLY A C 1
ATOM 4670 O O . GLY A 1 637 ? -42.303 -23.500 14.621 1.00 81.31 637 GLY A O 1
ATOM 4671 N N . ILE A 1 638 ? -43.594 -22.504 16.173 1.00 80.56 638 ILE A N 1
ATOM 4672 C CA . ILE A 1 638 ? -44.797 -22.360 15.348 1.00 80.56 638 ILE A CA 1
ATOM 4673 C C . ILE A 1 638 ? -44.755 -20.987 14.650 1.00 80.56 638 ILE A C 1
ATOM 4675 O O . ILE A 1 638 ? -44.461 -19.988 15.313 1.00 80.56 638 ILE A O 1
ATOM 4679 N N . PRO A 1 639 ? -45.057 -20.889 13.341 1.00 74.88 639 PRO A N 1
ATOM 4680 C CA . PRO A 1 639 ? -45.050 -19.628 12.596 1.00 74.88 639 PRO A CA 1
ATOM 4681 C C . PRO A 1 639 ? -46.266 -18.746 12.950 1.00 74.88 639 PRO A C 1
ATOM 4683 O O . PRO A 1 639 ? -47.190 -18.581 12.158 1.00 74.88 639 PRO A O 1
ATOM 4686 N N . ARG A 1 640 ? -46.290 -18.179 14.163 1.00 71.44 640 ARG A N 1
ATOM 4687 C CA . ARG A 1 640 ? -47.265 -17.160 14.600 1.00 71.44 640 ARG A CA 1
ATOM 4688 C C . ARG A 1 640 ? -46.569 -15.803 14.773 1.00 71.44 640 ARG A C 1
ATOM 4690 O O . ARG A 1 640 ? -45.382 -15.752 15.076 1.00 71.44 640 ARG A O 1
ATOM 4697 N N . GLY A 1 641 ? -47.289 -14.697 14.559 1.00 60.75 641 GLY A N 1
ATOM 4698 C CA . GLY A 1 641 ? -46.765 -13.339 14.796 1.00 60.75 641 GLY A CA 1
ATOM 4699 C C . GLY A 1 641 ? -45.709 -12.842 13.793 1.00 60.75 641 GLY A C 1
ATOM 4700 O O . GLY A 1 641 ? -44.808 -12.099 14.170 1.00 60.75 641 GLY A O 1
ATOM 4701 N N . GLY A 1 642 ? -45.780 -13.259 12.522 1.00 62.44 642 GLY A N 1
ATOM 4702 C CA . GLY A 1 642 ? -44.872 -12.795 11.456 1.00 62.44 642 GLY A CA 1
ATOM 4703 C C . GLY A 1 642 ? -43.570 -13.598 11.295 1.00 62.44 642 GLY A C 1
ATOM 4704 O O . GLY A 1 642 ? -42.785 -13.315 10.389 1.00 62.44 642 GLY A O 1
ATOM 4705 N N . LEU A 1 643 ? -43.355 -14.625 12.123 1.00 70.44 643 LEU A N 1
ATOM 4706 C CA . LEU A 1 643 ? -42.238 -15.569 12.014 1.00 70.44 643 LEU A CA 1
ATOM 4707 C C . LEU A 1 643 ? -42.420 -16.498 10.800 1.00 70.44 643 LEU A C 1
ATOM 4709 O O . LEU A 1 643 ? -43.460 -17.138 10.651 1.00 70.44 643 LEU A O 1
ATOM 4713 N N . ARG A 1 644 ? -41.404 -16.596 9.931 1.00 74.19 644 ARG A N 1
ATOM 4714 C CA . ARG A 1 644 ? -41.457 -17.406 8.697 1.00 74.19 644 ARG A CA 1
ATOM 4715 C C . ARG A 1 644 ? -40.968 -18.839 8.928 1.00 74.19 644 ARG A C 1
ATOM 4717 O O . ARG A 1 644 ? -39.908 -19.040 9.520 1.00 74.19 644 ARG A O 1
ATOM 4724 N N . LEU A 1 645 ? -41.701 -19.823 8.405 1.00 82.94 645 LEU A N 1
ATOM 4725 C CA . LEU A 1 645 ? -41.317 -21.239 8.423 1.00 82.94 645 LEU A CA 1
ATOM 4726 C C . LEU A 1 645 ? -40.105 -21.499 7.504 1.00 82.94 645 LEU A C 1
ATOM 4728 O O . LEU A 1 645 ? -40.057 -21.008 6.376 1.00 82.94 645 LEU A O 1
ATOM 4732 N N . SER A 1 646 ? -39.136 -22.293 7.965 1.00 82.38 646 SER A N 1
ATOM 4733 C CA . SER A 1 646 ? -38.059 -22.851 7.142 1.00 82.38 646 SER A CA 1
ATOM 4734 C C . SER A 1 646 ? -38.459 -24.238 6.652 1.00 82.38 646 SER A C 1
ATOM 4736 O O . SER A 1 646 ? -38.371 -25.217 7.395 1.00 82.38 646 SER A O 1
ATOM 4738 N N . LEU A 1 647 ? -38.913 -24.316 5.400 1.00 79.19 647 LEU A N 1
ATOM 4739 C CA . LEU A 1 647 ? -39.412 -25.553 4.794 1.00 79.19 647 LEU A CA 1
ATOM 4740 C C . LEU A 1 647 ? -38.360 -26.678 4.828 1.00 79.19 647 LEU A C 1
ATOM 4742 O O . LEU A 1 647 ? -38.647 -27.775 5.289 1.00 79.19 647 LEU A O 1
ATOM 4746 N N . ILE A 1 648 ? -37.127 -26.384 4.405 1.00 74.94 648 ILE A N 1
ATOM 4747 C CA . ILE A 1 648 ? -36.045 -27.376 4.283 1.00 74.94 648 ILE A CA 1
ATOM 4748 C C . ILE A 1 648 ? -35.659 -27.953 5.651 1.00 74.94 648 ILE A C 1
ATOM 4750 O O . ILE A 1 648 ? -35.564 -29.167 5.798 1.00 74.94 648 ILE A O 1
ATOM 4754 N N . ASP A 1 649 ? -35.484 -27.108 6.668 1.00 77.06 649 ASP A N 1
ATOM 4755 C CA . ASP A 1 649 ? -35.092 -27.564 8.010 1.00 77.06 649 ASP A CA 1
ATOM 4756 C C . ASP A 1 649 ? -36.228 -28.295 8.730 1.00 77.06 649 ASP A C 1
ATOM 4758 O O . ASP A 1 649 ? -35.976 -29.221 9.498 1.00 77.06 649 ASP A O 1
ATOM 4762 N N . THR A 1 650 ? -37.478 -27.909 8.453 1.00 81.00 650 THR A N 1
ATOM 4763 C CA . THR A 1 650 ? -38.671 -28.621 8.933 1.00 81.00 650 THR A CA 1
ATOM 4764 C C . THR A 1 650 ? -38.727 -30.029 8.338 1.00 81.00 650 THR A C 1
ATOM 4766 O O . THR A 1 650 ? -38.920 -31.006 9.057 1.00 81.00 650 THR A O 1
ATOM 4769 N N . LEU A 1 651 ? -38.480 -30.159 7.030 1.00 79.44 651 LEU A N 1
ATOM 4770 C CA . LEU A 1 651 ? -38.429 -31.456 6.355 1.00 79.44 651 LEU A CA 1
ATOM 4771 C C . LEU A 1 651 ? -37.237 -32.300 6.825 1.00 79.44 651 LEU A C 1
ATOM 4773 O O . LEU A 1 651 ? -37.398 -33.495 7.053 1.00 79.44 651 LEU A O 1
ATOM 4777 N N . ARG A 1 652 ? -36.066 -31.689 7.048 1.00 72.38 652 ARG A N 1
ATOM 4778 C CA . ARG A 1 652 ? -34.878 -32.365 7.597 1.00 72.38 652 ARG A CA 1
ATOM 4779 C C . ARG A 1 652 ? -35.117 -32.881 9.018 1.00 72.38 652 ARG A C 1
ATOM 4781 O O . ARG A 1 652 ? -34.676 -33.980 9.333 1.00 72.38 652 ARG A O 1
ATOM 4788 N N . ALA A 1 653 ? -35.840 -32.129 9.850 1.00 74.25 653 ALA A N 1
ATOM 4789 C CA . ALA A 1 653 ? -36.244 -32.570 11.184 1.00 74.25 653 ALA A CA 1
ATOM 4790 C C . ALA A 1 653 ? -37.276 -33.712 11.137 1.00 74.25 653 ALA A C 1
ATOM 4792 O O . ALA A 1 653 ? -37.206 -34.627 11.954 1.00 74.25 653 ALA A O 1
ATOM 4793 N N . ALA A 1 654 ? -38.192 -33.691 10.162 1.00 80.31 654 ALA A N 1
ATOM 4794 C CA . ALA A 1 654 ? -39.213 -34.721 9.987 1.00 80.31 654 ALA A CA 1
ATOM 4795 C C . ALA A 1 654 ? -38.683 -36.012 9.326 1.00 80.31 654 ALA A C 1
ATOM 4797 O O . ALA A 1 654 ? -39.256 -37.082 9.544 1.00 80.31 654 ALA A O 1
ATOM 4798 N N . ALA A 1 655 ? -37.616 -35.935 8.520 1.00 74.50 655 ALA A N 1
ATOM 4799 C CA . ALA A 1 655 ? -37.121 -37.028 7.675 1.00 74.50 655 ALA A CA 1
ATOM 4800 C C . ALA A 1 655 ? -36.789 -38.340 8.426 1.00 74.50 655 ALA A C 1
ATOM 4802 O O . ALA A 1 655 ? -37.238 -39.394 7.965 1.00 74.50 655 ALA A O 1
ATOM 4803 N N . PRO A 1 656 ? -36.104 -38.331 9.590 1.00 75.62 656 PRO A N 1
ATOM 4804 C CA . PRO A 1 656 ? -35.790 -39.563 10.323 1.00 75.62 656 PRO A CA 1
ATOM 4805 C C . PRO A 1 656 ? -37.034 -40.319 10.813 1.00 75.62 656 PRO A C 1
ATOM 4807 O O . PRO A 1 656 ? -37.018 -41.540 10.950 1.00 75.62 656 PRO A O 1
ATOM 4810 N N . TRP A 1 657 ? -38.140 -39.607 11.037 1.00 78.06 657 TRP A N 1
ATOM 4811 C CA . TRP A 1 657 ? -39.357 -40.156 11.635 1.00 78.06 657 TRP A CA 1
ATOM 4812 C C . TRP A 1 657 ? -40.351 -40.718 10.613 1.00 78.06 657 TRP A C 1
ATOM 4814 O O . TRP A 1 657 ? -41.365 -41.293 11.006 1.00 78.06 657 TRP A O 1
ATOM 4824 N N . GLN A 1 658 ? -40.093 -40.574 9.309 1.00 81.62 658 GLN A N 1
ATOM 4825 C CA . GLN A 1 658 ? -41.061 -40.934 8.262 1.00 81.62 658 GLN A CA 1
ATOM 4826 C C . GLN A 1 658 ? -41.401 -42.429 8.238 1.00 81.62 658 GLN A C 1
ATOM 4828 O O . GLN A 1 658 ? -42.562 -42.785 8.043 1.00 81.62 658 GLN A O 1
ATOM 4833 N N . ARG A 1 659 ? -40.415 -43.300 8.504 1.00 71.88 659 ARG A N 1
ATOM 4834 C CA . ARG A 1 659 ? -40.617 -44.759 8.572 1.00 71.88 659 ARG A CA 1
ATOM 4835 C C . ARG A 1 659 ? -41.538 -45.157 9.724 1.00 71.88 659 ARG A C 1
ATOM 4837 O O . ARG A 1 659 ? -42.453 -45.944 9.533 1.00 71.88 659 ARG A O 1
ATOM 4844 N N . VAL A 1 660 ? -41.326 -44.563 10.898 1.00 78.38 660 VAL A N 1
ATOM 4845 C CA . VAL A 1 660 ? -42.123 -44.836 12.107 1.00 78.38 660 VAL A CA 1
ATOM 4846 C C . VAL A 1 660 ? -43.536 -44.256 11.986 1.00 78.38 660 VAL A C 1
ATOM 4848 O O . VAL A 1 660 ? -44.484 -44.792 12.547 1.00 78.38 660 VAL A O 1
ATOM 4851 N N . ARG A 1 661 ? -43.700 -43.172 11.221 1.00 81.75 661 ARG A N 1
ATOM 4852 C CA . ARG A 1 661 ? -44.989 -42.497 11.005 1.00 81.75 661 ARG A CA 1
ATOM 4853 C C . ARG A 1 661 ? -45.830 -43.113 9.875 1.00 81.75 661 ARG A C 1
ATOM 4855 O O . ARG A 1 661 ? -46.914 -42.612 9.596 1.00 81.75 661 ARG A O 1
ATOM 4862 N N . GLY A 1 662 ? -45.357 -44.185 9.231 1.00 72.25 662 GLY A N 1
ATOM 4863 C CA . GLY A 1 662 ? -46.110 -44.894 8.190 1.00 72.25 662 GLY A CA 1
ATOM 4864 C C . GLY A 1 662 ? -46.370 -44.050 6.938 1.00 72.25 662 GLY A C 1
ATOM 4865 O O . GLY A 1 662 ? -47.443 -44.138 6.343 1.00 72.25 662 GLY A O 1
ATOM 4866 N N . ALA A 1 663 ? -45.425 -43.185 6.560 1.00 63.34 663 ALA A N 1
ATOM 4867 C CA . ALA A 1 663 ? -45.562 -42.336 5.380 1.00 63.34 663 ALA A CA 1
ATOM 4868 C C . ALA A 1 663 ? -45.690 -43.182 4.093 1.00 63.34 663 ALA A C 1
ATOM 4870 O O . ALA A 1 663 ? -44.818 -43.995 3.786 1.00 63.34 663 ALA A O 1
ATOM 4871 N N . GLN A 1 664 ? -46.772 -42.980 3.334 1.00 63.72 664 GLN A N 1
ATOM 4872 C CA . GLN A 1 664 ? -46.958 -43.579 2.008 1.00 63.72 664 GLN A CA 1
ATOM 4873 C C . GLN A 1 664 ? -46.027 -42.916 0.981 1.00 63.72 664 GLN A C 1
ATOM 4875 O O . GLN A 1 664 ? -45.678 -41.738 1.115 1.00 63.72 664 GLN A O 1
ATOM 4880 N N . ALA A 1 665 ? -45.647 -43.659 -0.062 1.00 59.81 665 ALA A N 1
ATOM 4881 C CA . ALA A 1 665 ? -44.798 -43.155 -1.138 1.00 59.81 665 ALA A CA 1
ATOM 4882 C C . ALA A 1 665 ? -45.346 -41.822 -1.693 1.00 59.81 665 ALA A C 1
ATOM 4884 O O . ALA A 1 665 ? -46.470 -41.753 -2.184 1.00 59.81 665 ALA A O 1
ATOM 4885 N N . GLY A 1 666 ? -44.555 -40.751 -1.565 1.00 62.59 666 GLY A N 1
ATOM 4886 C CA . GLY A 1 666 ? -44.883 -39.412 -2.066 1.00 62.59 666 GLY A CA 1
ATOM 4887 C C . GLY A 1 666 ? -45.515 -38.431 -1.066 1.00 62.59 666 GLY A C 1
ATOM 4888 O O . GLY A 1 666 ? -45.689 -37.268 -1.424 1.00 62.59 666 GLY A O 1
ATOM 4889 N N . ARG A 1 667 ? -45.827 -38.821 0.184 1.00 73.50 667 ARG A N 1
ATOM 4890 C CA . ARG A 1 667 ? -46.381 -37.897 1.203 1.00 73.50 667 ARG A CA 1
ATOM 4891 C C . ARG A 1 667 ? -45.585 -37.913 2.511 1.00 73.50 667 ARG A C 1
ATOM 4893 O O . ARG A 1 667 ? -45.653 -38.869 3.274 1.00 73.50 667 ARG A O 1
ATOM 4900 N N . VAL A 1 668 ? -44.877 -36.816 2.791 1.00 75.81 668 VAL A N 1
ATOM 4901 C CA . VAL A 1 668 ? -44.117 -36.608 4.038 1.00 75.81 668 VAL A CA 1
ATOM 4902 C C . VAL A 1 668 ? -45.059 -36.162 5.160 1.00 75.81 668 VAL A C 1
ATOM 4904 O O . VAL A 1 668 ? -45.745 -35.149 5.030 1.00 75.81 668 VAL A O 1
ATOM 4907 N N . GLN A 1 669 ? -45.073 -36.886 6.280 1.00 83.69 669 GLN A N 1
ATOM 4908 C CA . GLN A 1 669 ? -45.841 -36.519 7.471 1.00 83.69 669 GLN A CA 1
ATOM 4909 C C . GLN A 1 669 ? -45.025 -35.609 8.402 1.00 83.69 669 GLN A C 1
ATOM 4911 O O . GLN A 1 669 ? -44.059 -36.051 9.035 1.00 83.69 669 GLN A O 1
ATOM 4916 N N . VAL A 1 670 ? -45.448 -34.349 8.520 1.00 83.62 670 VAL A N 1
ATOM 4917 C CA . VAL A 1 670 ? -44.834 -33.320 9.377 1.00 83.62 670 VAL A CA 1
ATOM 4918 C C . VAL A 1 670 ? -45.733 -33.055 10.591 1.00 83.62 670 VAL A C 1
ATOM 4920 O O . VAL A 1 670 ? -46.926 -32.800 10.432 1.00 83.62 670 VAL A O 1
ATOM 4923 N N . ARG A 1 671 ? -45.173 -33.110 11.804 1.00 86.88 671 ARG A N 1
ATOM 4924 C CA . ARG A 1 671 ? -45.837 -32.769 13.077 1.00 86.88 671 ARG A CA 1
ATOM 4925 C C . ARG A 1 671 ? -45.390 -31.389 13.579 1.00 86.88 671 ARG A C 1
ATOM 4927 O O . ARG A 1 671 ? -44.404 -30.832 13.102 1.00 86.88 671 ARG A O 1
ATOM 4934 N N . LEU A 1 672 ? -46.105 -30.843 14.569 1.00 84.81 672 LEU A N 1
ATOM 4935 C CA . LEU A 1 672 ? -45.811 -29.537 15.188 1.00 84.81 672 LEU A CA 1
ATOM 4936 C C . LEU A 1 672 ? -44.370 -29.434 15.721 1.00 84.81 672 LEU A C 1
ATOM 4938 O O . LEU A 1 672 ? -43.733 -28.397 15.544 1.00 84.81 672 LEU A O 1
ATOM 4942 N N . ASP A 1 673 ? -43.834 -30.517 16.287 1.00 84.38 673 ASP A N 1
ATOM 4943 C CA . ASP A 1 673 ? -42.472 -30.560 16.843 1.00 84.38 673 ASP A CA 1
ATOM 4944 C C . ASP A 1 673 ? -41.374 -30.505 15.772 1.00 84.38 673 ASP A C 1
ATOM 4946 O O . ASP A 1 673 ? -40.226 -30.143 16.054 1.00 84.38 673 ASP A O 1
ATOM 4950 N N . ASP A 1 674 ? -41.717 -30.816 14.520 1.00 83.62 674 ASP A N 1
ATOM 4951 C CA . ASP A 1 674 ? -40.791 -30.725 13.395 1.00 83.62 674 ASP A CA 1
ATOM 4952 C C . ASP A 1 674 ? -40.711 -29.297 12.847 1.00 83.62 674 ASP A C 1
ATOM 4954 O O . ASP A 1 674 ? -39.770 -28.984 12.123 1.00 83.62 674 ASP A O 1
ATOM 4958 N N . LEU A 1 675 ? -41.660 -28.410 13.184 1.00 87.75 675 LEU A N 1
ATOM 4959 C CA . LEU A 1 675 ? -41.707 -27.060 12.627 1.00 87.75 675 LEU A CA 1
ATOM 4960 C C . LEU A 1 675 ? -40.481 -26.251 13.042 1.00 87.75 675 LEU A C 1
ATOM 4962 O O . LEU A 1 675 ? -40.079 -26.192 14.210 1.00 87.75 675 LEU A O 1
ATOM 4966 N N . ARG A 1 676 ? -39.869 -25.616 12.048 1.00 83.88 676 ARG A N 1
ATOM 4967 C CA . ARG A 1 676 ? -38.654 -24.828 12.196 1.00 83.88 676 ARG A CA 1
ATOM 4968 C C . ARG A 1 676 ? -38.891 -23.411 11.681 1.00 83.88 676 ARG A C 1
ATOM 4970 O O . ARG A 1 676 ? -39.278 -23.235 10.533 1.00 83.88 676 ARG A O 1
ATOM 4977 N N . ILE A 1 677 ? -38.652 -22.391 12.502 1.00 86.62 677 ILE A N 1
ATOM 4978 C CA . ILE A 1 677 ? -38.825 -20.969 12.152 1.00 86.62 677 ILE A CA 1
ATOM 4979 C C . ILE A 1 677 ? -37.481 -20.280 11.905 1.00 86.62 677 ILE A C 1
ATOM 4981 O O . ILE A 1 677 ? -36.507 -20.510 12.627 1.00 86.62 677 ILE A O 1
ATOM 4985 N N . ARG A 1 678 ? -37.431 -19.412 10.888 1.00 72.19 678 ARG A N 1
ATOM 4986 C CA . ARG A 1 678 ? -36.250 -18.610 10.533 1.00 72.19 678 ARG A CA 1
ATOM 4987 C C . ARG A 1 678 ? -36.127 -17.399 11.453 1.00 72.19 678 ARG A C 1
ATOM 4989 O O . ARG A 1 678 ? -37.110 -16.699 11.691 1.00 72.19 678 ARG A O 1
ATOM 4996 N N . ARG A 1 679 ? -34.914 -17.130 11.942 1.00 66.81 679 ARG A N 1
ATOM 4997 C CA . ARG A 1 679 ? -34.592 -15.945 12.753 1.00 66.81 679 ARG A CA 1
ATOM 4998 C C . ARG A 1 679 ? -33.776 -14.946 11.946 1.00 66.81 679 ARG A C 1
ATOM 5000 O O . ARG A 1 679 ? -32.874 -15.350 11.214 1.00 66.81 679 ARG A O 1
ATOM 5007 N N . PHE A 1 680 ? -34.050 -13.659 12.144 1.00 61.09 680 PHE A N 1
ATOM 5008 C CA . PHE A 1 680 ? -33.356 -12.573 11.463 1.00 61.09 680 PHE A CA 1
ATOM 5009 C C . PHE A 1 680 ? -32.617 -11.649 12.458 1.00 61.09 680 PHE A C 1
ATOM 5011 O O . PHE A 1 680 ? -33.133 -11.325 13.529 1.00 61.09 680 PHE A O 1
ATOM 5018 N N . GLU A 1 681 ? -31.403 -11.212 12.112 1.00 55.22 681 GLU A N 1
ATOM 5019 C CA . GLU A 1 681 ? -30.647 -10.152 12.805 1.00 55.22 681 GLU A CA 1
ATOM 5020 C C . GLU A 1 681 ? -30.775 -8.840 12.042 1.00 55.22 681 GLU A C 1
ATOM 5022 O O . GLU A 1 681 ? -30.481 -8.795 10.843 1.00 55.22 681 GLU A O 1
ATOM 5027 N N . LYS A 1 682 ? -31.126 -7.753 12.736 1.00 54.28 682 LYS A N 1
ATOM 5028 C CA . LYS A 1 682 ? -31.046 -6.406 12.172 1.00 54.28 682 LYS A CA 1
ATOM 5029 C C . LYS A 1 682 ? -29.922 -5.631 12.858 1.00 54.28 682 LYS A C 1
ATOM 5031 O O . LYS A 1 682 ? -29.922 -5.486 14.076 1.00 54.28 682 LYS A O 1
ATOM 5036 N N . LYS A 1 683 ? -28.975 -5.131 12.061 1.00 55.62 683 LYS A N 1
ATOM 5037 C CA . LYS A 1 683 ? -27.934 -4.198 12.509 1.00 55.62 683 LYS A CA 1
ATOM 5038 C C . LYS A 1 683 ? -28.542 -2.793 12.560 1.00 55.62 683 LYS A C 1
ATOM 5040 O O . LYS A 1 683 ? -29.168 -2.370 11.586 1.00 55.62 683 LYS A O 1
ATOM 5045 N N . MET A 1 684 ? -28.411 -2.113 13.695 1.00 58.34 684 MET A N 1
ATOM 5046 C CA . MET A 1 684 ? -28.864 -0.728 13.853 1.00 58.34 684 MET A CA 1
ATOM 5047 C C . MET A 1 684 ? -27.904 0.213 13.119 1.00 58.34 684 MET A C 1
ATOM 5049 O O . MET A 1 684 ? -26.707 -0.060 13.029 1.00 58.34 684 MET A O 1
ATOM 5053 N N . GLU A 1 685 ? -28.433 1.295 12.555 1.00 64.62 685 GLU A N 1
ATOM 5054 C CA . GLU A 1 685 ? -27.617 2.282 11.845 1.00 64.62 685 GLU A CA 1
ATOM 5055 C C . GLU A 1 685 ? -26.873 3.163 12.858 1.00 64.62 685 GLU A C 1
ATOM 5057 O O . GLU A 1 685 ? -27.483 3.691 13.791 1.00 64.62 685 GLU A O 1
ATOM 5062 N N . ALA A 1 686 ? -25.559 3.321 12.687 1.00 74.38 686 ALA A N 1
ATOM 5063 C CA . ALA A 1 686 ? -24.744 4.167 13.554 1.00 74.38 686 ALA A CA 1
ATOM 5064 C C . ALA A 1 686 ? -24.947 5.654 13.227 1.00 74.38 686 ALA A C 1
ATOM 5066 O O . ALA A 1 686 ? -25.114 6.031 12.063 1.00 74.38 686 ALA A O 1
ATOM 5067 N N . THR A 1 687 ? -24.952 6.508 14.251 1.00 79.06 687 THR A N 1
ATOM 5068 C CA . THR A 1 687 ? -25.014 7.970 14.098 1.00 79.06 687 THR A CA 1
ATOM 5069 C C . THR A 1 687 ? -23.954 8.620 14.972 1.00 79.06 687 THR A C 1
ATOM 5071 O O . THR A 1 687 ? -24.013 8.498 16.189 1.00 79.06 687 THR A O 1
ATOM 5074 N N . THR A 1 688 ? -23.008 9.325 14.364 1.00 81.62 688 THR A N 1
ATOM 5075 C CA . THR A 1 688 ? -21.975 10.075 15.086 1.00 81.62 688 THR A CA 1
ATOM 5076 C C . THR A 1 688 ? -22.367 11.547 15.139 1.00 81.62 688 THR A C 1
ATOM 5078 O O . THR A 1 688 ? -22.704 12.137 14.112 1.00 81.62 688 THR A O 1
ATOM 5081 N N . ILE A 1 689 ? -22.350 12.136 16.331 1.00 84.81 689 ILE A N 1
ATOM 5082 C CA . ILE A 1 689 ? -22.714 13.534 16.568 1.00 84.81 689 ILE A CA 1
ATOM 5083 C C . ILE A 1 689 ? -21.476 14.258 17.088 1.00 84.81 689 ILE A C 1
ATOM 5085 O O . ILE A 1 689 ? -20.944 13.893 18.134 1.00 84.81 689 ILE A O 1
ATOM 5089 N N . PHE A 1 690 ? -21.035 15.280 16.362 1.00 82.69 690 PHE A N 1
ATOM 5090 C CA . PHE A 1 690 ? -19.928 16.143 16.759 1.00 82.69 690 PHE A CA 1
ATOM 5091 C C . PHE A 1 690 ? -20.464 17.404 17.428 1.00 82.69 690 PHE A C 1
ATOM 5093 O O . PHE A 1 690 ? -21.351 18.046 16.871 1.00 82.69 690 PHE A O 1
ATOM 5100 N N . ALA A 1 691 ? -19.915 17.768 18.583 1.00 85.38 691 ALA A N 1
ATOM 5101 C CA . ALA A 1 691 ? -20.119 19.061 19.221 1.00 85.38 691 ALA A CA 1
ATOM 5102 C C . ALA A 1 691 ? -18.777 19.799 19.255 1.00 85.38 691 ALA A C 1
ATOM 5104 O O . ALA A 1 691 ? -17.837 19.320 19.889 1.00 85.38 691 ALA A O 1
ATOM 5105 N N . VAL A 1 692 ? -18.676 20.925 18.549 1.00 81.75 692 VAL A N 1
ATOM 5106 C CA . VAL A 1 692 ? -17.408 21.639 18.326 1.00 81.75 692 VAL A CA 1
ATOM 5107 C C . VAL A 1 692 ? -17.480 23.062 18.875 1.00 81.75 692 VAL A C 1
ATOM 5109 O O . VAL A 1 692 ? -18.430 23.794 18.589 1.00 81.75 692 VAL A O 1
ATOM 5112 N N . ASP A 1 693 ? -16.451 23.447 19.627 1.00 79.38 693 ASP A N 1
ATOM 5113 C CA . ASP A 1 693 ? -16.222 24.809 20.117 1.00 79.38 693 ASP A CA 1
ATOM 5114 C C . ASP A 1 693 ? -15.668 25.724 19.013 1.00 79.38 693 ASP A C 1
ATOM 5116 O O . ASP A 1 693 ? -14.682 25.383 18.356 1.00 79.38 693 ASP A O 1
ATOM 5120 N N . ALA A 1 694 ? -16.290 26.889 18.807 1.00 70.06 694 ALA A N 1
ATOM 5121 C CA . ALA A 1 694 ? -15.902 27.863 17.782 1.00 70.06 694 ALA A CA 1
ATOM 5122 C C . ALA A 1 694 ? -15.381 29.212 18.342 1.00 70.06 694 ALA A C 1
ATOM 5124 O O . ALA A 1 694 ? -15.339 30.207 17.611 1.00 70.06 694 ALA A O 1
ATOM 5125 N N . SER A 1 695 ? -14.977 29.288 19.617 1.00 65.06 695 SER A N 1
ATOM 5126 C CA . SER A 1 695 ? -14.448 30.517 20.251 1.00 65.06 695 SER A CA 1
ATOM 5127 C C . SER A 1 695 ? -13.015 30.917 19.780 1.00 65.06 695 SER A C 1
ATOM 5129 O O . SER A 1 695 ? -12.173 30.069 19.493 1.00 65.06 695 SER A O 1
ATOM 5131 N N . GLY A 1 696 ? -12.726 32.229 19.625 1.00 59.00 696 GLY A N 1
ATOM 5132 C CA . GLY A 1 696 ? -11.443 32.805 19.112 1.00 59.00 696 GLY A CA 1
ATOM 5133 C C . GLY A 1 696 ? -10.461 33.223 20.235 1.00 59.00 696 GLY A C 1
ATOM 5134 O O . GLY A 1 696 ? -10.876 33.289 21.382 1.00 59.00 696 GLY A O 1
ATOM 5135 N N . SER A 1 697 ? -9.156 33.520 20.074 1.00 44.66 697 SER A N 1
ATOM 5136 C CA . SER A 1 697 ? -8.381 34.241 19.035 1.00 44.66 697 SER A CA 1
ATOM 5137 C C . SER A 1 697 ? -6.983 33.637 18.735 1.00 44.66 697 SER A C 1
ATOM 5139 O O . SER A 1 697 ? -6.171 34.242 18.045 1.00 44.66 697 SER A O 1
ATOM 5141 N N . SER A 1 698 ? -6.697 32.420 19.206 1.00 44.09 698 SER A N 1
ATOM 5142 C CA . SER A 1 698 ? -5.468 31.646 18.899 1.00 44.09 698 SER A CA 1
ATOM 5143 C C . SER A 1 698 ? -5.778 30.307 18.196 1.00 44.09 698 SER A C 1
ATOM 5145 O O . SER A 1 698 ? -4.969 29.380 18.184 1.00 44.09 698 SER A O 1
ATOM 5147 N N . ALA A 1 699 ? -6.977 30.219 17.604 1.00 49.12 699 ALA A N 1
ATOM 5148 C CA . ALA A 1 699 ? -7.664 28.979 17.243 1.00 49.12 699 ALA A CA 1
ATOM 5149 C C . ALA A 1 699 ? -7.783 28.697 15.731 1.00 49.12 699 ALA A C 1
ATOM 5151 O O . ALA A 1 699 ? -8.286 27.641 15.377 1.00 49.12 699 ALA A O 1
ATOM 5152 N N . MET A 1 700 ? -7.323 29.566 14.819 1.00 50.62 700 MET A N 1
ATOM 5153 C CA . MET A 1 700 ? -7.492 29.324 13.369 1.00 50.62 700 MET A CA 1
ATOM 5154 C C . MET A 1 700 ? -6.777 28.054 12.875 1.00 50.62 700 MET A C 1
ATOM 5156 O O . MET A 1 700 ? -7.374 27.284 12.127 1.00 50.62 700 MET A O 1
ATOM 5160 N N . ALA A 1 701 ? -5.549 27.792 13.338 1.00 50.59 701 ALA A N 1
ATOM 5161 C CA . ALA A 1 701 ? -4.824 26.559 13.011 1.00 50.59 701 ALA A CA 1
ATOM 5162 C C . ALA A 1 701 ? -5.507 25.317 13.614 1.00 50.59 701 ALA A C 1
ATOM 5164 O O . ALA A 1 701 ? -5.724 24.331 12.921 1.00 50.59 701 ALA A O 1
ATOM 5165 N N . ARG A 1 702 ? -5.964 25.405 14.871 1.00 56.38 702 ARG A N 1
ATOM 5166 C CA . ARG A 1 702 ? -6.618 24.287 15.580 1.00 56.38 702 ARG A CA 1
ATOM 5167 C C . ARG A 1 702 ? -8.021 23.984 15.065 1.00 56.38 702 ARG A C 1
ATOM 5169 O O . ARG A 1 702 ? -8.444 22.835 15.057 1.00 56.38 702 ARG A O 1
ATOM 5176 N N . LEU A 1 703 ? -8.748 25.001 14.612 1.00 59.53 703 LEU A N 1
ATOM 5177 C CA . LEU A 1 703 ? -10.060 24.850 13.990 1.00 59.53 703 LEU A CA 1
ATOM 5178 C C . LEU A 1 703 ? -9.920 24.295 12.566 1.00 59.53 703 LEU A C 1
ATOM 5180 O O . LEU A 1 703 ? -10.758 23.500 12.153 1.00 59.53 703 LEU A O 1
ATOM 5184 N N . ALA A 1 704 ? -8.839 24.626 11.847 1.00 59.75 704 ALA A N 1
ATOM 5185 C CA . ALA A 1 704 ? -8.477 23.970 10.589 1.00 59.75 704 ALA A CA 1
ATOM 5186 C C . ALA A 1 704 ? -8.082 22.493 10.796 1.00 59.75 704 ALA A C 1
ATOM 5188 O O . ALA A 1 704 ? -8.531 21.636 10.037 1.00 59.75 704 ALA A O 1
ATOM 5189 N N . GLU A 1 705 ? -7.329 22.175 11.853 1.00 59.69 705 GLU A N 1
ATOM 5190 C CA . GLU A 1 705 ? -6.982 20.799 12.249 1.00 59.69 705 GLU A CA 1
ATOM 5191 C C . GLU A 1 705 ? -8.221 19.989 12.660 1.00 59.69 705 GLU A C 1
ATOM 5193 O O . GLU A 1 705 ? -8.437 18.887 12.151 1.00 59.69 705 GLU A O 1
ATOM 5198 N N . ALA A 1 706 ? -9.089 20.554 13.506 1.00 56.66 706 ALA A N 1
ATOM 5199 C CA . ALA A 1 706 ? -10.350 19.935 13.913 1.00 56.66 706 ALA A CA 1
ATOM 5200 C C . ALA A 1 706 ? -11.297 19.740 12.720 1.00 56.66 706 ALA A C 1
ATOM 5202 O O . ALA A 1 706 ? -11.912 18.684 12.575 1.00 56.66 706 ALA A O 1
ATOM 5203 N N . LYS A 1 707 ? -11.371 20.717 11.811 1.00 62.78 707 LYS A N 1
ATOM 5204 C CA . LYS A 1 707 ? -12.123 20.607 10.556 1.00 62.78 707 LYS A CA 1
ATOM 5205 C C . LYS A 1 707 ? -11.571 19.494 9.666 1.00 62.78 707 LYS A C 1
ATOM 5207 O O . LYS A 1 707 ? -12.355 18.677 9.190 1.00 62.78 707 LYS A O 1
ATOM 5212 N N . GLY A 1 708 ? -10.250 19.401 9.512 1.00 59.31 708 GLY A N 1
ATOM 5213 C CA . GLY A 1 708 ? -9.596 18.310 8.788 1.00 59.31 708 GLY A CA 1
ATOM 5214 C C . GLY A 1 708 ? -9.876 16.936 9.410 1.00 59.31 708 GLY A C 1
ATOM 5215 O O . GLY A 1 708 ? -10.173 15.981 8.694 1.00 59.31 708 GLY A O 1
ATOM 5216 N N . ALA A 1 709 ? -9.863 16.827 10.742 1.00 59.66 709 ALA A N 1
ATOM 5217 C CA . ALA A 1 709 ? -10.171 15.585 11.452 1.00 59.66 709 ALA A CA 1
ATOM 5218 C C . ALA A 1 709 ? -11.632 15.153 11.259 1.00 59.66 709 ALA A C 1
ATOM 5220 O O . ALA A 1 709 ? -11.915 13.980 10.999 1.00 59.66 709 ALA A O 1
ATOM 5221 N N . VAL A 1 710 ? -12.568 16.105 11.341 1.00 63.03 710 VAL A N 1
ATOM 5222 C CA . VAL A 1 710 ? -13.992 15.853 11.093 1.00 63.03 710 VAL A CA 1
ATOM 5223 C C . VAL A 1 710 ? -14.228 15.487 9.623 1.00 63.03 710 VAL A C 1
ATOM 5225 O O . VAL A 1 710 ? -15.017 14.585 9.358 1.00 63.03 710 VAL A O 1
ATOM 5228 N N . GLU A 1 711 ? -13.514 16.084 8.663 1.00 63.53 711 GLU A N 1
ATOM 5229 C CA . GLU A 1 711 ? -13.574 15.696 7.245 1.00 63.53 711 GLU A CA 1
ATOM 5230 C C . GLU A 1 711 ? -13.076 14.265 6.991 1.00 63.53 711 GLU A C 1
ATOM 5232 O O . GLU A 1 711 ? -13.726 13.515 6.258 1.00 63.53 711 GLU A O 1
ATOM 5237 N N . LEU A 1 712 ? -11.980 13.851 7.635 1.00 59.41 712 LEU A N 1
ATOM 5238 C CA . LEU A 1 712 ? -11.483 12.472 7.571 1.00 59.41 712 LEU A CA 1
ATOM 5239 C C . LEU A 1 712 ? -12.474 11.483 8.209 1.00 59.41 712 LEU A C 1
ATOM 5241 O O . LEU A 1 712 ? -12.753 10.421 7.648 1.00 59.41 712 LEU A O 1
ATOM 5245 N N . LEU A 1 713 ? -13.072 11.842 9.352 1.00 60.19 713 LEU A N 1
ATOM 5246 C CA . LEU A 1 713 ? -14.110 11.033 10.008 1.00 60.19 713 LEU A CA 1
ATOM 5247 C C . LEU A 1 713 ? -15.395 10.952 9.167 1.00 60.19 713 LEU A C 1
ATOM 5249 O O . LEU A 1 713 ? -16.044 9.906 9.135 1.00 60.19 713 LEU A O 1
ATOM 5253 N N . LEU A 1 714 ? -15.750 12.019 8.447 1.00 62.09 714 LEU A N 1
ATOM 5254 C CA . LEU A 1 714 ? -16.871 12.052 7.504 1.00 62.09 714 LEU A CA 1
ATOM 5255 C C . LEU A 1 714 ? -16.631 11.154 6.285 1.00 62.09 714 LEU A C 1
ATOM 5257 O O . LEU A 1 714 ? -17.547 10.437 5.874 1.00 62.09 714 LEU A O 1
ATOM 5261 N N . ALA A 1 715 ? -15.415 11.169 5.730 1.00 54.81 715 ALA A N 1
ATOM 5262 C CA . ALA A 1 715 ? -15.015 10.292 4.631 1.00 54.81 715 ALA A CA 1
ATOM 5263 C C . ALA A 1 715 ? -15.139 8.810 5.013 1.00 54.81 715 ALA A C 1
ATOM 5265 O O . ALA A 1 715 ? -15.679 8.012 4.249 1.00 54.81 715 ALA A O 1
ATOM 5266 N N . GLU A 1 716 ? -14.751 8.442 6.234 1.00 57.34 716 GLU A N 1
ATOM 5267 C CA . GLU A 1 716 ? -14.878 7.064 6.715 1.00 57.34 716 GLU A CA 1
ATOM 5268 C C . GLU A 1 716 ? -16.325 6.696 7.105 1.00 57.34 716 GLU A C 1
ATOM 5270 O O . GLU A 1 716 ? -16.783 5.577 6.850 1.00 57.34 716 GLU A O 1
ATOM 5275 N N . ALA A 1 717 ? -17.089 7.632 7.683 1.00 52.59 717 ALA A N 1
ATOM 5276 C CA . ALA A 1 717 ? -18.505 7.431 8.001 1.00 52.59 717 ALA A CA 1
ATOM 5277 C C . ALA A 1 717 ? -19.350 7.165 6.742 1.00 52.59 717 ALA A C 1
ATOM 5279 O O . ALA A 1 717 ? -20.282 6.353 6.793 1.00 52.59 717 ALA A O 1
ATOM 5280 N N . TYR A 1 718 ? -18.982 7.772 5.605 1.00 48.56 718 TYR A N 1
ATOM 5281 C CA . TYR A 1 718 ? -19.551 7.467 4.291 1.00 48.56 718 TYR A CA 1
ATOM 5282 C C . TYR A 1 718 ? -19.312 5.999 3.896 1.00 48.56 718 TYR A C 1
ATOM 5284 O O . TYR A 1 718 ? -20.269 5.286 3.582 1.00 48.56 718 TYR A O 1
ATOM 5292 N N . VAL A 1 719 ? -18.071 5.509 4.021 1.00 46.47 719 VAL A N 1
ATOM 5293 C CA . VAL A 1 719 ? -17.702 4.107 3.732 1.00 46.47 719 VAL A CA 1
ATOM 5294 C C . VAL A 1 719 ? -18.452 3.127 4.647 1.00 46.47 719 VAL A C 1
ATOM 5296 O O . VAL A 1 719 ? -18.957 2.099 4.195 1.00 46.47 719 VAL A O 1
ATOM 5299 N N . LYS A 1 720 ? -18.611 3.463 5.935 1.00 53.12 720 LYS A N 1
ATOM 5300 C CA . LYS A 1 720 ? -19.279 2.611 6.941 1.00 53.12 720 LYS A CA 1
ATOM 5301 C C . LYS A 1 720 ? -20.815 2.735 6.968 1.00 53.12 720 LYS A C 1
ATOM 5303 O O . LYS A 1 720 ? -21.454 2.103 7.813 1.00 53.12 720 LYS A O 1
ATOM 5308 N N . ARG A 1 721 ? -21.429 3.504 6.053 1.00 54.47 721 ARG A N 1
ATOM 5309 C CA . ARG A 1 721 ? -22.880 3.814 6.006 1.00 54.47 721 ARG A CA 1
ATOM 5310 C C . ARG A 1 721 ? -23.433 4.422 7.310 1.00 54.47 721 ARG A C 1
ATOM 5312 O O . ARG A 1 721 ? -24.606 4.222 7.638 1.00 54.47 721 ARG A O 1
ATOM 5319 N N . ALA A 1 722 ? -22.607 5.152 8.054 1.00 64.88 722 ALA A N 1
ATOM 5320 C CA . ALA A 1 722 ? -23.010 5.863 9.264 1.00 64.88 722 ALA A CA 1
ATOM 5321 C C . ALA A 1 722 ? -23.551 7.263 8.921 1.00 64.88 722 ALA A C 1
ATOM 5323 O O . ALA A 1 722 ? -23.173 7.861 7.915 1.00 64.88 722 ALA A O 1
ATOM 5324 N N . GLN A 1 723 ? -24.471 7.782 9.737 1.00 77.44 723 GLN A N 1
ATOM 5325 C CA . GLN A 1 723 ? -24.924 9.174 9.632 1.00 77.44 723 GLN A CA 1
ATOM 5326 C C . GLN A 1 723 ? -24.046 10.079 10.485 1.00 77.44 723 GLN A C 1
ATOM 5328 O O . GLN A 1 723 ? -23.639 9.682 11.576 1.00 77.44 723 GLN A O 1
ATOM 5333 N N . VAL A 1 724 ? -23.816 11.304 10.019 1.00 79.19 724 VAL A N 1
ATOM 5334 C CA . VAL A 1 724 ? -23.073 12.311 10.778 1.00 79.19 724 VAL A CA 1
ATOM 5335 C C . VAL A 1 724 ? -23.925 13.553 10.992 1.00 79.19 724 VAL A C 1
ATOM 5337 O O . VAL A 1 724 ? -24.657 13.972 10.093 1.00 79.19 724 VAL A O 1
ATOM 5340 N N . ALA A 1 725 ? -23.838 14.112 12.196 1.00 84.31 725 ALA A N 1
ATOM 5341 C CA . ALA A 1 725 ? -24.420 15.392 12.569 1.00 84.31 725 ALA A CA 1
ATOM 5342 C C . ALA A 1 725 ? -23.375 16.282 13.251 1.00 84.31 725 ALA A C 1
ATOM 5344 O O . ALA A 1 725 ? -22.431 15.775 13.858 1.00 84.31 725 ALA A O 1
ATOM 5345 N N . LEU A 1 726 ? -23.563 17.596 13.153 1.00 84.56 726 LEU A N 1
ATOM 5346 C CA . LEU A 1 726 ? -22.650 18.599 13.695 1.00 84.56 726 LEU A CA 1
ATOM 5347 C C . LEU A 1 726 ? -23.437 19.671 14.445 1.00 84.56 726 LEU A C 1
ATOM 5349 O O . LEU A 1 726 ? -24.315 20.314 13.869 1.00 84.56 726 LEU A O 1
ATOM 5353 N N . VAL A 1 727 ? -23.071 19.867 15.704 1.00 86.12 727 VAL A N 1
ATOM 5354 C CA . VAL A 1 727 ? -23.490 20.951 16.586 1.00 86.12 727 VAL A CA 1
ATOM 5355 C C . VAL A 1 727 ? -22.276 21.852 16.795 1.00 86.12 727 VAL A C 1
ATOM 5357 O O . VAL A 1 727 ? -21.198 21.366 17.133 1.00 86.12 727 VAL A O 1
ATOM 5360 N N . ALA A 1 728 ? -22.434 23.152 16.587 1.00 83.56 728 ALA A N 1
ATOM 5361 C CA . ALA A 1 728 ? -21.411 24.136 16.917 1.00 83.56 728 ALA A CA 1
ATOM 5362 C C . ALA A 1 728 ? -21.958 25.066 17.997 1.00 83.56 728 ALA A C 1
ATOM 5364 O O . ALA A 1 728 ? -23.108 25.493 17.917 1.00 83.56 728 ALA A O 1
ATOM 5365 N N . PHE A 1 729 ? -21.153 25.375 19.006 1.00 81.81 729 PHE A N 1
ATOM 5366 C CA . PHE A 1 729 ? -21.538 26.300 20.071 1.00 81.81 729 PHE A CA 1
ATOM 5367 C C . PHE A 1 729 ? -20.627 27.526 20.061 1.00 81.81 729 PHE A C 1
ATOM 5369 O O . PHE A 1 729 ? -19.405 27.405 19.963 1.00 81.81 729 PHE A O 1
ATOM 5376 N N . ARG A 1 730 ? -21.243 28.714 20.096 1.00 79.56 730 ARG A N 1
ATOM 5377 C CA . ARG A 1 730 ? -20.567 30.017 20.006 1.00 79.56 730 ARG A CA 1
ATOM 5378 C C . ARG A 1 730 ? -21.435 31.125 20.588 1.00 79.56 730 ARG A C 1
ATOM 5380 O O . ARG A 1 730 ? -22.660 31.052 20.531 1.00 79.56 730 ARG A O 1
ATOM 5387 N N . GLY A 1 731 ? -20.809 32.206 21.049 1.00 75.31 731 GLY A N 1
ATOM 5388 C CA . GLY A 1 731 ? -21.569 33.318 21.623 1.00 75.31 731 GLY A CA 1
ATOM 5389 C C . GLY A 1 731 ? -22.367 32.797 22.813 1.00 75.31 731 GLY A C 1
ATOM 5390 O O . GLY A 1 731 ? -21.782 32.138 23.657 1.00 75.31 731 GLY A O 1
ATOM 5391 N N . THR A 1 732 ? -23.676 33.021 22.859 1.00 73.19 732 THR A N 1
ATOM 5392 C CA . THR A 1 732 ? -24.554 32.566 23.953 1.00 73.19 732 THR A CA 1
ATOM 5393 C C . THR A 1 732 ? -25.358 31.299 23.642 1.00 73.19 732 THR A C 1
ATOM 5395 O O . THR A 1 732 ? -26.107 30.846 24.499 1.00 73.19 732 THR A O 1
ATOM 5398 N N . GLU A 1 733 ? -25.227 30.710 22.446 1.00 77.19 733 GLU A N 1
ATOM 5399 C CA . GLU A 1 733 ? -26.111 29.631 21.977 1.00 77.19 733 GLU A CA 1
ATOM 5400 C C . GLU A 1 733 ? -25.356 28.446 21.336 1.00 77.19 733 GLU A C 1
ATOM 5402 O O . GLU A 1 733 ? -24.173 28.524 20.988 1.00 77.19 733 GLU A O 1
ATOM 5407 N N . ALA A 1 734 ? -26.060 27.319 21.172 1.00 83.88 734 ALA A N 1
ATOM 5408 C CA . ALA A 1 734 ? -25.600 26.139 20.442 1.00 83.88 734 ALA A CA 1
ATOM 5409 C C . ALA A 1 734 ? -26.506 25.870 19.232 1.00 83.88 734 ALA A C 1
ATOM 5411 O O . ALA A 1 734 ? -27.717 25.719 19.376 1.00 83.88 734 ALA A O 1
ATOM 5412 N N . GLU A 1 735 ? -25.918 25.779 18.040 1.00 84.38 735 GLU A N 1
ATOM 5413 C CA . GLU A 1 735 ? -26.633 25.660 16.768 1.00 84.38 735 GLU A CA 1
ATOM 5414 C C . GLU A 1 735 ? -26.361 24.305 16.093 1.00 84.38 735 GLU A C 1
ATOM 5416 O O . GLU A 1 735 ? -25.226 23.824 16.020 1.00 84.38 735 GLU A O 1
ATOM 5421 N N . LEU A 1 736 ? -27.410 23.681 15.546 1.00 85.06 736 LEU A N 1
ATOM 5422 C CA . LEU A 1 736 ? -27.292 22.477 14.723 1.00 85.06 736 LEU A CA 1
ATOM 5423 C C . LEU A 1 736 ? -26.905 22.850 13.284 1.00 85.06 736 LEU A C 1
ATOM 5425 O O . LEU A 1 736 ? -27.764 23.059 12.428 1.00 85.06 736 LEU A O 1
ATOM 5429 N N . ILE A 1 737 ? -25.604 22.866 13.005 1.00 81.75 737 ILE A N 1
ATOM 5430 C CA . ILE A 1 737 ? -25.044 23.217 11.691 1.00 81.75 737 ILE A CA 1
ATOM 5431 C C . ILE A 1 737 ? -25.329 22.139 10.634 1.00 81.75 737 ILE A C 1
ATOM 5433 O O . ILE A 1 737 ? -25.539 22.438 9.454 1.00 81.75 737 ILE A O 1
ATOM 5437 N N . LEU A 1 738 ? -25.329 20.864 11.038 1.00 82.06 738 LEU A N 1
ATOM 5438 C CA . LEU A 1 738 ? -25.597 19.741 10.142 1.00 82.06 738 LEU A CA 1
ATOM 5439 C C . LEU A 1 738 ? -26.558 18.741 10.798 1.00 82.06 738 LEU A C 1
ATOM 5441 O O . LEU A 1 738 ? -26.162 18.052 11.743 1.00 82.06 738 LEU A O 1
ATOM 5445 N N . PRO A 1 739 ? -27.794 18.583 10.288 1.00 83.50 739 PRO A N 1
ATOM 5446 C CA . PRO A 1 739 ? -28.665 17.503 10.735 1.00 83.50 739 PRO A CA 1
ATOM 5447 C C . PRO A 1 739 ? -28.113 16.137 10.284 1.00 83.50 739 PRO A C 1
ATOM 5449 O O . PRO A 1 739 ? -27.406 16.083 9.273 1.00 83.50 739 PRO A O 1
ATOM 5452 N N . PRO A 1 740 ? -28.472 15.021 10.958 1.00 85.00 740 PRO A N 1
ATOM 5453 C CA . PRO A 1 740 ? -27.982 13.684 10.620 1.00 85.00 740 PRO A CA 1
ATOM 5454 C C . PRO A 1 740 ? -28.131 13.356 9.127 1.00 85.00 740 PRO A C 1
ATOM 5456 O O . PRO A 1 740 ? -29.238 13.120 8.635 1.00 85.00 740 PRO A O 1
ATOM 5459 N N . THR A 1 741 ? -27.013 13.334 8.402 1.00 78.88 741 THR A N 1
ATOM 5460 C CA . THR A 1 741 ? -26.972 13.125 6.950 1.00 78.88 741 THR A CA 1
ATOM 5461 C C . THR A 1 741 ? -25.931 12.080 6.566 1.00 78.88 741 THR A C 1
ATOM 5463 O O . THR A 1 741 ? -25.041 11.739 7.341 1.00 78.88 741 THR A O 1
ATOM 5466 N N . ARG A 1 742 ? -26.064 11.556 5.346 1.00 68.75 742 ARG A N 1
ATOM 5467 C CA . ARG A 1 742 ? -25.075 10.689 4.684 1.00 68.75 742 ARG A CA 1
ATOM 5468 C C . ARG A 1 742 ? -24.317 11.422 3.570 1.00 68.75 742 ARG A C 1
ATOM 5470 O O . ARG A 1 742 ? -23.439 10.844 2.943 1.00 68.75 742 ARG A O 1
ATOM 5477 N N . SER A 1 743 ? -24.692 12.672 3.281 1.00 69.44 743 SER A N 1
ATOM 5478 C CA . SER A 1 743 ? -24.100 13.463 2.200 1.00 69.44 743 SER A CA 1
ATOM 5479 C C . SER A 1 743 ? -22.802 14.116 2.659 1.00 69.44 743 SER A C 1
ATOM 5481 O O . SER A 1 743 ? -22.818 15.087 3.419 1.00 69.44 743 SER A O 1
ATOM 5483 N N . LEU A 1 744 ? -21.688 13.601 2.141 1.00 62.41 744 LEU A N 1
ATOM 5484 C CA . LEU A 1 744 ? -20.351 14.131 2.392 1.00 62.41 744 LEU A CA 1
ATOM 5485 C C . LEU A 1 744 ? -20.179 15.546 1.817 1.00 62.41 744 LEU A C 1
ATOM 5487 O O . LEU A 1 744 ? -19.606 16.409 2.474 1.00 62.41 744 LEU A O 1
ATOM 5491 N N . ALA A 1 745 ? -20.767 15.824 0.649 1.00 61.53 745 ALA A N 1
ATOM 5492 C CA . ALA A 1 745 ? -20.760 17.155 0.036 1.00 61.53 745 ALA A CA 1
ATOM 5493 C C . ALA A 1 745 ? -21.461 18.213 0.911 1.00 61.53 745 ALA A C 1
ATOM 5495 O O . ALA A 1 745 ? -20.945 19.316 1.092 1.00 61.53 745 ALA A O 1
ATOM 5496 N N . ARG A 1 746 ? -22.614 17.870 1.510 1.00 66.00 746 ARG A N 1
ATOM 5497 C CA . ARG A 1 746 ? -23.334 18.769 2.429 1.00 66.00 746 ARG A CA 1
ATOM 5498 C C . ARG A 1 746 ? -22.538 19.010 3.710 1.00 66.00 746 ARG A C 1
ATOM 5500 O O . ARG A 1 746 ? -22.482 20.140 4.176 1.00 66.00 746 ARG A O 1
ATOM 5507 N N . ALA A 1 747 ? -21.896 17.968 4.236 1.00 65.38 747 ALA A N 1
ATOM 5508 C CA . ALA A 1 747 ? -21.061 18.067 5.425 1.00 65.38 747 ALA A CA 1
ATOM 5509 C C . ALA A 1 747 ? -19.808 18.935 5.195 1.00 65.38 747 ALA A C 1
ATOM 5511 O O . ALA A 1 747 ? -19.549 19.833 5.991 1.00 65.38 747 ALA A O 1
ATOM 5512 N N . ARG A 1 748 ? -19.095 18.752 4.069 1.00 62.91 748 ARG A N 1
ATOM 5513 C CA . ARG A 1 748 ? -17.945 19.589 3.669 1.00 62.91 748 ARG A CA 1
ATOM 5514 C C . ARG A 1 748 ? -18.326 21.059 3.496 1.00 62.91 748 ARG A C 1
ATOM 5516 O O . ARG A 1 748 ? -17.634 21.931 4.007 1.00 62.91 748 ARG A O 1
ATOM 5523 N N . LYS A 1 749 ? -19.455 21.351 2.839 1.00 68.44 749 LYS A N 1
ATOM 5524 C CA . LYS A 1 749 ? -19.941 22.732 2.667 1.00 68.44 749 LYS A CA 1
ATOM 5525 C C . LYS A 1 749 ? -20.263 23.402 4.009 1.00 68.44 749 LYS A C 1
ATOM 5527 O O . LYS A 1 749 ? -19.892 24.552 4.218 1.00 68.44 749 LYS A O 1
ATOM 5532 N N . SER A 1 750 ? -20.913 22.676 4.919 1.00 68.38 750 SER A N 1
ATOM 5533 C CA . SER A 1 750 ? -21.244 23.158 6.266 1.00 68.38 750 SER A CA 1
ATOM 5534 C C . SER A 1 750 ? -20.005 23.384 7.146 1.00 68.38 750 SER A C 1
ATOM 5536 O O . SER A 1 750 ? -19.946 24.381 7.856 1.00 68.38 750 SER A O 1
ATOM 5538 N N . LEU A 1 751 ? -18.989 22.516 7.060 1.00 66.44 751 LEU A N 1
ATOM 5539 C CA . LEU A 1 751 ? -17.686 22.700 7.722 1.00 66.44 751 LEU A CA 1
ATOM 5540 C C . LEU A 1 751 ? -16.868 23.843 7.101 1.00 66.44 751 LEU A C 1
ATOM 5542 O O . LEU A 1 751 ? -16.120 24.541 7.786 1.00 66.44 751 LEU A O 1
ATOM 5546 N N . GLY A 1 752 ? -17.026 24.048 5.791 1.00 61.25 752 GLY A N 1
ATOM 5547 C CA . GLY A 1 752 ? -16.530 25.183 5.014 1.00 61.25 752 GLY A CA 1
ATOM 5548 C C . GLY A 1 752 ? -16.864 26.536 5.635 1.00 61.25 752 GLY A C 1
ATOM 5549 O O . GLY A 1 752 ? -16.006 27.411 5.680 1.00 61.25 752 GLY A O 1
ATOM 5550 N N . ALA A 1 753 ? -18.091 26.658 6.142 1.00 60.69 753 ALA A N 1
ATOM 5551 C CA . ALA A 1 753 ? -18.723 27.909 6.541 1.00 60.69 753 ALA A CA 1
ATOM 5552 C C . ALA A 1 753 ? -18.750 28.164 8.060 1.00 60.69 753 ALA A C 1
ATOM 5554 O O . ALA A 1 753 ? -19.487 29.045 8.495 1.00 60.69 753 ALA A O 1
ATOM 5555 N N . LEU A 1 754 ? -17.997 27.409 8.874 1.00 64.44 754 LEU A N 1
ATOM 5556 C CA . LEU A 1 754 ? -17.976 27.604 10.329 1.00 64.44 754 LEU A CA 1
ATOM 5557 C C . LEU A 1 754 ? -17.396 28.991 10.689 1.00 64.44 754 LEU A C 1
ATOM 5559 O O . LEU A 1 754 ? -16.222 29.243 10.409 1.00 64.44 754 LEU A O 1
ATOM 5563 N N . PRO A 1 755 ? -18.183 29.895 11.302 1.00 55.59 755 PRO A N 1
ATOM 5564 C CA . PRO A 1 755 ? -17.709 31.217 11.698 1.00 55.59 755 PRO A CA 1
ATOM 5565 C C . PRO A 1 755 ? -16.866 31.121 12.978 1.00 55.59 755 PRO A C 1
ATOM 5567 O O . PRO A 1 755 ? -17.277 30.478 13.941 1.00 55.59 755 PRO A O 1
ATOM 5570 N N . GLY A 1 756 ? -15.702 31.773 13.006 1.00 59.09 756 GLY A N 1
ATOM 5571 C CA . GLY A 1 756 ? -14.853 31.843 14.201 1.00 59.09 756 GLY A CA 1
ATOM 5572 C C . GLY A 1 756 ? -15.196 33.038 15.096 1.00 59.09 756 GLY A C 1
ATOM 5573 O O . GLY A 1 756 ? -15.381 34.146 14.593 1.00 59.09 756 GLY A O 1
ATOM 5574 N N . GLY A 1 757 ? -15.229 32.827 16.416 1.00 62.62 757 GLY A N 1
ATOM 5575 C CA . GLY A 1 757 ? -15.335 33.883 17.431 1.00 62.62 757 GLY A CA 1
ATOM 5576 C C . GLY A 1 757 ? -16.609 33.844 18.288 1.00 62.62 757 GLY A C 1
ATOM 5577 O O . GLY A 1 757 ? -17.669 33.405 17.844 1.00 62.62 757 GLY A O 1
ATOM 5578 N N . GLY A 1 758 ? -16.496 34.338 19.528 1.00 65.25 758 GLY A N 1
ATOM 5579 C CA . GLY A 1 758 ? -17.570 34.389 20.531 1.00 65.25 758 GLY A CA 1
ATOM 5580 C C . GLY A 1 758 ? -17.186 33.717 21.855 1.00 65.25 758 GLY A C 1
ATOM 5581 O O . GLY A 1 758 ? -16.105 33.142 21.964 1.00 65.25 758 GLY A O 1
ATOM 5582 N N . GLY A 1 759 ? -18.061 33.807 22.862 1.00 66.88 759 GLY A N 1
ATOM 5583 C CA . GLY A 1 759 ? -17.933 33.035 24.103 1.00 66.88 759 GLY A CA 1
ATOM 5584 C C . GLY A 1 759 ? -18.212 31.541 23.895 1.00 66.88 759 GLY A C 1
ATOM 5585 O O . GLY A 1 759 ? -18.668 31.136 22.824 1.00 66.88 759 GLY A O 1
ATOM 5586 N N . THR A 1 760 ? -17.932 30.740 24.925 1.00 75.31 760 THR A N 1
ATOM 5587 C CA . THR A 1 760 ? -18.048 29.271 24.915 1.00 75.31 760 THR A CA 1
ATOM 5588 C C . THR A 1 760 ? -19.219 28.833 25.806 1.00 75.31 760 THR A C 1
ATOM 5590 O O . THR A 1 760 ? -19.026 28.644 27.014 1.00 75.31 760 THR A O 1
ATOM 5593 N N . PRO A 1 761 ? -20.445 28.684 25.263 1.00 82.25 761 PRO A N 1
ATOM 5594 C CA . PRO A 1 761 ? -21.613 28.238 26.016 1.00 82.25 761 PRO A CA 1
ATOM 5595 C C . PRO A 1 761 ? -21.624 26.702 26.070 1.00 82.25 761 PRO A C 1
ATOM 5597 O O . PRO A 1 761 ? -22.443 26.025 25.443 1.00 82.25 761 PRO A O 1
ATOM 5600 N N . LEU A 1 762 ? -20.656 26.136 26.795 1.00 84.06 762 LEU A N 1
ATOM 5601 C CA . LEU A 1 762 ? -20.383 24.696 26.805 1.00 84.06 762 LEU A CA 1
ATOM 5602 C C . LEU A 1 762 ? -21.589 23.867 27.279 1.00 84.06 762 LEU A C 1
ATOM 5604 O O . LEU A 1 762 ? -21.897 22.831 26.690 1.00 84.06 762 LEU A O 1
ATOM 5608 N N . ALA A 1 763 ? -22.324 24.348 28.287 1.00 86.62 763 ALA A N 1
ATOM 5609 C CA . ALA A 1 763 ? -23.534 23.693 28.785 1.00 86.62 763 ALA A CA 1
ATOM 5610 C C . ALA A 1 763 ? -24.617 23.550 27.697 1.00 86.62 763 ALA A C 1
ATOM 5612 O O . ALA A 1 763 ? -25.220 22.483 27.550 1.00 86.62 763 ALA A O 1
ATOM 5613 N N . ALA A 1 764 ? -24.829 24.595 26.889 1.00 85.50 764 ALA A N 1
ATOM 5614 C CA . ALA A 1 764 ? -25.781 24.573 25.779 1.00 85.50 764 ALA A CA 1
ATOM 5615 C C . ALA A 1 764 ? -25.347 23.581 24.686 1.00 85.50 764 ALA A C 1
ATOM 5617 O O . ALA A 1 764 ? -26.164 22.794 24.204 1.00 85.50 764 ALA A O 1
ATOM 5618 N N . GLY A 1 765 ? -24.051 23.555 24.350 1.00 87.69 765 GLY A N 1
ATOM 5619 C CA . GLY A 1 765 ? -23.484 22.618 23.375 1.00 87.69 765 GLY A CA 1
ATOM 5620 C C . GLY A 1 765 ? -23.647 21.151 23.783 1.00 87.69 765 GLY A C 1
ATOM 5621 O O . GLY A 1 765 ? -24.093 20.323 22.983 1.00 87.69 765 GLY A O 1
ATOM 5622 N N . LEU A 1 766 ? -23.347 20.831 25.046 1.00 89.44 766 LEU A N 1
ATOM 5623 C CA . LEU A 1 766 ? -23.509 19.485 25.603 1.00 89.44 766 LEU A CA 1
ATOM 5624 C C . LEU A 1 766 ? -24.981 19.044 25.617 1.00 89.44 766 LEU A C 1
ATOM 5626 O O . LEU A 1 766 ? -25.293 17.916 25.226 1.00 89.44 766 LEU A O 1
ATOM 5630 N N . ASN A 1 767 ? -25.901 19.931 26.005 1.00 89.75 767 ASN A N 1
ATOM 5631 C CA . ASN A 1 767 ? -27.332 19.626 26.008 1.00 89.75 767 ASN A CA 1
ATOM 5632 C C . ASN A 1 767 ? -27.884 19.387 24.597 1.00 89.75 767 ASN A C 1
ATOM 5634 O O . ASN A 1 767 ? -28.563 18.383 24.379 1.00 89.75 767 ASN A O 1
ATOM 5638 N N . ALA A 1 768 ? -27.521 20.224 23.622 1.00 88.69 768 ALA A N 1
ATOM 5639 C CA . ALA A 1 768 ? -27.931 20.042 22.230 1.00 88.69 768 ALA A CA 1
ATOM 5640 C C . ALA A 1 768 ? -27.427 18.706 21.646 1.00 88.69 768 ALA A C 1
ATOM 5642 O O . ALA A 1 768 ? -28.167 17.991 20.961 1.00 88.69 768 ALA A O 1
ATOM 5643 N N . ALA A 1 769 ? -26.185 18.318 21.959 1.00 89.19 769 ALA A N 1
ATOM 5644 C CA . ALA A 1 769 ? -25.630 17.028 21.553 1.00 89.19 769 ALA A CA 1
ATOM 5645 C C . ALA A 1 769 ? -26.380 15.843 22.194 1.00 89.19 769 ALA A C 1
ATOM 5647 O O . ALA A 1 769 ? -26.716 14.874 21.502 1.00 89.19 769 ALA A O 1
ATOM 5648 N N . ARG A 1 770 ? -26.700 15.936 23.494 1.00 92.38 770 ARG A N 1
ATOM 5649 C CA . ARG A 1 770 ? -27.479 14.927 24.233 1.00 92.38 770 ARG A CA 1
ATOM 5650 C C . ARG A 1 770 ? -28.869 14.733 23.632 1.00 92.38 770 ARG A C 1
ATOM 5652 O O . ARG A 1 770 ? -29.254 13.602 23.337 1.00 92.38 770 ARG A O 1
ATOM 5659 N N . GLU A 1 771 ? -29.603 15.819 23.410 1.00 91.56 771 GLU A N 1
ATOM 5660 C CA . GLU A 1 771 ? -30.961 15.788 22.855 1.00 91.56 771 GLU A CA 1
ATOM 5661 C C . GLU A 1 771 ? -30.993 15.161 21.459 1.00 91.56 771 GLU A C 1
ATOM 5663 O O . GLU A 1 771 ? -31.849 14.320 21.159 1.00 91.56 771 GLU A O 1
ATOM 5668 N N . LEU A 1 772 ? -30.012 15.495 20.614 1.00 89.50 772 LEU A N 1
ATOM 5669 C CA . LEU A 1 772 ? -29.881 14.895 19.291 1.00 89.50 772 LEU A CA 1
ATOM 5670 C C . LEU A 1 772 ? -29.556 13.394 19.369 1.00 89.50 772 LEU A C 1
ATOM 5672 O O . LEU A 1 772 ? -30.096 12.602 18.586 1.00 89.50 772 LEU A O 1
ATOM 5676 N N . GLY A 1 773 ? -28.720 12.988 20.328 1.00 86.75 773 GLY A N 1
ATOM 5677 C CA . GLY A 1 773 ? -28.401 11.587 20.599 1.00 86.75 773 GLY A CA 1
ATOM 5678 C C . GLY A 1 773 ? -29.625 10.788 21.051 1.00 86.75 773 GLY A C 1
ATOM 5679 O O . GLY A 1 773 ? -29.928 9.730 20.490 1.00 86.75 773 GLY A O 1
ATOM 5680 N N . GLU A 1 774 ? -30.399 11.319 21.995 1.00 88.75 774 GLU A N 1
ATOM 5681 C CA . GLU A 1 774 ? -31.650 10.711 22.457 1.00 88.75 774 GLU A CA 1
ATOM 5682 C C . GLU A 1 774 ? -32.686 10.601 21.325 1.00 88.75 774 GLU A C 1
ATOM 5684 O O . GLU A 1 774 ? -33.337 9.561 21.166 1.00 88.75 774 GLU A O 1
ATOM 5689 N N . ALA A 1 775 ? -32.805 11.631 20.482 1.00 87.44 775 ALA A N 1
ATOM 5690 C CA . ALA A 1 775 ? -33.679 11.613 19.311 1.00 87.44 775 ALA A CA 1
ATOM 5691 C C . ALA A 1 775 ? -33.246 10.563 18.270 1.00 87.44 775 ALA A C 1
ATOM 5693 O O . ALA A 1 775 ? -34.093 9.871 17.694 1.00 87.44 775 ALA A O 1
ATOM 5694 N N . ALA A 1 776 ? -31.939 10.397 18.037 1.00 84.12 776 ALA A N 1
ATOM 5695 C CA . ALA A 1 776 ? -31.405 9.359 17.156 1.00 84.12 776 ALA A CA 1
ATOM 5696 C C . ALA A 1 776 ? -31.684 7.950 17.709 1.00 84.12 776 ALA A C 1
ATOM 5698 O O . ALA A 1 776 ? -32.137 7.074 16.966 1.00 84.12 776 ALA A O 1
ATOM 5699 N N . ARG A 1 777 ? -31.518 7.750 19.022 1.00 82.81 777 ARG A N 1
ATOM 5700 C CA . ARG A 1 777 ? -31.827 6.488 19.709 1.00 82.81 777 ARG A CA 1
ATOM 5701 C C . ARG A 1 777 ? -33.308 6.118 19.608 1.00 82.81 777 ARG A C 1
ATOM 5703 O O . ARG A 1 777 ? -33.622 4.980 19.260 1.00 82.81 777 ARG A O 1
ATOM 5710 N N . LYS A 1 778 ? -34.224 7.078 19.800 1.00 83.38 778 LYS A N 1
ATOM 5711 C CA . LYS A 1 778 ? -35.679 6.878 19.604 1.00 83.38 778 LYS A CA 1
ATOM 5712 C C . LYS A 1 778 ? -36.035 6.441 18.177 1.00 83.38 778 LYS A C 1
ATOM 5714 O O . LYS A 1 778 ? -36.991 5.698 17.983 1.00 83.38 778 LYS A O 1
ATOM 5719 N N . ARG A 1 779 ? -35.246 6.848 17.176 1.00 79.88 779 ARG A N 1
ATOM 5720 C CA . ARG A 1 779 ? -35.405 6.457 15.760 1.00 79.88 779 ARG A CA 1
ATOM 5721 C C . ARG A 1 779 ? -34.733 5.123 15.408 1.00 79.88 779 ARG A C 1
ATOM 5723 O O . ARG A 1 779 ? -34.648 4.777 14.231 1.00 79.88 779 ARG A O 1
ATOM 5730 N N . GLY A 1 780 ? -34.265 4.371 16.404 1.00 73.56 780 GLY A N 1
ATOM 5731 C CA . GLY A 1 780 ? -33.640 3.068 16.204 1.00 73.56 780 GLY A CA 1
ATOM 5732 C C . GLY A 1 780 ? -32.224 3.152 15.631 1.00 73.56 780 GLY A C 1
ATOM 5733 O O . GLY A 1 780 ? -31.842 2.329 14.799 1.00 73.56 780 GLY A O 1
ATOM 5734 N N . ARG A 1 781 ? -31.452 4.150 16.062 1.00 80.88 781 ARG A N 1
ATOM 5735 C CA . ARG A 1 781 ? -30.035 4.320 15.717 1.00 80.88 781 ARG A CA 1
ATOM 5736 C C . ARG A 1 781 ? -29.170 4.180 16.962 1.00 80.88 781 ARG A C 1
ATOM 5738 O O . ARG A 1 781 ? -29.668 4.319 18.077 1.00 80.88 781 ARG A O 1
ATOM 5745 N N . THR A 1 782 ? -27.884 3.915 16.777 1.00 79.56 782 THR A N 1
ATOM 5746 C CA . THR A 1 782 ? -26.905 3.893 17.874 1.00 79.56 782 THR A CA 1
ATOM 5747 C C . THR A 1 782 ? -26.087 5.188 17.844 1.00 79.56 782 THR A C 1
ATOM 5749 O O . THR A 1 782 ? -25.212 5.303 16.978 1.00 79.56 782 THR A O 1
ATOM 5752 N N . PRO A 1 783 ? -26.410 6.182 18.699 1.00 81.81 783 PRO A N 1
ATOM 5753 C CA . PRO A 1 783 ? -25.698 7.454 18.748 1.00 81.81 783 PRO A CA 1
ATOM 5754 C C . PRO A 1 783 ? -24.334 7.317 19.438 1.00 81.81 783 PRO A C 1
ATOM 5756 O O . PRO A 1 783 ? -24.212 6.583 20.415 1.00 81.81 783 PRO A O 1
ATOM 5759 N N . PHE A 1 784 ? -23.347 8.062 18.952 1.00 82.94 784 PHE A N 1
ATOM 5760 C CA . PHE A 1 784 ? -22.034 8.246 19.571 1.00 82.94 784 PHE A CA 1
ATOM 5761 C C . PHE A 1 784 ? -21.699 9.741 19.587 1.00 82.94 784 PHE A C 1
ATOM 5763 O O . PHE A 1 784 ? -21.784 10.384 18.536 1.00 82.94 784 PHE A O 1
ATOM 5770 N N . LEU A 1 785 ? -21.353 10.296 20.751 1.00 80.88 785 LEU A N 1
ATOM 5771 C CA . LEU A 1 785 ? -21.057 11.725 20.913 1.00 80.88 785 LEU A CA 1
ATOM 5772 C C . LEU A 1 785 ? -19.547 11.982 20.888 1.00 80.88 785 LEU A C 1
ATOM 5774 O O . LEU A 1 785 ? -18.787 11.301 21.571 1.00 80.88 785 LEU A O 1
ATOM 5778 N N . VAL A 1 786 ? -19.115 12.999 20.145 1.00 81.75 786 VAL A N 1
ATOM 5779 C CA . VAL A 1 786 ? -17.729 13.489 20.144 1.00 81.75 786 VAL A CA 1
ATOM 5780 C C . VAL A 1 786 ? -17.744 14.966 20.497 1.00 81.75 786 VAL A C 1
ATOM 5782 O O . VAL A 1 786 ? -18.300 15.762 19.743 1.00 81.75 786 VAL A O 1
ATOM 5785 N N . ILE A 1 787 ? -17.151 15.332 21.631 1.00 84.44 787 ILE A N 1
ATOM 5786 C CA . ILE A 1 787 ? -17.067 16.719 22.099 1.00 84.44 787 ILE A CA 1
ATOM 5787 C C . ILE A 1 787 ? -15.644 17.232 21.881 1.00 84.44 787 ILE A C 1
ATOM 5789 O O . ILE A 1 787 ? -14.700 16.582 22.320 1.00 84.44 787 ILE A O 1
ATOM 5793 N N . LEU A 1 788 ? -15.493 18.373 21.210 1.00 81.38 788 LEU A N 1
ATOM 5794 C CA . LEU A 1 788 ? -14.215 19.036 20.949 1.00 81.38 788 LEU A CA 1
ATOM 5795 C C . LEU A 1 788 ? -14.243 20.431 21.584 1.00 81.38 788 LEU A C 1
ATOM 5797 O O . LEU A 1 788 ? -14.939 21.316 21.087 1.00 81.38 788 LEU A O 1
ATOM 5801 N N . THR A 1 789 ? -13.515 20.624 22.683 1.00 80.19 789 THR A N 1
ATOM 5802 C CA . THR A 1 789 ? -13.437 21.905 23.413 1.00 80.19 789 THR A CA 1
ATOM 5803 C C . THR A 1 789 ? -12.212 21.926 24.328 1.00 80.19 789 THR A C 1
ATOM 5805 O O . THR A 1 789 ? -11.665 20.876 24.659 1.00 80.19 789 THR A O 1
ATOM 5808 N N . ASP A 1 790 ? -11.762 23.114 24.731 1.00 75.75 790 ASP A N 1
ATOM 5809 C CA . ASP A 1 790 ? -10.711 23.285 25.743 1.00 75.75 790 ASP A CA 1
ATOM 5810 C C . ASP A 1 790 ? -11.245 23.152 27.188 1.00 75.75 790 ASP A C 1
ATOM 5812 O O . ASP A 1 790 ? -10.485 23.268 28.151 1.00 75.75 790 ASP A O 1
ATOM 5816 N N . GLY A 1 791 ? -12.553 22.901 27.338 1.00 73.00 791 GLY A N 1
ATOM 5817 C CA . GLY A 1 791 ? -13.232 22.680 28.613 1.00 73.00 791 GLY A CA 1
ATOM 5818 C C . GLY A 1 791 ? -13.635 23.959 29.344 1.00 73.00 791 GLY A C 1
ATOM 5819 O O . GLY A 1 791 ? -14.214 23.867 30.426 1.00 73.00 791 GLY A O 1
ATOM 5820 N N . ARG A 1 792 ? -13.375 25.145 28.777 1.00 79.06 792 ARG A N 1
ATOM 5821 C CA . ARG A 1 792 ? -13.665 26.420 29.440 1.00 79.06 792 ARG A CA 1
ATOM 5822 C C . ARG A 1 792 ? -15.104 26.851 29.192 1.00 79.06 792 ARG A C 1
ATOM 5824 O O . ARG A 1 792 ? -15.444 27.355 28.125 1.00 79.06 792 ARG A O 1
ATOM 5831 N N . ALA A 1 793 ? -15.951 26.717 30.205 1.00 78.62 793 ALA A N 1
ATOM 5832 C CA . ALA A 1 793 ? -17.283 27.306 30.178 1.00 78.62 793 ALA A CA 1
ATOM 5833 C C . ALA A 1 793 ? -17.196 28.807 30.501 1.00 78.62 793 ALA A C 1
ATOM 5835 O O . ALA A 1 793 ? -16.775 29.196 31.587 1.00 78.62 793 ALA A O 1
ATOM 5836 N N . ASN A 1 794 ? -17.578 29.657 29.547 1.00 78.56 794 ASN A N 1
ATOM 5837 C CA . ASN A 1 794 ? -17.524 31.115 29.719 1.00 78.56 794 ASN A CA 1
ATOM 5838 C C . ASN A 1 794 ? -18.914 31.739 29.929 1.00 78.56 794 ASN A C 1
ATOM 5840 O O . ASN A 1 794 ? -19.006 32.891 30.348 1.00 78.56 794 ASN A O 1
ATOM 5844 N N . ILE A 1 795 ? -19.980 31.001 29.605 1.00 79.19 795 ILE A N 1
ATOM 5845 C CA . ILE A 1 795 ? -21.367 31.475 29.621 1.00 79.19 795 ILE A CA 1
ATOM 5846 C C . ILE A 1 795 ? -22.242 30.433 30.315 1.00 79.19 795 ILE A C 1
ATOM 5848 O O . ILE A 1 795 ? -22.205 29.254 29.952 1.00 79.19 795 ILE A O 1
ATOM 5852 N N . ALA A 1 796 ? -22.994 30.886 31.315 1.00 80.81 796 ALA A N 1
ATOM 5853 C CA . ALA A 1 796 ? -23.959 30.087 32.059 1.00 80.81 796 ALA A CA 1
ATOM 5854 C C . ALA A 1 796 ? -25.252 29.874 31.255 1.00 80.81 796 ALA A C 1
ATOM 5856 O O . ALA A 1 796 ? -25.493 30.530 30.239 1.00 80.81 796 ALA A O 1
ATOM 5857 N N . ALA A 1 797 ? -26.095 28.941 31.694 1.00 74.50 797 ALA A N 1
ATOM 5858 C CA . ALA A 1 797 ? -27.344 28.586 31.021 1.00 74.50 797 ALA A CA 1
ATOM 5859 C C . ALA A 1 797 ? -28.356 29.747 30.967 1.00 74.50 797 ALA A C 1
ATOM 5861 O O . ALA A 1 797 ? -29.222 29.760 30.094 1.00 74.50 797 ALA A O 1
ATOM 5862 N N . ASP A 1 798 ? -28.230 30.729 31.864 1.00 75.00 798 ASP A N 1
ATOM 5863 C CA . ASP A 1 798 ? -29.016 31.969 31.891 1.00 75.00 798 ASP A CA 1
ATOM 5864 C C . ASP A 1 798 ? -28.460 33.080 30.974 1.00 75.00 798 ASP A C 1
ATOM 5866 O O . ASP A 1 798 ? -29.028 34.170 30.900 1.00 75.00 798 ASP A O 1
ATOM 5870 N N . GLY A 1 799 ? -27.355 32.816 30.266 1.00 70.75 799 GLY A N 1
ATOM 5871 C CA . GLY A 1 799 ? -26.678 33.770 29.387 1.00 70.75 799 GLY A CA 1
ATOM 5872 C C . GLY A 1 799 ? -25.724 34.731 30.105 1.00 70.75 799 GLY A C 1
ATOM 5873 O O . GLY A 1 799 ? -25.110 35.576 29.448 1.00 70.75 799 GLY A O 1
ATOM 5874 N N . SER A 1 800 ? -25.562 34.618 31.427 1.00 76.69 800 SER A N 1
ATOM 5875 C CA . SER A 1 800 ? -24.622 35.437 32.193 1.00 76.69 800 SER A CA 1
ATOM 5876 C C . SER A 1 800 ? -23.167 34.989 31.987 1.00 76.69 800 SER A C 1
ATOM 5878 O O . SER A 1 800 ? -22.867 33.813 31.772 1.00 76.69 800 SER A O 1
ATOM 5880 N N . MET A 1 801 ? -22.225 35.936 32.078 1.00 76.81 801 MET A N 1
ATOM 5881 C CA . MET A 1 801 ? -20.778 35.661 32.040 1.00 76.81 801 MET A CA 1
ATOM 5882 C C . MET A 1 801 ? -20.200 35.450 33.448 1.00 76.81 801 MET A C 1
ATOM 5884 O O . MET A 1 801 ? -19.126 35.953 33.783 1.00 76.81 801 MET A O 1
ATOM 5888 N N . VAL A 1 802 ? -20.934 34.742 34.311 1.00 81.50 802 VAL A N 1
ATOM 5889 C CA . VAL A 1 802 ? -20.451 34.356 35.641 1.00 81.50 802 VAL A CA 1
ATOM 5890 C C . VAL A 1 802 ? -19.755 33.005 35.523 1.00 81.50 802 VAL A C 1
ATOM 5892 O O . VAL A 1 802 ? -20.401 31.972 35.374 1.00 81.50 802 VAL A O 1
ATOM 5895 N N . ARG A 1 803 ? -18.420 33.008 35.599 1.00 77.25 803 ARG A N 1
ATOM 5896 C CA . ARG A 1 803 ? -17.589 31.816 35.358 1.00 77.25 803 ARG A CA 1
ATOM 5897 C C . ARG A 1 803 ? -17.962 30.621 36.241 1.00 77.25 803 ARG A C 1
ATOM 5899 O O . ARG A 1 803 ? -18.068 29.512 35.738 1.00 77.25 803 ARG A O 1
ATOM 5906 N N . GLN A 1 804 ? -18.204 30.851 37.531 1.00 81.44 804 GLN A N 1
ATOM 5907 C CA . GLN A 1 804 ? -18.552 29.779 38.466 1.00 81.44 804 GLN A CA 1
ATOM 5908 C C . GLN A 1 804 ? -19.902 29.127 38.118 1.00 81.44 804 GLN A C 1
ATOM 5910 O O . GLN A 1 804 ? -19.999 27.905 38.090 1.00 81.44 804 GLN A O 1
ATOM 5915 N N . ALA A 1 805 ? -20.909 29.931 37.758 1.00 82.81 805 ALA A N 1
ATOM 5916 C CA . ALA A 1 805 ? -22.202 29.425 37.298 1.00 82.81 805 ALA A CA 1
ATOM 5917 C C . ALA A 1 805 ? -22.072 28.668 35.962 1.00 82.81 805 ALA A C 1
ATOM 5919 O O . ALA A 1 805 ? -22.638 27.592 35.799 1.00 82.81 805 ALA A O 1
ATOM 5920 N N . ALA A 1 806 ? -21.253 29.172 35.031 1.00 82.31 806 ALA A N 1
ATOM 5921 C CA . ALA A 1 806 ? -20.996 28.515 33.750 1.00 82.31 806 ALA A CA 1
ATOM 5922 C C . ALA A 1 806 ? -20.311 27.144 33.905 1.00 82.31 806 ALA A C 1
ATOM 5924 O O . ALA A 1 806 ? -20.657 26.191 33.203 1.00 82.31 806 ALA A O 1
ATOM 5925 N N . GLU A 1 807 ? -19.350 27.032 34.826 1.00 84.06 807 GLU A N 1
ATOM 5926 C CA . GLU A 1 807 ? -18.668 25.776 35.153 1.00 84.06 807 GLU A CA 1
ATOM 5927 C C . GLU A 1 807 ? -19.625 24.766 35.813 1.00 84.06 807 GLU A C 1
ATOM 5929 O O . GLU A 1 807 ? -19.632 23.589 35.437 1.00 84.06 807 GLU A O 1
ATOM 5934 N N . GLU A 1 808 ? -20.480 25.217 36.737 1.00 85.31 808 GLU A N 1
ATOM 5935 C CA . GLU A 1 808 ? -21.511 24.383 37.371 1.00 85.31 808 GLU A CA 1
ATOM 5936 C C . GLU A 1 808 ? -22.538 23.861 36.352 1.00 85.31 808 GLU A C 1
ATOM 5938 O O . GLU A 1 808 ? -22.834 22.660 36.332 1.00 85.31 808 GLU A O 1
ATOM 5943 N N . ASP A 1 809 ? -23.011 24.720 35.448 1.00 86.62 809 ASP A N 1
ATOM 5944 C CA . ASP A 1 809 ? -23.963 24.358 34.394 1.00 86.62 809 ASP A CA 1
ATOM 5945 C C . ASP A 1 809 ? -23.366 23.373 33.380 1.00 86.62 809 ASP A C 1
ATOM 5947 O O . ASP A 1 809 ? -24.016 22.398 32.980 1.00 86.62 809 ASP A O 1
ATOM 5951 N N . ALA A 1 810 ? -22.107 23.578 32.975 1.00 87.25 810 ALA A N 1
ATOM 5952 C CA . ALA A 1 810 ? -21.407 22.654 32.086 1.00 87.25 810 ALA A CA 1
ATOM 5953 C C . ALA A 1 810 ? -21.226 21.279 32.745 1.00 87.25 810 ALA A C 1
ATOM 5955 O O . ALA A 1 810 ? -21.430 20.245 32.101 1.00 87.25 810 ALA A O 1
ATOM 5956 N N . LEU A 1 811 ? -20.918 21.253 34.045 1.00 89.12 811 LEU A N 1
ATOM 5957 C CA . LEU A 1 811 ? -20.797 20.020 34.814 1.00 89.12 811 LEU A CA 1
ATOM 5958 C C . LEU A 1 811 ? -22.151 19.311 34.985 1.00 89.12 811 LEU A C 1
ATOM 5960 O O . LEU A 1 811 ? -22.211 18.080 34.934 1.00 89.12 811 LEU A O 1
ATOM 5964 N N . ALA A 1 812 ? -23.246 20.053 35.159 1.00 89.38 812 ALA A N 1
ATOM 5965 C CA . ALA A 1 812 ? -24.594 19.492 35.204 1.00 89.38 812 ALA A CA 1
ATOM 5966 C C . ALA A 1 812 ? -24.992 18.858 33.856 1.00 89.38 812 ALA A C 1
ATOM 5968 O O . ALA A 1 812 ? -25.453 17.711 33.825 1.00 89.38 812 ALA A O 1
ATOM 5969 N N . ALA A 1 813 ? -24.738 19.548 32.738 1.00 89.12 813 ALA A N 1
ATOM 5970 C CA . ALA A 1 813 ? -24.983 19.029 31.389 1.00 89.12 813 ALA A CA 1
ATOM 5971 C C . ALA A 1 813 ? -24.134 17.778 31.086 1.00 89.12 813 ALA A C 1
ATOM 5973 O O . ALA A 1 813 ? -24.631 16.791 30.535 1.00 89.12 813 ALA A O 1
ATOM 5974 N N . ALA A 1 814 ? -22.873 17.775 31.522 1.00 89.19 814 ALA A N 1
ATOM 5975 C CA . ALA A 1 814 ? -21.979 16.626 31.446 1.00 89.19 814 ALA A CA 1
ATOM 5976 C C . ALA A 1 814 ? -22.539 15.404 32.193 1.00 89.19 814 ALA A C 1
ATOM 5978 O O . ALA A 1 814 ? -22.651 14.320 31.615 1.00 89.19 814 ALA A O 1
ATOM 5979 N N . ARG A 1 815 ? -22.983 15.576 33.447 1.00 90.00 815 ARG A N 1
ATOM 5980 C CA . ARG A 1 815 ? -23.620 14.495 34.225 1.00 90.00 815 ARG A CA 1
ATOM 5981 C C . ARG A 1 815 ? -24.877 13.959 33.542 1.00 90.00 815 ARG A C 1
ATOM 5983 O O . ARG A 1 815 ? -25.104 12.749 33.557 1.00 90.00 815 ARG A O 1
ATOM 5990 N N . ALA A 1 816 ? -25.674 14.824 32.914 1.00 88.56 816 ALA A N 1
ATOM 5991 C CA . ALA A 1 816 ? -26.867 14.405 32.181 1.00 88.56 816 ALA A CA 1
ATOM 5992 C C . ALA A 1 816 ? -26.529 13.474 30.999 1.00 88.56 816 ALA A C 1
ATOM 5994 O O . ALA A 1 816 ? -27.232 12.486 30.777 1.00 88.56 816 ALA A O 1
ATOM 5995 N N . ILE A 1 817 ? -25.425 13.723 30.282 1.00 86.44 817 ILE A N 1
ATOM 5996 C CA . ILE A 1 817 ? -24.925 12.809 29.240 1.00 86.44 817 ILE A CA 1
ATOM 5997 C C . ILE A 1 817 ? -24.525 11.463 29.855 1.00 86.44 817 ILE A C 1
ATOM 5999 O O . ILE A 1 817 ? -24.980 10.422 29.375 1.00 86.44 817 ILE A O 1
ATOM 6003 N N . GLY A 1 818 ? -23.770 11.468 30.956 1.00 79.56 818 GLY A N 1
ATOM 6004 C CA . GLY A 1 818 ? -23.359 10.235 31.639 1.00 79.56 818 GLY A CA 1
ATOM 6005 C C . GLY A 1 818 ? -24.533 9.386 32.146 1.00 79.56 818 GLY A C 1
ATOM 6006 O O . GLY A 1 818 ? -24.475 8.155 32.105 1.00 79.56 818 GLY A O 1
ATOM 6007 N N . LEU A 1 819 ? -25.628 10.025 32.570 1.00 85.56 819 LEU A N 1
ATOM 6008 C CA . LEU A 1 819 ? -26.871 9.355 32.975 1.00 85.56 819 LEU A CA 1
ATOM 6009 C C . LEU A 1 819 ? -27.687 8.823 31.786 1.00 85.56 819 LEU A C 1
ATOM 6011 O O . LEU A 1 819 ? -28.374 7.812 31.924 1.00 85.56 819 LEU A O 1
ATOM 6015 N N . SER A 1 820 ? -27.597 9.457 30.612 1.00 81.62 820 SER A N 1
ATOM 6016 C CA . SER A 1 820 ? -28.301 9.014 29.395 1.00 81.62 820 SER A CA 1
ATOM 6017 C C . SER A 1 820 ? -27.781 7.674 28.842 1.00 81.62 820 SER A C 1
ATOM 6019 O O . SER A 1 820 ? -28.481 6.994 28.075 1.00 81.62 820 SER A O 1
ATOM 6021 N N . GLY A 1 821 ? -26.564 7.281 29.245 1.00 78.44 821 GLY A N 1
ATOM 6022 C CA . GLY A 1 821 ? -25.884 6.068 28.792 1.00 78.44 821 GLY A CA 1
ATOM 6023 C C . GLY A 1 821 ? -25.453 6.127 27.325 1.00 78.44 821 GLY A C 1
ATOM 6024 O O . GLY A 1 821 ? -25.342 5.084 26.682 1.00 78.44 821 GLY A O 1
ATOM 6025 N N . ILE A 1 822 ? -25.286 7.330 26.765 1.00 80.81 822 ILE A N 1
ATOM 6026 C CA . ILE A 1 822 ? -24.785 7.513 25.403 1.00 80.81 822 ILE A CA 1
ATOM 6027 C C . ILE A 1 822 ? -23.253 7.486 25.431 1.00 80.81 822 ILE A C 1
ATOM 6029 O O . ILE A 1 822 ? -22.613 8.321 26.065 1.00 80.81 822 ILE A O 1
ATOM 6033 N N . ALA A 1 823 ? -22.704 6.521 24.701 1.00 79.62 823 ALA A N 1
ATOM 6034 C CA . ALA A 1 823 ? -21.300 6.386 24.330 1.00 79.62 823 ALA A CA 1
ATOM 6035 C C . ALA A 1 823 ? -20.691 7.734 23.886 1.00 79.62 823 ALA A C 1
ATOM 6037 O O . ALA A 1 823 ? -21.242 8.398 22.995 1.00 79.62 823 ALA A O 1
ATOM 6038 N N . SER A 1 824 ? -19.607 8.176 24.536 1.00 80.31 824 SER A N 1
ATOM 6039 C CA . SER A 1 824 ? -19.068 9.526 24.329 1.00 80.31 824 SER A CA 1
ATOM 6040 C C . SER A 1 824 ? -17.547 9.644 24.476 1.00 80.31 824 SER A C 1
ATOM 6042 O O . SER A 1 824 ? -16.911 9.017 25.323 1.00 80.31 824 SER A O 1
ATOM 6044 N N . ALA A 1 825 ? -16.959 10.507 23.646 1.00 80.00 825 ALA A N 1
ATOM 6045 C CA . ALA A 1 825 ? -15.551 10.888 23.680 1.00 80.00 825 ALA A CA 1
ATOM 6046 C C . ALA A 1 825 ? -15.416 12.399 23.912 1.00 80.00 825 ALA A C 1
ATOM 6048 O O . ALA A 1 825 ? -16.116 13.188 23.273 1.00 80.00 825 ALA A O 1
ATOM 6049 N N . PHE A 1 826 ? -14.496 12.792 24.790 1.00 81.19 826 PHE A N 1
ATOM 6050 C CA . PHE A 1 826 ? -14.140 14.184 25.044 1.00 81.19 826 PHE A CA 1
ATOM 6051 C C . PHE A 1 826 ? -12.711 14.432 24.563 1.00 81.19 826 PHE A C 1
ATOM 6053 O O . PHE A 1 826 ? -11.766 13.844 25.087 1.00 81.19 826 PHE A O 1
ATOM 6060 N N . VAL A 1 827 ? -12.563 15.290 23.560 1.00 78.06 827 VAL A N 1
ATOM 6061 C CA . VAL A 1 827 ? -11.288 15.667 22.954 1.00 78.06 827 VAL A CA 1
ATOM 6062 C C . VAL A 1 827 ? -10.895 17.042 23.474 1.00 78.06 827 VAL A C 1
ATOM 6064 O O . VAL A 1 827 ? -11.514 18.045 23.114 1.00 78.06 827 VAL A O 1
ATOM 6067 N N . ASP A 1 828 ? -9.866 17.072 24.317 1.00 77.00 828 ASP A N 1
ATOM 6068 C CA . ASP A 1 828 ? -9.301 18.312 24.833 1.00 77.00 828 ASP A CA 1
ATOM 6069 C C . ASP A 1 828 ? -8.345 18.913 23.794 1.00 77.00 828 ASP A C 1
ATOM 6071 O O . ASP A 1 828 ? -7.287 18.352 23.495 1.00 77.00 828 ASP A O 1
ATOM 6075 N N . ILE A 1 829 ? -8.753 20.057 23.240 1.00 71.06 829 ILE A N 1
ATOM 6076 C CA . ILE A 1 829 ? -8.012 20.839 22.233 1.00 71.06 829 ILE A CA 1
ATOM 6077 C C . ILE A 1 829 ? -7.159 21.960 22.860 1.00 71.06 829 ILE A C 1
ATOM 6079 O O . ILE A 1 829 ? -6.653 22.853 22.162 1.00 71.06 829 ILE A O 1
ATOM 6083 N N . SER A 1 830 ? -7.007 21.960 24.186 1.00 68.50 830 SER A N 1
ATOM 6084 C CA . SER A 1 830 ? -6.144 22.898 24.894 1.00 68.50 830 SER A CA 1
ATOM 6085 C C . SER A 1 830 ? -4.664 22.638 24.580 1.00 68.50 830 SER A C 1
ATOM 6087 O O . SER A 1 830 ? -4.212 21.514 24.380 1.00 68.50 830 SER A O 1
ATOM 6089 N N . ALA A 1 831 ? -3.861 23.707 24.539 1.00 61.84 831 ALA A N 1
ATOM 6090 C CA . ALA A 1 831 ? -2.422 23.599 24.266 1.00 61.84 831 ALA A CA 1
ATOM 6091 C C . ALA A 1 831 ? -1.651 22.847 25.368 1.00 61.84 831 ALA A C 1
ATOM 6093 O O . ALA A 1 831 ? -0.533 22.393 25.139 1.00 61.84 831 ALA A O 1
ATOM 6094 N N . ARG A 1 832 ? -2.228 22.768 26.570 1.00 68.75 832 ARG A N 1
ATOM 6095 C CA . ARG A 1 832 ? -1.733 22.007 27.717 1.00 68.75 832 ARG A CA 1
ATOM 6096 C C . ARG A 1 832 ? -2.957 21.464 28.452 1.00 68.75 832 ARG A C 1
ATOM 6098 O O . ARG A 1 832 ? -3.746 22.310 28.876 1.00 68.75 832 ARG A O 1
ATOM 6105 N N . PRO A 1 833 ? -3.091 20.139 28.632 1.00 66.88 833 PRO A N 1
ATOM 6106 C CA . PRO A 1 833 ? -4.256 19.540 29.270 1.00 66.88 833 PRO A CA 1
ATOM 6107 C C . PRO A 1 833 ? -4.516 20.135 30.651 1.00 66.88 833 PRO A C 1
ATOM 6109 O O . PRO A 1 833 ? -3.587 20.297 31.447 1.00 66.88 833 PRO A O 1
ATOM 6112 N N . ARG A 1 834 ? -5.776 20.470 30.939 1.00 67.88 834 ARG A N 1
ATOM 6113 C CA . ARG A 1 834 ? -6.184 21.090 32.212 1.00 67.88 834 ARG A CA 1
ATOM 6114 C C . ARG A 1 834 ? -7.168 20.209 32.971 1.00 67.88 834 ARG A C 1
ATOM 6116 O O . ARG A 1 834 ? -7.892 19.407 32.390 1.00 67.88 834 ARG A O 1
ATOM 6123 N N . ALA A 1 835 ? -7.226 20.402 34.288 1.00 77.12 835 ALA A N 1
ATOM 6124 C CA . ALA A 1 835 ? -8.132 19.660 35.164 1.00 77.12 835 ALA A CA 1
ATOM 6125 C C . ALA A 1 835 ? -9.621 19.883 34.824 1.00 77.12 835 ALA A C 1
ATOM 6127 O O . ALA A 1 835 ? -10.432 18.978 35.009 1.00 77.12 835 ALA A O 1
ATOM 6128 N N . GLU A 1 836 ? -9.972 21.058 34.290 1.00 78.94 836 GLU A N 1
ATOM 6129 C CA . GLU A 1 836 ? -11.344 21.433 33.911 1.00 78.94 836 GLU A CA 1
ATOM 6130 C C . GLU A 1 836 ? -11.930 20.459 32.862 1.00 78.94 836 GLU A C 1
ATOM 6132 O O . GLU A 1 836 ? -12.970 19.842 33.103 1.00 78.94 836 GLU A O 1
ATOM 6137 N N . GLY A 1 837 ? -11.220 20.215 31.751 1.00 79.75 837 GLY A N 1
ATOM 6138 C CA . GLY A 1 837 ? -11.655 19.281 30.701 1.00 79.75 837 GLY A CA 1
ATOM 6139 C C . GLY A 1 837 ? -11.758 17.828 31.181 1.00 79.75 837 GLY A C 1
ATOM 6140 O O . GLY A 1 837 ? -12.734 17.135 30.883 1.00 79.75 837 GLY A O 1
ATOM 6141 N N . ALA A 1 838 ? -10.800 17.376 31.996 1.00 79.56 838 ALA A N 1
ATOM 6142 C CA . ALA A 1 838 ? -10.822 16.035 32.583 1.00 79.56 838 ALA A CA 1
ATOM 6143 C C . ALA A 1 838 ? -12.017 15.828 33.533 1.00 79.56 838 ALA A C 1
ATOM 6145 O O . ALA A 1 838 ? -12.629 14.757 33.546 1.00 79.56 838 ALA A O 1
ATOM 6146 N N . THR A 1 839 ? -12.390 16.864 34.290 1.00 84.81 839 THR A N 1
ATOM 6147 C CA . THR A 1 839 ? -13.534 16.835 35.215 1.00 84.81 839 THR A CA 1
ATOM 6148 C C . THR A 1 839 ? -14.857 16.695 34.459 1.00 84.81 839 THR A C 1
ATOM 6150 O O . THR A 1 839 ? -15.712 15.891 34.838 1.00 84.81 839 THR A O 1
ATOM 6153 N N . ILE A 1 840 ? -15.007 17.418 33.345 1.00 85.44 840 ILE A N 1
ATOM 6154 C CA . ILE A 1 840 ? -16.185 17.337 32.471 1.00 85.44 840 ILE A CA 1
ATOM 6155 C C . ILE A 1 840 ? -16.286 15.952 31.820 1.00 85.44 840 ILE A C 1
ATOM 6157 O O . ILE A 1 840 ? -17.348 15.328 31.860 1.00 85.44 840 ILE A O 1
ATOM 6161 N N . ALA A 1 841 ? -15.180 15.423 31.291 1.00 82.31 841 ALA A N 1
ATOM 6162 C CA . ALA A 1 841 ? -15.150 14.086 30.702 1.00 82.31 841 ALA A CA 1
ATOM 6163 C C . ALA A 1 841 ? -15.516 12.990 31.720 1.00 82.31 841 ALA A C 1
ATOM 6165 O O . ALA A 1 841 ? -16.324 12.108 31.419 1.00 82.31 841 ALA A O 1
ATOM 6166 N N . ALA A 1 842 ? -14.999 13.083 32.950 1.00 83.25 842 ALA A N 1
ATOM 6167 C CA . ALA A 1 842 ? -15.347 12.167 34.033 1.00 83.25 842 ALA A CA 1
ATOM 6168 C C . ALA A 1 842 ? -16.843 12.233 34.387 1.00 83.25 842 ALA A C 1
ATOM 6170 O O . ALA A 1 842 ? -17.490 11.193 34.533 1.00 83.25 842 ALA A O 1
ATOM 6171 N N . ALA A 1 843 ? -17.421 13.437 34.460 1.00 85.75 843 ALA A N 1
ATOM 6172 C CA . ALA A 1 843 ? -18.851 13.631 34.706 1.00 85.75 843 ALA A CA 1
ATOM 6173 C C . ALA A 1 843 ? -19.734 13.051 33.584 1.00 85.75 843 ALA A C 1
ATOM 6175 O O . ALA A 1 843 ? -20.783 12.471 33.868 1.00 85.75 843 ALA A O 1
ATOM 6176 N N . MET A 1 844 ? -19.283 13.134 32.329 1.00 80.31 844 MET A N 1
ATOM 6177 C CA . MET A 1 844 ? -19.935 12.498 31.177 1.00 80.31 844 MET A CA 1
ATOM 6178 C C . MET A 1 844 ? -19.783 10.976 31.139 1.00 80.31 844 MET A C 1
ATOM 6180 O O . MET A 1 844 ? -20.465 10.328 30.347 1.00 80.31 844 MET A O 1
ATOM 6184 N N . ARG A 1 845 ? -18.887 10.398 31.953 1.00 82.81 845 ARG A N 1
ATOM 6185 C CA . ARG A 1 845 ? -18.361 9.034 31.757 1.00 82.81 845 ARG A CA 1
ATOM 6186 C C . ARG A 1 845 ? -17.786 8.842 30.345 1.00 82.81 845 ARG A C 1
ATOM 6188 O O . ARG A 1 845 ? -17.829 7.741 29.803 1.00 82.81 845 ARG A O 1
ATOM 6195 N N . ALA A 1 846 ? -17.273 9.924 29.763 1.00 76.19 846 ALA A N 1
ATOM 6196 C CA . ALA A 1 846 ? -16.686 9.952 28.436 1.00 76.19 846 ALA A CA 1
ATOM 6197 C C . ALA A 1 846 ? -15.209 9.563 28.497 1.00 76.19 846 ALA A C 1
ATOM 6199 O O . ALA A 1 846 ? -14.519 9.800 29.494 1.00 76.19 846 ALA A O 1
ATOM 6200 N N . ARG A 1 847 ? -14.684 9.029 27.395 1.00 75.81 847 ARG A N 1
ATOM 6201 C CA . ARG A 1 847 ? -13.238 8.834 27.262 1.00 75.81 847 ARG A CA 1
ATOM 6202 C C . ARG A 1 847 ? -12.550 10.178 27.035 1.00 75.81 847 ARG A C 1
ATOM 6204 O O . ARG A 1 847 ? -12.825 10.843 26.039 1.00 75.81 847 ARG A O 1
ATOM 6211 N N . TYR A 1 848 ? -11.665 10.554 27.954 1.00 77.06 848 TYR A N 1
ATOM 6212 C CA . TYR A 1 848 ? -10.871 11.778 27.874 1.00 77.06 848 TYR A CA 1
ATOM 6213 C C . TYR A 1 848 ? -9.649 11.585 26.970 1.00 77.06 848 TYR A C 1
ATOM 6215 O O . TYR A 1 848 ? -8.882 10.640 27.158 1.00 77.06 848 TYR A O 1
ATOM 6223 N N . LEU A 1 849 ? -9.474 12.478 25.998 1.00 72.38 849 LEU A N 1
ATOM 6224 C CA . LEU A 1 849 ? -8.385 12.467 25.025 1.00 72.38 849 LEU A CA 1
ATOM 6225 C C . LEU A 1 849 ? -7.660 13.823 25.051 1.00 72.38 849 LEU A C 1
ATOM 6227 O O . LEU A 1 849 ? -8.131 14.765 24.409 1.00 72.38 849 LEU A O 1
ATOM 6231 N N . PRO A 1 850 ? -6.535 13.949 25.776 1.00 73.06 850 PRO A N 1
ATOM 6232 C CA . PRO A 1 850 ? -5.706 15.145 25.719 1.00 73.06 850 PRO A CA 1
ATOM 6233 C C . PRO A 1 850 ? -4.921 15.177 24.404 1.00 73.06 850 PRO A C 1
ATOM 6235 O O . PRO A 1 850 ? -4.047 14.339 24.196 1.00 73.06 850 PRO A O 1
ATOM 6238 N N . LEU A 1 851 ? -5.209 16.141 23.524 1.00 66.38 851 LEU A N 1
ATOM 6239 C CA . LEU A 1 851 ? -4.530 16.290 22.230 1.00 66.38 851 LEU A CA 1
ATOM 6240 C C . LEU A 1 851 ? -3.887 17.683 22.064 1.00 66.38 851 LEU A C 1
ATOM 6242 O O . LEU A 1 851 ? -4.262 18.448 21.168 1.00 66.38 851 LEU A O 1
ATOM 6246 N N . PRO A 1 852 ? -2.887 18.031 22.897 1.00 54.88 852 PRO A N 1
ATOM 6247 C CA . PRO A 1 852 ? -2.144 19.272 22.742 1.00 54.88 852 PRO A CA 1
ATOM 6248 C C . PRO A 1 852 ? -1.239 19.159 21.504 1.00 54.88 852 PRO A C 1
ATOM 6250 O O . PRO A 1 852 ? -0.169 18.571 21.586 1.00 54.88 852 PRO A O 1
ATOM 6253 N N . ARG A 1 853 ? -1.645 19.750 20.367 1.00 54.00 853 ARG A N 1
ATOM 6254 C CA . ARG A 1 853 ? -0.931 19.742 19.059 1.00 54.00 853 ARG A CA 1
ATOM 6255 C C . ARG A 1 853 ? -1.135 18.480 18.202 1.00 54.00 853 ARG A C 1
ATOM 6257 O O . ARG A 1 853 ? -0.181 17.938 17.652 1.00 54.00 853 ARG A O 1
ATOM 6264 N N . ALA A 1 854 ? -2.374 18.013 18.077 1.00 52.53 854 ALA A N 1
ATOM 6265 C CA . ALA A 1 854 ? -2.705 16.930 17.153 1.00 52.53 854 ALA A CA 1
ATOM 6266 C C . ALA A 1 854 ? -3.060 17.461 15.760 1.00 52.53 854 ALA A C 1
ATOM 6268 O O . ALA A 1 854 ? -3.971 18.274 15.615 1.00 52.53 854 ALA A O 1
ATOM 6269 N N . ASP A 1 855 ? -2.402 16.928 14.731 1.00 56.50 855 ASP A N 1
ATOM 6270 C CA . ASP A 1 855 ? -2.839 17.118 13.353 1.00 56.50 855 ASP A CA 1
ATOM 6271 C C . ASP A 1 855 ? -4.188 16.408 13.094 1.00 56.50 855 ASP A C 1
ATOM 6273 O O . ASP A 1 855 ? -4.668 15.571 13.874 1.00 56.50 855 ASP A O 1
ATOM 6277 N N . ALA A 1 856 ? -4.820 16.728 11.963 1.00 57.50 856 ALA A N 1
ATOM 6278 C CA . ALA A 1 856 ? -6.119 16.172 11.582 1.00 57.50 856 ALA A CA 1
ATOM 6279 C C . ALA A 1 856 ? -6.152 14.628 11.601 1.00 57.50 856 ALA A C 1
ATOM 6281 O O . ALA A 1 856 ? -7.179 14.024 11.927 1.00 57.50 856 ALA A O 1
ATOM 6282 N N . ARG A 1 857 ? -5.027 13.977 11.270 1.00 57.59 857 ARG A N 1
ATOM 6283 C CA . ARG A 1 857 ? -4.896 12.514 11.228 1.00 57.59 857 ARG A CA 1
ATOM 6284 C C . ARG A 1 857 ? -4.834 11.904 12.624 1.00 57.59 857 ARG A C 1
ATOM 6286 O O . ARG A 1 857 ? -5.520 10.913 12.872 1.00 57.59 857 ARG A O 1
ATOM 6293 N N . THR A 1 858 ? -4.085 12.509 13.541 1.00 59.19 858 THR A N 1
ATOM 6294 C CA . THR A 1 858 ? -3.968 12.058 14.934 1.00 59.19 858 THR A CA 1
ATOM 6295 C C . THR A 1 858 ? -5.300 12.193 15.667 1.00 59.19 858 THR A C 1
ATOM 6297 O O . THR A 1 858 ? -5.736 11.264 16.347 1.00 59.19 858 THR A O 1
ATOM 6300 N N . MET A 1 859 ? -6.013 13.302 15.456 1.00 60.78 859 MET A N 1
ATOM 6301 C CA . MET A 1 859 ? -7.347 13.501 16.027 1.00 60.78 859 MET A CA 1
ATOM 6302 C C . MET A 1 859 ? -8.375 12.512 15.449 1.00 60.78 859 MET A C 1
ATOM 6304 O O . MET A 1 859 ? -9.161 11.929 16.199 1.00 60.78 859 MET A O 1
ATOM 6308 N N . HIS A 1 860 ? -8.334 12.249 14.136 1.00 62.38 860 HIS A N 1
ATOM 6309 C CA . HIS A 1 860 ? -9.148 11.208 13.498 1.00 62.38 860 HIS A CA 1
ATOM 6310 C C . HIS A 1 860 ? -8.866 9.815 14.091 1.00 62.38 860 HIS A C 1
ATOM 6312 O O . HIS A 1 860 ? -9.802 9.099 14.458 1.00 62.38 860 HIS A O 1
ATOM 6318 N N . ALA A 1 861 ? -7.591 9.445 14.241 1.00 57.03 861 ALA A N 1
ATOM 6319 C CA . ALA A 1 861 ? -7.175 8.158 14.796 1.00 57.03 861 ALA A CA 1
ATOM 6320 C C . ALA A 1 861 ? -7.602 7.984 16.263 1.00 57.03 861 ALA A C 1
ATOM 6322 O O . ALA A 1 861 ? -8.117 6.925 16.627 1.00 57.03 861 ALA A O 1
ATOM 6323 N N . ALA A 1 862 ? -7.469 9.027 17.087 1.00 58.16 862 ALA A N 1
ATOM 6324 C CA . ALA A 1 862 ? -7.879 9.005 18.489 1.00 58.16 862 ALA A CA 1
ATOM 6325 C C . ALA A 1 862 ? -9.397 8.814 18.636 1.00 58.16 862 ALA A C 1
ATOM 6327 O O . ALA A 1 862 ? -9.851 7.919 19.352 1.00 58.16 862 ALA A O 1
ATOM 6328 N N . VAL A 1 863 ? -10.201 9.592 17.900 1.00 59.16 863 VAL A N 1
ATOM 6329 C CA . VAL A 1 863 ? -11.670 9.471 17.923 1.00 59.16 863 VAL A CA 1
ATOM 6330 C C . VAL A 1 863 ? -12.118 8.096 17.417 1.00 59.16 863 VAL A C 1
ATOM 6332 O O . VAL A 1 863 ? -13.022 7.487 17.997 1.00 59.16 863 VAL A O 1
ATOM 6335 N N . LYS A 1 864 ? -11.459 7.564 16.382 1.00 61.62 864 LYS A N 1
ATOM 6336 C CA . LYS A 1 864 ? -11.694 6.207 15.877 1.00 61.62 864 LYS A CA 1
ATOM 6337 C C . LYS A 1 864 ? -11.370 5.139 16.922 1.00 61.62 864 LYS A C 1
ATOM 6339 O O . LYS A 1 864 ? -12.188 4.252 17.140 1.00 61.62 864 LYS A O 1
ATOM 6344 N N . GLY A 1 865 ? -10.239 5.252 17.616 1.00 57.44 865 GLY A N 1
ATOM 6345 C CA . GLY A 1 865 ? -9.855 4.332 18.689 1.00 57.44 865 GLY A CA 1
ATOM 6346 C C . GLY A 1 865 ? -10.847 4.309 19.857 1.00 57.44 865 GLY A C 1
ATOM 6347 O O . GLY A 1 865 ? -11.006 3.278 20.511 1.00 57.44 865 GLY A O 1
ATOM 6348 N N . VAL A 1 866 ? -11.563 5.410 20.114 1.00 57.62 866 VAL A N 1
ATOM 6349 C CA . VAL A 1 866 ? -12.674 5.415 21.083 1.00 57.62 866 VAL A CA 1
ATOM 6350 C C . VAL A 1 866 ? -13.918 4.759 20.513 1.00 57.62 866 VAL A C 1
ATOM 6352 O O . VAL A 1 866 ? -14.487 3.885 21.163 1.00 57.62 866 VAL A O 1
ATOM 6355 N N . GLN A 1 867 ? -14.307 5.120 19.290 1.00 55.94 867 GLN A N 1
ATOM 6356 C CA . GLN A 1 867 ? -15.460 4.512 18.629 1.00 55.94 867 GLN A CA 1
ATOM 6357 C C . GLN A 1 867 ? -15.323 3.003 18.467 1.00 55.94 867 GLN A C 1
ATOM 6359 O O . GLN A 1 867 ? -16.325 2.309 18.551 1.00 55.94 867 GLN A O 1
ATOM 6364 N N . ASP A 1 868 ? -14.123 2.493 18.205 1.00 52.34 868 ASP A N 1
ATOM 6365 C CA . ASP A 1 868 ? -13.881 1.066 18.001 1.00 52.34 868 ASP A CA 1
ATOM 6366 C C . ASP A 1 868 ? -13.716 0.296 19.325 1.00 52.34 868 ASP A C 1
ATOM 6368 O O . ASP A 1 868 ? -13.961 -0.904 19.331 1.00 52.34 868 ASP A O 1
ATOM 6372 N N . ALA A 1 869 ? -13.383 0.972 20.435 1.00 44.78 869 ALA A N 1
ATOM 6373 C CA . ALA A 1 869 ? -13.277 0.378 21.777 1.00 44.78 869 ALA A CA 1
ATOM 6374 C C . ALA A 1 869 ? -14.594 0.401 22.575 1.00 44.78 869 ALA A C 1
ATOM 6376 O O . ALA A 1 869 ? -14.777 -0.405 23.484 1.00 44.78 869 ALA A O 1
ATOM 6377 N N . GLU A 1 870 ? -15.486 1.350 22.273 1.00 41.81 870 GLU A N 1
ATOM 6378 C CA . GLU A 1 870 ? -16.908 1.267 22.638 1.00 41.81 870 GLU A CA 1
ATOM 6379 C C . GLU A 1 870 ? -17.718 0.492 21.582 1.00 41.81 870 GLU A C 1
ATOM 6381 O O . GLU A 1 870 ? -18.886 0.205 21.808 1.00 41.81 870 GLU A O 1
ATOM 6386 N N . ARG A 1 871 ? -17.096 0.182 20.432 1.00 39.91 871 ARG A N 1
ATOM 6387 C CA . ARG A 1 871 ? -17.334 -0.967 19.535 1.00 39.91 871 ARG A CA 1
ATOM 6388 C C . ARG A 1 871 ? -17.334 -2.276 20.323 1.00 39.91 871 ARG A C 1
ATOM 6390 O O . ARG A 1 871 ? -18.188 -3.143 20.050 1.00 39.91 871 ARG A O 1
#

Sequence (871 aa):
MRASFPFSAIVGQDEMKLALLIAAVDARIGGVMVFGDRGTGKSTAVRALAALLPPMPVVAGCRYNCAPGQAVCPTPETHRPGKATTPVPFVDLPLGATEDRVVGALDLEKALAHGEKAFEPGLLARAHRGFLYIDEINLLEDHIVDLLLDVAASGENVVEREGLSVRHAARFVLVGSGNPEEGELRPQLLDRFGLSVEVRTPQDLKQRVEILKRCDAFERTPEAFAEEWSKAERKTLRKIAKGKDLLARVTVPDAVLTRASELCMAVGADGLRGELTLMRSARALFVRGMSAAGDLAPPMPADVWSDALLAARLCAIDPGLGGLVLRGGGEARDAVVAALVAGLGQGAPVKRLPAHIDDERLLGGLDLGATLSTGRAVSRTGVLAEADGGLLIVPMAERLAESVAAPIAAALDTGEVIAEREGMTLRSPARFVVVALDDGVEPDERPPVALTERLAFRVDFADAQPPKMFPGTIDHVVPHGAVAPPADDILAAIAVTTLALGIDSGRAPIFALRAARASAVLHGRSVIGEDDVMIAARLVLGPRATRLPPPPEAEPAPETEAPPPPPPDGDTSEQESGEPQPLEDVVLEAALASLPKHVLAQIAAGGGRRSPQAAGQGKGAKQRSPTRGRPVGVRAGIPRGGLRLSLIDTLRAAAPWQRVRGAQAGRVQVRLDDLRIRRFEKKMEATTIFAVDASGSSAMARLAEAKGAVELLLAEAYVKRAQVALVAFRGTEAELILPPTRSLARARKSLGALPGGGGTPLAAGLNAARELGEAARKRGRTPFLVILTDGRANIAADGSMVRQAAEEDALAAARAIGLSGIASAFVDISARPRAEGATIAAAMRARYLPLPRADARTMHAAVKGVQDAER

pLDDT: mean 74.3, std 16.14, range [26.77, 95.12]